Protein AF-0000000072283841 (afdb_homodimer)

pLDDT: mean 84.51, std 12.27, range [32.81, 98.38]

Nearest PDB structures (foldseek):
  7ko2-assembly4_D  TM=8.673E-01  e=1.795E-39  Escherichia coli K-12
  7a4u-assembly1_A  TM=6.383E-01  e=2.431E-38  Cricetulus griseus
  5obu-assembly1_A  TM=6.292E-01  e=4.959E-36  Mycoplasmoides genitalium G37
  5obv-assembly1_A  TM=6.300E-01  e=1.206E-34  Mycoplasmoides genitalium G37
  8gb3-assembly1_D  TM=5.884E-01  e=5.794E-29  Mycobacterium tuberculosis

Organism: Entamoeba histolytica (strain ATCC 30459 / HM-1:IMSS / ABRM) (NCBI:txid294381)

Radius of gyration: 33.36 Å; Cα contacts (8 Å, |Δi|>4): 2554; chains: 2; bounding box: 78×109×94 Å

Foldseek 3Di:
DPPVVQQADAKFKFKEQAQFKIWIWIARPPDPDRIGTFAPDDVHSIFTLKKAWAQDPVRFIAIDGGDCRLPDLHQMDGRLLLQALDWPVVVVVDPFQDFPFHQWDWDCPPRATWTKHADNNHRVDIDIARSLLSSLVSLLSNVVSVCVVSPNHHHFAYEYEDALPDALLSLVSNVLSNVLSPDPNYAYYYLQVLLVLLCVVVVNDDAQAKEWEWAAAAAKTKIWIKTFYQDDDVDPRQTFIETQAMFMDRGAHNSVLLVLLLVVVLVVQPVVDDPVVSCQQAPDDPPDDPVSNSNNSSLSSQSSVVSVVVQVVQLPDAQKDKDAVVSSPVVDGDIDMDGLVSSLVSCVVVCNLVVSVVRVVVRCVSSVHALVRHQAYAYAYQCCSRPSNVVSVCVRNNPVRYDYDDCSRNVSSRRSSNVVSVCVVVVNDHSYWYARNWWKFKQDPPQATGTQGHGSHTPWGKGKDKDWAAAFQDFKDKIWMWTADDRGCPDPGIGTQFIFMGGGDDGGDHTRRWMKIWIWIQHRSRQIWIWIFGDDPDDGGPTDGRRRCSYDDPVVSVVSSVVCVSNVVVHD/DPPVVQQADAKFKFKEQAQFKIWIWIAQPPDPDRIGTFADDDVHSIFTLKKAWAQDPVRFIAIDGGDCRLPDLHQMDGRLLLVALDWPVVVVVDPFQDFPFDQWDWDCPPRATWTKHADNNHRVDIDIARSLLSSLVSLLSNVVSVCVVSPNHHHFAYEYEDALPDALLSLVSNVLSNVLSPDPNYAYHYLQVLLVLLCVVVVNDDAQAKEWEWAAAAAKTKIWIKTFYQDDPVDDRQTFIETQAMFMDRGAHNSVLLVLLLVVVLVVQPVVDDPVVSCQQAPDDPPDDPVSVSNNSSLSSQSSVVSSVVQVVQLPDAQKDKDAVVSSPVPDGDIDMDGLVSSLVSCVVVCNLVVSVVRVVVRCVSSVHALVRHQAYAYAYQCCSRPSNVVSVCVRNNPVRYDYDDCSRNVSSSRSSNVVSVCVVVVNDHSYWYARNWWKFKQDPPQATGTQGHGSHTPWGKGKDKDWAAAFQDFKDKIWMWTADDRGCPDPGIGTQFIFMGGGDDGGDHTRRWMKIWIWIQHRSRQIWIWIFGDDPPDGGDTDGRRRCSYDDPVVSVVSSVVCVSNVVVHD

Structure (mmCIF, N/CA/C/O backbone):
data_AF-0000000072283841-model_v1
#
loop_
_entity.id
_entity.type
_entity.pdbx_description
1 polymer 'Heat shock protein 70, putative'
#
loop_
_atom_site.group_PDB
_atom_site.id
_atom_site.type_symbol
_atom_site.label_atom_id
_atom_site.label_alt_id
_atom_site.label_comp_id
_atom_site.label_asym_id
_atom_site.label_entity_id
_atom_site.label_seq_id
_atom_site.pdbx_PDB_ins_code
_atom_site.Cartn_x
_atom_site.Cartn_y
_atom_site.Cartn_z
_atom_site.occupancy
_atom_site.B_iso_or_equiv
_atom_site.auth_seq_id
_atom_site.auth_comp_id
_atom_site.auth_asym_id
_atom_site.auth_atom_id
_atom_site.pdbx_PDB_model_num
ATOM 1 N N . MET A 1 1 ? 22.609 13.43 -20.062 1 33.81 1 MET A N 1
ATOM 2 C CA . MET A 1 1 ? 22.172 13.086 -21.422 1 33.81 1 MET A CA 1
ATOM 3 C C . MET A 1 1 ? 20.969 13.93 -21.844 1 33.81 1 MET A C 1
ATOM 5 O O . MET A 1 1 ? 20.109 14.234 -21.016 1 33.81 1 MET A O 1
ATOM 9 N N . SER A 1 2 ? 21.047 14.453 -22.891 1 37.16 2 SER A N 1
ATOM 10 C CA . SER A 1 2 ? 20 15.305 -23.422 1 37.16 2 SER A CA 1
ATOM 11 C C . SER A 1 2 ? 18.656 14.578 -23.453 1 37.16 2 SER A C 1
ATOM 13 O O . SER A 1 2 ? 18.609 13.352 -23.516 1 37.16 2 SER A O 1
ATOM 15 N N . LEU A 1 3 ? 17.531 15.188 -23.141 1 40.66 3 LEU A N 1
ATOM 16 C CA . LEU A 1 3 ? 16.188 14.617 -23.297 1 40.66 3 LEU A CA 1
ATOM 17 C C . LEU A 1 3 ? 16.094 13.781 -24.562 1 40.66 3 LEU A C 1
ATOM 19 O O . LEU A 1 3 ? 15.461 12.719 -24.562 1 40.66 3 LEU A O 1
ATOM 23 N N . GLN A 1 4 ? 16.672 14.328 -25.594 1 42.31 4 GLN A N 1
ATOM 24 C CA . GLN A 1 4 ? 16.688 13.672 -26.906 1 42.31 4 GLN A CA 1
ATOM 25 C C . GLN A 1 4 ? 17.453 12.359 -26.844 1 42.31 4 GLN A C 1
ATOM 27 O O . GLN A 1 4 ? 17.031 11.352 -27.422 1 42.31 4 GLN A O 1
ATOM 32 N N . GLU A 1 5 ? 18.562 12.32 -26.312 1 46.69 5 GLU A N 1
ATOM 33 C CA . GLU A 1 5 ? 19.422 11.148 -26.203 1 46.69 5 GLU A CA 1
ATOM 34 C C . GLU A 1 5 ? 18.812 10.102 -25.281 1 46.69 5 GLU A C 1
ATOM 36 O O . GLU A 1 5 ? 19.016 8.898 -25.484 1 46.69 5 GLU A O 1
ATOM 41 N N . LEU A 1 6 ? 18.156 10.484 -24.328 1 50.72 6 LEU A N 1
ATOM 42 C CA . LEU A 1 6 ? 17.469 9.594 -23.406 1 50.72 6 LEU A CA 1
ATOM 43 C C . LEU A 1 6 ? 16.344 8.844 -24.125 1 50.72 6 LEU A C 1
ATOM 45 O O . LEU A 1 6 ? 16.062 7.684 -23.797 1 50.72 6 LEU A O 1
ATOM 49 N N . THR A 1 7 ? 15.68 9.5 -25.188 1 58.19 7 THR A N 1
ATOM 50 C CA . THR A 1 7 ? 14.57 8.891 -25.906 1 58.19 7 THR A CA 1
ATOM 51 C C . THR A 1 7 ? 15.062 7.75 -26.797 1 58.19 7 THR A C 1
ATOM 53 O O . THR A 1 7 ? 14.281 6.895 -27.203 1 58.19 7 THR A O 1
ATOM 56 N N . GLU A 1 8 ? 16.391 7.691 -27.062 1 66.38 8 GLU A N 1
ATOM 57 C CA . GLU A 1 8 ? 16.844 6.719 -28.047 1 66.38 8 GLU A CA 1
ATOM 58 C C . GLU A 1 8 ? 17.281 5.418 -27.391 1 66.38 8 GLU A C 1
ATOM 60 O O . GLU A 1 8 ? 17.344 4.371 -28.031 1 66.38 8 GLU A O 1
ATOM 65 N N . VAL A 1 9 ? 17.484 5.391 -26.125 1 82.5 9 VAL A N 1
ATOM 66 C CA . VAL A 1 9 ? 17.953 4.168 -25.484 1 82.5 9 VAL A CA 1
ATOM 67 C C . VAL A 1 9 ? 16.766 3.365 -24.953 1 82.5 9 VAL A C 1
ATOM 69 O O . VAL A 1 9 ? 15.961 3.881 -24.188 1 82.5 9 VAL A O 1
ATOM 72 N N . PRO A 1 10 ? 16.641 2.105 -25.469 1 91 10 PRO A N 1
ATOM 73 C CA . PRO A 1 10 ? 15.5 1.294 -25.047 1 91 10 PRO A CA 1
ATOM 74 C C . PRO A 1 10 ? 15.477 1.044 -23.547 1 91 10 PRO A C 1
ATOM 76 O O . PRO A 1 10 ? 16.531 1.003 -22.906 1 91 10 PRO A O 1
ATOM 79 N N . ILE A 1 11 ? 14.352 0.935 -23.062 1 94.25 11 ILE A N 1
ATOM 80 C CA . ILE A 1 11 ? 14.125 0.56 -21.656 1 94.25 11 ILE A CA 1
ATOM 81 C C . ILE A 1 11 ? 13.797 -0.929 -21.578 1 94.25 11 ILE A C 1
ATOM 83 O O . ILE A 1 11 ? 13 -1.441 -22.375 1 94.25 11 ILE A O 1
ATOM 87 N N . HIS A 1 12 ? 14.406 -1.628 -20.656 1 96.62 12 HIS A N 1
ATOM 88 C CA . HIS A 1 12 ? 14.18 -3.059 -20.5 1 96.62 12 HIS A CA 1
ATOM 89 C C . HIS A 1 12 ? 13.25 -3.338 -19.328 1 96.62 12 HIS A C 1
ATOM 91 O O . HIS A 1 12 ? 13.234 -2.59 -18.344 1 96.62 12 HIS A O 1
ATOM 97 N N . ILE A 1 13 ? 12.445 -4.43 -19.484 1 98 13 ILE A N 1
ATOM 98 C CA . ILE A 1 13 ? 11.312 -4.586 -18.594 1 98 13 ILE A CA 1
ATOM 99 C C . ILE A 1 13 ? 11.422 -5.91 -17.844 1 98 13 ILE A C 1
ATOM 101 O O . ILE A 1 13 ? 11.766 -6.938 -18.422 1 98 13 ILE A O 1
ATOM 105 N N . GLY A 1 14 ? 11.188 -5.859 -16.562 1 98.38 14 GLY A N 1
ATOM 106 C CA . GLY A 1 14 ? 10.945 -7.031 -15.742 1 98.38 14 GLY A CA 1
ATOM 107 C C . GLY A 1 14 ? 9.523 -7.113 -15.219 1 98.38 14 GLY A C 1
ATOM 108 O O . GLY A 1 14 ? 8.953 -6.105 -14.797 1 98.38 14 GLY A O 1
ATOM 109 N N . ILE A 1 15 ? 8.945 -8.352 -15.258 1 98.31 15 ILE A N 1
ATOM 110 C CA . ILE A 1 15 ? 7.582 -8.562 -14.781 1 98.31 15 ILE A CA 1
ATOM 111 C C . ILE A 1 15 ? 7.559 -9.719 -13.789 1 98.31 15 ILE A C 1
ATOM 113 O O . ILE A 1 15 ? 8.188 -10.758 -14.008 1 98.31 15 ILE A O 1
ATOM 117 N N . ASP A 1 16 ? 6.918 -9.57 -12.711 1 97.12 16 ASP A N 1
ATOM 118 C CA . ASP A 1 16 ? 6.609 -10.633 -11.75 1 97.12 16 ASP A CA 1
ATOM 119 C C . ASP A 1 16 ? 5.102 -10.852 -11.648 1 97.12 16 ASP A C 1
ATOM 121 O O . ASP A 1 16 ? 4.406 -10.117 -10.945 1 97.12 16 ASP A O 1
ATOM 125 N N . LEU A 1 17 ? 4.637 -11.82 -12.336 1 96.69 17 LEU A N 1
ATOM 126 C CA . LEU A 1 17 ? 3.23 -12.211 -12.258 1 96.69 17 LEU A CA 1
ATOM 127 C C . LEU A 1 17 ? 2.984 -13.141 -11.07 1 96.69 17 LEU A C 1
ATOM 129 O O . LEU A 1 17 ? 3.252 -14.344 -11.148 1 96.69 17 LEU A O 1
ATOM 133 N N . GLY A 1 18 ? 2.436 -12.594 -9.992 1 93.62 18 GLY A N 1
ATOM 134 C CA . GLY A 1 18 ? 2.205 -13.383 -8.797 1 93.62 18 GLY A CA 1
ATOM 135 C C . GLY A 1 18 ? 0.79 -13.922 -8.703 1 93.62 18 GLY A C 1
ATOM 136 O O . GLY A 1 18 ? -0.103 -13.461 -9.414 1 93.62 18 GLY A O 1
ATOM 137 N N . THR A 1 19 ? 0.619 -14.938 -7.824 1 91.56 19 THR A N 1
ATOM 138 C CA . THR A 1 19 ? -0.704 -15.484 -7.555 1 91.56 19 THR A CA 1
ATOM 139 C C . THR A 1 19 ? -1.616 -14.43 -6.941 1 91.56 19 THR A C 1
ATOM 141 O O . THR A 1 19 ? -2.777 -14.305 -7.332 1 91.56 19 THR A O 1
ATOM 144 N N . THR A 1 20 ? -1.055 -13.648 -6.047 1 90.75 20 THR A N 1
ATOM 145 C CA . THR A 1 20 ? -1.879 -12.695 -5.316 1 90.75 20 THR A CA 1
ATOM 146 C C . THR A 1 20 ? -1.532 -11.258 -5.719 1 90.75 20 THR A C 1
ATOM 148 O O . THR A 1 20 ? -2.404 -10.391 -5.746 1 90.75 20 THR A O 1
ATOM 151 N N . TYR A 1 21 ? -0.263 -11.008 -5.969 1 91.75 21 TYR A N 1
ATOM 152 C CA . TYR A 1 21 ? 0.174 -9.672 -6.363 1 91.75 21 TYR A CA 1
ATOM 153 C C . TYR A 1 21 ? 1.144 -9.742 -7.535 1 91.75 21 TYR A C 1
ATOM 155 O O . TYR A 1 21 ? 1.939 -10.68 -7.641 1 91.75 21 TYR A O 1
ATOM 163 N N . SER A 1 22 ? 1.12 -8.75 -8.383 1 95.06 22 SER A N 1
ATOM 164 C CA . SER A 1 22 ? 2.002 -8.641 -9.547 1 95.06 22 SER A CA 1
ATOM 165 C C . SER A 1 22 ? 2.711 -7.289 -9.57 1 95.06 22 SER A C 1
ATOM 167 O O . SER A 1 22 ? 2.205 -6.305 -9.031 1 95.06 22 SER A O 1
ATOM 169 N N . SER A 1 23 ? 3.885 -7.27 -10.156 1 94.94 23 SER A N 1
ATOM 170 C CA . SER A 1 23 ? 4.672 -6.043 -10.227 1 94.94 23 SER A CA 1
ATOM 171 C C . SER A 1 23 ? 5.422 -5.941 -11.547 1 94.94 23 SER A C 1
ATOM 173 O O . SER A 1 23 ? 5.57 -6.934 -12.266 1 94.94 23 SER A O 1
ATOM 175 N N . ILE A 1 24 ? 5.844 -4.742 -11.875 1 96.31 24 ILE A N 1
ATOM 176 C CA . ILE A 1 24 ? 6.598 -4.465 -13.094 1 96.31 24 ILE A CA 1
ATOM 177 C C . ILE A 1 24 ? 7.715 -3.471 -12.789 1 96.31 24 ILE A C 1
ATOM 179 O O . ILE A 1 24 ? 7.539 -2.547 -11.992 1 96.31 24 ILE A O 1
ATOM 183 N N . ALA A 1 25 ? 8.875 -3.711 -13.305 1 96.38 25 ALA A N 1
ATOM 184 C CA . ALA A 1 25 ? 10.039 -2.85 -13.109 1 96.38 25 ALA A CA 1
ATOM 185 C C . ALA A 1 25 ? 10.695 -2.52 -14.445 1 96.38 25 ALA A C 1
ATOM 187 O O . ALA A 1 25 ? 10.5 -3.229 -15.438 1 96.38 25 ALA A O 1
ATOM 188 N N . ILE A 1 26 ? 11.445 -1.434 -14.477 1 95.56 26 ILE A N 1
ATOM 189 C CA . ILE A 1 26 ? 12.188 -1.026 -15.664 1 95.56 26 ILE A CA 1
ATOM 190 C C . ILE A 1 26 ? 13.68 -0.932 -15.344 1 95.56 26 ILE A C 1
ATOM 192 O O . ILE A 1 26 ? 14.055 -0.69 -14.188 1 95.56 26 ILE A O 1
ATOM 196 N N . TYR A 1 27 ? 14.477 -1.181 -16.25 1 94.88 27 TYR A N 1
ATOM 197 C CA . TYR A 1 27 ? 15.922 -0.961 -16.219 1 94.88 27 TYR A CA 1
ATOM 198 C C . TYR A 1 27 ? 16.344 0.057 -17.266 1 94.88 27 TYR A C 1
ATOM 200 O O . TYR A 1 27 ? 16.141 -0.16 -18.469 1 94.88 27 TYR A O 1
ATOM 208 N N . SER A 1 28 ? 16.906 1.151 -16.734 1 89.19 28 SER A N 1
ATOM 209 C CA . SER A 1 28 ? 17.422 2.197 -17.609 1 89.19 28 SER A CA 1
ATOM 210 C C . SER A 1 28 ? 18.922 2.379 -17.422 1 89.19 28 SER A C 1
ATOM 212 O O . SER A 1 28 ? 19.375 2.898 -16.406 1 89.19 28 SER A O 1
ATOM 214 N N . GLU A 1 29 ? 19.766 2.086 -18.312 1 81.12 29 GLU A N 1
ATOM 215 C CA . GLU A 1 29 ? 21.219 2.07 -18.203 1 81.12 29 GLU A CA 1
ATOM 216 C C . GLU A 1 29 ? 21.766 3.459 -17.891 1 81.12 29 GLU A C 1
ATOM 218 O O . GLU A 1 29 ? 22.766 3.588 -17.172 1 81.12 29 GLU A O 1
ATOM 223 N N . ASN A 1 30 ? 21.281 4.555 -18.281 1 72.06 30 ASN A N 1
ATOM 224 C CA . ASN A 1 30 ? 21.906 5.867 -18.188 1 72.06 30 ASN A CA 1
ATOM 225 C C . ASN A 1 30 ? 21.344 6.664 -17.016 1 72.06 30 ASN A C 1
ATOM 227 O O . ASN A 1 30 ? 21.531 7.879 -16.938 1 72.06 30 ASN A O 1
ATOM 231 N N . GLU A 1 31 ? 20.812 5.879 -16.125 1 68.94 31 GLU A N 1
ATOM 232 C CA . GLU A 1 31 ? 20.297 6.559 -14.938 1 68.94 31 GLU A CA 1
ATOM 233 C C . GLU A 1 31 ? 21.094 6.191 -13.695 1 68.94 31 GLU A C 1
ATOM 235 O O . GLU A 1 31 ? 21.75 5.148 -13.656 1 68.94 31 GLU A O 1
ATOM 240 N N . THR A 1 32 ? 21.203 7.133 -12.719 1 63.41 32 THR A N 1
ATOM 241 C CA . THR A 1 32 ? 21.922 6.895 -11.469 1 63.41 32 THR A CA 1
ATOM 242 C C . THR A 1 32 ? 21.375 5.645 -10.773 1 63.41 32 THR A C 1
ATOM 244 O O . THR A 1 32 ? 22.156 4.809 -10.312 1 63.41 32 THR A O 1
ATOM 247 N N . ASN A 1 33 ? 20.156 5.523 -10.773 1 71.81 33 ASN A N 1
ATOM 248 C CA . ASN A 1 33 ? 19.484 4.305 -10.344 1 71.81 33 ASN A CA 1
ATOM 249 C C . ASN A 1 33 ? 18.812 3.59 -11.508 1 71.81 33 ASN A C 1
ATOM 251 O O . ASN A 1 33 ? 17.703 3.939 -11.898 1 71.81 33 ASN A O 1
ATOM 255 N N . PRO A 1 34 ? 19.516 2.588 -11.945 1 86.62 34 PRO A N 1
ATOM 256 C CA . PRO A 1 34 ? 19.047 2.039 -13.227 1 86.62 34 PRO A CA 1
ATOM 257 C C . PRO A 1 34 ? 17.781 1.207 -13.094 1 86.62 34 PRO A C 1
ATOM 259 O O . PRO A 1 34 ? 17.109 0.934 -14.086 1 86.62 34 PRO A O 1
ATOM 262 N N . VAL A 1 35 ? 17.5 0.702 -11.875 1 90.94 35 VAL A N 1
ATOM 263 C CA . VAL A 1 35 ? 16.344 -0.158 -11.672 1 90.94 35 VAL A CA 1
ATOM 264 C C . VAL A 1 35 ? 15.242 0.62 -10.953 1 90.94 35 VAL A C 1
ATOM 266 O O . VAL A 1 35 ? 15.5 1.289 -9.953 1 90.94 35 VAL A O 1
ATOM 269 N N . GLU A 1 36 ? 14.023 0.515 -11.531 1 87.31 36 GLU A N 1
ATOM 270 C CA . GLU A 1 36 ? 12.875 1.182 -10.93 1 87.31 36 GLU A CA 1
ATOM 271 C C . GLU A 1 36 ? 11.641 0.284 -10.953 1 87.31 36 GLU A C 1
ATOM 273 O O . GLU A 1 36 ? 11.219 -0.179 -12.016 1 87.31 36 GLU A O 1
ATOM 278 N N . VAL A 1 37 ? 11.125 0.007 -9.758 1 90.25 37 VAL A N 1
ATOM 279 C CA . VAL A 1 37 ? 9.828 -0.647 -9.703 1 90.25 37 VAL A CA 1
ATOM 280 C C . VAL A 1 37 ? 8.719 0.39 -9.883 1 90.25 37 VAL A C 1
ATOM 282 O O . VAL A 1 37 ? 8.688 1.404 -9.18 1 90.25 37 VAL A O 1
ATOM 285 N N . LEU A 1 38 ? 7.84 0.163 -10.812 1 87.94 38 LEU A N 1
ATOM 286 C CA . LEU A 1 38 ? 6.82 1.157 -11.125 1 87.94 38 LEU A CA 1
ATOM 287 C C . LEU A 1 38 ? 5.758 1.213 -10.031 1 87.94 38 LEU A C 1
ATOM 289 O O . LEU A 1 38 ? 5.305 0.174 -9.547 1 87.94 38 LEU A O 1
ATOM 293 N N . GLN A 1 39 ? 5.484 2.348 -9.664 1 77.56 39 GLN A N 1
ATOM 294 C CA . GLN A 1 39 ? 4.441 2.578 -8.672 1 77.56 39 GLN A CA 1
ATOM 295 C C . GLN A 1 39 ? 3.055 2.377 -9.273 1 77.56 39 GLN A C 1
ATOM 297 O O . GLN A 1 39 ? 2.76 2.893 -10.352 1 77.56 39 GLN A O 1
ATOM 302 N N . ILE A 1 40 ? 2.217 1.603 -8.656 1 76.31 40 ILE A N 1
ATOM 303 C CA . ILE A 1 40 ? 0.863 1.308 -9.109 1 76.31 40 ILE A CA 1
ATOM 304 C C . ILE A 1 40 ? -0.103 2.363 -8.578 1 76.31 40 ILE A C 1
ATOM 306 O O . ILE A 1 40 ? -0.981 2.834 -9.305 1 76.31 40 ILE A O 1
ATOM 310 N N . SER A 1 41 ? -0.094 2.572 -7.352 1 70.44 41 SER A N 1
ATOM 311 C CA . SER A 1 41 ? -0.848 3.611 -6.656 1 70.44 41 SER A CA 1
ATOM 312 C C . SER A 1 41 ? 0 4.285 -5.582 1 70.44 41 SER A C 1
ATOM 314 O O . SER A 1 41 ? 1.198 4.016 -5.473 1 70.44 41 SER A O 1
ATOM 316 N N . ASN A 1 42 ? -0.646 5.199 -4.867 1 61.91 42 ASN A N 1
ATOM 317 C CA . ASN A 1 42 ? 0.119 5.922 -3.857 1 61.91 42 ASN A CA 1
ATOM 318 C C . ASN A 1 42 ? 0.807 4.973 -2.885 1 61.91 42 ASN A C 1
ATOM 320 O O . ASN A 1 42 ? 0.147 4.328 -2.064 1 61.91 42 ASN A O 1
ATOM 324 N N . ASN A 1 43 ? 2.119 4.715 -3.098 1 63.94 43 ASN A N 1
ATOM 325 C CA . ASN A 1 43 ? 3.043 3.971 -2.246 1 63.94 43 ASN A CA 1
ATOM 326 C C . ASN A 1 43 ? 2.875 2.463 -2.42 1 63.94 43 ASN A C 1
ATOM 328 O O . ASN A 1 43 ? 3.168 1.691 -1.505 1 63.94 43 ASN A O 1
ATOM 332 N N . GLU A 1 44 ? 2.186 2.039 -3.465 1 76.38 44 GLU A N 1
ATOM 333 C CA . GLU A 1 44 ? 2.066 0.611 -3.748 1 76.38 44 GLU A CA 1
ATOM 334 C C . GLU A 1 44 ? 2.873 0.225 -4.984 1 76.38 44 GLU A C 1
ATOM 336 O O . GLU A 1 44 ? 2.75 0.859 -6.035 1 76.38 44 GLU A O 1
ATOM 341 N N . PHE A 1 45 ? 3.695 -0.775 -4.848 1 82.69 45 PHE A N 1
ATOM 342 C CA . PHE A 1 45 ? 4.586 -1.162 -5.934 1 82.69 45 PHE A CA 1
ATOM 343 C C . PHE A 1 45 ? 4.18 -2.512 -6.516 1 82.69 45 PHE A C 1
ATOM 345 O O . PHE A 1 45 ? 4.918 -3.1 -7.309 1 82.69 45 PHE A O 1
ATOM 352 N N . SER A 1 46 ? 3.033 -3.006 -6.059 1 89.31 46 SER A N 1
ATOM 353 C CA . SER A 1 46 ? 2.443 -4.219 -6.609 1 89.31 46 SER A CA 1
ATOM 354 C C . SER A 1 46 ? 0.93 -4.086 -6.746 1 89.31 46 SER A C 1
ATOM 356 O O . SER A 1 46 ? 0.301 -3.318 -6.016 1 89.31 46 SER A O 1
ATOM 358 N N . ILE A 1 47 ? 0.392 -4.766 -7.656 1 90.38 47 ILE A N 1
ATOM 359 C CA . ILE A 1 47 ? -1.047 -4.742 -7.898 1 90.38 47 ILE A CA 1
ATOM 360 C C . ILE A 1 47 ? -1.651 -6.102 -7.551 1 90.38 47 ILE A C 1
ATOM 362 O O . ILE A 1 47 ? -1.099 -7.145 -7.914 1 90.38 47 ILE A O 1
ATOM 366 N N . PRO A 1 48 ? -2.766 -6.117 -6.777 1 91.25 48 PRO A N 1
ATOM 367 C CA . PRO A 1 48 ? -3.445 -7.402 -6.602 1 91.25 48 PRO A CA 1
ATOM 368 C C . PRO A 1 48 ? -3.826 -8.055 -7.926 1 91.25 48 PRO A C 1
ATOM 370 O O . PRO A 1 48 ? -4.367 -7.391 -8.812 1 91.25 48 PRO A O 1
ATOM 373 N N . SER A 1 49 ? -3.539 -9.336 -8.016 1 94.38 49 SER A N 1
ATOM 374 C CA . SER A 1 49 ? -3.842 -10.078 -9.234 1 94.38 49 SER A CA 1
ATOM 375 C C . SER A 1 49 ? -5.301 -10.523 -9.258 1 94.38 49 SER A C 1
ATOM 377 O O . SER A 1 49 ? -5.586 -11.711 -9.422 1 94.38 49 SER A O 1
ATOM 379 N N . TRP A 1 50 ? -6.18 -9.547 -9.148 1 93.38 50 TRP A N 1
ATOM 380 C CA . TRP A 1 50 ? -7.625 -9.75 -9.172 1 93.38 50 TRP A CA 1
ATOM 381 C C . TRP A 1 50 ? -8.25 -9.039 -10.367 1 93.38 50 TRP A C 1
ATOM 383 O O . TRP A 1 50 ? -7.906 -7.895 -10.672 1 93.38 50 TRP A O 1
ATOM 393 N N . VAL A 1 51 ? -9.117 -9.766 -11.047 1 94.56 51 VAL A N 1
ATOM 394 C CA . VAL A 1 51 ? -9.836 -9.211 -12.188 1 94.56 51 VAL A CA 1
ATOM 395 C C . VAL A 1 51 ? -11.336 -9.188 -11.898 1 94.56 51 VAL A C 1
ATOM 397 O O . VAL A 1 51 ? -11.922 -10.227 -11.578 1 94.56 51 VAL A O 1
ATOM 400 N N . GLU A 1 52 ? -11.906 -8.055 -11.977 1 92.31 52 GLU A N 1
ATOM 401 C CA . GLU A 1 52 ? -13.352 -7.926 -11.867 1 92.31 52 GLU A CA 1
ATOM 402 C C . GLU A 1 52 ? -13.992 -7.664 -13.234 1 92.31 52 GLU A C 1
ATOM 404 O O . GLU A 1 52 ? -13.555 -6.77 -13.961 1 92.31 52 GLU A O 1
ATOM 409 N N . ILE A 1 53 ? -14.93 -8.461 -13.578 1 92.12 53 ILE A N 1
ATOM 410 C CA . ILE A 1 53 ? -15.742 -8.227 -14.766 1 92.12 53 ILE A CA 1
ATOM 411 C C . ILE A 1 53 ? -17.062 -7.574 -14.359 1 92.12 53 ILE A C 1
ATOM 413 O O . ILE A 1 53 ? -17.703 -8 -13.398 1 92.12 53 ILE A O 1
ATOM 417 N N . PHE A 1 54 ? -17.469 -6.539 -15.086 1 88.88 54 PHE A N 1
ATOM 418 C CA . PHE A 1 54 ? -18.656 -5.809 -14.656 1 88.88 54 PHE A CA 1
ATOM 419 C C . PHE A 1 54 ? -19.328 -5.113 -15.836 1 88.88 54 PHE A C 1
ATOM 421 O O . PHE A 1 54 ? -18.75 -5.027 -16.922 1 88.88 54 PHE A O 1
ATOM 428 N N . LYS A 1 55 ? -20.562 -4.773 -15.617 1 88.81 55 LYS A N 1
ATOM 429 C CA . LYS A 1 55 ? -21.312 -3.977 -16.594 1 88.81 55 LYS A CA 1
ATOM 430 C C . LYS A 1 55 ? -21 -2.49 -16.438 1 88.81 55 LYS A C 1
ATOM 432 O O . LYS A 1 55 ? -21.281 -1.904 -15.383 1 88.81 55 LYS A O 1
ATOM 437 N N . GLY A 1 56 ? -20.469 -1.888 -17.484 1 85.94 56 GLY A N 1
ATOM 438 C CA . GLY A 1 56 ? -20.156 -0.467 -17.438 1 85.94 56 GLY A CA 1
ATOM 439 C C . GLY A 1 56 ? -21.391 0.414 -17.531 1 85.94 56 GLY A C 1
ATOM 440 O O . GLY A 1 56 ? -22.484 -0.066 -17.828 1 85.94 56 GLY A O 1
ATOM 441 N N . GLY A 1 57 ? -21.203 1.674 -17.156 1 80.19 57 GLY A N 1
ATOM 442 C CA . GLY A 1 57 ? -22.297 2.633 -17.266 1 80.19 57 GLY A CA 1
ATOM 443 C C . GLY A 1 57 ? -22.859 2.73 -18.672 1 80.19 57 GLY A C 1
ATOM 444 O O . GLY A 1 57 ? -24.031 3.092 -18.844 1 80.19 57 GLY A O 1
ATOM 445 N N . ASP A 1 58 ? -22.078 2.334 -19.672 1 84.88 58 ASP A N 1
ATOM 446 C CA . ASP A 1 58 ? -22.484 2.371 -21.078 1 84.88 58 ASP A CA 1
ATOM 447 C C . ASP A 1 58 ? -23.156 1.066 -21.484 1 84.88 58 ASP A C 1
ATOM 449 O O . ASP A 1 58 ? -23.531 0.892 -22.641 1 84.88 58 ASP A O 1
ATOM 453 N N . GLY A 1 59 ? -23.297 0.172 -20.562 1 86.31 59 GLY A N 1
ATOM 454 C CA . GLY A 1 59 ? -24 -1.083 -20.812 1 86.31 59 GLY A CA 1
ATOM 455 C C . GLY A 1 59 ? -23.094 -2.143 -21.438 1 86.31 59 GLY A C 1
ATOM 456 O O . GLY A 1 59 ? -23.562 -3.225 -21.797 1 86.31 59 GLY A O 1
ATOM 457 N N . LEU A 1 60 ? -21.844 -1.856 -21.5 1 90.69 60 LEU A N 1
ATOM 458 C CA . LEU A 1 60 ? -20.906 -2.791 -22.109 1 90.69 60 LEU A CA 1
ATOM 459 C C . LEU A 1 60 ? -20.141 -3.582 -21.047 1 90.69 60 LEU A C 1
ATOM 461 O O . LEU A 1 60 ? -20.078 -3.172 -19.891 1 90.69 60 LEU A O 1
ATOM 465 N N . LYS A 1 61 ? -19.594 -4.75 -21.453 1 91.38 61 LYS A N 1
ATOM 466 C CA . LYS A 1 61 ? -18.766 -5.539 -20.562 1 91.38 61 LYS A CA 1
ATOM 467 C C . LYS A 1 61 ? -17.375 -4.914 -20.406 1 91.38 61 LYS A C 1
ATOM 469 O O . LYS A 1 61 ? -16.719 -4.609 -21.406 1 91.38 61 LYS A O 1
ATOM 474 N N . LYS A 1 62 ? -16.953 -4.727 -19.203 1 91.88 62 LYS A N 1
ATOM 475 C CA . LYS A 1 62 ? -15.656 -4.148 -18.875 1 91.88 62 LYS A CA 1
ATOM 476 C C . LYS A 1 62 ? -14.93 -4.977 -17.812 1 91.88 62 LYS A C 1
ATOM 478 O O . LYS A 1 62 ? -15.516 -5.895 -17.234 1 91.88 62 LYS A O 1
ATOM 483 N N . TYR A 1 63 ? -13.695 -4.723 -17.672 1 92 63 TYR A N 1
ATOM 484 C CA . TYR A 1 63 ? -12.977 -5.355 -16.578 1 92 63 TYR A CA 1
ATOM 485 C C . TYR A 1 63 ? -12.102 -4.34 -15.836 1 92 63 TYR A C 1
ATOM 487 O O . TYR A 1 63 ? -11.82 -3.264 -16.359 1 92 63 TYR A O 1
ATOM 495 N N . ASN A 1 64 ? -11.859 -4.613 -14.633 1 90.25 64 ASN A N 1
ATOM 496 C CA . ASN A 1 64 ? -10.945 -3.867 -13.781 1 90.25 64 ASN A CA 1
ATOM 497 C C . ASN A 1 64 ? -9.984 -4.793 -13.039 1 90.25 64 ASN A C 1
ATOM 499 O O . ASN A 1 64 ? -10.328 -5.941 -12.75 1 90.25 64 ASN A O 1
ATOM 503 N N . VAL A 1 65 ? -8.773 -4.289 -12.812 1 91.25 65 VAL A N 1
ATOM 504 C CA . VAL A 1 65 ? -7.77 -5.105 -12.133 1 91.25 65 VAL A CA 1
ATOM 505 C C . VAL A 1 65 ? -7.227 -4.352 -10.922 1 91.25 65 VAL A C 1
ATOM 507 O O . VAL A 1 65 ? -7.066 -3.129 -10.961 1 91.25 65 VAL A O 1
ATOM 510 N N . GLY A 1 66 ? -6.957 -5.109 -9.836 1 89.5 66 GLY A N 1
ATOM 511 C CA . GLY A 1 66 ? -6.23 -4.504 -8.734 1 89.5 66 GLY A CA 1
ATOM 512 C C . GLY A 1 66 ? -7.043 -4.414 -7.457 1 89.5 66 GLY A C 1
ATOM 513 O O . GLY A 1 66 ? -7.828 -5.316 -7.152 1 89.5 66 GLY A O 1
ATOM 514 N N . LEU A 1 67 ? -6.773 -3.352 -6.699 1 83.81 67 LEU A N 1
ATOM 515 C CA . LEU A 1 67 ? -7.312 -3.221 -5.348 1 83.81 67 LEU A CA 1
ATOM 516 C C . LEU A 1 67 ? -8.836 -3.139 -5.379 1 83.81 67 LEU A C 1
ATOM 518 O O . LEU A 1 67 ? -9.508 -3.764 -4.559 1 83.81 67 LEU A O 1
ATOM 522 N N . ILE A 1 68 ? -9.344 -2.391 -6.316 1 85.62 68 ILE A N 1
ATOM 523 C CA . ILE A 1 68 ? -10.789 -2.221 -6.391 1 85.62 68 ILE A CA 1
ATOM 524 C C . ILE A 1 68 ? -11.453 -3.557 -6.727 1 85.62 68 ILE A C 1
ATOM 526 O O . ILE A 1 68 ? -12.477 -3.914 -6.141 1 85.62 68 ILE A O 1
ATOM 530 N N . ALA A 1 69 ? -10.844 -4.246 -7.656 1 88.06 69 ALA A N 1
ATOM 531 C CA . ALA A 1 69 ? -11.359 -5.562 -8.023 1 88.06 69 ALA A CA 1
ATOM 532 C C . ALA A 1 69 ? -11.375 -6.5 -6.816 1 88.06 69 ALA A C 1
ATOM 534 O O . ALA A 1 69 ? -12.328 -7.266 -6.629 1 88.06 69 ALA A O 1
ATOM 535 N N . LYS A 1 70 ? -10.398 -6.414 -6.051 1 86.62 70 LYS A N 1
ATOM 536 C CA . LYS A 1 70 ? -10.281 -7.266 -4.871 1 86.62 70 LYS A CA 1
ATOM 537 C C . LYS A 1 70 ? -11.32 -6.891 -3.818 1 86.62 70 LYS A C 1
ATOM 539 O O . LYS A 1 70 ? -11.906 -7.766 -3.18 1 86.62 70 LYS A O 1
ATOM 544 N N . LYS A 1 71 ? -11.547 -5.672 -3.666 1 82 71 LYS A N 1
ATOM 545 C CA . LYS A 1 71 ? -12.406 -5.18 -2.596 1 82 71 LYS A CA 1
ATOM 546 C C . LYS A 1 71 ? -13.883 -5.293 -2.979 1 82 71 LYS A C 1
ATOM 548 O O . LYS A 1 71 ? -14.742 -5.492 -2.113 1 82 71 LYS A O 1
ATOM 553 N N . ASN A 1 72 ? -14.078 -5.195 -4.234 1 81.44 72 ASN A N 1
ATOM 554 C CA . ASN A 1 72 ? -15.469 -5.242 -4.691 1 81.44 72 ASN A CA 1
ATOM 555 C C . ASN A 1 72 ? -16.062 -6.641 -4.543 1 81.44 72 ASN A C 1
ATOM 557 O O . ASN A 1 72 ? -15.344 -7.637 -4.652 1 81.44 72 ASN A O 1
ATOM 561 N N . GLY A 1 73 ? -17.297 -6.77 -4.184 1 70.62 73 GLY A N 1
ATOM 562 C CA . GLY A 1 73 ? -17.984 -8.047 -4.035 1 70.62 73 GLY A CA 1
ATOM 563 C C . GLY A 1 73 ? -18.578 -8.562 -5.332 1 70.62 73 GLY A C 1
ATOM 564 O O . GLY A 1 73 ? -19.391 -9.484 -5.324 1 70.62 73 GLY A O 1
ATOM 565 N N . GLY A 1 74 ? -18.172 -8.062 -6.434 1 76.44 74 GLY A N 1
ATOM 566 C CA . GLY A 1 74 ? -18.766 -8.453 -7.707 1 76.44 74 GLY A CA 1
ATOM 567 C C . GLY A 1 74 ? -18.125 -9.695 -8.305 1 76.44 74 GLY A C 1
ATOM 568 O O . GLY A 1 74 ? -17.734 -10.609 -7.574 1 76.44 74 GLY A O 1
ATOM 569 N N . ILE A 1 75 ? -18.219 -9.859 -9.57 1 84.38 75 ILE A N 1
ATOM 570 C CA . ILE A 1 75 ? -17.688 -10.984 -10.328 1 84.38 75 ILE A CA 1
ATOM 571 C C . ILE A 1 75 ? -16.172 -10.836 -10.484 1 84.38 75 ILE A C 1
ATOM 573 O O . ILE A 1 75 ? -15.703 -10.055 -11.32 1 84.38 75 ILE A O 1
ATOM 577 N N . CYS A 1 76 ? -15.484 -11.617 -9.711 1 89.19 76 CYS A N 1
ATOM 578 C CA . CYS A 1 76 ? -14.039 -11.445 -9.695 1 89.19 76 CYS A CA 1
ATOM 579 C C . CYS A 1 76 ? -13.328 -12.7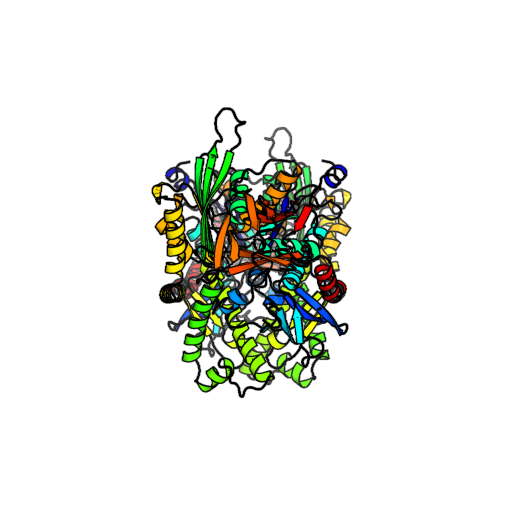66 -10 1 89.19 76 CYS A C 1
ATOM 581 O O . CYS A 1 76 ? -13.812 -13.836 -9.633 1 89.19 76 CYS A O 1
ATOM 583 N N . LEU A 1 77 ? -12.289 -12.648 -10.703 1 93.5 77 LEU A N 1
ATOM 584 C CA . LEU A 1 77 ? -11.375 -13.75 -11 1 93.5 77 LEU A CA 1
ATOM 585 C C . LEU A 1 77 ? -10.008 -13.508 -10.359 1 93.5 77 LEU A C 1
ATOM 587 O O . LEU A 1 77 ? -9.516 -12.375 -10.344 1 93.5 77 LEU A O 1
ATOM 591 N N . HIS A 1 78 ? -9.508 -14.562 -9.734 1 91.88 78 HIS A N 1
ATOM 592 C CA . HIS A 1 78 ? -8.203 -14.469 -9.094 1 91.88 78 HIS A CA 1
ATOM 593 C C . HIS A 1 78 ? -7.504 -15.82 -9.07 1 91.88 78 HIS A C 1
ATOM 595 O O . HIS A 1 78 ? -8.078 -16.828 -9.477 1 91.88 78 HIS A O 1
ATOM 601 N N . ASP A 1 79 ? -6.215 -15.914 -8.75 1 91.81 79 ASP A N 1
ATOM 602 C CA . ASP A 1 79 ? -5.402 -17.125 -8.656 1 91.81 79 ASP A CA 1
ATOM 603 C C . ASP A 1 79 ? -5.258 -17.797 -10.016 1 91.81 79 ASP A C 1
ATOM 605 O O . ASP A 1 79 ? -5.188 -19.031 -10.109 1 91.81 79 ASP A O 1
ATOM 609 N N . SER A 1 80 ? -5.305 -17 -11.078 1 94.44 80 SER A N 1
ATOM 610 C CA . SER A 1 80 ? -5.18 -17.562 -12.422 1 94.44 80 SER A CA 1
ATOM 611 C C . SER A 1 80 ? -3.818 -18.219 -12.617 1 94.44 80 SER A C 1
ATOM 613 O O . SER A 1 80 ? -3.695 -19.203 -13.359 1 94.44 80 SER A O 1
ATOM 615 N N . LYS A 1 81 ? -2.818 -17.688 -11.945 1 93 81 LYS A N 1
ATOM 616 C CA . LYS A 1 81 ? -1.47 -18.234 -12.047 1 93 81 LYS A CA 1
ATOM 617 C C . LYS A 1 81 ? -1.432 -19.688 -11.594 1 93 81 LYS A C 1
ATOM 619 O O . LYS A 1 81 ? -0.635 -20.484 -12.102 1 93 81 LYS A O 1
ATOM 624 N N . ARG A 1 82 ? -2.287 -20.062 -10.719 1 91.69 82 ARG A N 1
ATOM 625 C CA . ARG A 1 82 ? -2.346 -21.422 -10.211 1 91.69 82 ARG A CA 1
ATOM 626 C C . ARG A 1 82 ? -2.945 -22.359 -11.25 1 91.69 82 ARG A C 1
ATOM 628 O O . ARG A 1 82 ? -2.73 -23.578 -11.195 1 91.69 82 ARG A O 1
ATOM 635 N N . LEU A 1 83 ? -3.645 -21.781 -12.18 1 92.88 83 LEU A N 1
ATOM 636 C CA . LEU A 1 83 ? -4.41 -22.594 -13.117 1 92.88 83 LEU A CA 1
ATOM 637 C C . LEU A 1 83 ? -3.785 -22.578 -14.508 1 92.88 83 LEU A C 1
ATOM 639 O O . LEU A 1 83 ? -4.09 -23.422 -15.344 1 92.88 83 LEU A O 1
ATOM 643 N N . ILE A 1 84 ? -2.955 -21.609 -14.719 1 93.5 84 ILE A N 1
ATOM 644 C CA . ILE A 1 84 ? -2.398 -21.422 -16.062 1 93.5 84 ILE A CA 1
ATOM 645 C C . ILE A 1 84 ? -1.567 -22.641 -16.438 1 93.5 84 ILE A C 1
ATOM 647 O O . ILE A 1 84 ? -0.675 -23.062 -15.695 1 93.5 84 ILE A O 1
ATOM 651 N N . GLY A 1 85 ? -1.84 -23.266 -17.578 1 87.69 85 GLY A N 1
ATOM 652 C CA . GLY A 1 85 ? -1.098 -24.406 -18.094 1 87.69 85 GLY A CA 1
ATOM 653 C C . GLY A 1 85 ? -1.293 -25.672 -17.281 1 87.69 85 GLY A C 1
ATOM 654 O O . GLY A 1 85 ? -0.636 -26.688 -17.516 1 87.69 85 GLY A O 1
ATOM 655 N N . GLU A 1 86 ? -2.215 -25.578 -16.312 1 84.31 86 GLU A N 1
ATOM 656 C CA . GLU A 1 86 ? -2.498 -26.75 -15.477 1 84.31 86 GLU A CA 1
ATOM 657 C C . GLU A 1 86 ? -3.297 -27.797 -16.234 1 84.31 86 GLU A C 1
ATOM 659 O O . GLU A 1 86 ? -4.09 -27.453 -17.125 1 84.31 86 GLU A O 1
ATOM 664 N N . THR A 1 87 ? -3.092 -29.078 -15.875 1 81 87 THR A N 1
ATOM 665 C CA . THR A 1 87 ? -3.867 -30.156 -16.484 1 81 87 THR A CA 1
ATOM 666 C C . THR A 1 87 ? -5.062 -30.516 -15.609 1 81 87 THR A C 1
ATOM 668 O O . THR A 1 87 ? -5.02 -30.344 -14.391 1 81 87 THR A O 1
ATOM 671 N N . VAL A 1 88 ? -6.133 -30.984 -16.25 1 84.88 88 VAL A N 1
ATOM 672 C CA . VAL A 1 88 ? -7.348 -31.391 -15.539 1 84.88 88 VAL A CA 1
ATOM 673 C C . VAL A 1 88 ? -7.02 -32.469 -14.523 1 84.88 88 VAL A C 1
ATOM 675 O O . VAL A 1 88 ? -7.535 -32.469 -13.406 1 84.88 88 VAL A O 1
ATOM 678 N N . LYS A 1 89 ? -6.188 -33.375 -14.914 1 78.06 89 LYS A N 1
ATOM 679 C CA . LYS A 1 89 ? -5.809 -34.469 -14.023 1 78.06 89 LYS A CA 1
ATOM 680 C C . LYS A 1 89 ? -5.152 -33.938 -12.75 1 78.06 89 LYS A C 1
ATOM 682 O O . LYS A 1 89 ? -5.555 -34.281 -11.641 1 78.06 89 LYS A O 1
ATOM 687 N N . HIS A 1 90 ? -4.133 -33.125 -12.969 1 77.88 90 HIS A N 1
ATOM 688 C CA . HIS A 1 90 ? -3.426 -32.562 -11.812 1 77.88 90 HIS A CA 1
ATOM 689 C C . HIS A 1 90 ? -4.352 -31.719 -10.953 1 77.88 90 HIS A C 1
ATOM 691 O O . HIS A 1 90 ? -4.289 -31.766 -9.727 1 77.88 90 HIS A O 1
ATOM 697 N N . TYR A 1 91 ? -5.188 -30.922 -11.57 1 85.38 91 TYR A N 1
ATOM 698 C CA . TYR A 1 91 ? -6.148 -30.078 -10.859 1 85.38 91 TYR A CA 1
ATOM 699 C C . TYR A 1 91 ? -7.074 -30.938 -10 1 85.38 91 TYR A C 1
ATOM 701 O O . TYR A 1 91 ? -7.32 -30.609 -8.836 1 85.38 91 TYR A O 1
ATOM 709 N N . ASN A 1 92 ? -7.551 -31.969 -10.531 1 81.94 92 ASN A N 1
ATOM 710 C CA . ASN A 1 92 ? -8.508 -32.812 -9.82 1 81.94 92 ASN A CA 1
ATOM 711 C C . ASN A 1 92 ? -7.844 -33.562 -8.672 1 81.94 92 ASN A C 1
ATOM 713 O O . ASN A 1 92 ? -8.508 -33.938 -7.699 1 81.94 92 ASN A O 1
ATOM 717 N N . GLU A 1 93 ? -6.605 -33.75 -8.828 1 76.44 93 GLU A N 1
ATOM 718 C CA . GLU A 1 93 ? -5.875 -34.469 -7.793 1 76.44 93 GLU A CA 1
ATOM 719 C C . GLU A 1 93 ? -5.562 -33.562 -6.605 1 76.44 93 GLU A C 1
ATOM 721 O O . GLU A 1 93 ? -5.312 -34.031 -5.5 1 76.44 93 GLU A O 1
ATOM 726 N N . GLN A 1 94 ? -5.637 -32.281 -6.953 1 74.06 94 GLN A N 1
ATOM 727 C CA . GLN A 1 94 ? -5.297 -31.344 -5.898 1 74.06 94 GLN A CA 1
ATOM 728 C C . GLN A 1 94 ? -6.543 -30.906 -5.137 1 74.06 94 GLN A C 1
ATOM 730 O O . GLN A 1 94 ? -7.562 -30.562 -5.746 1 74.06 94 GLN A O 1
ATOM 735 N N . LYS A 1 95 ? -6.961 -31.25 -3.936 1 58.19 95 LYS A N 1
ATOM 736 C CA . LYS A 1 95 ? -8.148 -30.953 -3.141 1 58.19 95 LYS A CA 1
ATOM 737 C C . LYS A 1 95 ? -8.242 -29.453 -2.846 1 58.19 95 LYS A C 1
ATOM 739 O O . LYS A 1 95 ? -9.344 -28.891 -2.812 1 58.19 95 LYS A O 1
ATOM 744 N N . ASN A 1 96 ? -7.191 -28.812 -2.754 1 64.75 96 ASN A N 1
ATOM 745 C CA . ASN A 1 96 ? -7.215 -27.469 -2.199 1 64.75 96 ASN A CA 1
ATOM 746 C C . ASN A 1 96 ? -6.273 -26.531 -2.955 1 64.75 96 ASN A C 1
ATOM 748 O O . ASN A 1 96 ? -5.512 -25.781 -2.34 1 64.75 96 ASN A O 1
ATOM 752 N N . LEU A 1 97 ? -6.555 -26.609 -4.234 1 66.94 97 LEU A N 1
ATOM 753 C CA . LEU A 1 97 ? -5.672 -25.75 -5.016 1 66.94 97 LEU A CA 1
ATOM 754 C C . LEU A 1 97 ? -6.09 -24.281 -4.887 1 66.94 97 LEU A C 1
ATOM 756 O O . LEU A 1 97 ? -5.234 -23.391 -4.828 1 66.94 97 LEU A O 1
ATOM 760 N N . LEU A 1 98 ? -7.438 -24.109 -4.848 1 72.75 98 LEU A N 1
ATOM 761 C CA . LEU A 1 98 ? -7.988 -22.766 -4.754 1 72.75 98 LEU A CA 1
ATOM 762 C C . LEU A 1 98 ? -8.555 -22.5 -3.363 1 72.75 98 LEU A C 1
ATOM 764 O O . LEU A 1 98 ? -8.867 -23.438 -2.629 1 72.75 98 LEU A O 1
ATOM 768 N N . PRO A 1 99 ? -8.57 -21.141 -3.096 1 67.56 99 PRO A N 1
ATOM 769 C CA . PRO A 1 99 ? -9.195 -20.797 -1.813 1 67.56 99 PRO A CA 1
ATOM 770 C C . PRO A 1 99 ? -10.656 -21.219 -1.746 1 67.56 99 PRO A C 1
ATOM 772 O O . PRO A 1 99 ? -11.305 -21.406 -2.783 1 67.56 99 PRO A O 1
ATOM 775 N N . THR A 1 100 ? -11.164 -21.453 -0.585 1 63.38 100 THR A N 1
ATOM 776 C CA . THR A 1 100 ? -12.492 -21.984 -0.313 1 63.38 100 THR A CA 1
ATOM 777 C C . THR A 1 100 ? -13.57 -21.047 -0.846 1 63.38 100 THR A C 1
ATOM 779 O O . THR A 1 100 ? -14.641 -21.5 -1.28 1 63.38 100 THR A O 1
ATOM 782 N N . PHE A 1 101 ? -13.391 -19.812 -0.84 1 72.25 101 PHE A N 1
ATOM 783 C CA . PHE A 1 101 ? -14.469 -18.906 -1.237 1 72.25 101 PHE A CA 1
ATOM 784 C C . PHE A 1 101 ? -14.055 -18.062 -2.438 1 72.25 101 PHE A C 1
ATOM 786 O O . PHE A 1 101 ? -13.258 -17.141 -2.305 1 72.25 101 PHE A O 1
ATOM 793 N N . THR A 1 102 ? -14.43 -18.656 -3.65 1 74.25 102 THR A N 1
ATOM 794 C CA . THR A 1 102 ? -14.172 -17.906 -4.875 1 74.25 102 THR A CA 1
ATOM 795 C C . THR A 1 102 ? -15.477 -17.453 -5.516 1 74.25 102 THR A C 1
ATOM 797 O O . THR A 1 102 ? -16.531 -18.062 -5.309 1 74.25 102 THR A O 1
ATOM 800 N N . SER A 1 103 ? -15.461 -16.328 -6.215 1 75.12 103 SER A N 1
ATOM 801 C CA . SER A 1 103 ? -16.625 -15.828 -6.938 1 75.12 103 SER A CA 1
ATOM 802 C C . SER A 1 103 ? -16.734 -16.469 -8.32 1 75.12 103 SER A C 1
ATOM 804 O O . SER A 1 103 ? -17.5 -16 -9.164 1 75.12 103 SER A O 1
ATOM 806 N N . PHE A 1 104 ? -15.844 -17.453 -8.602 1 87.19 104 PHE A N 1
ATOM 807 C CA . PHE A 1 104 ? -15.875 -18.156 -9.883 1 87.19 104 PHE A CA 1
ATOM 808 C C . PHE A 1 104 ? -15.867 -19.656 -9.68 1 87.19 104 PHE A C 1
ATOM 810 O O . PHE A 1 104 ? -15.539 -20.141 -8.586 1 87.19 104 PHE A O 1
ATOM 817 N N . GLU A 1 105 ? -16.344 -20.359 -10.648 1 87.75 105 GLU A N 1
ATOM 818 C CA . GLU A 1 105 ? -16.281 -21.828 -10.68 1 87.75 105 GLU A CA 1
ATOM 819 C C . GLU A 1 105 ? -15.273 -22.312 -11.711 1 87.75 105 GLU A C 1
ATOM 821 O O . GLU A 1 105 ? -15.078 -21.672 -12.75 1 87.75 105 GLU A O 1
ATOM 826 N N . VAL A 1 106 ? -14.602 -23.375 -11.406 1 91.5 106 VAL A N 1
ATOM 827 C CA . VAL A 1 106 ? -13.664 -23.969 -12.352 1 91.5 106 VAL A CA 1
ATOM 828 C C . VAL A 1 106 ? -14.328 -25.109 -13.094 1 91.5 106 VAL A C 1
ATOM 830 O O . VAL A 1 106 ? -14.836 -26.062 -12.477 1 91.5 106 VAL A O 1
ATOM 833 N N . SER A 1 107 ? -14.398 -25 -14.367 1 92.81 107 SER A N 1
ATOM 834 C CA . SER A 1 107 ? -14.898 -26.062 -15.219 1 92.81 107 SER A CA 1
ATOM 835 C C . SER A 1 107 ? -13.75 -26.906 -15.781 1 92.81 107 SER A C 1
ATOM 837 O O . SER A 1 107 ? -12.711 -26.359 -16.156 1 92.81 107 SER A O 1
ATOM 839 N N . THR A 1 108 ? -13.906 -28.203 -15.828 1 91.69 108 THR A N 1
ATOM 840 C CA . THR A 1 108 ? -12.93 -29.125 -16.422 1 91.69 108 THR A CA 1
ATOM 841 C C . THR A 1 108 ? -13.539 -29.859 -17.609 1 91.69 108 THR A C 1
ATOM 843 O O . THR A 1 108 ? -13.055 -30.922 -18 1 91.69 108 THR A O 1
ATOM 846 N N . ASP A 1 109 ? -14.594 -29.25 -18.078 1 89.25 109 ASP A N 1
ATOM 847 C CA . ASP A 1 109 ? -15.258 -29.859 -19.234 1 89.25 109 ASP A CA 1
ATOM 848 C C . ASP A 1 109 ? -14.32 -29.938 -20.438 1 89.25 109 ASP A C 1
ATOM 850 O O . ASP A 1 109 ? -13.453 -29.078 -20.594 1 89.25 109 ASP A O 1
ATOM 854 N N . ASN A 1 110 ? -14.477 -31.016 -21.281 1 87.69 110 ASN A N 1
ATOM 855 C CA . ASN A 1 110 ? -13.711 -31.219 -22.5 1 87.69 110 ASN A CA 1
ATOM 856 C C . ASN A 1 110 ? -12.211 -31.25 -22.219 1 87.69 110 ASN A C 1
ATOM 858 O O . ASN A 1 110 ? -11.406 -30.781 -23.031 1 87.69 110 ASN A O 1
ATOM 862 N N . ASN A 1 111 ? -11.812 -31.578 -20.969 1 84.12 111 ASN A N 1
ATOM 863 C CA . ASN A 1 111 ? -10.43 -31.734 -20.516 1 84.12 111 ASN A CA 1
ATOM 864 C C . ASN A 1 111 ? -9.672 -30.406 -20.578 1 84.12 111 ASN A C 1
ATOM 866 O O . ASN A 1 111 ? -8.492 -30.375 -20.938 1 84.12 111 ASN A O 1
ATOM 870 N N . GLU A 1 112 ? -10.445 -29.344 -20.453 1 88.56 112 GLU A N 1
ATOM 871 C CA . GLU A 1 112 ? -9.891 -28 -20.375 1 88.56 112 GLU A CA 1
ATOM 872 C C . GLU A 1 112 ? -10.258 -27.328 -19.047 1 88.56 112 GLU A C 1
ATOM 874 O O . GLU A 1 112 ? -11.312 -27.609 -18.469 1 88.56 112 GLU A O 1
ATOM 879 N N . ILE A 1 113 ? -9.328 -26.531 -18.609 1 92.81 113 ILE A N 1
ATOM 880 C CA . ILE A 1 113 ? -9.602 -25.781 -17.391 1 92.81 113 ILE A CA 1
ATOM 881 C C . ILE A 1 113 ? -10.078 -24.375 -17.734 1 92.81 113 ILE A C 1
ATOM 883 O O . ILE A 1 113 ? -9.367 -23.625 -18.406 1 92.81 113 ILE A O 1
ATOM 887 N N . LYS A 1 114 ? -11.297 -24.062 -17.359 1 95.19 114 LYS A N 1
ATOM 888 C CA . LYS A 1 114 ? -11.859 -22.734 -17.578 1 95.19 114 LYS A CA 1
ATOM 889 C C . LYS A 1 114 ? -12.406 -22.141 -16.281 1 95.19 114 LYS A C 1
ATOM 891 O O . LYS A 1 114 ? -12.852 -22.875 -15.398 1 95.19 114 LYS A O 1
ATOM 896 N N . MET A 1 115 ? -12.211 -20.891 -16.141 1 94.94 115 MET A N 1
ATOM 897 C CA . MET A 1 115 ? -12.789 -20.125 -15.031 1 94.94 115 MET A CA 1
ATOM 898 C C . MET A 1 115 ? -14.133 -19.531 -15.43 1 94.94 115 MET A C 1
ATOM 900 O O . MET A 1 115 ? -14.195 -18.672 -16.312 1 94.94 115 MET A O 1
ATOM 904 N N . CYS A 1 116 ? -15.203 -19.938 -14.734 1 94.19 116 CYS A N 1
ATOM 905 C CA . CYS A 1 116 ? -16.562 -19.594 -15.141 1 94.19 116 CYS A CA 1
ATOM 906 C C . CYS A 1 116 ? -17.188 -18.625 -14.148 1 94.19 116 CYS A C 1
ATOM 908 O O . CYS A 1 116 ? -17.078 -18.812 -12.938 1 94.19 116 CYS A O 1
ATOM 910 N N . VAL A 1 117 ? -17.781 -17.562 -14.641 1 92 117 VAL A N 1
ATOM 911 C CA . VAL A 1 117 ? -18.469 -16.562 -13.844 1 92 117 VAL A CA 1
ATOM 912 C C . VAL A 1 117 ? -19.812 -16.219 -14.484 1 92 117 VAL A C 1
ATOM 914 O O . VAL A 1 117 ? -20.062 -16.562 -15.641 1 92 117 VAL A O 1
ATOM 917 N N . ASP A 1 118 ? -20.688 -15.562 -13.703 1 88.5 118 ASP A N 1
ATOM 918 C CA . ASP A 1 118 ? -21.922 -15.047 -14.281 1 88.5 118 ASP A CA 1
ATOM 919 C C . ASP A 1 118 ? -21.641 -13.945 -15.289 1 88.5 118 ASP A C 1
ATOM 921 O O . ASP A 1 118 ? -20.719 -13.141 -15.102 1 88.5 118 ASP A O 1
ATOM 925 N N . ASP A 1 119 ? -22.422 -13.977 -16.344 1 90.38 119 ASP A N 1
ATOM 926 C CA . ASP A 1 119 ? -22.344 -12.859 -17.297 1 90.38 119 ASP A CA 1
ATOM 927 C C . ASP A 1 119 ? -22.812 -11.562 -16.641 1 90.38 119 ASP A C 1
ATOM 929 O O . ASP A 1 119 ? -23.891 -11.5 -16.047 1 90.38 119 ASP A O 1
ATOM 933 N N . PRO A 1 120 ? -21.969 -10.508 -16.703 1 86.75 120 PRO A N 1
ATOM 934 C CA . PRO A 1 120 ? -22.328 -9.266 -16.016 1 86.75 120 PRO A CA 1
ATOM 935 C C . PRO A 1 120 ? -23.547 -8.578 -16.625 1 86.75 120 PRO A C 1
ATOM 937 O O . PRO A 1 120 ? -24.172 -7.75 -15.961 1 86.75 120 PRO A O 1
ATOM 940 N N . LEU A 1 121 ? -23.906 -8.852 -17.891 1 87.75 121 LEU A N 1
ATOM 941 C CA . LEU A 1 121 ? -25.047 -8.234 -18.547 1 87.75 121 LEU A CA 1
ATOM 942 C C . LEU A 1 121 ? -26.312 -9.07 -18.344 1 87.75 121 LEU A C 1
ATOM 944 O O . LEU A 1 121 ? -27.422 -8.531 -18.375 1 87.75 121 LEU A O 1
ATOM 948 N N . ASP A 1 122 ? -26.188 -10.406 -18.266 1 88.94 122 ASP A N 1
ATOM 949 C CA . ASP A 1 122 ? -27.281 -11.352 -18.125 1 88.94 122 ASP A CA 1
ATOM 950 C C . ASP A 1 122 ? -26.906 -12.484 -17.156 1 88.94 122 ASP A C 1
ATOM 952 O O . ASP A 1 122 ? -26.281 -13.469 -17.578 1 88.94 122 ASP A O 1
ATOM 956 N N . SER A 1 123 ? -27.391 -12.43 -15.984 1 82.38 123 SER A N 1
ATOM 957 C CA . SER A 1 123 ? -27 -13.352 -14.922 1 82.38 123 SER A CA 1
ATOM 958 C C . SER A 1 123 ? -27.469 -14.773 -15.234 1 82.38 123 SER A C 1
ATOM 960 O O . SER A 1 123 ? -27.031 -15.734 -14.586 1 82.38 123 SER A O 1
ATOM 962 N N . SER A 1 124 ? -28.344 -14.922 -16.125 1 86.38 124 SER A N 1
ATOM 963 C CA . SER A 1 124 ? -28.797 -16.25 -16.516 1 86.38 124 SER A CA 1
ATOM 964 C C . SER A 1 124 ? -27.766 -16.953 -17.406 1 86.38 124 SER A C 1
ATOM 966 O O . SER A 1 124 ? -27.844 -18.156 -17.609 1 86.38 124 SER A O 1
ATOM 968 N N . LYS A 1 125 ? -26.859 -16.188 -17.859 1 91.44 125 LYS A N 1
ATOM 969 C CA . LYS A 1 125 ? -25.812 -16.719 -18.719 1 91.44 125 LYS A CA 1
ATOM 970 C C . LYS A 1 125 ? -24.469 -16.766 -17.984 1 91.44 125 LYS A C 1
ATOM 972 O O . LYS A 1 125 ? -24.328 -16.172 -16.906 1 91.44 125 LYS A O 1
ATOM 977 N N . GLN A 1 126 ? -23.562 -17.547 -18.547 1 92.56 126 GLN A N 1
ATOM 978 C CA . GLN A 1 126 ? -22.234 -17.656 -17.969 1 92.56 126 GLN A CA 1
ATOM 979 C C . GLN A 1 126 ? -21.156 -17.219 -18.953 1 92.56 126 GLN A C 1
ATOM 981 O O . GLN A 1 126 ? -21.344 -17.344 -20.172 1 92.56 126 GLN A O 1
ATOM 986 N N . GLU A 1 127 ? -20.188 -16.609 -18.422 1 92.81 127 GLU A N 1
ATOM 987 C CA . GLU A 1 127 ? -18.969 -16.328 -19.156 1 92.81 127 GLU A CA 1
ATOM 988 C C . GLU A 1 127 ? -17.828 -17.234 -18.688 1 92.81 127 GLU A C 1
ATOM 990 O O . GLU A 1 127 ? -17.703 -17.531 -17.5 1 92.81 127 GLU A O 1
ATOM 995 N N . SER A 1 128 ? -17.047 -17.719 -19.656 1 95.31 128 SER A N 1
ATOM 996 C CA . SER A 1 128 ? -15.914 -18.578 -19.328 1 95.31 128 SER A CA 1
ATOM 997 C C . SER A 1 128 ? -14.609 -18 -19.875 1 95.31 128 SER A C 1
ATOM 999 O O . SER A 1 128 ? -14.578 -17.484 -21 1 95.31 128 SER A O 1
ATOM 1001 N N . PHE A 1 129 ? -13.57 -18.031 -19.078 1 96.69 129 PHE A N 1
ATOM 1002 C CA . PHE A 1 129 ? -12.242 -17.578 -19.469 1 96.69 129 PHE A CA 1
ATOM 1003 C C . PHE A 1 129 ? -11.203 -18.672 -19.234 1 96.69 129 PHE A C 1
ATOM 1005 O O . PHE A 1 129 ? -11.266 -19.391 -18.234 1 96.69 129 PHE A O 1
ATOM 1012 N N . TYR A 1 130 ? -10.352 -18.828 -20.188 1 96.19 130 TYR A N 1
ATOM 1013 C CA . TYR A 1 130 ? -9.141 -19.578 -19.875 1 96.19 130 TYR A CA 1
ATOM 1014 C C . TYR A 1 130 ? -8.258 -18.812 -18.906 1 96.19 130 TYR A C 1
ATOM 1016 O O . TYR A 1 130 ? -8.219 -17.578 -18.922 1 96.19 130 TYR A O 1
ATOM 1024 N N . PRO A 1 131 ? -7.496 -19.531 -18.031 1 96.62 131 PRO A N 1
ATOM 1025 C CA . PRO A 1 131 ? -6.602 -18.859 -17.094 1 96.62 131 PRO A CA 1
ATOM 1026 C C . PRO A 1 131 ? -5.629 -17.906 -17.781 1 96.62 131 PRO A C 1
ATOM 1028 O O . PRO A 1 131 ? -5.289 -16.859 -17.234 1 96.62 131 PRO A O 1
ATOM 1031 N N . ILE A 1 132 ? -5.188 -18.234 -19 1 97 132 ILE A N 1
ATOM 1032 C CA . ILE A 1 132 ? -4.258 -17.391 -19.766 1 97 132 ILE A CA 1
ATOM 1033 C C . ILE A 1 132 ? -4.906 -16.047 -20.047 1 97 132 ILE A C 1
ATOM 1035 O O . ILE A 1 132 ? -4.227 -15.016 -20.062 1 97 132 ILE A O 1
ATOM 1039 N N . GLU A 1 133 ? -6.23 -16.016 -20.266 1 97.62 133 GLU A N 1
ATOM 1040 C CA . GLU A 1 133 ? -6.949 -14.773 -20.547 1 97.62 133 GLU A CA 1
ATOM 1041 C C . GLU A 1 133 ? -6.988 -13.867 -19.312 1 97.62 133 GLU A C 1
ATOM 1043 O O . GLU A 1 133 ? -6.777 -12.664 -19.422 1 97.62 133 GLU A O 1
ATOM 1048 N N . VAL A 1 134 ? -7.238 -14.461 -18.172 1 97.12 134 VAL A N 1
ATOM 1049 C CA . VAL A 1 134 ? -7.281 -13.719 -16.922 1 97.12 134 VAL A CA 1
ATOM 1050 C C . VAL A 1 134 ? -5.898 -13.148 -16.609 1 97.12 134 VAL A C 1
ATOM 1052 O O . VAL A 1 134 ? -5.77 -11.984 -16.219 1 97.12 134 VAL A O 1
ATOM 1055 N N . SER A 1 135 ? -4.902 -13.961 -16.797 1 97.88 135 SER A N 1
ATOM 1056 C CA . SER A 1 135 ? -3.529 -13.508 -16.609 1 97.88 135 SER A CA 1
ATOM 1057 C C . SER A 1 135 ? -3.184 -12.375 -17.562 1 97.88 135 SER A C 1
ATOM 1059 O O . SER A 1 135 ? -2.5 -11.422 -17.188 1 97.88 135 SER A O 1
ATOM 1061 N N . ALA A 1 136 ? -3.648 -12.492 -18.812 1 97.69 136 ALA A N 1
ATOM 1062 C CA . ALA A 1 136 ? -3.387 -11.469 -19.812 1 97.69 136 ALA A CA 1
ATOM 1063 C C . ALA A 1 136 ? -4.02 -10.141 -19.406 1 97.69 136 ALA A C 1
ATOM 1065 O O . ALA A 1 136 ? -3.467 -9.07 -19.688 1 97.69 136 ALA A O 1
ATOM 1066 N N . MET A 1 137 ? -5.188 -10.203 -18.797 1 96.06 137 MET A N 1
ATOM 1067 C CA . MET A 1 137 ? -5.848 -8.984 -18.344 1 96.06 137 MET A CA 1
ATOM 1068 C C . MET A 1 137 ? -5.012 -8.273 -17.281 1 96.06 137 MET A C 1
ATOM 1070 O O . MET A 1 137 ? -4.879 -7.051 -17.312 1 96.06 137 MET A O 1
ATOM 1074 N N . VAL A 1 138 ? -4.48 -9.008 -16.312 1 96.31 138 VAL A N 1
ATOM 1075 C CA . VAL A 1 138 ? -3.6 -8.445 -15.289 1 96.31 138 VAL A CA 1
ATOM 1076 C C . VAL A 1 138 ? -2.363 -7.84 -15.953 1 96.31 138 VAL A C 1
ATOM 1078 O O . VAL A 1 138 ? -1.993 -6.699 -15.656 1 96.31 138 VAL A O 1
ATOM 1081 N N . LEU A 1 139 ? -1.774 -8.578 -16.891 1 97.38 139 LEU A N 1
ATOM 1082 C CA . LEU A 1 139 ? -0.557 -8.148 -17.562 1 97.38 139 LEU A CA 1
ATOM 1083 C C . LEU A 1 139 ? -0.824 -6.922 -18.438 1 97.38 139 LEU A C 1
ATOM 1085 O O . LEU A 1 139 ? 0.03 -6.043 -18.547 1 97.38 139 LEU A O 1
ATOM 1089 N N . ARG A 1 140 ? -1.994 -6.883 -19.094 1 95.38 140 ARG A N 1
ATOM 1090 C CA . ARG A 1 140 ? -2.367 -5.723 -19.891 1 95.38 140 ARG A CA 1
ATOM 1091 C C . ARG A 1 140 ? -2.436 -4.465 -19.031 1 95.38 140 ARG A C 1
ATOM 1093 O O . ARG A 1 140 ? -2.041 -3.383 -19.484 1 95.38 140 ARG A O 1
ATOM 1100 N N . THR A 1 141 ? -2.98 -4.633 -17.891 1 92.25 141 THR A N 1
ATOM 1101 C CA . THR A 1 141 ? -3.037 -3.51 -16.969 1 92.25 141 THR A CA 1
ATOM 1102 C C . THR A 1 141 ? -1.632 -3.021 -16.625 1 92.25 141 THR A C 1
ATOM 1104 O O . THR A 1 141 ? -1.38 -1.816 -16.578 1 92.25 141 THR A O 1
ATOM 1107 N N . LEU A 1 142 ? -0.697 -3.895 -16.312 1 94.31 142 LEU A N 1
ATOM 1108 C CA . LEU A 1 142 ? 0.693 -3.533 -16.047 1 94.31 142 LEU A CA 1
ATOM 1109 C C . LEU A 1 142 ? 1.313 -2.865 -17.281 1 94.31 142 LEU A C 1
ATOM 1111 O O . LEU A 1 142 ? 2.08 -1.909 -17.141 1 94.31 142 LEU A O 1
ATOM 1115 N N . TYR A 1 143 ? 1.01 -3.377 -18.484 1 94.69 143 TYR A N 1
ATOM 1116 C CA . TYR A 1 143 ? 1.495 -2.789 -19.719 1 94.69 143 TYR A CA 1
ATOM 1117 C C . TYR A 1 143 ? 1.058 -1.335 -19.844 1 94.69 143 TYR A C 1
ATOM 1119 O O . TYR A 1 143 ? 1.853 -0.47 -20.219 1 94.69 143 TYR A O 1
ATOM 1127 N N . ASN A 1 144 ? -0.177 -1.113 -19.547 1 90.06 144 ASN A N 1
ATOM 1128 C CA . ASN A 1 144 ? -0.705 0.244 -19.625 1 90.06 144 ASN A CA 1
ATOM 1129 C C . ASN A 1 144 ? -0.002 1.177 -18.641 1 90.06 144 ASN A C 1
ATOM 1131 O O . ASN A 1 144 ? 0.252 2.34 -18.953 1 90.06 144 ASN A O 1
ATOM 1135 N N . ILE A 1 145 ? 0.268 0.726 -17.453 1 87.75 145 ILE A N 1
ATOM 1136 C CA . ILE A 1 145 ? 1.003 1.502 -16.469 1 87.75 145 ILE A CA 1
ATOM 1137 C C . ILE A 1 145 ? 2.398 1.827 -16.984 1 87.75 145 ILE A C 1
ATOM 1139 O O . ILE A 1 145 ? 2.869 2.959 -16.859 1 87.75 145 ILE A O 1
ATOM 1143 N N . LEU A 1 146 ? 3.029 0.863 -17.594 1 92.31 146 LEU A N 1
ATOM 1144 C CA . LEU A 1 146 ? 4.363 1.019 -18.172 1 92.31 146 LEU A CA 1
ATOM 1145 C C . LEU A 1 146 ? 4.371 2.09 -19.25 1 92.31 146 LEU A C 1
ATOM 1147 O O . LEU A 1 146 ? 5.211 2.99 -19.234 1 92.31 146 LEU A O 1
ATOM 1151 N N . VAL A 1 147 ? 3.457 1.977 -20.172 1 89.94 147 VAL A N 1
ATOM 1152 C CA . VAL A 1 147 ? 3.416 2.875 -21.328 1 89.94 147 VAL A CA 1
ATOM 1153 C C . VAL A 1 147 ? 3.195 4.309 -20.844 1 89.94 147 VAL A C 1
ATOM 1155 O O . VAL A 1 147 ? 3.801 5.246 -21.375 1 89.94 147 VAL A O 1
ATOM 1158 N N . LYS A 1 148 ? 2.398 4.445 -19.906 1 81.62 148 LYS A N 1
ATOM 1159 C CA . LYS A 1 148 ? 2.156 5.777 -19.344 1 81.62 148 LYS A CA 1
ATOM 1160 C C . LYS A 1 148 ? 3.414 6.336 -18.688 1 81.62 148 LYS A C 1
ATOM 1162 O O . LYS A 1 148 ? 3.68 7.539 -18.766 1 81.62 148 LYS A O 1
ATOM 1167 N N . ARG A 1 149 ? 4.148 5.551 -18 1 81.12 149 ARG A N 1
ATOM 1168 C CA . ARG A 1 149 ? 5.352 5.965 -17.281 1 81.12 149 ARG A CA 1
ATOM 1169 C C . ARG A 1 149 ? 6.473 6.32 -18.25 1 81.12 149 ARG A C 1
ATOM 1171 O O . ARG A 1 149 ? 7.203 7.289 -18.047 1 81.12 149 ARG A O 1
ATOM 1178 N N . ILE A 1 150 ? 6.613 5.531 -19.359 1 87.44 150 ILE A N 1
ATOM 1179 C CA . ILE A 1 150 ? 7.824 5.664 -20.156 1 87.44 150 ILE A CA 1
ATOM 1180 C C . ILE A 1 150 ? 7.551 6.582 -21.344 1 87.44 150 ILE A C 1
ATOM 1182 O O . ILE A 1 150 ? 8.484 7.027 -22.016 1 87.44 150 ILE A O 1
ATOM 1186 N N . GLY A 1 151 ? 6.273 6.848 -21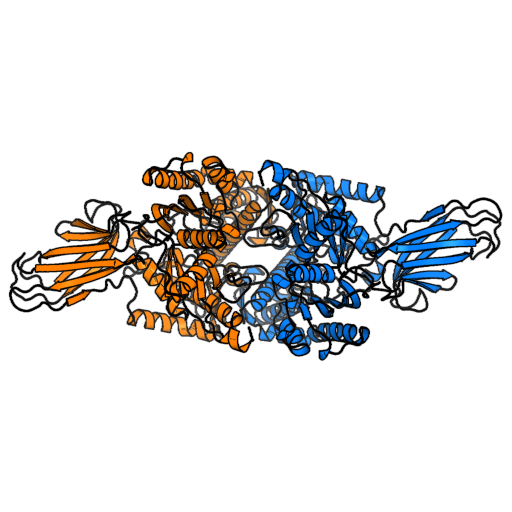.594 1 80.94 151 GLY A N 1
ATOM 1187 C CA . GLY A 1 151 ? 5.93 7.703 -22.719 1 80.94 151 GLY A CA 1
ATOM 1188 C C . GLY A 1 151 ? 6.324 7.117 -24.062 1 80.94 151 GLY A C 1
ATOM 1189 O O . GLY A 1 151 ? 5.961 5.984 -24.375 1 80.94 151 GLY A O 1
ATOM 1190 N N . ASN A 1 152 ? 7.266 7.926 -24.719 1 81.81 152 ASN A N 1
ATOM 1191 C CA . ASN A 1 152 ? 7.613 7.555 -26.094 1 81.81 152 ASN A CA 1
ATOM 1192 C C . ASN A 1 152 ? 8.93 6.781 -26.141 1 81.81 152 ASN A C 1
ATOM 1194 O O . ASN A 1 152 ? 9.445 6.504 -27.219 1 81.81 152 ASN A O 1
ATOM 1198 N N . ARG A 1 153 ? 9.398 6.383 -25.078 1 87.5 153 ARG A N 1
ATOM 1199 C CA . ARG A 1 153 ? 10.625 5.598 -25.078 1 87.5 153 ARG A CA 1
ATOM 1200 C C . ARG A 1 153 ? 10.375 4.191 -25.609 1 87.5 153 ARG A C 1
ATOM 1202 O O . ARG A 1 153 ? 9.297 3.631 -25.422 1 87.5 153 ARG A O 1
ATOM 1209 N N . LYS A 1 154 ? 11.344 3.613 -26.156 1 91 154 LYS A N 1
ATOM 1210 C CA . LYS A 1 154 ? 11.219 2.281 -26.75 1 91 154 LYS A CA 1
ATOM 1211 C C . LYS A 1 154 ? 11.367 1.199 -25.672 1 91 154 LYS A C 1
ATOM 1213 O O . LYS A 1 154 ? 12.219 1.309 -24.797 1 91 154 LYS A O 1
ATOM 1218 N N . ILE A 1 155 ? 10.555 0.183 -25.875 1 95.19 155 ILE A N 1
ATOM 1219 C CA . ILE A 1 155 ? 10.656 -0.987 -25.016 1 95.19 155 ILE A CA 1
ATOM 1220 C C . ILE A 1 155 ? 11.625 -1.999 -25.625 1 95.19 155 ILE A C 1
ATOM 1222 O O . ILE A 1 155 ? 11.5 -2.357 -26.797 1 95.19 155 ILE A O 1
ATOM 1226 N N . GLY A 1 156 ? 12.594 -2.385 -24.891 1 95.75 156 GLY A N 1
ATOM 1227 C CA . GLY A 1 156 ? 13.547 -3.398 -25.312 1 95.75 156 GLY A CA 1
ATOM 1228 C C . GLY A 1 156 ? 13.125 -4.809 -24.938 1 95.75 156 GLY A C 1
ATOM 1229 O O . GLY A 1 156 ? 12 -5.219 -25.219 1 95.75 156 GLY A O 1
ATOM 1230 N N . LYS A 1 157 ? 14.047 -5.48 -24.297 1 95.81 157 LYS A N 1
ATOM 1231 C CA . LYS A 1 157 ? 13.797 -6.859 -23.906 1 95.81 157 LYS A CA 1
ATOM 1232 C C . LYS A 1 157 ? 12.859 -6.918 -22.703 1 95.81 157 LYS A C 1
ATOM 1234 O O . LYS A 1 157 ? 12.867 -6.023 -21.844 1 95.81 157 LYS A O 1
ATOM 1239 N N . VAL A 1 158 ? 12.031 -7.98 -22.688 1 97.56 158 VAL A N 1
ATOM 1240 C CA . VAL A 1 158 ? 11.094 -8.203 -21.594 1 97.56 158 VAL A CA 1
ATOM 1241 C C . VAL A 1 158 ? 11.352 -9.57 -20.969 1 97.56 158 VAL A C 1
ATOM 1243 O O . VAL A 1 158 ? 11.461 -10.578 -21.656 1 97.56 158 VAL A O 1
ATOM 1246 N N . VAL A 1 159 ? 11.461 -9.586 -19.672 1 96.06 159 VAL A N 1
ATOM 1247 C CA . VAL A 1 159 ? 11.625 -10.836 -18.938 1 96.06 159 VAL A CA 1
ATOM 1248 C C . VAL A 1 159 ? 10.469 -11.008 -17.953 1 96.06 159 VAL A C 1
ATOM 1250 O O . VAL A 1 159 ? 10.227 -10.133 -17.125 1 96.06 159 VAL A O 1
ATOM 1253 N N . ILE A 1 160 ? 9.734 -12.039 -18.016 1 97.31 160 ILE A N 1
ATOM 1254 C CA . ILE A 1 160 ? 8.68 -12.367 -17.047 1 97.31 160 ILE A CA 1
ATOM 1255 C C . ILE A 1 160 ? 9.133 -13.539 -16.172 1 97.31 160 ILE A C 1
ATOM 1257 O O . ILE A 1 160 ? 9.727 -14.5 -16.672 1 97.31 160 ILE A O 1
ATOM 1261 N N . THR A 1 161 ? 8.891 -13.414 -14.906 1 95.75 161 THR A N 1
ATOM 1262 C CA . THR A 1 161 ? 9.375 -14.445 -13.992 1 95.75 161 THR A CA 1
ATOM 1263 C C . THR A 1 161 ? 8.336 -15.555 -13.828 1 95.75 161 THR A C 1
ATOM 1265 O O . THR A 1 161 ? 7.141 -15.32 -14.008 1 95.75 161 THR A O 1
ATOM 1268 N N . VAL A 1 162 ? 8.812 -16.734 -13.523 1 92.19 162 VAL A N 1
ATOM 1269 C CA . VAL A 1 162 ? 7.98 -17.906 -13.273 1 92.19 162 VAL A CA 1
ATOM 1270 C C . VAL A 1 162 ? 8.547 -18.703 -12.102 1 92.19 162 VAL A C 1
ATOM 1272 O O . VAL A 1 162 ? 9.75 -18.656 -11.836 1 92.19 162 VAL A O 1
ATOM 1275 N N . PRO A 1 163 ? 7.66 -19.391 -11.398 1 90.25 163 PRO A N 1
ATOM 1276 C CA . PRO A 1 163 ? 8.18 -20.281 -10.352 1 90.25 163 PRO A CA 1
ATOM 1277 C C . PRO A 1 163 ? 9.078 -21.391 -10.906 1 90.25 163 PRO A C 1
ATOM 1279 O O . PRO A 1 163 ? 8.93 -21.797 -12.062 1 90.25 163 PRO A O 1
ATOM 1282 N N . VAL A 1 164 ? 9.938 -21.938 -10.07 1 82.19 164 VAL A N 1
ATOM 1283 C CA . VAL A 1 164 ? 10.859 -23 -10.477 1 82.19 164 VAL A CA 1
ATOM 1284 C C . VAL A 1 164 ? 10.07 -24.266 -10.797 1 82.19 164 VAL A C 1
ATOM 1286 O O . VAL A 1 164 ? 10.5 -25.078 -11.617 1 82.19 164 VAL A O 1
ATOM 1289 N N . SER A 1 165 ? 8.922 -24.391 -10.258 1 78.5 165 SER A N 1
ATOM 1290 C CA . SER A 1 165 ? 8.133 -25.609 -10.367 1 78.5 165 SER A CA 1
ATOM 1291 C C . SER A 1 165 ? 7.309 -25.625 -11.648 1 78.5 165 SER A C 1
ATOM 1293 O O . SER A 1 165 ? 6.699 -26.641 -12 1 78.5 165 SER A O 1
ATOM 1295 N N . PHE A 1 166 ? 7.238 -24.516 -12.367 1 85.06 166 PHE A N 1
ATOM 1296 C CA . PHE A 1 166 ? 6.391 -24.438 -13.547 1 85.06 166 PHE A CA 1
ATOM 1297 C C . PHE A 1 166 ? 6.84 -25.422 -14.617 1 85.06 166 PHE A C 1
ATOM 1299 O O . PHE A 1 166 ? 8.031 -25.562 -14.883 1 85.06 166 PHE A O 1
ATOM 1306 N N . THR A 1 167 ? 5.902 -26.109 -15.203 1 77.31 167 THR A N 1
ATOM 1307 C CA . THR A 1 167 ? 6.137 -26.984 -16.344 1 77.31 167 THR A CA 1
ATOM 1308 C C . THR A 1 167 ? 6.391 -26.172 -17.609 1 77.31 167 THR A C 1
ATOM 1310 O O . THR A 1 167 ? 6.109 -24.984 -17.656 1 77.31 167 THR A O 1
ATOM 1313 N N . PRO A 1 168 ? 6.926 -26.812 -18.562 1 75.19 168 PRO A N 1
ATOM 1314 C CA . PRO A 1 168 ? 7.141 -26.094 -19.828 1 75.19 168 PRO A CA 1
ATOM 1315 C C . PRO A 1 168 ? 5.852 -25.5 -20.391 1 75.19 168 PRO A C 1
ATOM 1317 O O . PRO A 1 168 ? 5.875 -24.406 -20.969 1 75.19 168 PRO A O 1
ATOM 1320 N N . LYS A 1 169 ? 4.77 -26.25 -20.219 1 79.5 169 LYS A N 1
ATOM 1321 C CA . LYS A 1 169 ? 3.49 -25.734 -20.703 1 79.5 169 LYS A CA 1
ATOM 1322 C C . LYS A 1 169 ? 3.088 -24.484 -19.938 1 79.5 169 LYS A C 1
ATOM 1324 O O . LYS A 1 169 ? 2.625 -23.5 -20.516 1 79.5 169 LYS A O 1
ATOM 1329 N N . GLN A 1 170 ? 3.244 -24.516 -18.641 1 87 170 GLN A N 1
ATOM 1330 C CA . GLN A 1 170 ? 2.926 -23.375 -17.797 1 87 170 GLN A CA 1
ATOM 1331 C C . GLN A 1 170 ? 3.787 -22.172 -18.156 1 87 170 GLN A C 1
ATOM 1333 O O . GLN A 1 170 ? 3.293 -21.047 -18.219 1 87 170 GLN A O 1
ATOM 1338 N N . LYS A 1 171 ? 5.047 -22.406 -18.422 1 86.12 171 LYS A N 1
ATOM 1339 C CA . LYS A 1 171 ? 5.961 -21.344 -18.828 1 86.12 171 LYS A CA 1
ATOM 1340 C C . LYS A 1 171 ? 5.543 -20.734 -20.156 1 86.12 171 LYS A C 1
ATOM 1342 O O . LYS A 1 171 ? 5.484 -19.516 -20.297 1 86.12 171 LYS A O 1
ATOM 1347 N N . LYS A 1 172 ? 5.289 -21.625 -21.094 1 84.81 172 LYS A N 1
ATOM 1348 C CA . LYS A 1 172 ? 4.906 -21.172 -22.422 1 84.81 172 LYS A CA 1
ATOM 1349 C C . LYS A 1 172 ? 3.619 -20.344 -22.375 1 84.81 172 LYS A C 1
ATOM 1351 O O . LYS A 1 172 ? 3.531 -19.297 -23 1 84.81 172 LYS A O 1
ATOM 1356 N N . GLU A 1 173 ? 2.617 -20.828 -21.656 1 91.62 173 GLU A N 1
ATOM 1357 C CA . GLU A 1 173 ? 1.35 -20.109 -21.578 1 91.62 173 GLU A CA 1
ATOM 1358 C C . GLU A 1 173 ? 1.522 -18.766 -20.875 1 91.62 173 GLU A C 1
ATOM 1360 O O . GLU A 1 173 ? 0.82 -17.812 -21.172 1 91.62 173 GLU A O 1
ATOM 1365 N N . THR A 1 174 ? 2.422 -18.703 -19.906 1 94.94 174 THR A N 1
ATOM 1366 C CA . THR A 1 174 ? 2.717 -17.438 -19.25 1 94.94 174 THR A CA 1
ATOM 1367 C C . THR A 1 174 ? 3.299 -16.438 -20.234 1 94.94 174 THR A C 1
ATOM 1369 O O . THR A 1 174 ? 2.904 -15.273 -20.25 1 94.94 174 THR A O 1
ATOM 1372 N N . ILE A 1 175 ? 4.23 -16.875 -21.094 1 92.5 175 ILE A N 1
ATOM 1373 C CA . ILE A 1 175 ? 4.816 -16.031 -22.125 1 92.5 175 ILE A CA 1
ATOM 1374 C C . ILE A 1 175 ? 3.734 -15.594 -23.109 1 92.5 175 ILE A C 1
ATOM 1376 O O . ILE A 1 175 ? 3.693 -14.43 -23.516 1 92.5 175 ILE A O 1
ATOM 1380 N N . GLN A 1 176 ? 2.893 -16.531 -23.453 1 94 176 GLN A N 1
ATOM 1381 C CA . GLN A 1 176 ? 1.813 -16.234 -24.391 1 94 176 GLN A CA 1
ATOM 1382 C C . GLN A 1 176 ? 0.849 -15.203 -23.797 1 94 176 GLN A C 1
ATOM 1384 O O . GLN A 1 176 ? 0.345 -14.336 -24.5 1 94 176 GLN A O 1
ATOM 1389 N N . ALA A 1 177 ? 0.524 -15.336 -22.5 1 97.06 177 ALA A N 1
ATOM 1390 C CA . ALA A 1 177 ? -0.304 -14.344 -21.828 1 97.06 177 ALA A CA 1
ATOM 1391 C C . ALA A 1 177 ? 0.327 -12.953 -21.922 1 97.06 177 ALA A C 1
ATOM 1393 O O . ALA A 1 177 ? -0.373 -11.961 -22.109 1 97.06 177 ALA A O 1
ATOM 1394 N N . CYS A 1 178 ? 1.611 -12.938 -21.734 1 97.06 178 CYS A N 1
ATOM 1395 C CA . CYS A 1 178 ? 2.361 -11.688 -21.828 1 97.06 178 CYS A CA 1
ATOM 1396 C C . CYS A 1 178 ? 2.258 -11.102 -23.234 1 97.06 178 CYS A C 1
ATOM 1398 O O . CYS A 1 178 ? 2.098 -9.883 -23.391 1 97.06 178 CYS A O 1
ATOM 1400 N N . LYS A 1 179 ? 2.338 -11.914 -24.234 1 95.44 179 LYS A N 1
ATOM 1401 C CA . LYS A 1 179 ? 2.182 -11.484 -25.625 1 95.44 179 LYS A CA 1
ATOM 1402 C C . LYS A 1 179 ? 0.78 -10.938 -25.875 1 95.44 179 LYS A C 1
ATOM 1404 O O . LYS A 1 179 ? 0.619 -9.898 -26.516 1 95.44 179 LYS A O 1
ATOM 1409 N N . MET A 1 180 ? -0.173 -11.656 -25.406 1 95.69 180 MET A N 1
ATOM 1410 C CA . MET A 1 180 ? -1.562 -11.234 -25.562 1 95.69 180 MET A CA 1
ATOM 1411 C C . MET A 1 180 ? -1.785 -9.867 -24.922 1 95.69 180 MET A C 1
ATOM 1413 O O . MET A 1 180 ? -2.674 -9.117 -25.328 1 95.69 180 MET A O 1
ATOM 1417 N N . ALA A 1 181 ? -1.009 -9.562 -23.859 1 96 181 ALA A N 1
ATOM 1418 C CA . ALA A 1 181 ? -1.141 -8.312 -23.125 1 96 181 ALA A CA 1
ATOM 1419 C C . ALA A 1 181 ? -0.532 -7.152 -23.906 1 96 181 ALA A C 1
ATOM 1421 O O . ALA A 1 181 ? -0.782 -5.984 -23.594 1 96 181 ALA A O 1
ATOM 1422 N N . GLY A 1 182 ? 0.361 -7.422 -24.906 1 94.25 182 GLY A N 1
ATOM 1423 C CA . GLY A 1 182 ? 0.918 -6.371 -25.75 1 94.25 182 GLY A CA 1
ATOM 1424 C C . GLY A 1 182 ? 2.434 -6.316 -25.703 1 94.25 182 GLY A C 1
ATOM 1425 O O . GLY A 1 182 ? 3.055 -5.562 -26.453 1 94.25 182 GLY A O 1
ATOM 1426 N N . PHE A 1 183 ? 3.031 -7.125 -24.875 1 96.88 183 PHE A N 1
ATOM 1427 C CA . PHE A 1 183 ? 4.488 -7.137 -24.781 1 96.88 183 PHE A CA 1
ATOM 1428 C C . PHE A 1 183 ? 5.094 -7.91 -25.953 1 96.88 183 PHE A C 1
ATOM 1430 O O . PHE A 1 183 ? 4.441 -8.781 -26.531 1 96.88 183 PHE A O 1
ATOM 1437 N N . GLU A 1 184 ? 6.34 -7.598 -26.234 1 94.88 184 GLU A N 1
ATOM 1438 C CA . GLU A 1 184 ? 7.105 -8.281 -27.281 1 94.88 184 GLU A CA 1
ATOM 1439 C C . GLU A 1 184 ? 8.5 -8.648 -26.781 1 94.88 184 GLU A C 1
ATOM 1441 O O . GLU A 1 184 ? 8.93 -8.18 -25.719 1 94.88 184 GLU A O 1
ATOM 1446 N N . ASP A 1 185 ? 9.172 -9.609 -27.562 1 93.69 185 ASP A N 1
ATOM 1447 C CA . ASP A 1 185 ? 10.531 -10.039 -27.25 1 93.69 185 ASP A CA 1
ATOM 1448 C C . ASP A 1 185 ? 10.648 -10.5 -25.797 1 93.69 185 ASP A C 1
ATOM 1450 O O . ASP A 1 185 ? 11.477 -9.992 -25.047 1 93.69 185 ASP A O 1
ATOM 1454 N N . ILE A 1 186 ? 9.852 -11.477 -25.469 1 95 186 ILE A N 1
ATOM 1455 C CA . ILE A 1 186 ? 9.664 -11.914 -24.094 1 95 186 ILE A CA 1
ATOM 1456 C C . ILE A 1 186 ? 10.484 -13.18 -23.828 1 95 186 ILE A C 1
ATOM 1458 O O . ILE A 1 186 ? 10.492 -14.094 -24.656 1 95 186 ILE A O 1
ATOM 1462 N N . THR A 1 187 ? 11.164 -13.195 -22.75 1 89.38 187 THR A N 1
ATOM 1463 C CA . THR A 1 187 ? 11.797 -14.398 -22.234 1 89.38 187 THR A CA 1
ATOM 1464 C C . THR A 1 187 ? 11.383 -14.641 -20.781 1 89.38 187 THR A C 1
ATOM 1466 O O . THR A 1 187 ? 10.898 -13.727 -20.109 1 89.38 187 THR A O 1
ATOM 1469 N N . SER A 1 188 ? 11.406 -15.82 -20.328 1 89.88 188 SER A N 1
ATOM 1470 C CA . SER A 1 188 ? 11.055 -16.125 -18.953 1 89.88 188 SER A CA 1
ATOM 1471 C C . SER A 1 188 ? 12.297 -16.391 -18.109 1 89.88 188 SER A C 1
ATOM 1473 O O . SER A 1 188 ? 13.359 -16.719 -18.641 1 89.88 188 SER A O 1
ATOM 1475 N N . LEU A 1 189 ? 12.18 -16.172 -16.859 1 89.19 189 LEU A N 1
ATOM 1476 C CA . LEU A 1 189 ? 13.234 -16.391 -15.883 1 89.19 189 LEU A CA 1
ATOM 1477 C C . LEU A 1 189 ? 12.656 -16.953 -14.578 1 89.19 189 LEU A C 1
ATOM 1479 O O . LEU A 1 189 ? 11.594 -16.5 -14.133 1 89.19 189 LEU A O 1
ATOM 1483 N N . GLU A 1 190 ? 13.359 -17.875 -14 1 88.81 190 GLU A N 1
ATOM 1484 C CA . GLU A 1 190 ? 12.875 -18.406 -12.727 1 88.81 190 GLU A CA 1
ATOM 1485 C C . GLU A 1 190 ? 12.969 -17.359 -11.625 1 88.81 190 GLU A C 1
ATOM 1487 O O . GLU A 1 190 ? 13.945 -16.609 -11.555 1 88.81 190 GLU A O 1
ATOM 1492 N N . GLU A 1 191 ? 11.961 -17.312 -10.742 1 93.06 191 GLU A N 1
ATOM 1493 C CA . GLU A 1 191 ? 11.82 -16.281 -9.703 1 93.06 191 GLU A CA 1
ATOM 1494 C C . GLU A 1 191 ? 13.039 -16.281 -8.781 1 93.06 191 GLU A C 1
ATOM 1496 O O . GLU A 1 191 ? 13.617 -15.219 -8.523 1 93.06 191 GLU A O 1
ATOM 1501 N N . PRO A 1 192 ? 13.523 -17.406 -8.242 1 91.94 192 PRO A N 1
ATOM 1502 C CA . PRO A 1 192 ? 14.68 -17.359 -7.344 1 91.94 192 PRO A CA 1
ATOM 1503 C C . PRO A 1 192 ? 15.93 -16.812 -8.023 1 91.94 192 PRO A C 1
ATOM 1505 O O . PRO A 1 192 ? 16.703 -16.078 -7.398 1 91.94 192 PRO A O 1
ATOM 1508 N N . PHE A 1 193 ? 16.094 -17.156 -9.234 1 89.06 193 PHE A N 1
ATOM 1509 C CA . PHE A 1 193 ? 17.266 -16.672 -9.953 1 89.06 193 PHE A CA 1
ATOM 1510 C C . PHE A 1 193 ? 17.203 -15.164 -10.141 1 89.06 193 PHE A C 1
ATOM 1512 O O . PHE A 1 193 ? 18.219 -14.477 -10.016 1 89.06 193 PHE A O 1
ATOM 1519 N N . ALA A 1 194 ? 16.031 -14.727 -10.516 1 93.12 194 ALA A N 1
ATOM 1520 C CA . ALA A 1 194 ? 15.859 -13.281 -10.664 1 93.12 194 ALA A CA 1
ATOM 1521 C C . ALA A 1 194 ? 16.266 -12.547 -9.391 1 93.12 194 ALA A C 1
ATOM 1523 O O . ALA A 1 194 ? 16.922 -11.508 -9.453 1 93.12 194 ALA A O 1
ATOM 1524 N N . SER A 1 195 ? 15.859 -13.039 -8.297 1 93.25 195 SER A N 1
ATOM 1525 C CA . SER A 1 195 ? 16.188 -12.422 -7.016 1 93.25 195 SER A CA 1
ATOM 1526 C C . SER A 1 195 ? 17.703 -12.43 -6.777 1 93.25 195 SER A C 1
ATOM 1528 O O . SER A 1 195 ? 18.266 -11.422 -6.332 1 93.25 195 SER A O 1
ATOM 1530 N N . ILE A 1 196 ? 18.375 -13.516 -7.035 1 91 196 ILE A N 1
ATOM 1531 C CA . ILE A 1 196 ? 19.812 -13.625 -6.852 1 91 196 ILE A CA 1
ATOM 1532 C C . ILE A 1 196 ? 20.531 -12.594 -7.73 1 91 196 ILE A C 1
ATOM 1534 O O . ILE A 1 196 ? 21.484 -11.961 -7.301 1 91 196 ILE A O 1
ATOM 1538 N N . LEU A 1 197 ? 20.016 -12.422 -8.93 1 90.62 197 LEU A N 1
ATOM 1539 C CA . LEU A 1 197 ? 20.625 -11.469 -9.852 1 90.62 197 LEU A CA 1
ATOM 1540 C C . LEU A 1 197 ? 20.578 -10.055 -9.273 1 90.62 197 LEU A C 1
ATOM 1542 O O . LEU A 1 197 ? 21.531 -9.281 -9.43 1 90.62 197 LEU A O 1
ATOM 1546 N N . GLU A 1 198 ? 19.438 -9.703 -8.688 1 91.69 198 GLU A N 1
ATOM 1547 C CA . GLU A 1 198 ? 19.328 -8.383 -8.078 1 91.69 198 GLU A CA 1
ATOM 1548 C C . GLU A 1 198 ? 20.328 -8.211 -6.941 1 91.69 198 GLU A C 1
ATOM 1550 O O . GLU A 1 198 ? 20.969 -7.16 -6.82 1 91.69 198 GLU A O 1
ATOM 1555 N N . TYR A 1 199 ? 20.5 -9.195 -6.098 1 87.88 199 TYR A N 1
ATOM 1556 C CA . TYR A 1 199 ? 21.422 -9.109 -4.973 1 87.88 199 TYR A CA 1
ATOM 1557 C C . TYR A 1 199 ? 22.859 -9.141 -5.449 1 87.88 199 TYR A C 1
ATOM 1559 O O . TYR A 1 199 ? 23.75 -8.578 -4.805 1 87.88 199 TYR A O 1
ATOM 1567 N N . GLN A 1 200 ? 23.062 -9.797 -6.539 1 84.69 200 GLN A N 1
ATOM 1568 C CA . GLN A 1 200 ? 24.375 -9.734 -7.172 1 84.69 200 GLN A CA 1
ATOM 1569 C C . GLN A 1 200 ? 24.672 -8.328 -7.691 1 84.69 200 GLN A C 1
ATOM 1571 O O . GLN A 1 200 ? 25.781 -7.809 -7.512 1 84.69 200 GLN A O 1
ATOM 1576 N N . ARG A 1 201 ? 23.75 -7.809 -8.352 1 84.25 201 ARG A N 1
ATOM 1577 C CA . ARG A 1 201 ? 23.891 -6.469 -8.914 1 84.25 201 ARG A CA 1
ATOM 1578 C C . ARG A 1 201 ? 24.219 -5.453 -7.82 1 84.25 201 ARG A C 1
ATOM 1580 O O . ARG A 1 201 ? 25.016 -4.543 -8.031 1 84.25 201 ARG A O 1
ATOM 1587 N N . GLU A 1 202 ? 23.609 -5.652 -6.691 1 78.75 202 GLU A N 1
ATOM 1588 C CA . GLU A 1 202 ? 23.797 -4.723 -5.578 1 78.75 202 GLU A CA 1
ATOM 1589 C C . GLU A 1 202 ? 25.016 -5.094 -4.746 1 78.75 202 GLU A C 1
ATOM 1591 O O . GLU A 1 202 ? 25.297 -4.453 -3.732 1 78.75 202 GLU A O 1
ATOM 1596 N N . HIS A 1 203 ? 25.703 -6.16 -5.102 1 70.12 203 HIS A N 1
ATOM 1597 C CA . HIS A 1 203 ? 26.938 -6.621 -4.48 1 70.12 203 HIS A CA 1
ATOM 1598 C C . HIS A 1 203 ? 26.703 -7.082 -3.045 1 70.12 203 HIS A C 1
ATOM 1600 O O . HIS A 1 203 ? 27.531 -6.859 -2.168 1 70.12 203 HIS A O 1
ATOM 1606 N N . HIS A 1 204 ? 25.594 -7.68 -2.91 1 72.19 204 HIS A N 1
ATOM 1607 C CA . HIS A 1 204 ? 25.25 -8.164 -1.577 1 72.19 204 HIS A CA 1
ATOM 1608 C C . HIS A 1 204 ? 25.609 -9.641 -1.424 1 72.19 204 HIS A C 1
ATOM 1610 O O . HIS A 1 204 ? 25.562 -10.188 -0.318 1 72.19 204 HIS A O 1
ATOM 1616 N N . VAL A 1 205 ? 25.953 -10.375 -2.518 1 79.12 205 VAL A N 1
ATOM 1617 C CA . VAL A 1 205 ? 26.328 -11.781 -2.463 1 79.12 205 VAL A CA 1
ATOM 1618 C C . VAL A 1 205 ? 27.719 -11.969 -3.059 1 79.12 205 VAL A C 1
ATOM 1620 O O . VAL A 1 205 ? 28.062 -11.344 -4.062 1 79.12 205 VAL A O 1
ATOM 1623 N N . LYS A 1 206 ? 28.5 -12.727 -2.404 1 81.38 206 LYS A N 1
ATOM 1624 C CA . LYS A 1 206 ? 29.875 -12.969 -2.811 1 81.38 206 LYS A CA 1
ATOM 1625 C C . LYS A 1 206 ? 29.969 -14.133 -3.793 1 81.38 206 LYS A C 1
ATOM 1627 O O . LYS A 1 206 ? 29.016 -14.914 -3.92 1 81.38 206 LYS A O 1
ATOM 1632 N N . ASP A 1 207 ? 31.141 -14.188 -4.41 1 80.06 207 ASP A N 1
ATOM 1633 C CA . ASP A 1 207 ? 31.422 -15.328 -5.273 1 80.06 207 ASP A CA 1
ATOM 1634 C C . ASP A 1 207 ? 31.672 -16.594 -4.453 1 80.06 207 ASP A C 1
ATOM 1636 O O . ASP A 1 207 ? 32.062 -16.516 -3.291 1 80.06 207 ASP A O 1
ATOM 1640 N N . LYS A 1 208 ? 31.406 -17.688 -4.988 1 85.62 208 LYS A N 1
ATOM 1641 C CA . LYS A 1 208 ? 31.594 -19 -4.363 1 85.62 208 LYS A CA 1
ATOM 1642 C C . LYS A 1 208 ? 30.75 -19.141 -3.107 1 85.62 208 LYS A C 1
ATOM 1644 O O . LYS A 1 208 ? 31.25 -19.516 -2.047 1 85.62 208 LYS A O 1
ATOM 1649 N N . SER A 1 209 ? 29.578 -18.641 -3.26 1 92.19 209 SER A N 1
ATOM 1650 C CA . SER A 1 209 ? 28.656 -18.703 -2.123 1 92.19 209 SER A CA 1
ATOM 1651 C C . SER A 1 209 ? 27.516 -19.672 -2.391 1 92.19 209 SER A C 1
ATOM 1653 O O . SER A 1 209 ? 27.109 -19.859 -3.539 1 92.19 209 SER A O 1
ATOM 1655 N N . LYS A 1 210 ? 27.141 -20.375 -1.339 1 95.06 210 LYS A N 1
ATOM 1656 C CA . LYS A 1 210 ? 25.953 -21.219 -1.333 1 95.06 210 LYS A CA 1
ATOM 1657 C C . LYS A 1 210 ? 24.719 -20.453 -0.842 1 95.06 210 LYS A C 1
ATOM 1659 O O . LYS A 1 210 ? 24.719 -19.938 0.281 1 95.06 210 LYS A O 1
ATOM 1664 N N . ILE A 1 211 ? 23.703 -20.406 -1.728 1 94.94 211 ILE A N 1
ATOM 1665 C CA . ILE A 1 211 ? 22.547 -19.578 -1.449 1 94.94 211 ILE A CA 1
ATOM 1666 C C . ILE A 1 211 ? 21.281 -20.422 -1.438 1 94.94 211 ILE A C 1
ATOM 1668 O O . ILE A 1 211 ? 21.062 -21.234 -2.342 1 94.94 211 ILE A O 1
ATOM 1672 N N . ILE A 1 212 ? 20.5 -20.328 -0.447 1 96.31 212 ILE A N 1
ATOM 1673 C CA . ILE A 1 212 ? 19.156 -20.906 -0.434 1 96.31 212 ILE A CA 1
ATOM 1674 C C . ILE A 1 212 ? 18.109 -19.812 -0.615 1 96.31 212 ILE A C 1
ATOM 1676 O O . ILE A 1 212 ? 18.156 -18.781 0.069 1 96.31 212 ILE A O 1
ATOM 1680 N N . VAL A 1 213 ? 17.25 -19.969 -1.595 1 95.56 213 VAL A N 1
ATOM 1681 C CA . VAL A 1 213 ? 16.156 -19.031 -1.828 1 95.56 213 VAL A CA 1
ATOM 1682 C C . VAL A 1 213 ? 14.844 -19.656 -1.371 1 95.56 213 VAL A C 1
ATOM 1684 O O . VAL A 1 213 ? 14.508 -20.766 -1.768 1 95.56 213 VAL A O 1
ATOM 1687 N N . ILE A 1 214 ? 14.141 -18.969 -0.527 1 96.69 214 ILE A N 1
ATOM 1688 C CA . ILE A 1 214 ? 12.859 -19.438 -0.003 1 96.69 214 ILE A CA 1
ATOM 1689 C C . ILE A 1 214 ? 11.742 -18.516 -0.482 1 96.69 214 ILE A C 1
ATOM 1691 O O . ILE A 1 214 ? 11.656 -17.359 -0.051 1 96.69 214 ILE A O 1
ATOM 1695 N N . ASP A 1 215 ? 10.891 -19.031 -1.322 1 95.62 215 ASP A N 1
ATOM 1696 C CA . ASP A 1 215 ? 9.773 -18.266 -1.868 1 95.62 215 ASP A CA 1
ATOM 1697 C C . ASP A 1 215 ? 8.438 -18.797 -1.363 1 95.62 215 ASP A C 1
ATOM 1699 O O . ASP A 1 215 ? 7.84 -19.672 -1.988 1 95.62 215 ASP A O 1
ATOM 1703 N N . CYS A 1 216 ? 8 -18.25 -0.269 1 95.31 216 CYS A N 1
ATOM 1704 C CA . CYS A 1 216 ? 6.645 -18.516 0.193 1 95.31 216 CYS A CA 1
ATOM 1705 C C . CYS A 1 216 ? 5.68 -17.453 -0.32 1 95.31 216 CYS A C 1
ATOM 1707 O O . CYS A 1 216 ? 5.473 -16.438 0.332 1 95.31 216 CYS A O 1
ATOM 1709 N N . GLY A 1 217 ? 4.984 -17.781 -1.375 1 92.5 217 GLY A N 1
ATOM 1710 C CA . GLY A 1 217 ? 4.07 -16.844 -2.002 1 92.5 217 GLY A CA 1
ATOM 1711 C C . GLY A 1 217 ? 2.641 -16.984 -1.515 1 92.5 217 GLY A C 1
ATOM 1712 O O . GLY A 1 217 ? 2.404 -17.406 -0.38 1 92.5 217 GLY A O 1
ATOM 1713 N N . GLY A 1 218 ? 1.75 -16.562 -2.34 1 90.31 218 GLY A N 1
ATOM 1714 C CA . GLY A 1 218 ? 0.344 -16.625 -1.979 1 90.31 218 GLY A CA 1
ATOM 1715 C C . GLY A 1 218 ? -0.217 -18.031 -2.057 1 90.31 218 GLY A C 1
ATOM 1716 O O . GLY A 1 218 ? -1.035 -18.438 -1.224 1 90.31 218 GLY A O 1
ATOM 1717 N N . GLY A 1 219 ? 0.248 -18.781 -3.07 1 88.88 219 GLY A N 1
ATOM 1718 C CA . GLY A 1 219 ? -0.358 -20.094 -3.273 1 88.88 219 GLY A CA 1
ATOM 1719 C C . GLY A 1 219 ? 0.636 -21.234 -3.174 1 88.88 219 GLY A C 1
ATOM 1720 O O . GLY A 1 219 ? 0.248 -22.391 -2.965 1 88.88 219 GLY A O 1
ATOM 1721 N N . THR A 1 220 ? 1.875 -20.938 -3.336 1 91.44 220 THR A N 1
ATOM 1722 C CA . THR A 1 220 ? 2.883 -21.984 -3.389 1 91.44 220 THR A CA 1
ATOM 1723 C C . THR A 1 220 ? 4.094 -21.625 -2.535 1 91.44 220 THR A C 1
ATOM 1725 O O . THR A 1 220 ? 4.305 -20.453 -2.219 1 91.44 220 THR A O 1
ATOM 1728 N N . THR A 1 221 ? 4.797 -22.594 -2.129 1 95.19 221 THR A N 1
ATOM 1729 C CA . THR A 1 221 ? 6.105 -22.453 -1.498 1 95.19 221 THR A CA 1
ATOM 1730 C C . THR A 1 221 ? 7.184 -23.156 -2.324 1 95.19 221 THR A C 1
ATOM 1732 O O . THR A 1 221 ? 7.082 -24.344 -2.604 1 95.19 221 THR A O 1
ATOM 1735 N N . ASP A 1 222 ? 8.133 -22.406 -2.779 1 93.88 222 ASP A N 1
ATOM 1736 C CA . ASP A 1 222 ? 9.266 -22.906 -3.562 1 93.88 222 ASP A CA 1
ATOM 1737 C C . ASP A 1 222 ? 10.586 -22.641 -2.852 1 93.88 222 ASP A C 1
ATOM 1739 O O . ASP A 1 222 ? 10.844 -21.516 -2.412 1 93.88 222 ASP A O 1
ATOM 1743 N N . VAL A 1 223 ? 11.375 -23.656 -2.73 1 95.19 223 VAL A N 1
ATOM 1744 C CA . VAL A 1 223 ? 12.711 -23.516 -2.152 1 95.19 223 VAL A CA 1
ATOM 1745 C C . VAL A 1 223 ? 13.758 -24.047 -3.129 1 95.19 223 VAL A C 1
ATOM 1747 O O . VAL A 1 223 ? 13.539 -25.062 -3.785 1 95.19 223 VAL A O 1
ATOM 1750 N N . ALA A 1 224 ? 14.867 -23.344 -3.256 1 93.19 224 ALA A N 1
ATOM 1751 C CA . ALA A 1 224 ? 15.914 -23.75 -4.191 1 93.19 224 ALA A CA 1
ATOM 1752 C C . ALA A 1 224 ? 17.297 -23.453 -3.639 1 93.19 224 ALA A C 1
ATOM 1754 O O . ALA A 1 224 ? 17.5 -22.438 -2.957 1 93.19 224 ALA A O 1
ATOM 1755 N N . CYS A 1 225 ? 18.25 -24.312 -3.932 1 92.88 225 CYS A N 1
ATOM 1756 C CA . CYS A 1 225 ? 19.656 -24.141 -3.57 1 92.88 225 CYS A CA 1
ATOM 1757 C C . CYS A 1 225 ? 20.484 -23.766 -4.785 1 92.88 225 CYS A C 1
ATOM 1759 O O . CYS A 1 225 ? 20.391 -24.391 -5.836 1 92.88 225 CYS A O 1
ATOM 1761 N N . TYR A 1 226 ? 21.219 -22.703 -4.602 1 91.5 226 TYR A N 1
ATOM 1762 C CA . TYR A 1 226 ? 22.078 -22.219 -5.672 1 91.5 226 TYR A CA 1
ATOM 1763 C C . TYR A 1 226 ? 23.531 -22.172 -5.219 1 91.5 226 TYR A C 1
ATOM 1765 O O . TYR A 1 226 ? 23.812 -21.844 -4.066 1 91.5 226 TYR A O 1
ATOM 1773 N N . PHE A 1 227 ? 24.453 -22.469 -6.113 1 90.81 227 PHE A N 1
ATOM 1774 C CA . PHE A 1 227 ? 25.875 -22.344 -5.879 1 90.81 227 PHE A CA 1
ATOM 1775 C C . PHE A 1 227 ? 26.516 -21.422 -6.91 1 90.81 227 PHE A C 1
ATOM 1777 O O . PHE A 1 227 ? 26.391 -21.641 -8.117 1 90.81 227 PHE A O 1
ATOM 1784 N N . ARG A 1 228 ? 27.062 -20.359 -6.402 1 87.5 228 ARG A N 1
ATOM 1785 C CA . ARG A 1 228 ? 27.781 -19.438 -7.27 1 87.5 228 ARG A CA 1
ATOM 1786 C C . ARG A 1 228 ? 29.234 -19.875 -7.469 1 87.5 228 ARG A C 1
ATOM 1788 O O . ARG A 1 228 ? 30.047 -19.766 -6.555 1 87.5 228 ARG A O 1
ATOM 1795 N N . LYS A 1 229 ? 29.594 -20.5 -8.586 1 78.38 229 LYS A N 1
ATOM 1796 C CA . LYS A 1 229 ? 30.906 -21.094 -8.836 1 78.38 229 LYS A CA 1
ATOM 1797 C C . LYS A 1 229 ? 31.734 -20.234 -9.789 1 78.38 229 LYS A C 1
ATOM 1799 O O . LYS A 1 229 ? 31.188 -19.625 -10.719 1 78.38 229 LYS A O 1
ATOM 1804 N N . GLN A 1 230 ? 32.969 -19.938 -9.328 1 65.12 230 GLN A N 1
ATOM 1805 C CA . GLN A 1 230 ? 33.906 -19.359 -10.273 1 65.12 230 GLN A CA 1
ATOM 1806 C C . GLN A 1 230 ? 34.281 -20.344 -11.367 1 65.12 230 GLN A C 1
ATOM 1808 O O . GLN A 1 230 ? 34.5 -21.531 -11.094 1 65.12 230 GLN A O 1
ATOM 1813 N N . GLN A 1 231 ? 33.938 -20.031 -12.562 1 55.22 231 GLN A N 1
ATOM 1814 C CA . GLN A 1 231 ? 34.344 -20.953 -13.617 1 55.22 231 GLN A CA 1
ATOM 1815 C C . GLN A 1 231 ? 35.875 -21.125 -13.648 1 55.22 231 GLN A C 1
ATOM 1817 O O . GLN A 1 231 ? 36.594 -20.25 -13.195 1 55.22 231 GLN A O 1
ATOM 1822 N N . GLU A 1 232 ? 36.438 -22.312 -13.992 1 48.12 232 GLU A N 1
ATOM 1823 C CA . GLU A 1 232 ? 37.875 -22.672 -14.109 1 48.12 232 GLU A CA 1
ATOM 1824 C C . GLU A 1 232 ? 38.656 -21.531 -14.742 1 48.12 232 GLU A C 1
ATOM 1826 O O . GLU A 1 232 ? 38.125 -20.734 -15.516 1 48.12 232 GLU A O 1
ATOM 1831 N N . PRO A 1 233 ? 40.094 -21.469 -14.359 1 45.41 233 PRO A N 1
ATOM 1832 C CA . PRO A 1 233 ? 41.062 -20.438 -14.688 1 45.41 233 PRO A CA 1
ATOM 1833 C C . PRO A 1 233 ? 41.062 -20.047 -16.172 1 45.41 233 PRO A C 1
ATOM 1835 O O . PRO A 1 233 ? 41.438 -18.938 -16.531 1 45.41 233 PRO A O 1
ATOM 1838 N N . ASN A 1 234 ? 41.188 -20.953 -17.062 1 44.81 234 ASN A N 1
ATOM 1839 C CA . ASN A 1 234 ? 41.406 -20.5 -18.438 1 44.81 234 ASN A CA 1
ATOM 1840 C C . ASN A 1 234 ? 40.219 -19.688 -18.953 1 44.81 234 ASN A C 1
ATOM 1842 O O . ASN A 1 234 ? 40.281 -19.172 -20.078 1 44.81 234 ASN A O 1
ATOM 1846 N N . ALA A 1 235 ? 39.156 -20.062 -18.547 1 41.41 235 ALA A N 1
ATOM 1847 C CA . ALA A 1 235 ? 37.969 -19.375 -19.094 1 41.41 235 ALA A CA 1
ATOM 1848 C C . ALA A 1 235 ? 37.75 -18.047 -18.391 1 41.41 235 ALA A C 1
ATOM 1850 O O . ALA A 1 235 ? 38.125 -17.891 -17.219 1 41.41 235 ALA A O 1
ATOM 1851 N N . LEU A 1 236 ? 37.469 -17.016 -18.984 1 44.31 236 LEU A N 1
ATOM 1852 C CA . LEU A 1 236 ? 37.188 -15.641 -18.578 1 44.31 236 LEU A CA 1
ATOM 1853 C C . LEU A 1 236 ? 36.344 -15.617 -17.297 1 44.31 236 LEU A C 1
ATOM 1855 O O . LEU A 1 236 ? 35.469 -16.469 -17.109 1 44.31 236 LEU A O 1
ATOM 1859 N N . ASN A 1 237 ? 36.844 -15.047 -16.109 1 49.94 237 ASN A N 1
ATOM 1860 C CA . ASN A 1 237 ? 36.438 -14.641 -14.773 1 49.94 237 ASN A CA 1
ATOM 1861 C C . ASN A 1 237 ? 34.906 -14.516 -14.656 1 49.94 237 ASN A C 1
ATOM 1863 O O . ASN A 1 237 ? 34.406 -13.57 -14.039 1 49.94 237 ASN A O 1
ATOM 1867 N N . GLU A 1 238 ? 34.25 -15.5 -15.367 1 61.25 238 GLU A N 1
ATOM 1868 C CA . GLU A 1 238 ? 32.781 -15.289 -15.312 1 61.25 238 GLU A CA 1
ATOM 1869 C C . GLU A 1 238 ? 32.156 -16.141 -14.219 1 61.25 238 GLU A C 1
ATOM 1871 O O . GLU A 1 238 ? 32.469 -17.328 -14.086 1 61.25 238 GLU A O 1
ATOM 1876 N N . ILE A 1 239 ? 31.641 -15.695 -13.227 1 67.56 239 ILE A N 1
ATOM 1877 C CA . ILE A 1 239 ? 30.906 -16.312 -12.133 1 67.56 239 ILE A CA 1
ATOM 1878 C C . ILE A 1 239 ? 29.516 -16.75 -12.617 1 67.56 239 ILE A C 1
ATOM 1880 O O . ILE A 1 239 ? 28.781 -15.961 -13.211 1 67.56 239 ILE A O 1
ATOM 1884 N N . LYS A 1 240 ? 29.406 -18.172 -12.578 1 77.75 240 LYS A N 1
ATOM 1885 C CA . LYS A 1 240 ? 28.094 -18.688 -12.945 1 77.75 240 LYS A CA 1
ATOM 1886 C C . LYS A 1 240 ? 27.328 -19.156 -11.711 1 77.75 240 LYS A C 1
ATOM 1888 O O . LYS A 1 240 ? 27.922 -19.719 -10.781 1 77.75 240 LYS A O 1
ATOM 1893 N N . THR A 1 241 ? 26.031 -18.906 -11.625 1 84.94 241 THR A N 1
ATOM 1894 C CA . THR A 1 241 ? 25.141 -19.375 -10.57 1 84.94 241 THR A CA 1
ATOM 1895 C C . THR A 1 241 ? 24.391 -20.609 -11.016 1 84.94 241 THR A C 1
ATOM 1897 O O . THR A 1 241 ? 23.688 -20.594 -12.031 1 84.94 241 THR A O 1
ATOM 1900 N N . GLU A 1 242 ? 24.578 -21.719 -10.312 1 83.19 242 GLU A N 1
ATOM 1901 C CA . GLU A 1 242 ? 23.984 -23 -10.688 1 83.19 242 GLU A CA 1
ATOM 1902 C C . GLU A 1 242 ? 22.922 -23.422 -9.68 1 83.19 242 GLU A C 1
ATOM 1904 O O . GLU A 1 242 ? 23.156 -23.375 -8.469 1 83.19 242 GLU A O 1
ATOM 1909 N N . CYS A 1 243 ? 21.797 -23.828 -10.195 1 85.75 243 CYS A N 1
ATOM 1910 C CA . CYS A 1 243 ? 20.781 -24.422 -9.336 1 85.75 243 CYS A CA 1
ATOM 1911 C C . CYS A 1 243 ? 21.141 -25.875 -9.016 1 85.75 243 CYS A C 1
ATOM 1913 O O . CYS A 1 243 ? 21.266 -26.703 -9.922 1 85.75 243 CYS A O 1
ATOM 1915 N N . ILE A 1 244 ? 21.281 -26.203 -7.762 1 84.94 244 ILE A N 1
ATOM 1916 C CA . ILE A 1 244 ? 21.719 -27.531 -7.336 1 84.94 244 ILE A CA 1
ATOM 1917 C C . ILE A 1 244 ? 20.5 -28.422 -7.113 1 84.94 244 ILE A C 1
ATOM 1919 O O . ILE A 1 244 ? 20.5 -29.594 -7.477 1 84.94 244 ILE A O 1
ATOM 1923 N N . CYS A 1 245 ? 19.547 -27.844 -6.477 1 83.44 245 CYS A N 1
ATOM 1924 C CA . CYS A 1 245 ? 18.344 -28.594 -6.133 1 83.44 245 CYS A CA 1
ATOM 1925 C C . CYS A 1 245 ? 17.172 -27.641 -5.852 1 83.44 245 CYS A C 1
ATOM 1927 O O . CYS A 1 245 ? 17.391 -26.484 -5.484 1 83.44 245 CYS A O 1
ATOM 1929 N N . ASN A 1 246 ? 15.969 -28.125 -6.082 1 87.56 246 ASN A N 1
ATOM 1930 C CA . ASN A 1 246 ? 14.773 -27.359 -5.742 1 87.56 246 ASN A CA 1
ATOM 1931 C C . ASN A 1 246 ? 13.656 -28.266 -5.211 1 87.56 246 ASN A C 1
ATOM 1933 O O . ASN A 1 246 ? 13.656 -29.469 -5.469 1 87.56 246 ASN A O 1
ATOM 1937 N N . GLU A 1 247 ? 12.844 -27.734 -4.395 1 86.94 247 GLU A N 1
ATOM 1938 C CA . GLU A 1 247 ? 11.664 -28.375 -3.816 1 86.94 247 GLU A CA 1
ATOM 1939 C C . GLU A 1 247 ? 10.484 -27.422 -3.768 1 86.94 247 GLU A C 1
ATOM 1941 O O . GLU A 1 247 ? 10.656 -26.219 -3.506 1 86.94 247 GLU A O 1
ATOM 1946 N N . SER A 1 248 ? 9.25 -28.016 -4.125 1 89.56 248 SER A N 1
ATOM 1947 C CA . SER A 1 248 ? 8.078 -27.156 -4.109 1 89.56 248 SER A CA 1
ATOM 1948 C C . SER A 1 248 ? 6.91 -27.812 -3.385 1 89.56 248 SER A C 1
ATOM 1950 O O . SER A 1 248 ? 6.73 -29.031 -3.473 1 89.56 248 SER A O 1
ATOM 1952 N N . ASP A 1 249 ? 6.246 -27.062 -2.592 1 91.5 249 ASP A N 1
ATOM 1953 C CA . ASP A 1 249 ? 4.898 -27.391 -2.139 1 91.5 249 ASP A CA 1
ATOM 1954 C C . ASP A 1 249 ? 3.854 -26.562 -2.867 1 91.5 249 ASP A C 1
ATOM 1956 O O . ASP A 1 249 ? 3.646 -25.391 -2.537 1 91.5 249 ASP A O 1
ATOM 1960 N N . LEU A 1 250 ? 3.139 -27.172 -3.768 1 86.75 250 LEU A N 1
ATOM 1961 C CA . LEU A 1 250 ? 2.264 -26.469 -4.699 1 86.75 250 LEU A CA 1
ATOM 1962 C C . LEU A 1 250 ? 0.959 -26.062 -4.016 1 86.75 250 LEU A C 1
ATOM 1964 O O . LEU A 1 250 ? 0.174 -25.297 -4.578 1 86.75 250 LEU A O 1
ATOM 1968 N N . ASN A 1 251 ? 0.755 -26.5 -2.795 1 88.25 251 ASN A N 1
ATOM 1969 C CA . ASN A 1 251 ? -0.503 -26.219 -2.111 1 88.25 251 ASN A CA 1
ATOM 1970 C C . ASN A 1 251 ? -0.276 -25.469 -0.806 1 88.25 251 ASN A C 1
ATOM 1972 O O . ASN A 1 251 ? -1.111 -25.516 0.099 1 88.25 251 ASN A O 1
ATOM 1976 N N . LEU A 1 252 ? 0.85 -24.922 -0.746 1 92.75 252 LEU A N 1
ATOM 1977 C CA . LEU A 1 252 ? 1.165 -24.172 0.469 1 92.75 252 LEU A CA 1
ATOM 1978 C C . LEU A 1 252 ? 1.58 -22.75 0.141 1 92.75 252 LEU A C 1
ATOM 1980 O O . LEU A 1 252 ? 2.51 -22.531 -0.638 1 92.75 252 LEU A O 1
ATOM 1984 N N . GLY A 1 253 ? 0.886 -21.828 0.729 1 92.88 253 GLY A N 1
ATOM 1985 C CA . GLY A 1 253 ? 1.217 -20.422 0.591 1 92.88 253 GLY A CA 1
ATOM 1986 C C . GLY A 1 253 ? 0.417 -19.531 1.52 1 92.88 253 GLY A C 1
ATOM 1987 O O . GLY A 1 253 ? -0.169 -20 2.494 1 92.88 253 GLY A O 1
ATOM 1988 N N . GLY A 1 254 ? 0.446 -18.234 1.272 1 93.38 254 GLY A N 1
ATOM 1989 C CA . GLY A 1 254 ? -0.23 -17.266 2.107 1 93.38 254 GLY A CA 1
ATOM 1990 C C . GLY A 1 254 ? -1.717 -17.531 2.252 1 93.38 254 GLY A C 1
ATOM 1991 O O . GLY A 1 254 ? -2.311 -17.203 3.285 1 93.38 254 GLY A O 1
ATOM 1992 N N . ASN A 1 255 ? -2.318 -18.125 1.265 1 90.62 255 ASN A N 1
ATOM 1993 C CA . ASN A 1 255 ? -3.744 -18.438 1.31 1 90.62 255 ASN A CA 1
ATOM 1994 C C . ASN A 1 255 ? -4.074 -19.406 2.443 1 90.62 255 ASN A C 1
ATOM 1996 O O . ASN A 1 255 ? -5.148 -19.328 3.039 1 90.62 255 ASN A O 1
ATOM 2000 N N . ASN A 1 256 ? -3.178 -20.328 2.691 1 93.12 256 ASN A N 1
ATOM 2001 C CA . ASN A 1 256 ? -3.387 -21.25 3.799 1 93.12 256 ASN A CA 1
ATOM 2002 C C . ASN A 1 256 ? -3.344 -20.531 5.145 1 93.12 256 ASN A C 1
ATOM 2004 O O . ASN A 1 256 ? -4.086 -20.891 6.062 1 93.12 256 ASN A O 1
ATOM 2008 N N . PHE A 1 257 ? -2.471 -19.578 5.223 1 96.06 257 PHE A N 1
ATOM 2009 C CA . PHE A 1 257 ? -2.41 -18.781 6.441 1 96.06 257 PHE A CA 1
ATOM 2010 C C . PHE A 1 257 ? -3.678 -17.953 6.609 1 96.06 257 PHE A C 1
ATOM 2012 O O . PHE A 1 257 ? -4.172 -17.797 7.727 1 96.06 257 PHE A O 1
ATOM 2019 N N . ASP A 1 258 ? -4.172 -17.422 5.523 1 94.38 258 ASP A N 1
ATOM 2020 C CA . ASP A 1 258 ? -5.461 -16.734 5.566 1 94.38 258 ASP A CA 1
ATOM 2021 C C . ASP A 1 258 ? -6.555 -17.672 6.086 1 94.38 258 ASP A C 1
ATOM 2023 O O . ASP A 1 258 ? -7.402 -17.25 6.879 1 94.38 258 ASP A O 1
ATOM 2027 N N . ASP A 1 259 ? -6.52 -18.906 5.617 1 92.94 259 ASP A N 1
ATOM 2028 C CA . ASP A 1 259 ? -7.52 -19.891 6.035 1 92.94 259 ASP A CA 1
ATOM 2029 C C . ASP A 1 259 ? -7.469 -20.125 7.543 1 92.94 259 ASP A C 1
ATOM 2031 O O . ASP A 1 259 ? -8.508 -20.281 8.188 1 92.94 259 ASP A O 1
ATOM 2035 N N . SER A 1 260 ? -6.25 -20.188 8.078 1 95.5 260 SER A N 1
ATOM 2036 C CA . SER A 1 260 ? -6.102 -20.328 9.523 1 95.5 260 SER A CA 1
ATOM 2037 C C . SER A 1 260 ? -6.762 -19.172 10.266 1 95.5 260 SER A C 1
ATOM 2039 O O . SER A 1 260 ? -7.414 -19.391 11.289 1 95.5 260 SER A O 1
ATOM 2041 N N . LEU A 1 261 ? -6.559 -17.984 9.766 1 95.88 261 LEU A N 1
ATOM 2042 C CA . LEU A 1 261 ? -7.164 -16.797 10.383 1 95.88 261 LEU A CA 1
ATOM 2043 C C . LEU A 1 261 ? -8.68 -16.828 10.227 1 95.88 261 LEU A C 1
ATOM 2045 O O . LEU A 1 261 ? -9.414 -16.438 11.141 1 95.88 261 LEU A O 1
ATOM 2049 N N . ILE A 1 262 ? -9.164 -17.219 9.055 1 94.31 262 ILE A N 1
ATOM 2050 C CA . ILE A 1 262 ? -10.594 -17.328 8.797 1 94.31 262 ILE A CA 1
ATOM 2051 C C . ILE A 1 262 ? -11.242 -18.266 9.82 1 94.31 262 ILE A C 1
ATOM 2053 O O . ILE A 1 262 ? -12.305 -17.969 10.359 1 94.31 262 ILE A O 1
ATOM 2057 N N . LYS A 1 263 ? -10.586 -19.375 10.102 1 94.31 263 LYS A N 1
ATOM 2058 C CA . LYS A 1 263 ? -11.086 -20.312 11.094 1 94.31 263 LYS A CA 1
ATOM 2059 C C . LYS A 1 263 ? -11.242 -19.641 12.461 1 94.31 263 LYS A C 1
ATOM 2061 O O . LYS A 1 263 ? -12.266 -19.812 13.117 1 94.31 263 LYS A O 1
ATOM 2066 N N . ILE A 1 264 ? -10.25 -18.891 12.875 1 96.69 264 ILE A N 1
ATOM 2067 C CA . ILE A 1 264 ? -10.281 -18.203 14.156 1 96.69 264 ILE A CA 1
ATOM 2068 C C . ILE A 1 264 ? -11.445 -17.219 14.18 1 96.69 264 ILE A C 1
ATOM 2070 O O . ILE A 1 264 ? -12.203 -17.156 15.156 1 96.69 264 ILE A O 1
ATOM 2074 N N . ILE A 1 265 ? -11.562 -16.438 13.102 1 95.38 265 ILE A N 1
ATOM 2075 C CA . ILE A 1 265 ? -12.586 -15.398 13.023 1 95.38 265 ILE A CA 1
ATOM 2076 C C . ILE A 1 265 ? -13.969 -16.031 13.078 1 95.38 265 ILE A C 1
ATOM 2078 O O . ILE A 1 265 ? -14.836 -15.586 13.844 1 95.38 265 ILE A O 1
ATOM 2082 N N . LEU A 1 266 ? -14.18 -17.109 12.328 1 94.25 266 LEU A N 1
ATOM 2083 C CA . LEU A 1 266 ? -15.477 -17.781 12.297 1 94.25 266 LEU A CA 1
ATOM 2084 C C . LEU A 1 266 ? -15.805 -18.391 13.656 1 94.25 266 LEU A C 1
ATOM 2086 O O . LEU A 1 266 ? -16.953 -18.328 14.102 1 94.25 266 LEU A O 1
ATOM 2090 N N . ASP A 1 267 ? -14.805 -19 14.297 1 95.25 267 ASP A N 1
ATOM 2091 C CA . ASP A 1 267 ? -15.016 -19.562 15.625 1 95.25 267 ASP A CA 1
ATOM 2092 C C . ASP A 1 267 ? -15.445 -18.484 16.625 1 95.25 267 ASP A C 1
ATOM 2094 O O . ASP A 1 267 ? -16.359 -18.688 17.422 1 95.25 267 ASP A O 1
ATOM 2098 N N . LYS A 1 268 ? -14.82 -17.375 16.562 1 94.56 268 LYS A N 1
ATOM 2099 C CA . LYS A 1 268 ? -15.141 -16.281 17.469 1 94.56 268 LYS A CA 1
ATOM 2100 C C . LYS A 1 268 ? -16.516 -15.688 17.172 1 94.56 268 LYS A C 1
ATOM 2102 O O . LYS A 1 268 ? -17.234 -15.281 18.078 1 94.56 268 LYS A O 1
ATOM 2107 N N . ILE A 1 269 ? -16.844 -15.586 15.883 1 93.94 269 ILE A N 1
ATOM 2108 C CA . ILE A 1 269 ? -18.172 -15.109 15.516 1 93.94 269 ILE A CA 1
ATOM 2109 C C . ILE A 1 269 ? -19.234 -16.078 16.031 1 93.94 269 ILE A C 1
ATOM 2111 O O . ILE A 1 269 ? -20.266 -15.656 16.562 1 93.94 269 ILE A O 1
ATOM 2115 N N . LYS A 1 270 ? -18.969 -17.344 15.875 1 93.5 270 LYS A N 1
ATOM 2116 C CA . LYS A 1 270 ? -19.891 -18.375 16.328 1 93.5 270 LYS A CA 1
ATOM 2117 C C . LYS A 1 270 ? -20.156 -18.25 17.828 1 93.5 270 LYS A C 1
ATOM 2119 O O . LYS A 1 270 ? -21.281 -18.5 18.297 1 93.5 270 LYS A O 1
ATOM 2124 N N . GLU A 1 271 ? -19.156 -17.844 18.547 1 92.12 271 GLU A N 1
ATOM 2125 C CA . GLU A 1 271 ? -19.266 -17.688 20 1 92.12 271 GLU A CA 1
ATOM 2126 C C . GLU A 1 271 ? -20.031 -16.422 20.344 1 92.12 271 GLU A C 1
ATOM 2128 O O . GLU A 1 271 ? -20.625 -16.312 21.422 1 92.12 271 GLU A O 1
ATOM 2133 N N . SER A 1 272 ? -20.031 -15.5 19.438 1 88.19 272 SER A N 1
ATOM 2134 C CA . SER A 1 272 ? -20.562 -14.18 19.75 1 88.19 272 SER A CA 1
ATOM 2135 C C . SER A 1 272 ? -22.016 -14.039 19.328 1 88.19 272 SER A C 1
ATOM 2137 O O . SER A 1 272 ? -22.719 -13.125 19.75 1 88.19 272 SER A O 1
ATOM 2139 N N . VAL A 1 273 ? -22.484 -15.008 18.484 1 88.88 273 VAL A N 1
ATOM 2140 C CA . VAL A 1 273 ? -23.859 -14.891 17.984 1 88.88 273 VAL A CA 1
ATOM 2141 C C . VAL A 1 273 ? -24.578 -16.219 18.141 1 88.88 273 VAL A C 1
ATOM 2143 O O . VAL A 1 273 ? -23.969 -17.25 18.438 1 88.88 273 VAL A O 1
ATOM 2146 N N . ASP A 1 274 ? -25.938 -16.156 17.984 1 90.69 274 ASP A N 1
ATOM 2147 C CA . ASP A 1 274 ? -26.703 -17.391 18.078 1 90.69 274 ASP A CA 1
ATOM 2148 C C . ASP A 1 274 ? -26.531 -18.25 16.812 1 90.69 274 ASP A C 1
ATOM 2150 O O . ASP A 1 274 ? -26.188 -17.719 15.75 1 90.69 274 ASP A O 1
ATOM 2154 N N . ASP A 1 275 ? -26.781 -19.516 16.906 1 90 275 ASP A N 1
ATOM 2155 C CA . ASP A 1 275 ? -26.562 -20.484 15.844 1 90 275 ASP A CA 1
ATOM 2156 C C . ASP A 1 275 ? -27.375 -20.141 14.602 1 90 275 ASP A C 1
ATOM 2158 O O . ASP A 1 275 ? -26.922 -20.344 13.477 1 90 275 ASP A O 1
ATOM 2162 N N . SER A 1 276 ? -28.453 -19.672 14.852 1 89.94 276 SER A N 1
ATOM 2163 C CA . SER A 1 276 ? -29.328 -19.344 13.734 1 89.94 276 SER A CA 1
ATOM 2164 C C . SER A 1 276 ? -28.75 -18.234 12.883 1 89.94 276 SER A C 1
ATOM 2166 O O . SER A 1 276 ? -28.734 -18.328 11.648 1 89.94 276 SER A O 1
ATOM 2168 N N . THR A 1 277 ? -28.281 -17.25 13.539 1 90.56 277 THR A N 1
ATOM 2169 C CA . THR A 1 277 ? -27.656 -16.125 12.844 1 90.56 277 THR A CA 1
ATOM 2170 C C . THR A 1 277 ? -26.391 -16.578 12.125 1 90.56 277 THR A C 1
ATOM 2172 O O . THR A 1 277 ? -26.156 -16.203 10.977 1 90.56 277 THR A O 1
ATOM 2175 N N . PHE A 1 278 ? -25.656 -17.375 12.805 1 92.69 278 PHE A N 1
ATOM 2176 C CA . PHE A 1 278 ? -24.422 -17.875 12.219 1 92.69 278 PHE A CA 1
ATOM 2177 C C . PHE A 1 278 ? -24.703 -18.688 10.961 1 92.69 278 PHE A C 1
ATOM 2179 O O . PHE A 1 278 ? -24.078 -18.469 9.914 1 92.69 278 PHE A O 1
ATOM 2186 N N . ASN A 1 279 ? -25.625 -19.594 11.023 1 89.44 279 ASN A N 1
ATOM 2187 C CA . ASN A 1 279 ? -25.953 -20.453 9.898 1 89.44 279 ASN A CA 1
ATOM 2188 C C . ASN A 1 279 ? -26.516 -19.656 8.727 1 89.44 279 ASN A C 1
ATOM 2190 O O . ASN A 1 279 ? -26.25 -19.984 7.566 1 89.44 279 ASN A O 1
ATOM 2194 N N . LYS A 1 280 ? -27.25 -18.719 9.047 1 88 280 LYS A N 1
ATOM 2195 C CA . LYS A 1 280 ? -27.859 -17.875 8.031 1 88 280 LYS A CA 1
ATOM 2196 C C . LYS A 1 280 ? -26.812 -17.125 7.223 1 88 280 LYS A C 1
ATOM 2198 O O . LYS A 1 280 ? -26.969 -16.922 6.02 1 88 280 LYS A O 1
ATOM 2203 N N . LEU A 1 281 ? -25.719 -16.859 7.848 1 88.31 281 LEU A N 1
ATOM 2204 C CA . LEU A 1 281 ? -24.734 -15.977 7.219 1 88.31 281 LEU A CA 1
ATOM 2205 C C . LEU A 1 281 ? -23.609 -16.781 6.598 1 88.31 281 LEU A C 1
ATOM 2207 O O . LEU A 1 281 ? -23.016 -16.375 5.594 1 88.31 281 LEU A O 1
ATOM 2211 N N . PHE A 1 282 ? -23.281 -17.984 7.133 1 88.31 282 PHE A N 1
ATOM 2212 C CA . PHE A 1 282 ? -21.984 -18.547 6.777 1 88.31 282 PHE A CA 1
ATOM 2213 C C . PHE A 1 282 ? -22.125 -20 6.324 1 88.31 282 PHE A C 1
ATOM 2215 O O . PHE A 1 282 ? -21.156 -20.625 5.879 1 88.31 282 PHE A O 1
ATOM 2222 N N . VAL A 1 283 ? -23.281 -20.547 6.453 1 86.5 283 VAL A N 1
ATOM 2223 C CA . VAL A 1 283 ? -23.484 -21.938 6.043 1 86.5 283 VAL A CA 1
ATOM 2224 C C . VAL A 1 283 ? -24.359 -21.984 4.789 1 86.5 283 VAL A C 1
ATOM 2226 O O . VAL A 1 283 ? -25.547 -21.656 4.84 1 86.5 283 VAL A O 1
ATOM 2229 N N . VAL A 1 284 ? -23.672 -22.344 3.682 1 81.94 284 VAL A N 1
ATOM 2230 C CA . VAL A 1 284 ? -24.406 -22.453 2.424 1 81.94 284 VAL A CA 1
ATOM 2231 C C . VAL A 1 284 ? -25.188 -23.766 2.396 1 81.94 284 VAL A C 1
ATOM 2233 O O . VAL A 1 284 ? -24.625 -24.844 2.633 1 81.94 284 VAL A O 1
ATOM 2236 N N . LYS A 1 285 ? -26.531 -23.781 2.061 1 82.06 285 LYS A N 1
ATOM 2237 C CA . LYS A 1 285 ? -27.406 -24.938 1.962 1 82.06 285 LYS A CA 1
ATOM 2238 C C . LYS A 1 285 ? -27.891 -25.141 0.531 1 82.06 285 LYS A C 1
ATOM 2240 O O . LYS A 1 285 ? -27.969 -24.188 -0.244 1 82.06 285 LYS A O 1
ATOM 2245 N N . ASN A 1 286 ? -28.078 -26.281 0.216 1 81.75 286 ASN A N 1
ATOM 2246 C CA . ASN A 1 286 ? -28.609 -26.594 -1.105 1 81.75 286 ASN A CA 1
ATOM 2247 C C . ASN A 1 286 ? -29.953 -25.922 -1.345 1 81.75 286 ASN A C 1
ATOM 2249 O O . ASN A 1 286 ? -30.297 -25.594 -2.482 1 81.75 286 ASN A O 1
ATOM 2253 N N . SER A 1 287 ? -30.688 -25.672 -0.286 1 87.06 287 SER A N 1
ATOM 2254 C CA . SER A 1 287 ? -32.031 -25.078 -0.376 1 87.06 287 SER A CA 1
ATOM 2255 C C . SER A 1 287 ? -31.953 -23.562 -0.514 1 87.06 287 SER A C 1
ATOM 2257 O O . SER A 1 287 ? -32.969 -22.906 -0.74 1 87.06 287 SER A O 1
ATOM 2259 N N . ASP A 1 288 ? -30.734 -22.984 -0.484 1 86.62 288 ASP A N 1
ATOM 2260 C CA . ASP A 1 288 ? -30.578 -21.531 -0.58 1 86.62 288 ASP A CA 1
ATOM 2261 C C . ASP A 1 288 ? -30.938 -21.047 -1.979 1 86.62 288 ASP A C 1
ATOM 2263 O O . ASP A 1 288 ? -30.625 -21.703 -2.975 1 86.62 288 ASP A O 1
ATOM 2267 N N . THR A 1 289 ? -31.641 -19.984 -2.004 1 85.31 289 THR A N 1
ATOM 2268 C CA . THR A 1 289 ? -31.844 -19.312 -3.281 1 85.31 289 THR A CA 1
ATOM 2269 C C . THR A 1 289 ? -30.531 -18.766 -3.83 1 85.31 289 THR A C 1
ATOM 2271 O O . THR A 1 289 ? -29.547 -18.656 -3.102 1 85.31 289 THR A O 1
ATOM 2274 N N . LYS A 1 290 ? -30.562 -18.438 -5.078 1 78.56 290 LYS A N 1
ATOM 2275 C CA . LYS A 1 290 ? -29.375 -17.859 -5.695 1 78.56 290 LYS A CA 1
ATOM 2276 C C . LYS A 1 290 ? -28.953 -16.578 -4.977 1 78.56 290 LYS A C 1
ATOM 2278 O O . LYS A 1 290 ? -27.75 -16.312 -4.816 1 78.56 290 LYS A O 1
ATOM 2283 N N . LYS A 1 291 ? -29.875 -15.82 -4.617 1 76.62 291 LYS A N 1
ATOM 2284 C CA . LYS A 1 291 ? -29.609 -14.555 -3.938 1 76.62 291 LYS A CA 1
ATOM 2285 C C . LYS A 1 291 ? -28.984 -14.789 -2.566 1 76.62 291 LYS A C 1
ATOM 2287 O O . LYS A 1 291 ? -28.047 -14.094 -2.182 1 76.62 291 LYS A O 1
ATOM 2292 N N . THR A 1 292 ? -29.531 -15.688 -1.866 1 82.44 292 THR A N 1
ATOM 2293 C CA . THR A 1 292 ? -29.016 -16.016 -0.538 1 82.44 292 THR A CA 1
ATOM 2294 C C . THR A 1 292 ? -27.594 -16.562 -0.621 1 82.44 292 THR A C 1
ATOM 2296 O O . THR A 1 292 ? -26.75 -16.219 0.209 1 82.44 292 THR A O 1
ATOM 2299 N N . LYS A 1 293 ? -27.406 -17.375 -1.572 1 80.88 293 LYS A N 1
ATOM 2300 C CA . LYS A 1 293 ? -26.062 -17.922 -1.774 1 80.88 293 LYS A CA 1
ATOM 2301 C C . LYS A 1 293 ? -25.047 -16.812 -2.057 1 80.88 293 LYS A C 1
ATOM 2303 O O . LYS A 1 293 ? -23.938 -16.828 -1.522 1 80.88 293 LYS A O 1
ATOM 2308 N N . LYS A 1 294 ? -25.484 -15.914 -2.854 1 77.5 294 LYS A N 1
ATOM 2309 C CA . LYS A 1 294 ? -24.625 -14.789 -3.199 1 77.5 294 LYS A CA 1
ATOM 2310 C C . LYS A 1 294 ? -24.281 -13.953 -1.969 1 77.5 294 LYS A C 1
ATOM 2312 O O . LYS A 1 294 ? -23.156 -13.492 -1.816 1 77.5 294 LYS A O 1
ATOM 2317 N N . MET A 1 295 ? -25.25 -13.75 -1.15 1 80.12 295 MET A N 1
ATOM 2318 C CA . MET A 1 295 ? -25.047 -12.969 0.065 1 80.12 295 MET A CA 1
ATOM 2319 C C . MET A 1 295 ? -24.062 -13.672 1.001 1 80.12 295 MET A C 1
ATOM 2321 O O . MET A 1 295 ? -23.203 -13.023 1.611 1 80.12 295 MET A O 1
ATOM 2325 N N . LYS A 1 296 ? -24.203 -14.922 1.094 1 82.81 296 LYS A N 1
ATOM 2326 C CA . LYS A 1 296 ? -23.312 -15.703 1.953 1 82.81 296 LYS A CA 1
ATOM 2327 C C . LYS A 1 296 ? -21.891 -15.695 1.414 1 82.81 296 LYS A C 1
ATOM 2329 O O . LYS A 1 296 ? -20.938 -15.586 2.182 1 82.81 296 LYS A O 1
ATOM 2334 N N . LEU A 1 297 ? -21.781 -15.766 0.101 1 79.81 297 LEU A N 1
ATOM 2335 C CA . LEU A 1 297 ? -20.469 -15.734 -0.525 1 79.81 297 LEU A CA 1
ATOM 2336 C C . LEU A 1 297 ? -19.797 -14.375 -0.338 1 79.81 297 LEU A C 1
ATOM 2338 O O . LEU A 1 297 ? -18.578 -14.297 -0.162 1 79.81 297 LEU A O 1
ATOM 2342 N N . LYS A 1 298 ? -20.578 -13.406 -0.392 1 81.38 298 LYS A N 1
ATOM 2343 C CA . LYS A 1 298 ? -20.062 -12.062 -0.169 1 81.38 298 LYS A CA 1
ATOM 2344 C C . LYS A 1 298 ? -19.531 -11.906 1.256 1 81.38 298 LYS A C 1
ATOM 2346 O O . LYS A 1 298 ? -18.5 -11.281 1.476 1 81.38 298 LYS A O 1
ATOM 2351 N N . ALA A 1 299 ? -20.266 -12.414 2.195 1 85.56 299 ALA A N 1
ATOM 2352 C CA . ALA A 1 299 ? -19.828 -12.367 3.588 1 85.56 299 ALA A CA 1
ATOM 2353 C C . ALA A 1 299 ? -18.516 -13.117 3.773 1 85.56 299 ALA A C 1
ATOM 2355 O O . ALA A 1 299 ? -17.625 -12.656 4.488 1 85.56 299 ALA A O 1
ATOM 2356 N N . MET A 1 300 ? -18.453 -14.211 3.146 1 85.62 300 MET A N 1
ATOM 2357 C CA . MET A 1 300 ? -17.234 -15.016 3.252 1 85.62 300 MET A CA 1
ATOM 2358 C C . MET A 1 300 ? -16.062 -14.305 2.59 1 85.62 300 MET A C 1
ATOM 2360 O O . MET A 1 300 ? -14.93 -14.375 3.084 1 85.62 300 MET A O 1
ATOM 2364 N N . LYS A 1 301 ? -16.281 -13.719 1.475 1 83.5 301 LYS A N 1
ATOM 2365 C CA . LYS A 1 301 ? -15.242 -12.938 0.812 1 83.5 301 LYS A CA 1
ATOM 2366 C C . LYS A 1 301 ? -14.742 -11.805 1.71 1 83.5 301 LYS A C 1
ATOM 2368 O O . LYS A 1 301 ? -13.547 -11.516 1.75 1 83.5 301 LYS A O 1
ATOM 2373 N N . GLN A 1 302 ? -15.672 -11.18 2.387 1 86.19 302 GLN A N 1
ATOM 2374 C CA . GLN A 1 302 ? -15.297 -10.117 3.305 1 86.19 302 GLN A CA 1
ATOM 2375 C C . GLN A 1 302 ? -14.414 -10.641 4.43 1 86.19 302 GLN A C 1
ATOM 2377 O O . GLN A 1 302 ? -13.453 -9.977 4.84 1 86.19 302 GLN A O 1
ATOM 2382 N N . ILE A 1 303 ? -14.766 -11.766 4.926 1 90.5 303 ILE A N 1
ATOM 2383 C CA . ILE A 1 303 ? -13.961 -12.375 5.98 1 90.5 303 ILE A CA 1
ATOM 2384 C C . ILE A 1 303 ? -12.555 -12.656 5.457 1 90.5 303 ILE A C 1
ATOM 2386 O O . ILE A 1 303 ? -11.57 -12.469 6.172 1 90.5 303 ILE A O 1
ATOM 2390 N N . ARG A 1 304 ? -12.484 -13.117 4.285 1 89.81 304 ARG A N 1
ATOM 2391 C CA . ARG A 1 304 ? -11.172 -13.398 3.697 1 89.81 304 ARG A CA 1
ATOM 2392 C C . ARG A 1 304 ? -10.352 -12.125 3.557 1 89.81 304 ARG A C 1
ATOM 2394 O O . ARG A 1 304 ? -9.156 -12.117 3.844 1 89.81 304 ARG A O 1
ATOM 2401 N N . ASN A 1 305 ? -10.953 -11.086 3.059 1 87.81 305 ASN A N 1
ATOM 2402 C CA . ASN A 1 305 ? -10.266 -9.805 2.949 1 87.81 305 ASN A CA 1
ATOM 2403 C C . ASN A 1 305 ? -9.766 -9.32 4.309 1 87.81 305 ASN A C 1
ATOM 2405 O O . ASN A 1 305 ? -8.633 -8.836 4.418 1 87.81 305 ASN A O 1
ATOM 2409 N N . ILE A 1 306 ? -10.602 -9.438 5.27 1 91.19 306 ILE A N 1
ATOM 2410 C CA . ILE A 1 306 ? -10.25 -9.039 6.629 1 91.19 306 ILE A CA 1
ATOM 2411 C C . ILE A 1 306 ? -9.086 -9.898 7.133 1 91.19 306 ILE A C 1
ATOM 2413 O O . ILE A 1 306 ? -8.141 -9.383 7.73 1 91.19 306 ILE A O 1
ATOM 2417 N N . ALA A 1 307 ? -9.188 -11.195 6.887 1 93.25 307 ALA A N 1
ATOM 2418 C CA . ALA A 1 307 ? -8.133 -12.109 7.309 1 93.25 307 ALA A CA 1
ATOM 2419 C C . ALA A 1 307 ? -6.789 -11.719 6.699 1 93.25 307 ALA A C 1
ATOM 2421 O O . ALA A 1 307 ? -5.762 -11.734 7.379 1 93.25 307 ALA A O 1
ATOM 2422 N N . GLU A 1 308 ? -6.758 -11.422 5.453 1 91.06 308 GLU A N 1
ATOM 2423 C CA . GLU A 1 308 ? -5.523 -11.008 4.793 1 91.06 308 GLU A CA 1
ATOM 2424 C C . GLU A 1 308 ? -4.992 -9.703 5.387 1 91.06 308 GLU A C 1
ATOM 2426 O O . GLU A 1 308 ? -3.789 -9.57 5.613 1 91.06 308 GLU A O 1
ATOM 2431 N N . ASP A 1 309 ? -5.902 -8.766 5.625 1 89.19 309 ASP A N 1
ATOM 2432 C CA . ASP A 1 309 ? -5.492 -7.496 6.219 1 89.19 309 ASP A CA 1
ATOM 2433 C C . ASP A 1 309 ? -4.887 -7.707 7.605 1 89.19 309 ASP A C 1
ATOM 2435 O O . ASP A 1 309 ? -3.887 -7.078 7.953 1 89.19 309 ASP A O 1
ATOM 2439 N N . VAL A 1 310 ? -5.527 -8.5 8.383 1 92.19 310 VAL A N 1
ATOM 2440 C CA . VAL A 1 310 ? -5.055 -8.797 9.734 1 92.19 310 VAL A CA 1
ATOM 2441 C C . VAL A 1 310 ? -3.697 -9.484 9.664 1 92.19 310 VAL A C 1
ATOM 2443 O O . VAL A 1 310 ? -2.781 -9.148 10.414 1 92.19 310 VAL A O 1
ATOM 2446 N N . LYS A 1 311 ? -3.58 -10.453 8.758 1 92.81 311 LYS A N 1
ATOM 2447 C CA . LYS A 1 311 ? -2.309 -11.148 8.555 1 92.81 311 LYS A CA 1
ATOM 2448 C C . LYS A 1 311 ? -1.192 -10.156 8.227 1 92.81 311 LYS A C 1
ATOM 2450 O O . LYS A 1 311 ? -0.103 -10.234 8.805 1 92.81 311 LYS A O 1
ATOM 2455 N N . LYS A 1 312 ? -1.438 -9.266 7.316 1 88.12 312 LYS A N 1
ATOM 2456 C CA . LYS A 1 312 ? -0.453 -8.266 6.934 1 88.12 312 LYS A CA 1
ATOM 2457 C C . LYS A 1 312 ? -0.118 -7.348 8.109 1 88.12 312 LYS A C 1
ATOM 2459 O O . LYS A 1 312 ? 1.036 -6.949 8.281 1 88.12 312 LYS A O 1
ATOM 2464 N N . SER A 1 313 ? -1.141 -7.027 8.867 1 85.12 313 SER A N 1
ATOM 2465 C CA . SER A 1 313 ? -0.922 -6.172 10.031 1 85.12 313 SER A CA 1
ATOM 2466 C C . SER A 1 313 ? -0.036 -6.859 11.07 1 85.12 313 SER A C 1
ATOM 2468 O O . SER A 1 313 ? 0.787 -6.211 11.719 1 85.12 313 SER A O 1
ATOM 2470 N N . PHE A 1 314 ? -0.246 -8.125 11.25 1 87.75 314 PHE A N 1
ATOM 2471 C CA . PHE A 1 314 ? 0.569 -8.898 12.18 1 87.75 314 PHE A CA 1
ATOM 2472 C C . PHE A 1 314 ? 2.016 -8.969 11.703 1 87.75 314 PHE A C 1
ATOM 2474 O O . PHE A 1 314 ? 2.934 -9.117 12.516 1 87.75 314 PHE A O 1
ATOM 2481 N N . SER A 1 315 ? 2.205 -8.969 10.414 1 83.12 315 SER A N 1
ATOM 2482 C CA . SER A 1 315 ? 3.549 -9.008 9.852 1 83.12 315 SER A CA 1
ATOM 2483 C C . SER A 1 315 ? 4.297 -7.703 10.109 1 83.12 315 SER A C 1
ATOM 2485 O O . SER A 1 315 ? 5.527 -7.664 10.062 1 83.12 315 SER A O 1
ATOM 2487 N N . GLY A 1 316 ? 3.686 -6.695 10.305 1 71.38 316 GLY A N 1
ATOM 2488 C CA . GLY A 1 316 ? 4.32 -5.43 10.641 1 71.38 316 GLY A CA 1
ATOM 2489 C C . GLY A 1 316 ? 4.617 -5.293 12.125 1 71.38 316 GLY A C 1
ATOM 2490 O O . GLY A 1 316 ? 5.781 -5.316 12.539 1 71.38 316 GLY A O 1
ATOM 2491 N N . ASN A 1 317 ? 3.549 -4.879 12.945 1 66.88 317 ASN A N 1
ATOM 2492 C CA . ASN A 1 317 ? 3.934 -4.613 14.328 1 66.88 317 ASN A CA 1
ATOM 2493 C C . ASN A 1 317 ? 2.764 -4.824 15.281 1 66.88 317 ASN A C 1
ATOM 2495 O O . ASN A 1 317 ? 2.922 -4.715 16.5 1 66.88 317 ASN A O 1
ATOM 2499 N N . LEU A 1 318 ? 1.811 -5.289 14.734 1 76.81 318 LEU A N 1
ATOM 2500 C CA . LEU A 1 318 ? 0.659 -5.379 15.625 1 76.81 318 LEU A CA 1
ATOM 2501 C C . LEU A 1 318 ? 0.562 -6.77 16.25 1 76.81 318 LEU A C 1
ATOM 2503 O O . LEU A 1 318 ? 0.816 -7.773 15.578 1 76.81 318 LEU A O 1
ATOM 2507 N N . SER A 1 319 ? 0.266 -6.789 17.516 1 84 319 SER A N 1
ATOM 2508 C CA . SER A 1 319 ? 0.123 -8.055 18.219 1 84 319 SER A CA 1
ATOM 2509 C C . SER A 1 319 ? -1.342 -8.469 18.344 1 84 319 SER A C 1
ATOM 2511 O O . SER A 1 319 ? -1.647 -9.609 18.688 1 84 319 SER A O 1
ATOM 2513 N N . TYR A 1 320 ? -2.211 -7.574 18.078 1 88.88 320 TYR A N 1
ATOM 2514 C CA . TYR A 1 320 ? -3.643 -7.859 18.078 1 88.88 320 TYR A CA 1
ATOM 2515 C C . TYR A 1 320 ? -4.371 -6.996 17.062 1 88.88 320 TYR A C 1
ATOM 2517 O O . TYR A 1 320 ? -3.834 -5.988 16.594 1 88.88 320 TYR A O 1
ATOM 2525 N N . SER A 1 321 ? -5.496 -7.41 16.703 1 90.06 321 SER A N 1
ATOM 2526 C CA . SER A 1 321 ? -6.312 -6.664 15.758 1 90.06 321 SER A CA 1
ATOM 2527 C C . SER A 1 321 ? -7.797 -6.789 16.078 1 90.06 321 SER A C 1
ATOM 2529 O O . SER A 1 321 ? -8.305 -7.898 16.266 1 90.06 321 SER A O 1
ATOM 2531 N N . PRO A 1 322 ? -8.469 -5.656 16.266 1 91.19 322 PRO A N 1
ATOM 2532 C CA . PRO A 1 322 ? -9.93 -5.703 16.344 1 91.19 322 PRO A CA 1
ATOM 2533 C C . PRO A 1 322 ? -10.594 -5.938 14.992 1 91.19 322 PRO A C 1
ATOM 2535 O O . PRO A 1 322 ? -10.102 -5.449 13.969 1 91.19 322 PRO A O 1
ATOM 2538 N N . ILE A 1 323 ? -11.594 -6.699 14.992 1 91.38 323 ILE A N 1
ATOM 2539 C CA . ILE A 1 323 ? -12.406 -6.906 13.797 1 91.38 323 ILE A CA 1
ATOM 2540 C C . ILE A 1 323 ? -13.836 -6.445 14.055 1 91.38 323 ILE A C 1
ATOM 2542 O O . ILE A 1 323 ? -14.508 -6.953 14.961 1 91.38 323 ILE A O 1
ATOM 2546 N N . ASP A 1 324 ? -14.273 -5.465 13.297 1 87.31 324 ASP A N 1
ATOM 2547 C CA . ASP A 1 324 ? -15.656 -5.004 13.383 1 87.31 324 ASP A CA 1
ATOM 2548 C C . ASP A 1 324 ? -16.609 -5.965 12.664 1 87.31 324 ASP A C 1
ATOM 2550 O O . ASP A 1 324 ? -16.5 -6.156 11.453 1 87.31 324 ASP A O 1
ATOM 2554 N N . LEU A 1 325 ? -17.531 -6.453 13.359 1 87.5 325 LEU A N 1
ATOM 2555 C CA . LEU A 1 325 ? -18.406 -7.488 12.812 1 87.5 325 LEU A CA 1
ATOM 2556 C C . LEU A 1 325 ? -19.391 -6.898 11.812 1 87.5 325 LEU A C 1
ATOM 2558 O O . LEU A 1 325 ? -19.844 -7.59 10.898 1 87.5 325 LEU A O 1
ATOM 2562 N N . TYR A 1 326 ? -19.703 -5.648 11.977 1 81.5 326 TYR A N 1
ATOM 2563 C CA . TYR A 1 326 ? -20.609 -4.984 11.047 1 81.5 326 TYR A CA 1
ATOM 2564 C C . TYR A 1 326 ? -20.016 -4.961 9.641 1 81.5 326 TYR A C 1
ATOM 2566 O O . TYR A 1 326 ? -20.766 -4.98 8.656 1 81.5 326 TYR A O 1
ATOM 2574 N N . SER A 1 327 ? -18.75 -4.898 9.562 1 82.12 327 SER A N 1
ATOM 2575 C CA . SER A 1 327 ? -18.078 -4.875 8.258 1 82.12 327 SER A CA 1
ATOM 2576 C C . SER A 1 327 ? -18.281 -6.191 7.516 1 82.12 327 SER A C 1
ATOM 2578 O O . SER A 1 327 ? -18.125 -6.25 6.293 1 82.12 327 SER A O 1
ATOM 2580 N N . ILE A 1 328 ? -18.562 -7.219 8.227 1 86.5 328 ILE A N 1
ATOM 2581 C CA . ILE A 1 328 ? -18.781 -8.531 7.629 1 86.5 328 ILE A CA 1
ATOM 2582 C C . ILE A 1 328 ? -20.234 -8.648 7.18 1 86.5 328 ILE A C 1
ATOM 2584 O O . ILE A 1 328 ? -20.516 -9.086 6.059 1 86.5 328 ILE A O 1
ATOM 2588 N N . SER A 1 329 ? -21.109 -8.266 8.086 1 86.81 329 SER A N 1
ATOM 2589 C CA . SER A 1 329 ? -22.547 -8.25 7.793 1 86.81 329 SER A CA 1
ATOM 2590 C C . SER A 1 329 ? -23.281 -7.246 8.672 1 86.81 329 SER A C 1
ATOM 2592 O O . SER A 1 329 ? -22.969 -7.098 9.852 1 86.81 329 SER A O 1
ATOM 2594 N N . GLU A 1 330 ? -24.281 -6.637 8.109 1 82.56 330 GLU A N 1
ATOM 2595 C CA . GLU A 1 330 ? -25.078 -5.664 8.859 1 82.56 330 GLU A CA 1
ATOM 2596 C C . GLU A 1 330 ? -25.875 -6.34 9.969 1 82.56 330 GLU A C 1
ATOM 2598 O O . GLU A 1 330 ? -26.375 -5.668 10.875 1 82.56 330 GLU A O 1
ATOM 2603 N N . GLU A 1 331 ? -25.969 -7.641 9.891 1 84.19 331 GLU A N 1
ATOM 2604 C CA . GLU A 1 331 ? -26.719 -8.406 10.898 1 84.19 331 GLU A CA 1
ATOM 2605 C C . GLU A 1 331 ? -25.875 -8.609 12.156 1 84.19 331 GLU A C 1
ATOM 2607 O O . GLU A 1 331 ? -26.406 -9.008 13.195 1 84.19 331 GLU A O 1
ATOM 2612 N N . LEU A 1 332 ? -24.688 -8.375 12 1 86.25 332 LEU A N 1
ATOM 2613 C CA . LEU A 1 332 ? -23.766 -8.586 13.125 1 86.25 332 LEU A CA 1
ATOM 2614 C C . LEU A 1 332 ? -23.438 -7.258 13.797 1 86.25 332 LEU A C 1
ATOM 2616 O O . LEU A 1 332 ? -23.391 -6.219 13.141 1 86.25 332 LEU A O 1
ATOM 2620 N N . ASP A 1 333 ? -23.266 -7.273 15.094 1 79.56 333 ASP A N 1
ATOM 2621 C CA . ASP A 1 333 ? -22.891 -6.09 15.859 1 79.56 333 ASP A CA 1
ATOM 2622 C C . ASP A 1 333 ? -21.734 -6.406 16.812 1 79.56 333 ASP A C 1
ATOM 2624 O O . ASP A 1 333 ? -21.547 -7.559 17.203 1 79.56 333 ASP A O 1
ATOM 2628 N N . GLY A 1 334 ? -20.984 -5.359 17 1 80.69 334 GLY A N 1
ATOM 2629 C CA . GLY A 1 334 ? -19.891 -5.523 17.938 1 80.69 334 GLY A CA 1
ATOM 2630 C C . GLY A 1 334 ? -18.562 -5.805 17.25 1 80.69 334 GLY A C 1
ATOM 2631 O O . GLY A 1 334 ? -18.391 -5.523 16.062 1 80.69 334 GLY A O 1
ATOM 2632 N N . SER A 1 335 ? -17.594 -6.211 18.062 1 86.88 335 SER A N 1
ATOM 2633 C CA . SER A 1 335 ? -16.25 -6.465 17.562 1 86.88 335 SER A CA 1
ATOM 2634 C C . SER A 1 335 ? -15.625 -7.691 18.234 1 86.88 335 SER A C 1
ATOM 2636 O O . SER A 1 335 ? -16.031 -8.078 19.328 1 86.88 33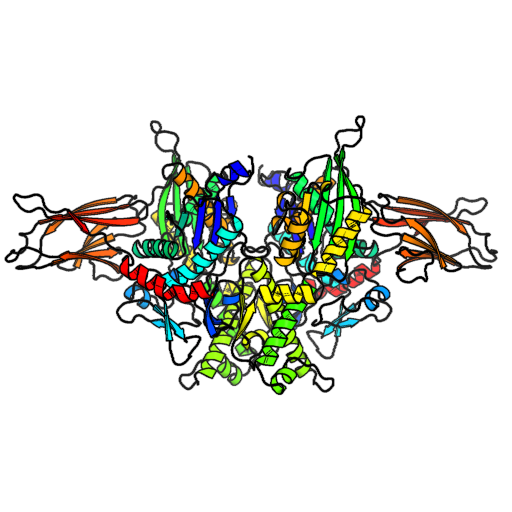5 SER A O 1
ATOM 2638 N N . ILE A 1 336 ? -14.805 -8.312 17.562 1 90.69 336 ILE A N 1
ATOM 2639 C CA . ILE A 1 336 ? -13.977 -9.375 18.125 1 90.69 336 ILE A CA 1
ATOM 2640 C C . ILE A 1 336 ? -12.5 -9 18 1 90.69 336 ILE A C 1
ATOM 2642 O O . ILE A 1 336 ? -12.148 -8.086 17.25 1 90.69 336 ILE A O 1
ATOM 2646 N N . GLU A 1 337 ? -11.711 -9.625 18.844 1 92.06 337 GLU A N 1
ATOM 2647 C CA . GLU A 1 337 ? -10.266 -9.391 18.812 1 92.06 337 GLU A CA 1
ATOM 2648 C C . GLU A 1 337 ? -9.508 -10.664 18.469 1 92.06 337 GLU A C 1
ATOM 2650 O O . GLU A 1 337 ? -9.805 -11.742 18.984 1 92.06 337 GLU A O 1
ATOM 2655 N N . VAL A 1 338 ? -8.664 -10.547 17.531 1 94.06 338 VAL A N 1
ATOM 2656 C CA . VAL A 1 338 ? -7.754 -11.633 17.172 1 94.06 338 VAL A CA 1
ATOM 2657 C C . VAL A 1 338 ? -6.324 -11.25 17.547 1 94.06 338 VAL A C 1
ATOM 2659 O O . VAL A 1 338 ? -5.906 -10.109 17.359 1 94.06 338 VAL A O 1
ATOM 2662 N N . THR A 1 339 ? -5.582 -12.188 18.109 1 92.94 339 THR A N 1
ATOM 2663 C CA . THR A 1 339 ? -4.207 -11.898 18.5 1 92.94 339 THR A CA 1
ATOM 2664 C C . THR A 1 339 ? -3.219 -12.641 17.609 1 92.94 339 THR A C 1
ATOM 2666 O O . THR A 1 339 ? -3.568 -13.648 17 1 92.94 339 THR A O 1
ATOM 2669 N N . ARG A 1 340 ? -2.02 -12.102 17.547 1 92.94 340 ARG A N 1
ATOM 2670 C CA . ARG A 1 340 ? -0.958 -12.766 16.797 1 92.94 340 ARG A CA 1
ATOM 2671 C C . ARG A 1 340 ? -0.658 -14.141 17.375 1 92.94 340 ARG A C 1
ATOM 2673 O O . ARG A 1 340 ? -0.395 -15.094 16.625 1 92.94 340 ARG A O 1
ATOM 2680 N N . GLU A 1 341 ? -0.7 -14.266 18.703 1 94.38 341 GLU A N 1
ATOM 2681 C CA . GLU A 1 341 ? -0.448 -15.539 19.375 1 94.38 341 GLU A CA 1
ATOM 2682 C C . GLU A 1 341 ? -1.458 -16.594 18.938 1 94.38 341 GLU A C 1
ATOM 2684 O O . GLU A 1 341 ? -1.082 -17.734 18.625 1 94.38 341 GLU A O 1
ATOM 2689 N N . GLU A 1 342 ? -2.715 -16.219 18.922 1 96 342 GLU A N 1
ATOM 2690 C CA . GLU A 1 342 ? -3.756 -17.141 18.469 1 96 342 GLU A CA 1
ATOM 2691 C C . GLU A 1 342 ? -3.51 -17.578 17.016 1 96 342 GLU A C 1
ATOM 2693 O O . GLU A 1 342 ? -3.691 -18.75 16.672 1 96 342 GLU A O 1
ATOM 2698 N N . PHE A 1 343 ? -3.129 -16.641 16.219 1 96.69 343 PHE A N 1
ATOM 2699 C CA . PHE A 1 343 ? -2.861 -16.891 14.812 1 96.69 343 PHE A CA 1
ATOM 2700 C C . PHE A 1 343 ? -1.703 -17.875 14.641 1 96.69 343 PHE A C 1
ATOM 2702 O O . PHE A 1 343 ? -1.82 -18.859 13.922 1 96.69 343 PHE A O 1
ATOM 2709 N N . GLU A 1 344 ? -0.636 -17.594 15.336 1 96.88 344 GLU A N 1
ATOM 2710 C CA . GLU A 1 344 ? 0.546 -18.453 15.242 1 96.88 344 GLU A CA 1
ATOM 2711 C C . GLU A 1 344 ? 0.25 -19.859 15.75 1 96.88 344 GLU A C 1
ATOM 2713 O O . GLU A 1 344 ? 0.706 -20.844 15.164 1 96.88 344 GLU A O 1
ATOM 2718 N N . GLU A 1 345 ? -0.53 -19.922 16.812 1 97.38 345 GLU A N 1
ATOM 2719 C CA . GLU A 1 345 ? -0.913 -21.219 17.344 1 97.38 345 GLU A CA 1
ATOM 2720 C C . GLU A 1 345 ? -1.749 -22.016 16.344 1 97.38 345 GLU A C 1
ATOM 2722 O O . GLU A 1 345 ? -1.539 -23.219 16.172 1 97.38 345 GLU A O 1
ATOM 2727 N N . GLN A 1 346 ? -2.676 -21.375 15.734 1 97.44 346 GLN A N 1
ATOM 2728 C CA . GLN A 1 346 ? -3.527 -22.047 14.75 1 97.44 346 GLN A CA 1
ATOM 2729 C C . GLN A 1 346 ? -2.717 -22.5 13.539 1 97.44 346 GLN A C 1
ATOM 2731 O O . GLN A 1 346 ? -2.957 -23.578 13 1 97.44 346 GLN A O 1
ATOM 2736 N N . CYS A 1 347 ? -1.797 -21.688 13.055 1 97.56 347 CYS A N 1
ATOM 2737 C CA . CYS A 1 347 ? -0.938 -22.047 11.93 1 97.56 347 CYS A CA 1
ATOM 2738 C C . CYS A 1 347 ? -0.141 -23.312 12.234 1 97.56 347 CYS A C 1
ATOM 2740 O O . CYS A 1 347 ? 0.037 -24.156 11.359 1 97.56 347 CYS A O 1
ATOM 2742 N N . GLN A 1 348 ? 0.341 -23.406 13.477 1 97.12 348 GLN A N 1
ATOM 2743 C CA . GLN A 1 348 ? 1.095 -24.578 13.898 1 97.12 348 GLN A CA 1
ATOM 2744 C C . GLN A 1 348 ? 0.2 -25.812 13.953 1 97.12 348 GLN A C 1
ATOM 2746 O O . GLN A 1 348 ? 0.586 -26.891 13.484 1 97.12 348 GLN A O 1
ATOM 2751 N N . LYS A 1 349 ? -0.983 -25.641 14.477 1 96.94 349 LYS A N 1
ATOM 2752 C CA . LYS A 1 349 ? -1.945 -26.75 14.555 1 96.94 349 LYS A CA 1
ATOM 2753 C C . LYS A 1 349 ? -2.314 -27.25 13.164 1 96.94 349 LYS A C 1
ATOM 2755 O O . LYS A 1 349 ? -2.545 -28.438 12.969 1 96.94 349 LYS A O 1
ATOM 2760 N N . ASP A 1 350 ? -2.359 -26.328 12.242 1 96.19 350 ASP A N 1
ATOM 2761 C CA . ASP A 1 350 ? -2.729 -26.672 10.867 1 96.19 350 ASP A CA 1
ATOM 2762 C C . ASP A 1 350 ? -1.553 -27.297 10.125 1 96.19 350 ASP A C 1
ATOM 2764 O O . ASP A 1 350 ? -1.693 -27.719 8.969 1 96.19 350 ASP A O 1
ATOM 2768 N N . GLY A 1 351 ? -0.396 -27.328 10.688 1 97.12 351 GLY A N 1
ATOM 2769 C CA . GLY A 1 351 ? 0.767 -28 10.133 1 97.12 351 GLY A CA 1
ATOM 2770 C C . GLY A 1 351 ? 1.485 -27.188 9.078 1 97.12 351 GLY A C 1
ATOM 2771 O O . GLY A 1 351 ? 2.277 -27.719 8.305 1 97.12 351 GLY A O 1
ATOM 2772 N N . LEU A 1 352 ? 1.229 -25.922 8.992 1 97.38 352 LEU A N 1
ATOM 2773 C CA . LEU A 1 352 ? 1.771 -25.078 7.926 1 97.38 352 LEU A CA 1
ATOM 2774 C C . LEU A 1 352 ? 3.277 -24.906 8.086 1 97.38 352 LEU A C 1
ATOM 2776 O O . LEU A 1 352 ? 4.02 -24.969 7.102 1 97.38 352 LEU A O 1
ATOM 2780 N N . ILE A 1 353 ? 3.756 -24.688 9.32 1 97.81 353 ILE A N 1
ATOM 2781 C CA . ILE A 1 353 ? 5.168 -24.438 9.594 1 97.81 353 ILE A CA 1
ATOM 2782 C C . ILE A 1 353 ? 5.977 -25.719 9.344 1 97.81 353 ILE A C 1
ATOM 2784 O O . ILE A 1 353 ? 7.066 -25.656 8.766 1 97.81 353 ILE A O 1
ATOM 2788 N N . GLU A 1 354 ? 5.438 -26.812 9.75 1 97.69 354 GLU A N 1
ATOM 2789 C CA . GLU A 1 354 ? 6.105 -28.094 9.523 1 97.69 354 GLU A CA 1
ATOM 2790 C C . GLU A 1 354 ? 6.285 -28.359 8.031 1 97.69 354 GLU A C 1
ATOM 2792 O O . GLU A 1 354 ? 7.297 -28.922 7.617 1 97.69 354 GLU A O 1
ATOM 2797 N N . ARG A 1 355 ? 5.328 -28.016 7.301 1 96.88 355 ARG A N 1
ATOM 2798 C CA . ARG A 1 355 ? 5.398 -28.219 5.855 1 96.88 355 ARG A CA 1
ATOM 2799 C C . ARG A 1 355 ? 6.492 -27.359 5.238 1 96.88 355 ARG A C 1
ATOM 2801 O O . ARG A 1 355 ? 7.203 -27.797 4.336 1 96.88 355 ARG A O 1
ATOM 2808 N N . ILE A 1 356 ? 6.609 -26.109 5.68 1 97.25 356 ILE A N 1
ATOM 2809 C CA . ILE A 1 356 ? 7.664 -25.234 5.199 1 97.25 356 ILE A CA 1
ATOM 2810 C C . ILE A 1 356 ? 9.031 -25.812 5.566 1 97.25 356 ILE A C 1
ATOM 2812 O O . ILE A 1 356 ? 9.93 -25.875 4.723 1 97.25 356 ILE A O 1
ATOM 2816 N N . LYS A 1 357 ? 9.172 -26.281 6.809 1 97.5 357 LYS A N 1
ATOM 2817 C CA . LYS A 1 357 ? 10.422 -26.875 7.27 1 97.5 357 LYS A CA 1
ATOM 2818 C C . LYS A 1 357 ? 10.797 -28.094 6.434 1 97.5 357 LYS A C 1
ATOM 2820 O O . LYS A 1 357 ? 11.961 -28.266 6.07 1 97.5 357 LYS A O 1
ATOM 2825 N N . ARG A 1 358 ? 9.828 -28.859 6.184 1 96.69 358 ARG A N 1
ATOM 2826 C CA . ARG A 1 358 ? 10.062 -30.062 5.395 1 96.69 358 ARG A CA 1
ATOM 2827 C C . ARG A 1 358 ? 10.578 -29.719 4.004 1 96.69 358 ARG A C 1
ATOM 2829 O O . ARG A 1 358 ? 11.492 -30.375 3.496 1 96.69 358 ARG A O 1
ATOM 2836 N N . CYS A 1 359 ? 9.984 -28.734 3.383 1 95.44 359 CYS A N 1
ATOM 2837 C CA . CYS A 1 359 ? 10.445 -28.297 2.068 1 95.44 359 CYS A CA 1
ATOM 2838 C C . CYS A 1 359 ? 11.906 -27.875 2.113 1 95.44 359 CYS A C 1
ATOM 2840 O O . CYS A 1 359 ? 12.688 -28.234 1.232 1 95.44 359 CYS A O 1
ATOM 2842 N N . ILE A 1 360 ? 12.266 -27.094 3.152 1 97.06 360 ILE A N 1
ATOM 2843 C CA . ILE A 1 360 ? 13.625 -26.609 3.309 1 97.06 360 ILE A CA 1
ATOM 2844 C C . ILE A 1 360 ? 14.57 -27.781 3.57 1 97.06 360 ILE A C 1
ATOM 2846 O O . ILE A 1 360 ? 15.633 -27.875 2.953 1 97.06 360 ILE A O 1
ATOM 2850 N N . GLU A 1 361 ? 14.172 -28.672 4.383 1 96.75 361 GLU A N 1
ATOM 2851 C CA . GLU A 1 361 ? 15 -29.828 4.719 1 96.75 361 GLU A CA 1
ATOM 2852 C C . GLU A 1 361 ? 15.203 -30.734 3.508 1 96.75 361 GLU A C 1
ATOM 2854 O O . GLU A 1 361 ? 16.312 -31.234 3.277 1 96.75 361 GLU A O 1
ATOM 2859 N N . ASN A 1 362 ? 14.18 -30.969 2.76 1 93.44 362 ASN A N 1
ATOM 2860 C CA . ASN A 1 362 ? 14.258 -31.828 1.581 1 93.44 362 ASN A CA 1
ATOM 2861 C C . ASN A 1 362 ? 15.219 -31.266 0.542 1 93.44 362 ASN A C 1
ATOM 2863 O O . ASN A 1 362 ? 15.984 -32.031 -0.07 1 93.44 362 ASN A O 1
ATOM 2867 N N . VAL A 1 363 ? 15.117 -29.969 0.358 1 92.81 363 VAL A N 1
ATOM 2868 C CA . VAL A 1 363 ? 15.984 -29.375 -0.652 1 92.81 363 VAL A CA 1
ATOM 2869 C C . VAL A 1 363 ? 17.438 -29.438 -0.187 1 92.81 363 VAL A C 1
ATOM 2871 O O . VAL A 1 363 ? 18.344 -29.672 -0.992 1 92.81 363 VAL A O 1
ATOM 2874 N N . MET A 1 364 ? 17.672 -29.234 1.059 1 95.19 364 MET A N 1
ATOM 2875 C CA . MET A 1 364 ? 19.016 -29.312 1.612 1 95.19 364 MET A CA 1
ATOM 2876 C C . MET A 1 364 ? 19.578 -30.719 1.517 1 95.19 364 MET A C 1
ATOM 2878 O O . MET A 1 364 ? 20.75 -30.922 1.19 1 95.19 364 MET A O 1
ATOM 2882 N N . LYS A 1 365 ? 18.766 -31.672 1.808 1 94.06 365 LYS A N 1
ATOM 2883 C CA . LYS A 1 365 ? 19.156 -33.062 1.67 1 94.06 365 LYS A CA 1
ATOM 2884 C C . LYS A 1 365 ? 19.516 -33.406 0.224 1 94.06 365 LYS A C 1
ATOM 2886 O O . LYS A 1 365 ? 20.516 -34.094 -0.033 1 94.06 365 LYS A O 1
ATOM 2891 N N . GLY A 1 366 ? 18.703 -32.906 -0.662 1 88.38 366 GLY A N 1
ATOM 2892 C CA . GLY A 1 366 ? 18.984 -33.125 -2.074 1 88.38 366 GLY A CA 1
ATOM 2893 C C . GLY A 1 366 ? 20.281 -32.5 -2.523 1 88.38 366 GLY A C 1
ATOM 2894 O O . GLY A 1 366 ? 20.984 -33.031 -3.375 1 88.38 366 GLY A O 1
ATOM 2895 N N . ALA A 1 367 ? 20.547 -31.375 -1.989 1 90.81 367 ALA A N 1
ATOM 2896 C CA . ALA A 1 367 ? 21.781 -30.656 -2.324 1 90.81 367 ALA A CA 1
ATOM 2897 C C . ALA A 1 367 ? 22.969 -31.234 -1.545 1 90.81 367 ALA A C 1
ATOM 2899 O O . ALA A 1 367 ? 24.125 -30.891 -1.827 1 90.81 367 ALA A O 1
ATOM 2900 N N . ARG A 1 368 ? 22.703 -32.031 -0.497 1 94.5 368 ARG A N 1
ATOM 2901 C CA . ARG A 1 368 ? 23.703 -32.562 0.428 1 94.5 368 ARG A CA 1
ATOM 2902 C C . ARG A 1 368 ? 24.406 -31.422 1.177 1 94.5 368 ARG A C 1
ATOM 2904 O O . ARG A 1 368 ? 25.641 -31.391 1.251 1 94.5 368 ARG A O 1
ATOM 2911 N N . TRP A 1 369 ? 23.641 -30.438 1.526 1 95.75 369 TRP A N 1
ATOM 2912 C CA . TRP A 1 369 ? 24.125 -29.297 2.299 1 95.75 369 TRP A CA 1
ATOM 2913 C C . TRP A 1 369 ? 23.719 -29.422 3.762 1 95.75 369 TRP A C 1
ATOM 2915 O O . TRP A 1 369 ? 22.625 -29.906 4.07 1 95.75 369 TRP A O 1
ATOM 2925 N N . ASN A 1 370 ? 24.594 -28.984 4.641 1 95.69 370 ASN A N 1
ATOM 2926 C CA . ASN A 1 370 ? 24.25 -28.688 6.027 1 95.69 370 ASN A CA 1
ATOM 2927 C C . ASN A 1 370 ? 24.031 -27.188 6.246 1 95.69 370 ASN A C 1
ATOM 2929 O O . ASN A 1 370 ? 24.375 -26.375 5.383 1 95.69 370 ASN A O 1
ATOM 2933 N N . VAL A 1 371 ? 23.422 -26.906 7.367 1 95.62 371 VAL A N 1
ATOM 2934 C CA . VAL A 1 371 ? 23.109 -25.516 7.676 1 95.62 371 VAL A CA 1
ATOM 2935 C C . VAL A 1 371 ? 24.391 -24.688 7.637 1 95.62 371 VAL A C 1
ATOM 2937 O O . VAL A 1 371 ? 24.375 -23.531 7.188 1 95.62 371 VAL A O 1
ATOM 2940 N N . SER A 1 372 ? 25.484 -25.25 8.047 1 95 372 SER A N 1
ATOM 2941 C CA . SER A 1 372 ? 26.766 -24.547 8.109 1 95 372 SER A CA 1
ATOM 2942 C C . SER A 1 372 ? 27.297 -24.25 6.711 1 95 372 SER A C 1
ATOM 2944 O O . SER A 1 372 ? 28.094 -23.328 6.527 1 95 372 SER A O 1
ATOM 2946 N N . ASP A 1 373 ? 26.906 -25.016 5.734 1 95.12 373 ASP A N 1
ATOM 2947 C CA . ASP A 1 373 ? 27.359 -24.844 4.359 1 95.12 373 ASP A CA 1
ATOM 2948 C C . ASP A 1 373 ? 26.734 -23.625 3.711 1 95.12 373 ASP A C 1
ATOM 2950 O O . ASP A 1 373 ? 27.297 -23.047 2.775 1 95.12 373 ASP A O 1
ATOM 2954 N N . VAL A 1 374 ? 25.578 -23.25 4.18 1 96.44 374 VAL A N 1
ATOM 2955 C CA . VAL A 1 374 ? 24.812 -22.188 3.562 1 96.44 374 VAL A CA 1
ATOM 2956 C C . VAL A 1 374 ? 25.406 -20.828 3.949 1 96.44 374 VAL A C 1
ATOM 2958 O O . VAL A 1 374 ? 25.625 -20.547 5.133 1 96.44 374 VAL A O 1
ATOM 2961 N N . ASP A 1 375 ? 25.641 -20 2.957 1 95.5 375 ASP A N 1
ATOM 2962 C CA . ASP A 1 375 ? 26.219 -18.688 3.205 1 95.5 375 ASP A CA 1
ATOM 2963 C C . ASP A 1 375 ? 25.125 -17.625 3.328 1 95.5 375 ASP A C 1
ATOM 2965 O O . ASP A 1 375 ? 25.219 -16.734 4.176 1 95.5 375 ASP A O 1
ATOM 2969 N N . TYR A 1 376 ? 24.156 -17.766 2.41 1 94.56 376 TYR A N 1
ATOM 2970 C CA . TYR A 1 376 ? 23.094 -16.766 2.381 1 94.56 376 TYR A CA 1
ATOM 2971 C C . TYR A 1 376 ? 21.734 -17.438 2.27 1 94.56 376 TYR A C 1
ATOM 2973 O O . TYR A 1 376 ? 21.578 -18.453 1.591 1 94.56 376 TYR A O 1
ATOM 2981 N N . VAL A 1 377 ? 20.781 -16.906 2.939 1 95.56 377 VAL A N 1
ATOM 2982 C CA . VAL A 1 377 ? 19.375 -17.281 2.82 1 95.56 377 VAL A CA 1
ATOM 2983 C C . VAL A 1 377 ? 18.562 -16.094 2.307 1 95.56 377 VAL A C 1
ATOM 2985 O O . VAL A 1 377 ? 18.625 -15 2.875 1 95.56 377 VAL A O 1
ATOM 2988 N N . LEU A 1 378 ? 17.828 -16.328 1.256 1 94.44 378 LEU A N 1
ATOM 2989 C CA . LEU A 1 378 ? 17.062 -15.266 0.624 1 94.44 378 LEU A CA 1
ATOM 2990 C C . LEU A 1 378 ? 15.57 -15.578 0.667 1 94.44 378 LEU A C 1
ATOM 2992 O O . LEU A 1 378 ? 15.023 -16.156 -0.274 1 94.44 378 LEU A O 1
ATOM 2996 N N . PRO A 1 379 ? 14.867 -15.094 1.685 1 94.81 379 PRO A N 1
ATOM 2997 C CA . PRO A 1 379 ? 13.406 -15.195 1.682 1 94.81 379 PRO A CA 1
ATOM 2998 C C . PRO A 1 379 ? 12.75 -14.18 0.75 1 94.81 379 PRO A C 1
ATOM 3000 O O . PRO A 1 379 ? 12.82 -12.977 0.997 1 94.81 379 PRO A O 1
ATOM 3003 N N . ILE A 1 380 ? 12.047 -14.594 -0.296 1 92.62 380 ILE A N 1
ATOM 3004 C CA . ILE A 1 380 ? 11.617 -13.625 -1.301 1 92.62 380 ILE A CA 1
ATOM 3005 C C . ILE A 1 380 ? 10.094 -13.664 -1.437 1 92.62 380 ILE A C 1
ATOM 3007 O O . ILE A 1 380 ? 9.5 -12.789 -2.068 1 92.62 380 ILE A O 1
ATOM 3011 N N . GLY A 1 381 ? 9.359 -14.562 -0.908 1 91 381 GLY A N 1
ATOM 3012 C CA . GLY A 1 381 ? 7.906 -14.562 -0.948 1 91 381 GLY A CA 1
ATOM 3013 C C . GLY A 1 381 ? 7.277 -13.672 0.102 1 91 381 GLY A C 1
ATOM 3014 O O . GLY A 1 381 ? 7.801 -13.539 1.211 1 91 381 GLY A O 1
ATOM 3015 N N . GLY A 1 382 ? 6.133 -13.102 -0.248 1 89.12 382 GLY A N 1
ATOM 3016 C CA . GLY A 1 382 ? 5.461 -12.211 0.681 1 89.12 382 GLY A CA 1
ATOM 3017 C C . GLY A 1 382 ? 5.121 -12.867 2.006 1 89.12 382 GLY A C 1
ATOM 3018 O O . GLY A 1 382 ? 5.137 -12.211 3.051 1 89.12 382 GLY A O 1
ATOM 3019 N N . SER A 1 383 ? 4.832 -14.117 1.966 1 92.94 383 SER A N 1
ATOM 3020 C CA . SER A 1 383 ? 4.41 -14.82 3.172 1 92.94 383 SER A CA 1
ATOM 3021 C C . SER A 1 383 ? 5.602 -15.117 4.082 1 92.94 383 SER A C 1
ATOM 3023 O O . SER A 1 383 ? 5.422 -15.531 5.227 1 92.94 383 SER A O 1
ATOM 3025 N N . CYS A 1 384 ? 6.824 -14.914 3.607 1 92.44 384 CYS A N 1
ATOM 3026 C CA . CYS A 1 384 ? 8 -15.023 4.465 1 92.44 384 CYS A CA 1
ATOM 3027 C C . CYS A 1 384 ? 8.008 -13.922 5.52 1 92.44 384 CYS A C 1
ATOM 3029 O O . CYS A 1 384 ? 8.734 -14.008 6.512 1 92.44 384 CYS A O 1
ATOM 3031 N N . CYS A 1 385 ? 7.156 -12.945 5.32 1 88 385 CYS A N 1
ATOM 3032 C CA . CYS A 1 385 ? 7.102 -11.82 6.246 1 88 385 CYS A CA 1
ATOM 3033 C C . CYS A 1 385 ? 6.258 -12.156 7.469 1 88 385 CYS A C 1
ATOM 3035 O O . CYS A 1 385 ? 6.305 -11.453 8.477 1 88 385 CYS A O 1
ATOM 3037 N N . ILE A 1 386 ? 5.473 -13.234 7.344 1 91.25 386 ILE A N 1
ATOM 3038 C CA . ILE A 1 386 ? 4.73 -13.672 8.523 1 91.25 386 ILE A CA 1
ATOM 3039 C C . ILE A 1 386 ? 5.699 -13.961 9.664 1 91.25 386 ILE A C 1
ATOM 3041 O O . ILE A 1 386 ? 6.652 -14.734 9.5 1 91.25 386 ILE A O 1
ATOM 3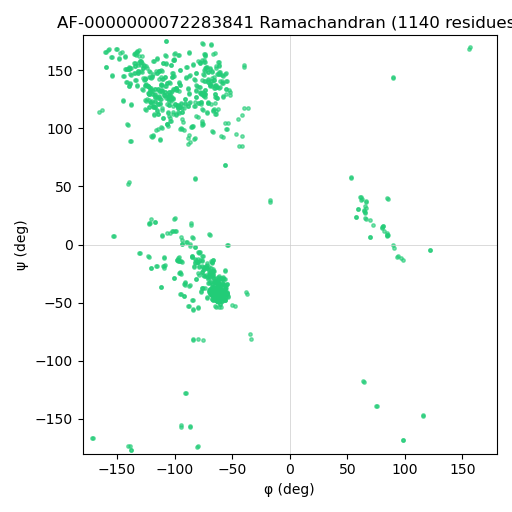045 N N . PRO A 1 387 ? 5.484 -13.383 10.82 1 89.06 387 PRO A N 1
ATOM 3046 C CA . PRO A 1 387 ? 6.469 -13.477 11.906 1 89.06 387 PRO A CA 1
ATOM 3047 C C . PRO A 1 387 ? 6.836 -14.914 12.25 1 89.06 387 PRO A C 1
ATOM 3049 O O . PRO A 1 387 ? 8.008 -15.219 12.484 1 89.06 387 PRO A O 1
ATOM 3052 N N . LEU A 1 388 ? 5.871 -15.742 12.289 1 94.25 388 LEU A N 1
ATOM 3053 C CA . LEU A 1 388 ? 6.125 -17.141 12.609 1 94.25 388 LEU A CA 1
ATOM 3054 C C . LEU A 1 388 ? 7.02 -17.781 11.555 1 94.25 388 LEU A C 1
ATOM 3056 O O . LEU A 1 388 ? 7.902 -18.578 11.883 1 94.25 388 LEU A O 1
ATOM 3060 N N . VAL A 1 389 ? 6.836 -17.5 10.305 1 95 389 VAL A N 1
ATOM 3061 C CA . VAL A 1 389 ? 7.645 -18.016 9.211 1 95 389 VAL A CA 1
ATOM 3062 C C . VAL A 1 389 ? 9.055 -17.438 9.289 1 95 389 VAL A C 1
ATOM 3064 O O . VAL A 1 389 ? 10.039 -18.172 9.164 1 95 389 VAL A O 1
ATOM 3067 N N . LYS A 1 390 ? 9.094 -16.156 9.492 1 91.38 390 LYS A N 1
ATOM 3068 C CA . LYS A 1 390 ? 10.383 -15.484 9.641 1 91.38 390 LYS A CA 1
ATOM 3069 C C . LYS A 1 390 ? 11.195 -16.094 10.781 1 91.38 390 LYS A C 1
ATOM 3071 O O . LYS A 1 390 ? 12.383 -16.375 10.617 1 91.38 390 LYS A O 1
ATOM 3076 N N . LYS A 1 391 ? 10.555 -16.281 11.906 1 92.94 391 LYS A N 1
ATOM 3077 C CA . LYS A 1 391 ? 11.211 -16.891 13.07 1 92.94 391 LYS A CA 1
ATOM 3078 C C . LYS A 1 391 ? 11.727 -18.281 12.75 1 92.94 391 LYS A C 1
ATOM 3080 O O . LYS A 1 391 ? 12.836 -18.656 13.148 1 92.94 391 LYS A O 1
ATOM 3085 N N . THR A 1 392 ? 10.969 -19.031 12.094 1 96 392 THR A N 1
ATOM 3086 C CA . THR A 1 392 ? 11.336 -20.391 11.727 1 96 392 THR A CA 1
ATOM 3087 C C . THR A 1 392 ? 12.594 -20.406 10.859 1 96 392 THR A C 1
ATOM 3089 O O . THR A 1 392 ? 13.523 -21.172 11.102 1 96 392 THR A O 1
ATOM 3092 N N . ILE A 1 393 ? 12.625 -19.578 9.852 1 95.88 393 ILE A N 1
ATOM 3093 C CA . ILE A 1 393 ? 13.773 -19.469 8.953 1 95.88 393 ILE A CA 1
ATOM 3094 C C . ILE A 1 393 ? 15 -19.016 9.742 1 95.88 393 ILE A C 1
ATOM 3096 O O . ILE A 1 393 ? 16.078 -19.594 9.586 1 95.88 393 ILE A O 1
ATOM 3100 N N . CYS A 1 394 ? 14.844 -18.062 10.625 1 94.12 394 CYS A N 1
ATOM 3101 C CA . CYS A 1 394 ? 15.945 -17.531 11.438 1 94.12 394 CYS A CA 1
ATOM 3102 C C . CYS A 1 394 ? 16.469 -18.609 12.391 1 94.12 394 CYS A C 1
ATOM 3104 O O . CYS A 1 394 ? 17.672 -18.719 12.594 1 94.12 394 CYS A O 1
ATOM 3106 N N . ASP A 1 395 ? 15.555 -19.312 12.969 1 95.94 395 ASP A N 1
ATOM 3107 C CA . ASP A 1 395 ? 15.945 -20.375 13.891 1 95.94 395 ASP A CA 1
ATOM 3108 C C . ASP A 1 395 ? 16.75 -21.453 13.172 1 95.94 395 ASP A C 1
ATOM 3110 O O . ASP A 1 395 ? 17.672 -22.031 13.742 1 95.94 395 ASP A O 1
ATOM 3114 N N . MET A 1 396 ? 16.438 -21.703 12 1 96.38 396 MET A N 1
ATOM 3115 C CA . MET A 1 396 ? 17.062 -22.781 11.242 1 96.38 396 MET A CA 1
ATOM 3116 C C . MET A 1 396 ? 18.453 -22.375 10.773 1 96.38 396 MET A C 1
ATOM 3118 O O . MET A 1 396 ? 19.391 -23.188 10.805 1 96.38 396 MET A O 1
ATOM 3122 N N . PHE A 1 397 ? 18.609 -21.141 10.328 1 96.69 397 PHE A N 1
ATOM 3123 C CA . PHE A 1 397 ? 19.828 -20.781 9.625 1 96.69 397 PHE A CA 1
ATOM 3124 C C . PHE A 1 397 ? 20.625 -19.75 10.398 1 96.69 397 PHE A C 1
ATOM 3126 O O . PHE A 1 397 ? 21.812 -19.547 10.133 1 96.69 397 PHE A O 1
ATOM 3133 N N . GLY A 1 398 ? 19.969 -19.047 11.352 1 93 398 GLY A N 1
ATOM 3134 C CA . GLY A 1 398 ? 20.578 -17.906 12 1 93 398 GLY A CA 1
ATOM 3135 C C . GLY A 1 398 ? 20.312 -16.594 11.273 1 93 398 GLY A C 1
ATOM 3136 O O . GLY A 1 398 ? 20.344 -16.547 10.047 1 93 398 GLY A O 1
ATOM 3137 N N . GLU A 1 399 ? 20.125 -15.547 11.961 1 86.62 399 GLU A N 1
ATOM 3138 C CA . GLU A 1 399 ? 19.719 -14.25 11.43 1 86.62 399 GLU A CA 1
ATOM 3139 C C . GLU A 1 399 ? 20.812 -13.641 10.555 1 86.62 399 GLU A C 1
ATOM 3141 O O . GLU A 1 399 ? 20.531 -12.906 9.602 1 86.62 399 GLU A O 1
ATOM 3146 N N . LYS A 1 400 ? 22 -13.953 10.797 1 85.44 400 LYS A N 1
ATOM 3147 C CA . LYS A 1 400 ? 23.141 -13.328 10.125 1 85.44 400 LYS A CA 1
ATOM 3148 C C . LYS A 1 400 ? 23.219 -13.75 8.656 1 85.44 400 LYS A C 1
ATOM 3150 O O . LYS A 1 400 ? 23.719 -13.008 7.816 1 85.44 400 LYS A O 1
ATOM 3155 N N . LYS A 1 401 ? 22.719 -14.891 8.375 1 92.12 401 LYS A N 1
ATOM 3156 C CA . LYS A 1 401 ? 22.797 -15.43 7.016 1 92.12 401 LYS A CA 1
ATOM 3157 C C . LYS A 1 401 ? 21.656 -14.914 6.148 1 92.12 401 LYS A C 1
ATOM 3159 O O . LYS A 1 401 ? 21.688 -15.062 4.926 1 92.12 401 LYS A O 1
ATOM 3164 N N . ILE A 1 402 ? 20.719 -14.297 6.766 1 90.31 402 ILE A N 1
ATOM 3165 C CA . ILE A 1 402 ? 19.531 -13.859 6.051 1 90.31 402 ILE A CA 1
ATOM 3166 C C . ILE A 1 402 ? 19.766 -12.484 5.434 1 90.31 402 ILE A C 1
ATOM 3168 O O . ILE A 1 402 ? 20.062 -11.523 6.145 1 90.31 402 ILE A O 1
ATOM 3172 N N . ILE A 1 403 ? 19.641 -12.258 4.141 1 81.75 403 ILE A N 1
ATOM 3173 C CA . ILE A 1 403 ? 19.969 -10.992 3.492 1 81.75 403 ILE A CA 1
ATOM 3174 C C . ILE A 1 403 ? 18.719 -10.453 2.787 1 81.75 403 ILE A C 1
ATOM 3176 O O . ILE A 1 403 ? 18.812 -9.508 1.995 1 81.75 403 ILE A O 1
ATOM 3180 N N . GLY A 1 404 ? 17.609 -10.898 3.125 1 74.25 404 GLY A N 1
ATOM 3181 C CA . GLY A 1 404 ? 16.438 -10.391 2.443 1 74.25 404 GLY A CA 1
ATOM 3182 C C . GLY A 1 404 ? 15.141 -10.68 3.191 1 74.25 404 GLY A C 1
ATOM 3183 O O . GLY A 1 404 ? 14.953 -11.781 3.711 1 74.25 404 GLY A O 1
ATOM 3184 N N . PHE A 1 405 ? 14.422 -9.562 3.674 1 69.25 405 PHE A N 1
ATOM 3185 C CA . PHE A 1 405 ? 13.047 -9.664 4.137 1 69.25 405 PHE A CA 1
ATOM 3186 C C . PHE A 1 405 ? 12.227 -8.469 3.656 1 69.25 405 PHE A C 1
ATOM 3188 O O . PHE A 1 405 ? 12.781 -7.441 3.268 1 69.25 405 PHE A O 1
ATOM 3195 N N . GLY A 1 406 ? 10.992 -8.75 3.518 1 69.75 406 GLY A N 1
ATOM 3196 C CA . GLY A 1 406 ? 10.102 -7.645 3.205 1 69.75 406 GLY A CA 1
ATOM 3197 C C . GLY A 1 406 ? 10.211 -7.18 1.765 1 69.75 406 GLY A C 1
ATOM 3198 O O . GLY A 1 406 ? 10.305 -8 0.849 1 69.75 406 GLY A O 1
ATOM 3199 N N . SER A 1 407 ? 10.18 -5.926 1.594 1 68.19 407 SER A N 1
ATOM 3200 C CA . SER A 1 407 ? 10.164 -5.363 0.247 1 68.19 407 SER A CA 1
ATOM 3201 C C . SER A 1 407 ? 11.477 -5.629 -0.478 1 68.19 407 SER A C 1
ATOM 3203 O O . SER A 1 407 ? 11.5 -5.793 -1.699 1 68.19 407 SER A O 1
ATOM 3205 N N . ASP A 1 408 ? 12.492 -5.777 0.271 1 73.81 408 ASP A N 1
ATOM 3206 C CA . ASP A 1 408 ? 13.781 -6.078 -0.356 1 73.81 408 ASP A CA 1
ATOM 3207 C C . ASP A 1 408 ? 13.781 -7.477 -0.966 1 73.81 408 ASP A C 1
ATOM 3209 O O . ASP A 1 408 ? 14.414 -7.711 -1.998 1 73.81 408 ASP A O 1
ATOM 3213 N N . GLY A 1 409 ? 13.047 -8.281 -0.291 1 80.56 409 GLY A N 1
ATOM 3214 C CA . GLY A 1 409 ? 12.984 -9.648 -0.778 1 80.56 409 GLY A CA 1
ATOM 3215 C C . GLY A 1 409 ? 12.039 -9.828 -1.949 1 80.56 409 GLY A C 1
ATOM 3216 O O . GLY A 1 409 ? 12.461 -10.195 -3.045 1 80.56 409 GLY A O 1
ATOM 3217 N N . TYR A 1 410 ? 10.836 -9.398 -1.722 1 83.5 410 TYR A N 1
ATOM 3218 C CA . TYR A 1 410 ? 9.883 -9.797 -2.75 1 83.5 410 TYR A CA 1
ATOM 3219 C C . TYR A 1 410 ? 10 -8.898 -3.979 1 83.5 410 TYR A C 1
ATOM 3221 O O . TYR A 1 410 ? 9.727 -9.336 -5.098 1 83.5 410 TYR A O 1
ATOM 3229 N N . LEU A 1 411 ? 10.484 -7.664 -3.861 1 88.5 411 LEU A N 1
ATOM 3230 C CA . LEU A 1 411 ? 10.648 -6.824 -5.039 1 88.5 411 LEU A CA 1
ATOM 3231 C C . LEU A 1 411 ? 11.953 -7.141 -5.762 1 88.5 411 LEU A C 1
ATOM 3233 O O . LEU A 1 411 ? 12.164 -6.699 -6.891 1 88.5 411 LEU A O 1
ATOM 3237 N N . SER A 1 412 ? 12.812 -7.898 -5.086 1 92.5 412 SER A N 1
ATOM 3238 C CA . SER A 1 412 ? 14.055 -8.289 -5.738 1 92.5 412 SER A CA 1
ATOM 3239 C C . SER A 1 412 ? 13.789 -9.133 -6.977 1 92.5 412 SER A C 1
ATOM 3241 O O . SER A 1 412 ? 14.586 -9.125 -7.926 1 92.5 412 SER A O 1
ATOM 3243 N N . VAL A 1 413 ? 12.672 -9.82 -6.949 1 95 413 VAL A N 1
ATOM 3244 C CA . VAL A 1 413 ? 12.328 -10.695 -8.07 1 95 413 VAL A CA 1
ATOM 3245 C C . VAL A 1 413 ? 12.117 -9.859 -9.328 1 95 413 VAL A C 1
ATOM 3247 O O . VAL A 1 413 ? 12.758 -10.102 -10.359 1 95 413 VAL A O 1
ATOM 3250 N N . VAL A 1 414 ? 11.242 -8.859 -9.219 1 97.12 414 VAL A N 1
ATOM 3251 C CA . VAL A 1 414 ? 10.906 -8.055 -10.391 1 97.12 414 VAL A CA 1
ATOM 3252 C C . VAL A 1 414 ? 12.102 -7.18 -10.773 1 97.12 414 VAL A C 1
ATOM 3254 O O . VAL A 1 414 ? 12.328 -6.91 -11.953 1 97.12 414 VAL A O 1
ATOM 3257 N N . LYS A 1 415 ? 12.883 -6.727 -9.859 1 95.62 415 LYS A N 1
ATOM 3258 C CA . LYS A 1 415 ? 14.094 -5.953 -10.133 1 95.62 415 LYS A CA 1
ATOM 3259 C C . LYS A 1 415 ? 15.125 -6.793 -10.875 1 95.62 415 LYS A C 1
ATOM 3261 O O . LYS A 1 415 ? 15.703 -6.336 -11.859 1 95.62 415 LYS A O 1
ATOM 3266 N N . GLY A 1 416 ? 15.328 -7.965 -10.375 1 95.5 416 GLY A N 1
ATOM 3267 C CA . GLY A 1 416 ? 16.25 -8.867 -11.031 1 95.5 416 GLY A CA 1
ATOM 3268 C C . GLY A 1 416 ? 15.844 -9.211 -12.453 1 95.5 416 GLY A C 1
ATOM 3269 O O . GLY A 1 416 ? 16.703 -9.359 -13.328 1 95.5 416 GLY A O 1
ATOM 3270 N N . ALA A 1 417 ? 14.555 -9.367 -12.617 1 96.75 417 ALA A N 1
ATOM 3271 C CA . ALA A 1 417 ? 14.055 -9.664 -13.953 1 96.75 417 ALA A CA 1
ATOM 3272 C C . ALA A 1 417 ? 14.359 -8.516 -14.914 1 96.75 417 ALA A C 1
ATOM 3274 O O . ALA A 1 417 ? 14.727 -8.75 -16.062 1 96.75 417 ALA A O 1
ATOM 3275 N N . SER A 1 418 ? 14.18 -7.262 -14.484 1 97.44 418 SER A N 1
ATOM 3276 C CA . SER A 1 418 ? 14.484 -6.113 -15.336 1 97.44 418 SER A CA 1
ATOM 3277 C C . SER A 1 418 ? 15.969 -6.047 -15.664 1 97.44 418 SER A C 1
ATOM 3279 O O . SER A 1 418 ? 16.359 -5.711 -16.781 1 97.44 418 SER A O 1
ATOM 3281 N N . TYR A 1 419 ? 16.781 -6.367 -14.734 1 94.69 419 TYR A N 1
ATOM 3282 C CA . TYR A 1 419 ? 18.219 -6.406 -14.945 1 94.69 419 TYR A CA 1
ATOM 3283 C C . TYR A 1 419 ? 18.594 -7.484 -15.961 1 94.69 419 TYR A C 1
ATOM 3285 O O . TYR A 1 419 ? 19.438 -7.266 -16.828 1 94.69 419 TYR A O 1
ATOM 3293 N N . ARG A 1 420 ? 17.984 -8.633 -15.812 1 93.25 420 ARG A N 1
ATOM 3294 C CA . ARG A 1 420 ? 18.234 -9.703 -16.781 1 93.25 420 ARG A CA 1
ATOM 3295 C C . ARG A 1 420 ? 17.844 -9.273 -18.188 1 93.25 420 ARG A C 1
ATOM 3297 O O . ARG A 1 420 ? 18.531 -9.609 -19.156 1 93.25 420 ARG A O 1
ATOM 3304 N N . ALA A 1 421 ? 16.734 -8.617 -18.266 1 95.81 421 ALA A N 1
ATOM 3305 C CA . ALA A 1 421 ? 16.297 -8.117 -19.578 1 95.81 421 ALA A CA 1
ATOM 3306 C C . ALA A 1 421 ? 17.375 -7.234 -20.203 1 95.81 421 ALA A C 1
ATOM 3308 O O . ALA A 1 421 ? 17.656 -7.352 -21.406 1 95.81 421 ALA A O 1
ATOM 3309 N N . TYR A 1 422 ? 17.984 -6.418 -19.438 1 94.69 422 TYR A N 1
ATOM 3310 C CA . TYR A 1 422 ? 19.094 -5.586 -19.906 1 94.69 422 TYR A CA 1
ATOM 3311 C C . TYR A 1 422 ? 20.281 -6.445 -20.328 1 94.69 422 TYR A C 1
ATOM 3313 O O . TYR A 1 422 ? 20.859 -6.227 -21.391 1 94.69 422 TYR A O 1
ATOM 3321 N N . GLN A 1 423 ? 20.641 -7.434 -19.531 1 90.62 423 GLN A N 1
ATOM 3322 C CA . GLN A 1 423 ? 21.75 -8.32 -19.844 1 90.62 423 GLN A CA 1
ATOM 3323 C C . GLN A 1 423 ? 21.562 -9.008 -21.188 1 90.62 423 GLN A C 1
ATOM 3325 O O . GLN A 1 423 ? 22.516 -9.156 -21.969 1 90.62 423 GLN A O 1
ATOM 3330 N N . ILE A 1 424 ? 20.328 -9.414 -21.375 1 90.31 424 ILE A N 1
ATOM 3331 C CA . ILE A 1 424 ? 20.016 -10.078 -22.625 1 90.31 424 ILE A CA 1
ATOM 3332 C C . ILE A 1 424 ? 20.219 -9.117 -23.797 1 90.31 424 ILE A C 1
ATOM 3334 O O . ILE A 1 424 ? 20.719 -9.508 -24.859 1 90.31 424 ILE A O 1
ATOM 3338 N N . SER A 1 425 ? 19.891 -7.875 -23.625 1 91 425 SER A N 1
ATOM 3339 C CA . SER A 1 425 ? 19.969 -6.875 -24.688 1 91 425 SER A CA 1
ATOM 3340 C C . SER A 1 425 ? 21.422 -6.625 -25.094 1 91 425 SER A C 1
ATOM 3342 O O . SER A 1 425 ? 21.688 -6.246 -26.234 1 91 425 SER A O 1
ATOM 3344 N N . ILE A 1 426 ? 22.344 -6.801 -24.203 1 89.62 426 ILE A N 1
ATOM 3345 C CA . ILE A 1 426 ? 23.75 -6.562 -24.531 1 89.62 426 ILE A CA 1
ATOM 3346 C C . ILE A 1 426 ? 24.453 -7.895 -24.766 1 89.62 426 ILE A C 1
ATOM 3348 O O . ILE A 1 426 ? 25.688 -7.973 -24.734 1 89.62 426 ILE A O 1
ATOM 3352 N N . ASN A 1 427 ? 23.797 -8.961 -24.891 1 81.31 427 ASN A N 1
ATOM 3353 C CA . ASN A 1 427 ? 24.25 -10.305 -25.25 1 81.31 427 ASN A CA 1
ATOM 3354 C C . ASN A 1 427 ? 25.156 -10.883 -24.172 1 81.31 427 ASN A C 1
ATOM 3356 O O . ASN A 1 427 ? 26.172 -11.508 -24.484 1 81.31 427 ASN A O 1
ATOM 3360 N N . LYS A 1 428 ? 24.812 -10.445 -23.016 1 79.81 428 LYS A N 1
ATOM 3361 C CA . LYS A 1 428 ? 25.516 -11.086 -21.922 1 79.81 428 LYS A CA 1
ATOM 3362 C C . LYS A 1 428 ? 25.016 -12.508 -21.688 1 79.81 428 LYS A C 1
ATOM 3364 O O . LYS A 1 428 ? 23.797 -12.758 -21.703 1 79.81 428 LYS A O 1
ATOM 3369 N N . GLU A 1 429 ? 25.984 -13.43 -21.672 1 66.12 429 GLU A N 1
ATOM 3370 C CA . GLU A 1 429 ? 25.625 -14.828 -21.484 1 66.12 429 GLU A CA 1
ATOM 3371 C C . GLU A 1 429 ? 24.969 -15.055 -20.125 1 66.12 429 GLU A C 1
ATOM 3373 O O . GLU A 1 429 ? 25.234 -14.32 -19.172 1 66.12 429 GLU A O 1
ATOM 3378 N N . ASP A 1 430 ? 24.109 -15.945 -20.141 1 62.78 430 ASP A N 1
ATOM 3379 C CA . ASP A 1 430 ? 23.359 -16.297 -18.938 1 62.78 430 ASP A CA 1
ATOM 3380 C C . ASP A 1 430 ? 24.281 -16.875 -17.875 1 62.78 430 ASP A C 1
ATOM 3382 O O . ASP A 1 430 ? 25.031 -17.812 -18.141 1 62.78 430 ASP A O 1
ATOM 3386 N N . ASP A 1 431 ? 24.422 -16.094 -16.797 1 64.06 431 ASP A N 1
ATOM 3387 C CA . ASP A 1 431 ? 25.234 -16.547 -15.664 1 64.06 431 ASP A CA 1
ATOM 3388 C C . ASP A 1 431 ? 24.547 -17.703 -14.93 1 64.06 431 ASP A C 1
ATOM 3390 O O . ASP A 1 431 ? 25 -18.109 -13.859 1 64.06 431 ASP A O 1
ATOM 3394 N N . ILE A 1 432 ? 23.484 -18.188 -15.562 1 63.44 432 ILE A N 1
ATOM 3395 C CA . ILE A 1 432 ? 22.75 -19.109 -14.719 1 63.44 432 ILE A CA 1
ATOM 3396 C C . ILE A 1 432 ? 22.578 -20.453 -15.445 1 63.44 432 ILE A C 1
ATOM 3398 O O . ILE A 1 432 ? 22.219 -20.484 -16.625 1 63.44 432 ILE A O 1
ATOM 3402 N N . THR A 1 433 ? 23.172 -21.438 -14.844 1 69.5 433 THR A N 1
ATOM 3403 C CA . THR A 1 433 ? 22.875 -22.797 -15.273 1 69.5 433 THR A CA 1
ATOM 3404 C C . THR A 1 433 ? 21.578 -23.281 -14.633 1 69.5 433 THR A C 1
ATOM 3406 O O . THR A 1 433 ? 21.469 -23.328 -13.406 1 69.5 433 THR A O 1
ATOM 3409 N N . GLN A 1 434 ? 20.609 -23.406 -15.477 1 69.38 434 GLN A N 1
ATOM 3410 C CA . GLN A 1 434 ? 19.344 -23.922 -14.992 1 69.38 434 GLN A CA 1
ATOM 3411 C C . GLN A 1 434 ? 19.312 -25.453 -15.047 1 69.38 434 GLN A C 1
ATOM 3413 O O . GLN A 1 434 ? 20.047 -26.062 -15.828 1 69.38 434 GLN A O 1
ATOM 3418 N N . VAL A 1 435 ? 18.656 -26.016 -14.094 1 71.88 435 VAL A N 1
ATOM 3419 C CA . VAL A 1 435 ? 18.516 -27.453 -14.102 1 71.88 435 VAL A CA 1
ATOM 3420 C C . VAL A 1 435 ? 17.047 -27.828 -14.273 1 71.88 435 VAL A C 1
ATOM 3422 O O . VAL A 1 435 ? 16.156 -27 -14.039 1 71.88 435 VAL A O 1
ATOM 3425 N N . MET A 1 436 ? 16.812 -28.984 -14.68 1 76 436 MET A N 1
ATOM 3426 C CA . MET A 1 436 ? 15.445 -29.484 -14.805 1 76 436 MET A CA 1
ATOM 3427 C C . MET A 1 436 ? 14.812 -29.656 -13.43 1 76 436 MET A C 1
ATOM 3429 O O . MET A 1 436 ? 15.336 -30.391 -12.586 1 76 436 MET A O 1
ATOM 3433 N N . PRO A 1 437 ? 13.766 -28.984 -13.234 1 71.62 437 PRO A N 1
ATOM 3434 C CA . PRO A 1 437 ? 13.109 -29.109 -11.93 1 71.62 437 PRO A CA 1
ATOM 3435 C C . PRO A 1 437 ? 12.391 -30.453 -11.758 1 71.62 437 PRO A C 1
ATOM 3437 O O . PRO A 1 437 ? 12.062 -30.844 -10.633 1 71.62 437 PRO A O 1
ATOM 3440 N N . TYR A 1 438 ? 12.133 -31.109 -12.773 1 73.69 438 TYR A N 1
ATOM 3441 C CA . TYR A 1 438 ? 11.461 -32.406 -12.781 1 73.69 438 TYR A CA 1
ATOM 3442 C C . TYR A 1 438 ? 11.969 -33.281 -13.914 1 73.69 438 TYR A C 1
ATOM 3444 O O . TYR A 1 438 ? 12.68 -32.781 -14.805 1 73.69 438 TYR A O 1
ATOM 3452 N N . THR A 1 439 ? 11.641 -34.5 -13.773 1 82.56 439 THR A N 1
ATOM 3453 C CA . THR A 1 439 ? 12.055 -35.438 -14.805 1 82.56 439 THR A CA 1
ATOM 3454 C C . THR A 1 439 ? 11.031 -35.5 -15.93 1 82.56 439 THR A C 1
ATOM 3456 O O . THR A 1 439 ? 9.82 -35.5 -15.688 1 82.56 439 THR A O 1
ATOM 3459 N N . LEU A 1 440 ? 11.508 -35.375 -17.094 1 85.44 440 LEU A N 1
ATOM 3460 C CA . LEU A 1 440 ? 10.672 -35.562 -18.281 1 85.44 440 LEU A CA 1
ATOM 3461 C C . LEU A 1 440 ? 11.102 -36.781 -19.062 1 85.44 440 LEU A C 1
ATOM 3463 O O . LEU A 1 440 ? 12.289 -37.125 -19.094 1 85.44 440 LEU A O 1
ATOM 3467 N N . GLY A 1 441 ? 10.164 -37.469 -19.594 1 88.19 441 GLY A N 1
ATOM 3468 C CA . GLY A 1 441 ? 10.438 -38.625 -20.422 1 88.19 441 GLY A CA 1
ATOM 3469 C C . GLY A 1 441 ? 9.312 -38.969 -21.391 1 88.19 441 GLY A C 1
ATOM 3470 O O . GLY A 1 441 ? 8.227 -38.375 -21.297 1 88.19 441 GLY A O 1
ATOM 3471 N N . PHE A 1 442 ? 9.602 -39.875 -22.344 1 87.81 442 PHE A N 1
ATOM 3472 C CA . PHE A 1 442 ? 8.617 -40.344 -23.312 1 87.81 442 PHE A CA 1
ATOM 3473 C C . PHE A 1 442 ? 7.859 -41.531 -22.766 1 87.81 442 PHE A C 1
ATOM 3475 O O . PHE A 1 442 ? 8.453 -42.406 -22.125 1 87.81 442 PHE A O 1
ATOM 3482 N N . GLY A 1 443 ? 6.625 -41.438 -22.953 1 87.38 443 GLY A N 1
ATOM 3483 C CA . GLY A 1 443 ? 5.84 -42.656 -22.719 1 87.38 443 GLY A CA 1
ATOM 3484 C C . GLY A 1 443 ? 5.852 -43.594 -23.891 1 87.38 443 GLY A C 1
ATOM 3485 O O . GLY A 1 443 ? 5.488 -43.219 -25.016 1 87.38 443 GLY A O 1
ATOM 3486 N N . MET A 1 444 ? 6.316 -44.844 -23.594 1 85.19 444 MET A N 1
ATOM 3487 C CA . MET A 1 444 ? 6.418 -45.844 -24.641 1 85.19 444 MET A CA 1
ATOM 3488 C C . MET A 1 444 ? 5.336 -46.906 -24.484 1 85.19 444 MET A C 1
ATOM 3490 O O . MET A 1 444 ? 4.531 -46.844 -23.547 1 85.19 444 MET A O 1
ATOM 3494 N N . VAL A 1 445 ? 5.344 -47.781 -25.484 1 83.06 445 VAL A N 1
ATOM 3495 C CA . VAL A 1 445 ? 4.418 -48.906 -25.422 1 83.06 445 VAL A CA 1
ATOM 3496 C C . VAL A 1 445 ? 4.621 -49.656 -24.125 1 83.06 445 VAL A C 1
ATOM 3498 O O . VAL A 1 445 ? 5.727 -49.719 -23.578 1 83.06 445 VAL A O 1
ATOM 3501 N N . ASN A 1 446 ? 3.549 -50.25 -23.531 1 83.75 446 ASN A N 1
ATOM 3502 C CA . ASN A 1 446 ? 3.574 -51 -22.281 1 83.75 446 ASN A CA 1
ATOM 3503 C C . ASN A 1 446 ? 3.924 -50.125 -21.094 1 83.75 446 ASN A C 1
ATOM 3505 O O . ASN A 1 446 ? 4.59 -50.594 -20.156 1 83.75 446 ASN A O 1
ATOM 3509 N N . ASN A 1 447 ? 3.73 -48.812 -21.156 1 88.69 447 ASN A N 1
ATOM 3510 C CA . ASN A 1 447 ? 3.865 -47.812 -20.094 1 88.69 447 ASN A CA 1
ATOM 3511 C C . ASN A 1 447 ? 5.328 -47.625 -19.703 1 88.69 447 ASN A C 1
ATOM 3513 O O . ASN A 1 447 ? 5.625 -47.219 -18.578 1 88.69 447 ASN A O 1
ATOM 3517 N N . LYS A 1 448 ? 6.145 -48.031 -20.656 1 88.56 448 LYS A N 1
ATOM 3518 C CA . LYS A 1 448 ? 7.555 -47.781 -20.391 1 88.56 448 LYS A CA 1
ATOM 3519 C C . LYS A 1 448 ? 7.844 -46.281 -20.406 1 88.56 448 LYS A C 1
ATOM 3521 O O . LYS A 1 448 ? 7.305 -45.531 -21.234 1 88.56 448 LYS A O 1
ATOM 3526 N N . TYR A 1 449 ? 8.633 -45.781 -19.453 1 90.94 449 TYR A N 1
ATOM 3527 C CA . TYR A 1 449 ? 9.039 -44.406 -19.281 1 90.94 449 TYR A CA 1
ATOM 3528 C C . TYR A 1 449 ? 10.492 -44.188 -19.688 1 90.94 449 TYR A C 1
ATOM 3530 O O . TYR A 1 449 ? 11.398 -44.688 -19 1 90.94 449 TYR A O 1
ATOM 3538 N N . ASP A 1 450 ? 10.742 -43.625 -20.875 1 90 450 ASP A N 1
ATOM 3539 C CA . ASP A 1 450 ? 12.094 -43.344 -21.344 1 90 450 ASP A CA 1
ATOM 3540 C C . ASP A 1 450 ? 12.508 -41.938 -21.031 1 90 450 ASP A C 1
ATOM 3542 O O . ASP A 1 450 ? 12.211 -41 -21.781 1 90 450 ASP A O 1
ATOM 3546 N N . VAL A 1 451 ? 13.297 -41.781 -19.953 1 90.81 451 VAL A N 1
ATOM 3547 C CA . VAL A 1 451 ? 13.664 -40.469 -19.438 1 90.81 451 VAL A CA 1
ATOM 3548 C C . VAL A 1 451 ? 14.633 -39.781 -20.391 1 90.81 451 VAL A C 1
ATOM 3550 O O . VAL A 1 451 ? 15.672 -40.344 -20.75 1 90.81 451 VAL A O 1
ATOM 3553 N N . PHE A 1 452 ? 14.258 -38.562 -20.891 1 88.75 452 PHE A N 1
ATOM 3554 C CA . PHE A 1 452 ? 15.203 -37.844 -21.734 1 88.75 452 PHE A CA 1
ATOM 3555 C C . PHE A 1 452 ? 15.742 -36.625 -21.016 1 88.75 452 PHE A C 1
ATOM 3557 O O . PHE A 1 452 ? 16.766 -36.062 -21.406 1 88.75 452 PHE A O 1
ATOM 3564 N N . ALA A 1 453 ? 15.078 -36.156 -19.984 1 87 453 ALA A N 1
ATOM 3565 C CA . ALA A 1 453 ? 15.531 -35.031 -19.188 1 87 453 ALA A CA 1
ATOM 3566 C C . ALA A 1 453 ? 15.32 -35.281 -17.688 1 87 453 ALA A C 1
ATOM 3568 O O . ALA A 1 453 ? 14.266 -34.969 -17.141 1 87 453 ALA A O 1
ATOM 3569 N N . PRO A 1 454 ? 16.281 -35.875 -17.016 1 85.31 454 PRO A N 1
ATOM 3570 C CA . PRO A 1 454 ? 16.125 -36.188 -15.586 1 85.31 454 PRO A CA 1
ATOM 3571 C C . PRO A 1 454 ? 16.156 -34.906 -14.711 1 85.31 454 PRO A C 1
ATOM 3573 O O . PRO A 1 454 ? 16.828 -33.938 -15.055 1 85.31 454 PRO A O 1
ATOM 3576 N N . LYS A 1 455 ? 15.422 -35 -13.648 1 78.94 455 LYS A N 1
ATOM 3577 C CA . LYS A 1 455 ? 15.445 -33.938 -12.656 1 78.94 455 LYS A CA 1
ATOM 3578 C C . LYS A 1 455 ? 16.875 -33.594 -12.227 1 78.94 455 LYS A C 1
ATOM 3580 O O . LYS A 1 455 ? 17.688 -34.531 -12.016 1 78.94 455 LYS A O 1
ATOM 3585 N N . GLY A 1 456 ? 17.219 -32.312 -12.219 1 71.69 456 GLY A N 1
ATOM 3586 C CA . GLY A 1 456 ? 18.516 -31.875 -11.75 1 71.69 456 GLY A CA 1
ATOM 3587 C C . GLY A 1 456 ? 19.531 -31.734 -12.859 1 71.69 456 GLY A C 1
ATOM 3588 O O . GLY A 1 456 ? 20.609 -31.172 -12.656 1 71.69 456 GLY A O 1
ATOM 3589 N N . ARG A 1 457 ? 19.156 -32.219 -14.016 1 78.19 457 ARG A N 1
ATOM 3590 C CA . ARG A 1 457 ? 20.078 -32.125 -15.141 1 78.19 457 ARG A CA 1
ATOM 3591 C C . ARG A 1 457 ? 20.188 -30.672 -15.617 1 78.19 457 ARG A C 1
ATOM 3593 O O . ARG A 1 457 ? 19.188 -29.953 -15.656 1 78.19 457 ARG A O 1
ATOM 3600 N N . LYS A 1 458 ? 21.391 -30.281 -15.938 1 76.19 458 LYS A N 1
ATOM 3601 C CA . LYS A 1 458 ? 21.656 -28.922 -16.375 1 76.19 458 LYS A CA 1
ATOM 3602 C C . LYS A 1 458 ? 21.047 -28.656 -17.75 1 76.19 458 LYS A C 1
ATOM 3604 O O . LYS A 1 458 ? 21.078 -29.516 -18.625 1 76.19 458 LYS A O 1
ATOM 3609 N N . LEU A 1 459 ? 20.453 -27.516 -17.891 1 75.62 459 LEU A N 1
ATOM 3610 C CA . LEU A 1 459 ? 19.922 -27.078 -19.172 1 75.62 459 LEU A CA 1
ATOM 3611 C C . LEU A 1 459 ? 20.969 -26.297 -19.969 1 75.62 459 LEU A C 1
ATOM 3613 O O . LEU A 1 459 ? 21.844 -25.641 -19.375 1 75.62 459 LEU A O 1
ATOM 3617 N N . PRO A 1 460 ? 21.031 -26.406 -21.281 1 79.38 460 PRO A N 1
ATOM 3618 C CA . PRO A 1 460 ? 20.062 -27.141 -22.109 1 79.38 460 PRO A CA 1
ATOM 3619 C C . PRO A 1 460 ? 20.359 -28.641 -22.188 1 79.38 460 PRO A C 1
ATOM 3621 O O . PRO A 1 460 ? 21.484 -29.062 -21.891 1 79.38 460 PRO A O 1
ATOM 3624 N N . ILE A 1 461 ? 19.359 -29.406 -22.453 1 85.56 461 ILE A N 1
ATOM 3625 C CA . ILE A 1 461 ? 19.469 -30.844 -22.609 1 85.56 461 ILE A CA 1
ATOM 3626 C C . ILE A 1 461 ? 19.125 -31.234 -24.047 1 85.56 461 ILE A C 1
ATOM 3628 O O . ILE A 1 461 ? 18.172 -30.703 -24.625 1 85.56 461 ILE A O 1
ATOM 3632 N N . THR A 1 462 ? 20.047 -31.984 -24.672 1 88.12 462 THR A N 1
ATOM 3633 C CA . THR A 1 462 ? 19.734 -32.594 -25.953 1 88.12 462 THR A CA 1
ATOM 3634 C C . THR A 1 462 ? 19.672 -34.125 -25.828 1 88.12 462 THR A C 1
ATOM 3636 O O . THR A 1 462 ? 20.578 -34.75 -25.25 1 88.12 462 THR A O 1
ATOM 3639 N N . PHE A 1 463 ? 18.641 -34.656 -26.219 1 88.44 463 PHE A N 1
ATOM 3640 C CA . PHE A 1 463 ? 18.422 -36.125 -26.188 1 88.44 463 PHE A CA 1
ATOM 3641 C C . PHE A 1 463 ? 18.078 -36.656 -27.562 1 88.44 463 PHE A C 1
ATOM 3643 O O . PHE A 1 463 ? 17.312 -36.031 -28.312 1 88.44 463 PHE A O 1
ATOM 3650 N N . GLU A 1 464 ? 18.828 -37.594 -27.953 1 87.12 464 GLU A N 1
ATOM 3651 C CA . GLU A 1 464 ? 18.531 -38.281 -29.219 1 87.12 464 GLU A CA 1
ATOM 3652 C C . GLU A 1 464 ? 18.156 -39.719 -28.984 1 87.12 464 GLU A C 1
ATOM 3654 O O . GLU A 1 464 ? 18.891 -40.469 -28.328 1 87.12 464 GLU A O 1
ATOM 3659 N N . GLY A 1 465 ? 17.047 -40.094 -29.375 1 84.31 465 GLY A N 1
ATOM 3660 C CA . GLY A 1 465 ? 16.594 -41.469 -29.25 1 84.31 465 GLY A CA 1
ATOM 3661 C C . GLY A 1 465 ? 16.062 -42.062 -30.547 1 84.31 465 GLY A C 1
ATOM 3662 O O . GLY A 1 465 ? 15.609 -41.312 -31.422 1 84.31 465 GLY A O 1
ATOM 3663 N N . GLU A 1 466 ? 16.266 -43.375 -30.609 1 82.62 466 GLU A N 1
ATOM 3664 C CA . GLU A 1 466 ? 15.727 -44.125 -31.75 1 82.62 466 GLU A CA 1
ATOM 3665 C C . GLU A 1 466 ? 14.469 -44.875 -31.359 1 82.62 466 GLU A C 1
ATOM 3667 O O . GLU A 1 466 ? 14.477 -45.656 -30.391 1 82.62 466 GLU A O 1
ATOM 3672 N N . TYR A 1 467 ? 13.469 -44.594 -32.156 1 84.12 467 TYR A N 1
ATOM 3673 C CA . TYR A 1 467 ? 12.203 -45.281 -31.875 1 84.12 467 TYR A CA 1
ATOM 3674 C C . TYR A 1 467 ? 11.648 -45.906 -33.156 1 84.12 467 TYR A C 1
ATOM 3676 O O . TYR A 1 467 ? 12.086 -45.594 -34.25 1 84.12 467 TYR A O 1
ATOM 3684 N N . PHE A 1 468 ? 10.734 -46.844 -32.906 1 82.69 468 PHE A N 1
ATOM 3685 C CA . PHE A 1 468 ? 10.141 -47.594 -34.031 1 82.69 468 PHE A CA 1
ATOM 3686 C C . PHE A 1 468 ? 8.617 -47.625 -33.906 1 82.69 468 PHE A C 1
ATOM 3688 O O . PHE A 1 468 ? 8.078 -47.406 -32.812 1 82.69 468 PHE A O 1
ATOM 3695 N N . ASN A 1 469 ? 7.953 -47.781 -35.062 1 83.94 469 ASN A N 1
ATOM 3696 C CA . ASN A 1 469 ? 6.52 -48.062 -34.969 1 83.94 469 ASN A CA 1
ATOM 3697 C C . ASN A 1 469 ? 6.23 -49.312 -34.188 1 83.94 469 ASN A C 1
ATOM 3699 O O . ASN A 1 469 ? 6.945 -50.312 -34.312 1 83.94 469 ASN A O 1
ATOM 3703 N N . ALA A 1 470 ? 5.277 -49.312 -33.438 1 84.44 470 ALA A N 1
ATOM 3704 C CA . ALA A 1 470 ? 5.051 -50.375 -32.438 1 84.44 470 ALA A CA 1
ATOM 3705 C C . ALA A 1 470 ? 4.098 -51.406 -33 1 84.44 470 ALA A C 1
ATOM 3707 O O . ALA A 1 470 ? 4.098 -52.562 -32.531 1 84.44 470 ALA A O 1
ATOM 3708 N N . PHE A 1 471 ? 3.248 -51.031 -33.969 1 87.56 471 PHE A N 1
ATOM 3709 C CA . PHE A 1 471 ? 2.203 -51.969 -34.406 1 87.56 471 PHE A CA 1
ATOM 3710 C C . PHE A 1 471 ? 2.221 -52.125 -35.938 1 87.56 471 PHE A C 1
ATOM 3712 O O . PHE A 1 471 ? 2.717 -51.25 -36.656 1 87.56 471 PHE A O 1
ATOM 3719 N N . ASP A 1 472 ? 1.69 -53.25 -36.312 1 86.75 472 ASP A N 1
ATOM 3720 C CA . ASP A 1 472 ? 1.509 -53.5 -37.75 1 86.75 472 ASP A CA 1
ATOM 3721 C C . ASP A 1 472 ? 0.494 -52.5 -38.344 1 86.75 472 ASP A C 1
ATOM 3723 O O . ASP A 1 472 ? -0.546 -52.25 -37.719 1 86.75 472 ASP A O 1
ATOM 3727 N N . ASN A 1 473 ? 0.834 -52 -39.469 1 84.75 473 ASN A N 1
ATOM 3728 C CA . ASN A 1 473 ? -0.037 -51.094 -40.219 1 84.75 473 ASN A CA 1
ATOM 3729 C C . ASN A 1 473 ? -0.366 -49.844 -39.406 1 84.75 473 ASN A C 1
ATOM 3731 O O . ASN A 1 473 ? -1.489 -49.344 -39.469 1 84.75 473 ASN A O 1
ATOM 3735 N N . GLN A 1 474 ? 0.563 -49.469 -38.562 1 82.44 474 GLN A N 1
ATOM 3736 C CA . GLN A 1 474 ? 0.39 -48.25 -37.781 1 82.44 474 GLN A CA 1
ATOM 3737 C C . GLN A 1 474 ? 0.355 -47 -38.688 1 82.44 474 GLN A C 1
ATOM 3739 O O . GLN A 1 474 ? 1.206 -46.844 -39.562 1 82.44 474 GLN A O 1
ATOM 3744 N N . SER A 1 475 ? -0.682 -46.156 -38.5 1 79.88 475 SER A N 1
ATOM 3745 C CA . SER A 1 475 ? -0.834 -45 -39.375 1 79.88 475 SER A CA 1
ATOM 3746 C C . SER A 1 475 ? -0.137 -43.781 -38.781 1 79.88 475 SER A C 1
ATOM 3748 O O . SER A 1 475 ? 0.323 -42.906 -39.531 1 79.88 475 SER A O 1
ATOM 3750 N N . ASP A 1 476 ? -0.146 -43.688 -37.406 1 78.62 476 ASP A N 1
ATOM 3751 C CA . ASP A 1 476 ? 0.45 -42.531 -36.75 1 78.62 476 ASP A CA 1
ATOM 3752 C C . ASP A 1 476 ? 1.241 -42.969 -35.5 1 78.62 476 ASP A C 1
ATOM 3754 O O . ASP A 1 476 ? 0.979 -44.031 -34.938 1 78.62 476 ASP A O 1
ATOM 3758 N N . ILE A 1 477 ? 2.232 -42.281 -35.281 1 75.31 477 ILE A N 1
ATOM 3759 C CA . ILE A 1 477 ? 2.98 -42.469 -34.031 1 75.31 477 ILE A CA 1
ATOM 3760 C C . ILE A 1 477 ? 2.709 -41.281 -33.094 1 75.31 477 ILE A C 1
ATOM 3762 O O . ILE A 1 477 ? 2.861 -40.125 -33.469 1 75.31 477 ILE A O 1
ATOM 3766 N N . VAL A 1 478 ? 2.199 -41.594 -31.953 1 74.5 478 VAL A N 1
ATOM 3767 C CA . VAL A 1 478 ? 1.955 -40.562 -30.922 1 74.5 478 VAL A CA 1
ATOM 3768 C C . VAL A 1 478 ? 3.014 -40.688 -29.828 1 74.5 478 VAL A C 1
ATOM 3770 O O . VAL A 1 478 ? 3.096 -41.688 -29.141 1 74.5 478 VAL A O 1
ATOM 3773 N N . ASP A 1 479 ? 3.875 -39.656 -29.812 1 74.69 479 ASP A N 1
ATOM 3774 C CA . ASP A 1 479 ? 4.836 -39.531 -28.719 1 74.69 479 ASP A CA 1
ATOM 3775 C C . ASP A 1 479 ? 4.254 -38.75 -27.547 1 74.69 479 ASP A C 1
ATOM 3777 O O . ASP A 1 479 ? 3.674 -37.688 -27.734 1 74.69 479 ASP A O 1
ATOM 3781 N N . THR A 1 480 ? 4.188 -39.406 -26.406 1 79.94 480 THR A N 1
ATOM 3782 C CA . THR A 1 480 ? 3.695 -38.75 -25.203 1 79.94 480 THR A CA 1
ATOM 3783 C C . THR A 1 480 ? 4.848 -38.375 -24.266 1 79.94 480 THR A C 1
ATOM 3785 O O . THR A 1 480 ? 5.805 -39.125 -24.125 1 79.94 480 THR A O 1
ATOM 3788 N N . ILE A 1 481 ? 4.824 -37.156 -23.828 1 80.19 481 ILE A N 1
ATOM 3789 C CA . ILE A 1 481 ? 5.824 -36.688 -22.859 1 80.19 481 ILE A CA 1
ATOM 3790 C C . ILE A 1 481 ? 5.207 -36.656 -21.469 1 80.19 481 ILE A C 1
ATOM 3792 O O . ILE A 1 481 ? 4.129 -36.094 -21.266 1 80.19 481 ILE A O 1
ATOM 3796 N N . TYR A 1 482 ? 5.863 -37.312 -20.547 1 81.12 482 TYR A N 1
ATOM 3797 C CA . TYR A 1 482 ? 5.422 -37.375 -19.156 1 81.12 482 TYR A CA 1
ATOM 3798 C C . TYR A 1 482 ? 6.418 -36.688 -18.25 1 81.12 482 TYR A C 1
ATOM 3800 O O . TYR A 1 482 ? 7.605 -36.594 -18.562 1 81.12 482 TYR A O 1
ATOM 3808 N N . LYS A 1 483 ? 5.836 -36.125 -17.203 1 81.81 483 LYS A N 1
ATOM 3809 C CA . LYS A 1 483 ? 6.598 -35.625 -16.062 1 81.81 483 LYS A CA 1
ATOM 3810 C C . LYS A 1 483 ? 6.41 -36.5 -14.844 1 81.81 483 LYS A C 1
ATOM 3812 O O . LYS A 1 483 ? 5.289 -36.906 -14.531 1 81.81 483 LYS A O 1
ATOM 3817 N N . GLY A 1 484 ? 7.469 -36.875 -14.195 1 79.44 484 GLY A N 1
ATOM 3818 C CA . GLY A 1 484 ? 7.367 -37.656 -12.977 1 79.44 484 GLY A CA 1
ATOM 3819 C C . GLY A 1 484 ? 8.617 -38.469 -12.68 1 79.44 484 GLY A C 1
ATOM 3820 O O . GLY A 1 484 ? 9.516 -38.562 -13.516 1 79.44 484 GLY A O 1
ATOM 3821 N N . GLU A 1 485 ? 8.656 -39.031 -11.484 1 79.5 485 GLU A N 1
ATOM 3822 C CA . GLU A 1 485 ? 9.836 -39.75 -11.047 1 79.5 485 GLU A CA 1
ATOM 3823 C C . GLU A 1 485 ? 9.578 -41.25 -11.062 1 79.5 485 GLU A C 1
ATOM 3825 O O . GLU A 1 485 ? 10.398 -42.031 -10.578 1 79.5 485 GLU A O 1
ATOM 3830 N N . GLY A 1 486 ? 8.523 -41.688 -11.609 1 81.56 486 GLY A N 1
ATOM 3831 C CA . GLY A 1 486 ? 8.195 -43.094 -11.672 1 81.56 486 GLY A CA 1
ATOM 3832 C C . GLY A 1 486 ? 8.992 -43.844 -12.727 1 81.56 486 GLY A C 1
ATOM 3833 O O . GLY A 1 486 ? 9.773 -43.219 -13.469 1 81.56 486 GLY A O 1
ATOM 3834 N N . GLN A 1 487 ? 8.797 -45.188 -12.703 1 83.75 487 GLN A N 1
ATOM 3835 C CA . GLN A 1 487 ? 9.453 -46.031 -13.695 1 83.75 487 GLN A CA 1
ATOM 3836 C C . GLN A 1 487 ? 8.531 -46.312 -14.875 1 83.75 487 GLN A C 1
ATOM 3838 O O . GLN A 1 487 ? 9 -46.562 -15.984 1 83.75 487 GLN A O 1
ATOM 3843 N N . LYS A 1 488 ? 7.223 -46.219 -14.578 1 90.38 488 LYS A N 1
ATOM 3844 C CA . LYS A 1 488 ? 6.207 -46.406 -15.609 1 90.38 488 LYS A CA 1
ATOM 3845 C C . LYS A 1 488 ? 5.266 -45.219 -15.688 1 90.38 488 LYS A C 1
ATOM 3847 O O . LYS A 1 488 ? 5.055 -44.531 -14.688 1 90.38 488 LYS A O 1
ATOM 3852 N N . THR A 1 489 ? 4.68 -45 -16.859 1 88.94 489 THR A N 1
ATOM 3853 C CA . THR A 1 489 ? 3.879 -43.812 -17.094 1 88.94 489 THR A CA 1
ATOM 3854 C C . THR A 1 489 ? 2.549 -43.875 -16.344 1 88.94 489 THR A C 1
ATOM 3856 O O . THR A 1 489 ? 1.891 -42.875 -16.125 1 88.94 489 THR A O 1
ATOM 3859 N N . ASN A 1 490 ? 2.143 -45.062 -15.969 1 85.31 490 ASN A N 1
ATOM 3860 C CA . ASN A 1 490 ? 0.846 -45.25 -15.32 1 85.31 490 ASN A CA 1
ATOM 3861 C C . ASN A 1 490 ? 0.977 -45.219 -13.797 1 85.31 490 ASN A C 1
ATOM 3863 O O . ASN A 1 490 ? 0.001 -45.469 -13.086 1 85.31 490 ASN A O 1
ATOM 3867 N N . GLU A 1 491 ? 2.115 -44.969 -13.32 1 84.38 491 GLU A N 1
ATOM 3868 C CA . GLU A 1 491 ? 2.344 -44.906 -11.883 1 84.38 491 GLU A CA 1
ATOM 3869 C C . GLU A 1 491 ? 1.782 -43.625 -11.289 1 84.38 491 GLU A C 1
ATOM 3871 O O . GLU A 1 491 ? 1.549 -42.656 -12.016 1 84.38 491 GLU A O 1
ATOM 3876 N N . GLU A 1 492 ? 1.521 -43.719 -10.008 1 75.94 492 GLU A N 1
ATOM 3877 C CA . GLU A 1 492 ? 1.08 -42.531 -9.281 1 75.94 492 GLU A CA 1
ATOM 3878 C C . GLU A 1 492 ? 2.131 -41.438 -9.336 1 75.94 492 GLU A C 1
ATOM 3880 O O . GLU A 1 492 ? 3.328 -41.719 -9.227 1 75.94 492 GLU A O 1
ATOM 3885 N N . GLY A 1 493 ? 1.713 -40.281 -9.578 1 72.62 493 GLY A N 1
ATOM 3886 C CA . GLY A 1 493 ? 2.621 -39.125 -9.602 1 72.62 493 GLY A CA 1
ATOM 3887 C C . GLY A 1 493 ? 3.086 -38.781 -11 1 72.62 493 GLY A C 1
ATOM 3888 O O . GLY A 1 493 ? 3.688 -37.719 -11.203 1 72.62 493 GLY A O 1
ATOM 3889 N N . MET A 1 494 ? 2.787 -39.75 -11.945 1 79.88 494 MET A N 1
ATOM 3890 C CA . MET A 1 494 ? 3.156 -39.438 -13.32 1 79.88 494 MET A CA 1
ATOM 3891 C C . MET A 1 494 ? 2.105 -38.531 -13.977 1 79.88 494 MET A C 1
ATOM 3893 O O . MET A 1 494 ? 0.905 -38.781 -13.828 1 79.88 494 MET A O 1
ATOM 3897 N N . GLU A 1 495 ? 2.684 -37.469 -14.633 1 75.56 495 GLU A N 1
ATOM 3898 C CA . GLU A 1 495 ? 1.791 -36.5 -15.258 1 75.56 495 GLU A CA 1
ATOM 3899 C C . GLU A 1 495 ? 2.055 -36.375 -16.766 1 75.56 495 GLU A C 1
ATOM 3901 O O . GLU A 1 495 ? 3.199 -36.219 -17.188 1 75.56 495 GLU A O 1
ATOM 3906 N N . LEU A 1 496 ? 0.986 -36.625 -17.594 1 75 496 LEU A N 1
ATOM 3907 C CA . LEU A 1 496 ? 1.106 -36.406 -19.016 1 75 496 LEU A CA 1
ATOM 3908 C C . LEU A 1 496 ? 1.28 -34.906 -19.312 1 75 496 LEU A C 1
ATOM 3910 O O . LEU A 1 496 ? 0.457 -34.094 -18.891 1 75 496 LEU A O 1
ATOM 3914 N N . VAL A 1 497 ? 2.398 -34.531 -19.828 1 71.38 497 VAL A N 1
ATOM 3915 C CA . VAL A 1 497 ? 2.707 -33.156 -20.109 1 71.38 497 VAL A CA 1
ATOM 3916 C C . VAL A 1 497 ? 2.133 -32.75 -21.469 1 71.38 497 VAL A C 1
ATOM 3918 O O . VAL A 1 497 ? 1.428 -31.75 -21.594 1 71.38 497 VAL A O 1
ATOM 3921 N N . THR A 1 498 ? 2.502 -33.5 -22.5 1 71.12 498 THR A N 1
ATOM 3922 C CA . THR A 1 498 ? 2.021 -33.219 -23.844 1 71.12 498 THR A CA 1
ATOM 3923 C C . THR A 1 498 ? 2.176 -34.438 -24.734 1 71.12 498 THR A C 1
ATOM 3925 O O . THR A 1 498 ? 2.707 -35.469 -24.312 1 71.12 498 THR A O 1
ATOM 3928 N N . LYS A 1 499 ? 1.444 -34.344 -25.938 1 71 499 LYS A N 1
ATOM 3929 C CA . LYS A 1 499 ? 1.535 -35.375 -26.953 1 71 499 LYS A CA 1
ATOM 3930 C C . LYS A 1 499 ? 2.061 -34.812 -28.281 1 71 499 LYS A C 1
ATOM 3932 O O . LYS A 1 499 ? 1.768 -33.688 -28.641 1 71 499 LYS A O 1
ATOM 3937 N N . VAL A 1 500 ? 2.951 -35.5 -28.797 1 67.69 500 VAL A N 1
ATOM 3938 C CA . VAL A 1 500 ? 3.447 -35.188 -30.141 1 67.69 500 VAL A CA 1
ATOM 3939 C C . VAL A 1 500 ? 3.049 -36.312 -31.109 1 67.69 500 VAL A C 1
ATOM 3941 O O . VAL A 1 500 ? 3.381 -37.469 -30.906 1 67.69 500 VAL A O 1
ATOM 3944 N N . THR A 1 501 ? 2.299 -35.938 -32.188 1 69.69 501 THR A N 1
ATOM 3945 C CA . THR A 1 501 ? 1.815 -36.938 -33.125 1 69.69 501 THR A CA 1
ATOM 3946 C C . THR A 1 501 ? 2.549 -36.844 -34.438 1 69.69 501 THR A C 1
ATOM 3948 O O . THR A 1 501 ? 2.676 -35.75 -35 1 69.69 501 THR A O 1
ATOM 3951 N N . ILE A 1 502 ? 3.059 -37.875 -34.875 1 69.56 502 ILE A N 1
ATOM 3952 C CA . ILE A 1 502 ? 3.613 -38.031 -36.219 1 69.56 502 ILE A CA 1
ATOM 3953 C C . ILE A 1 502 ? 2.613 -38.781 -37.094 1 69.56 502 ILE A C 1
ATOM 3955 O O . ILE A 1 502 ? 2.365 -39.969 -36.906 1 69.56 502 ILE A O 1
ATOM 3959 N N . GLU A 1 503 ? 2.15 -38.031 -38 1 70.19 503 GLU A N 1
ATOM 3960 C CA . GLU A 1 503 ? 1.111 -38.594 -38.844 1 70.19 503 GLU A CA 1
ATOM 3961 C C . GLU A 1 503 ? 1.686 -39.062 -40.188 1 70.19 503 GLU A C 1
ATOM 3963 O O . GLU A 1 503 ? 2.766 -38.625 -40.594 1 70.19 503 GLU A O 1
ATOM 3968 N N . GLY A 1 504 ? 0.949 -40 -40.875 1 71.38 504 GLY A N 1
ATOM 3969 C CA . GLY A 1 504 ? 1.177 -40.344 -42.281 1 71.38 504 GLY A CA 1
ATOM 3970 C C . GLY A 1 504 ? 2.268 -41.375 -42.469 1 71.38 504 GLY A C 1
ATOM 3971 O O . GLY A 1 504 ? 3.117 -41.25 -43.344 1 71.38 504 GLY A O 1
ATOM 3972 N N . LEU A 1 505 ? 2.285 -42.281 -41.656 1 74.69 505 LEU A N 1
ATOM 3973 C CA . LEU A 1 505 ? 3.209 -43.406 -41.875 1 74.69 505 LEU A CA 1
ATOM 3974 C C . LEU A 1 505 ? 2.807 -44.188 -43.125 1 74.69 505 LEU A C 1
ATOM 3976 O O . LEU A 1 505 ? 1.621 -44.312 -43.438 1 74.69 505 LEU A O 1
ATOM 3980 N N . PRO A 1 506 ? 3.904 -44.688 -43.844 1 76.88 506 PRO A N 1
ATOM 3981 C CA . PRO A 1 506 ? 3.564 -45.5 -45.031 1 76.88 506 PRO A CA 1
ATOM 3982 C C . PRO A 1 506 ? 2.719 -46.719 -44.688 1 76.88 506 PRO A C 1
ATOM 3984 O O . PRO A 1 506 ? 2.928 -47.344 -43.625 1 76.88 506 PRO A O 1
ATOM 3987 N N . PRO A 1 507 ? 1.749 -47 -45.5 1 80.62 507 PRO A N 1
ATOM 3988 C CA . PRO A 1 507 ? 0.915 -48.188 -45.25 1 80.62 507 PRO A CA 1
ATOM 3989 C C . PRO A 1 507 ? 1.696 -49.5 -45.344 1 80.62 507 PRO A C 1
ATOM 3991 O O . PRO A 1 507 ? 2.695 -49.562 -46.062 1 80.62 507 PRO A O 1
ATOM 3994 N N . GLY A 1 508 ? 1.286 -50.531 -44.688 1 80.62 508 GLY A N 1
ATOM 3995 C CA . GLY A 1 508 ? 1.82 -51.875 -44.812 1 80.62 508 GLY A CA 1
ATOM 3996 C C . GLY A 1 508 ? 3.07 -52.094 -44 1 80.62 508 GLY A C 1
ATOM 3997 O O . GLY A 1 508 ? 3.773 -53.094 -44.188 1 80.62 508 GLY A O 1
ATOM 3998 N N . LEU A 1 509 ? 3.367 -51.156 -43.125 1 80.62 509 LEU A N 1
ATOM 3999 C CA . LEU A 1 509 ? 4.566 -51.281 -42.312 1 80.62 509 LEU A CA 1
ATOM 4000 C C . LEU A 1 509 ? 4.355 -52.312 -41.219 1 80.62 509 LEU A C 1
ATOM 4002 O O . LEU A 1 509 ? 3.285 -52.375 -40.594 1 80.62 509 LEU A O 1
ATOM 4006 N N . LYS A 1 510 ? 5.312 -53.219 -41.094 1 87.12 510 LYS A N 1
ATOM 4007 C CA . LYS A 1 510 ? 5.305 -54.125 -39.938 1 87.12 510 LYS A CA 1
ATOM 4008 C C . LYS A 1 510 ? 5.875 -53.406 -38.719 1 87.12 510 LYS A C 1
ATOM 4010 O O . LYS A 1 510 ? 6.609 -52.438 -38.844 1 87.12 510 LYS A O 1
ATOM 4015 N N . ALA A 1 511 ? 5.492 -53.938 -37.594 1 87.12 511 ALA A N 1
ATOM 4016 C CA . ALA A 1 511 ? 6.043 -53.406 -36.344 1 87.12 511 ALA A CA 1
ATOM 4017 C C . ALA A 1 511 ? 7.566 -53.438 -36.375 1 87.12 511 ALA A C 1
ATOM 4019 O O . ALA A 1 511 ? 8.172 -54.438 -36.781 1 87.12 511 ALA A O 1
ATOM 4020 N N . GLY A 1 512 ? 8.164 -52.25 -36.031 1 85.44 512 GLY A N 1
ATOM 4021 C CA . GLY A 1 512 ? 9.609 -52.188 -35.938 1 85.44 512 GLY A CA 1
ATOM 4022 C C . GLY A 1 512 ? 10.289 -51.812 -37.25 1 85.44 512 GLY A C 1
ATOM 4023 O O . GLY A 1 512 ? 11.508 -51.656 -37.312 1 85.44 512 GLY A O 1
ATOM 4024 N N . GLU A 1 513 ? 9.539 -51.625 -38.219 1 81.12 513 GLU A N 1
ATOM 4025 C CA . GLU A 1 513 ? 10.109 -51.406 -39.562 1 81.12 513 GLU A CA 1
ATOM 4026 C C . GLU A 1 513 ? 10.398 -49.938 -39.781 1 81.12 513 GLU A C 1
ATOM 4028 O O . GLU A 1 513 ? 11.281 -49.594 -40.562 1 81.12 513 GLU A O 1
ATOM 4033 N N . PHE A 1 514 ? 9.57 -49.125 -39.25 1 78.19 514 PHE A N 1
ATOM 4034 C CA . PHE A 1 514 ? 9.734 -47.688 -39.438 1 78.19 514 PHE A CA 1
ATOM 4035 C C . PHE A 1 514 ? 10.539 -47.062 -38.281 1 78.19 514 PHE A C 1
ATOM 4037 O O . PHE A 1 514 ? 10.078 -47.062 -37.156 1 78.19 514 PHE A O 1
ATOM 4044 N N . LYS A 1 515 ? 11.703 -46.594 -38.688 1 80.19 515 LYS A N 1
ATOM 4045 C CA . LYS A 1 515 ? 12.609 -46.031 -37.688 1 80.19 515 LYS A CA 1
ATOM 4046 C C . LYS A 1 515 ? 12.477 -44.5 -37.656 1 80.19 515 LYS A C 1
ATOM 4048 O O . LYS A 1 515 ? 12.414 -43.844 -38.719 1 80.19 515 LYS A O 1
ATOM 4053 N N . ILE A 1 516 ? 12.359 -44 -36.438 1 78.81 516 ILE A N 1
ATOM 4054 C CA . ILE A 1 516 ? 12.289 -42.562 -36.219 1 78.81 516 ILE A CA 1
ATOM 4055 C C . ILE A 1 516 ? 13.398 -42.125 -35.281 1 78.81 516 ILE A C 1
ATOM 4057 O O . ILE A 1 516 ? 13.711 -42.812 -34.312 1 78.81 516 ILE A O 1
ATOM 4061 N N . ILE A 1 517 ? 14.094 -41.094 -35.719 1 79.25 517 ILE A N 1
ATOM 4062 C CA . ILE A 1 517 ? 15.07 -40.469 -34.844 1 79.25 517 ILE A CA 1
ATOM 4063 C C . ILE A 1 517 ? 14.461 -39.219 -34.219 1 79.25 517 ILE A C 1
ATOM 4065 O O . ILE A 1 517 ? 14.07 -38.281 -34.938 1 79.25 517 ILE A O 1
ATOM 4069 N N . ASP A 1 518 ? 14.266 -39.375 -32.906 1 79.88 518 ASP A N 1
ATOM 4070 C CA . ASP A 1 518 ? 13.734 -38.25 -32.156 1 79.88 518 ASP A CA 1
ATOM 4071 C C . ASP A 1 518 ? 14.859 -37.438 -31.516 1 79.88 518 ASP A C 1
ATOM 4073 O O . ASP A 1 518 ? 15.656 -37.969 -30.734 1 79.88 518 ASP A O 1
ATOM 4077 N N . LYS A 1 519 ? 14.914 -36.156 -31.969 1 82.31 519 LYS A N 1
ATOM 4078 C CA . LYS A 1 519 ? 15.828 -35.219 -31.328 1 82.31 519 LYS A CA 1
ATOM 4079 C C . LYS A 1 519 ? 15.078 -34.219 -30.469 1 82.31 519 LYS A C 1
ATOM 4081 O O . LYS A 1 519 ? 14.43 -33.312 -30.984 1 82.31 519 LYS A O 1
ATOM 4086 N N . THR A 1 520 ? 15.164 -34.469 -29.219 1 82.69 520 THR A N 1
ATOM 4087 C CA . THR A 1 520 ? 14.469 -33.594 -28.266 1 82.69 520 THR A CA 1
ATOM 4088 C C . THR A 1 520 ? 15.453 -32.656 -27.562 1 82.69 520 THR A C 1
ATOM 4090 O O . THR A 1 520 ? 16.5 -33.125 -27.078 1 82.69 520 THR A O 1
ATOM 4093 N N . THR A 1 521 ? 15.062 -31.406 -27.625 1 82.81 521 THR A N 1
ATOM 4094 C CA . THR A 1 521 ? 15.883 -30.406 -26.922 1 82.81 521 THR A CA 1
ATOM 4095 C C . THR A 1 521 ? 15.055 -29.656 -25.875 1 82.81 521 THR A C 1
ATOM 4097 O O . THR A 1 521 ? 13.898 -29.328 -26.125 1 82.81 521 THR A O 1
ATOM 4100 N N . VAL A 1 522 ? 15.602 -29.562 -24.719 1 78.06 522 VAL A N 1
ATOM 4101 C CA . VAL A 1 522 ? 15.086 -28.641 -23.703 1 78.06 522 VAL A CA 1
ATOM 4102 C C . VAL A 1 522 ? 16.016 -27.438 -23.578 1 78.06 522 VAL A C 1
ATOM 4104 O O . VAL A 1 522 ? 17.172 -27.578 -23.188 1 78.06 522 VAL A O 1
ATOM 4107 N N . ASN A 1 523 ? 15.477 -26.312 -23.953 1 74.5 523 ASN A N 1
ATOM 4108 C CA . ASN A 1 523 ? 16.359 -25.156 -23.969 1 74.5 523 ASN A CA 1
ATOM 4109 C C . ASN A 1 523 ? 16.531 -24.562 -22.562 1 74.5 523 ASN A C 1
ATOM 4111 O O . ASN A 1 523 ? 16.078 -25.156 -21.578 1 74.5 523 ASN A O 1
ATOM 4115 N N . ARG A 1 524 ? 17.203 -23.469 -22.516 1 67.31 524 ARG A N 1
ATOM 4116 C CA . ARG A 1 524 ? 17.578 -22.859 -21.234 1 67.31 524 ARG A CA 1
ATOM 4117 C C . ARG A 1 524 ? 16.344 -22.328 -20.5 1 67.31 524 ARG A C 1
ATOM 4119 O O . ARG A 1 524 ? 16.375 -22.156 -19.281 1 67.31 524 ARG A O 1
ATOM 4126 N N . SER A 1 525 ? 15.398 -22.156 -21.25 1 63.75 525 SER A N 1
ATOM 4127 C CA . SER A 1 525 ? 14.18 -21.641 -20.641 1 63.75 525 SER A CA 1
ATOM 4128 C C . SER A 1 525 ? 13.242 -22.781 -20.25 1 63.75 525 SER A C 1
ATOM 4130 O O . SER A 1 525 ? 12.148 -22.531 -19.734 1 63.75 525 SER A O 1
ATOM 4132 N N . GLY A 1 526 ? 13.719 -23.953 -20.531 1 64.81 526 GLY A N 1
ATOM 4133 C CA . GLY A 1 526 ? 12.93 -25.125 -20.172 1 64.81 526 GLY A CA 1
ATOM 4134 C C . GLY A 1 526 ? 11.898 -25.5 -21.219 1 64.81 526 GLY A C 1
ATOM 4135 O O . GLY A 1 526 ? 11.055 -26.359 -20.984 1 64.81 526 GLY A O 1
ATOM 4136 N N . LEU A 1 527 ? 12 -24.859 -22.266 1 69.75 527 LEU A N 1
ATOM 4137 C CA . LEU A 1 527 ? 11.07 -25.188 -23.344 1 69.75 527 LEU A CA 1
ATOM 4138 C C . LEU A 1 527 ? 11.516 -26.438 -24.078 1 69.75 527 LEU A C 1
ATOM 4140 O O . LEU A 1 527 ? 12.711 -26.625 -24.344 1 69.75 527 LEU A O 1
ATOM 4144 N N . VAL A 1 528 ? 10.633 -27.344 -24.375 1 72.94 528 VAL A N 1
ATOM 4145 C CA . VAL A 1 528 ? 10.938 -28.625 -25.016 1 72.94 528 VAL A CA 1
ATOM 4146 C C . VAL A 1 528 ? 10.633 -28.547 -26.516 1 72.94 528 VAL A C 1
ATOM 4148 O O . VAL A 1 528 ? 9.562 -28.078 -26.922 1 72.94 528 VAL A O 1
ATOM 4151 N N . GLU A 1 529 ? 11.625 -28.781 -27.203 1 74.06 529 GLU A N 1
ATOM 4152 C CA . GLU A 1 529 ? 11.484 -28.906 -28.656 1 74.06 529 GLU A CA 1
ATOM 4153 C C . GLU A 1 529 ? 11.781 -30.328 -29.125 1 74.06 529 GLU A C 1
ATOM 4155 O O . GLU A 1 529 ? 12.789 -30.922 -28.719 1 74.06 529 GLU A O 1
ATOM 4160 N N . VAL A 1 530 ? 10.867 -30.906 -29.891 1 73.5 530 VAL A N 1
ATOM 4161 C CA . VAL A 1 530 ? 11.047 -32.25 -30.406 1 73.5 530 VAL A CA 1
ATOM 4162 C C . VAL A 1 530 ? 11.141 -32.219 -31.922 1 73.5 530 VAL A C 1
ATOM 4164 O O . VAL A 1 530 ? 10.25 -31.703 -32.594 1 73.5 530 VAL A O 1
ATOM 4167 N N . GLU A 1 531 ? 12.273 -32.594 -32.312 1 72.94 531 GLU A N 1
ATOM 4168 C CA . GLU A 1 531 ? 12.477 -32.75 -33.75 1 72.94 531 GLU A CA 1
ATOM 4169 C C . GLU A 1 531 ? 12.492 -34.25 -34.125 1 72.94 531 GLU A C 1
ATOM 4171 O O . GLU A 1 531 ? 13.227 -35.031 -33.5 1 72.94 531 GLU A O 1
ATOM 4176 N N . ILE A 1 532 ? 11.617 -34.594 -35.031 1 72.44 532 ILE A N 1
ATOM 4177 C CA . ILE A 1 532 ? 11.531 -36 -35.469 1 72.44 532 ILE A CA 1
ATOM 4178 C C . ILE A 1 532 ? 12.023 -36.125 -36.906 1 72.44 532 ILE A C 1
ATOM 4180 O O . ILE A 1 532 ? 11.602 -35.344 -37.781 1 72.44 532 ILE A O 1
ATOM 4184 N N . VAL A 1 533 ? 13.086 -36.875 -37.031 1 68.12 533 VAL A N 1
ATOM 4185 C CA . VAL A 1 533 ? 13.602 -37.125 -38.375 1 68.12 533 VAL A CA 1
ATOM 4186 C C . VAL A 1 533 ? 13.234 -38.562 -38.812 1 68.12 533 VAL A C 1
ATOM 4188 O O . VAL A 1 533 ? 13.438 -39.5 -38.062 1 68.12 533 VAL A O 1
ATOM 4191 N N . LYS A 1 534 ? 12.461 -38.625 -39.938 1 65.69 534 LYS A N 1
ATOM 4192 C CA . LYS A 1 534 ? 12.109 -39.906 -40.531 1 65.69 534 LYS A CA 1
ATOM 4193 C C . LYS A 1 534 ? 13.297 -40.5 -41.312 1 65.69 534 LYS A C 1
ATOM 4195 O O . LYS A 1 534 ? 13.922 -39.781 -42.125 1 65.69 534 LYS A O 1
ATOM 4200 N N . LYS A 1 535 ? 13.938 -41.469 -40.844 1 56.38 535 LYS A N 1
ATOM 4201 C CA . LYS A 1 535 ? 15 -42.094 -41.625 1 56.38 535 LYS A CA 1
ATOM 4202 C C . LYS A 1 535 ? 14.453 -43.188 -42.5 1 56.38 535 LYS A C 1
ATOM 4204 O O . LYS A 1 535 ? 13.852 -44.156 -42 1 56.38 535 LYS A O 1
ATOM 4209 N N . GLU A 1 536 ? 14.008 -42.875 -43.656 1 51.97 536 GLU A N 1
ATOM 4210 C CA . GLU A 1 536 ? 13.719 -43.969 -44.594 1 51.97 536 GLU A CA 1
ATOM 4211 C C . GLU A 1 536 ? 15.008 -44.656 -45.062 1 51.97 536 GLU A C 1
ATOM 4213 O O . GLU A 1 536 ? 16.078 -44.031 -45.031 1 51.97 536 GLU A O 1
ATOM 4218 N N . THR A 1 537 ? 15.148 -45.875 -45.438 1 50.09 537 THR A N 1
ATOM 4219 C CA . THR A 1 537 ? 16.312 -46.5 -46.062 1 50.09 537 THR A CA 1
ATOM 4220 C C . THR A 1 537 ? 17.047 -45.5 -46.969 1 50.09 537 THR A C 1
ATOM 4222 O O . THR A 1 537 ? 18.281 -45.469 -46.969 1 50.09 537 THR A O 1
ATOM 4225 N N . GLY A 1 538 ? 16.75 -45.125 -48.25 1 44.78 538 GLY A N 1
ATOM 4226 C CA . GLY A 1 538 ? 17.438 -44.281 -49.188 1 44.78 538 GLY A CA 1
ATOM 4227 C C . GLY A 1 538 ? 17.312 -42.781 -48.875 1 44.78 538 GLY A C 1
ATOM 4228 O O . GLY A 1 538 ? 18.25 -42.031 -49.094 1 44.78 538 GLY A O 1
ATOM 4229 N N . LYS A 1 539 ? 16.141 -42.156 -49.312 1 41.19 539 LYS A N 1
ATOM 4230 C CA . LYS A 1 539 ? 15.922 -40.719 -49.5 1 41.19 539 LYS A CA 1
ATOM 4231 C C . LYS A 1 539 ? 15.727 -40.031 -48.156 1 41.19 539 LYS A C 1
ATOM 4233 O O . LYS A 1 539 ? 15.266 -40.656 -47.188 1 41.19 539 LYS A O 1
ATOM 4238 N N . TYR A 1 540 ? 16.328 -38.75 -48.031 1 41.09 540 TYR A N 1
ATOM 4239 C CA . TYR A 1 540 ? 16.375 -37.75 -46.969 1 41.09 540 TYR A CA 1
ATOM 4240 C C . TYR A 1 540 ? 15 -37.531 -46.344 1 41.09 540 TYR A C 1
ATOM 4242 O O . TYR A 1 540 ? 14 -37.406 -47.062 1 41.09 540 TYR A O 1
ATOM 4250 N N . LEU A 1 541 ? 14.812 -37.969 -45.219 1 45.38 541 LEU A N 1
ATOM 4251 C CA . LEU A 1 541 ? 13.656 -37.906 -44.312 1 45.38 541 LEU A CA 1
ATOM 4252 C C . LEU A 1 541 ? 13.344 -36.469 -43.938 1 45.38 541 LEU A C 1
ATOM 4254 O O . LEU A 1 541 ? 14.258 -35.656 -43.781 1 45.38 541 LEU A O 1
ATOM 4258 N N . GLU A 1 542 ? 12.18 -36.094 -44.344 1 46.47 542 GLU A N 1
ATOM 4259 C CA . GLU A 1 542 ? 11.641 -34.75 -44.031 1 46.47 542 GLU A CA 1
ATOM 4260 C C . GLU A 1 542 ? 11.617 -34.5 -42.531 1 46.47 542 GLU A C 1
ATOM 4262 O O . GLU A 1 542 ? 11.242 -35.375 -41.75 1 46.47 542 GLU A O 1
ATOM 4267 N N . LYS A 1 543 ? 12.539 -33.719 -42.125 1 49.94 543 LYS A N 1
ATOM 4268 C CA . LYS A 1 543 ? 12.547 -33.125 -40.781 1 49.94 543 LYS A CA 1
ATOM 4269 C C . LYS A 1 543 ? 11.156 -32.656 -40.375 1 49.94 543 LYS A C 1
ATOM 4271 O O . LYS A 1 543 ? 10.516 -31.906 -41.094 1 49.94 543 LYS A O 1
ATOM 4276 N N . MET A 1 544 ? 10.383 -33.594 -39.625 1 47.12 544 MET A N 1
ATOM 4277 C CA . MET A 1 544 ? 9.148 -33.031 -39.094 1 47.12 544 MET A CA 1
ATOM 4278 C C . MET A 1 544 ? 9.391 -32.406 -37.719 1 47.12 544 MET A C 1
ATOM 4280 O O . MET A 1 544 ? 9.961 -33.062 -36.844 1 47.12 544 MET A O 1
ATOM 4284 N N . LYS A 1 545 ? 9.695 -31.141 -37.688 1 47.59 545 LYS A N 1
ATOM 4285 C CA . LYS A 1 545 ? 9.75 -30.438 -36.406 1 47.59 545 LYS A CA 1
ATOM 4286 C C . LYS A 1 545 ? 8.414 -30.547 -35.688 1 47.59 545 LYS A C 1
ATOM 4288 O O . LYS A 1 545 ? 7.363 -30.266 -36.25 1 47.59 545 LYS A O 1
ATOM 4293 N N . ALA A 1 546 ? 8.297 -31.547 -34.844 1 46.62 546 ALA A N 1
ATOM 4294 C CA . ALA A 1 546 ? 7.117 -31.484 -34 1 46.62 546 ALA A CA 1
ATOM 4295 C C . ALA A 1 546 ? 7.352 -30.578 -32.781 1 46.62 546 ALA A C 1
ATOM 4297 O O . ALA A 1 546 ? 8.375 -30.688 -32.125 1 46.62 546 ALA A O 1
ATOM 4298 N N . PHE A 1 547 ? 7.043 -29.375 -32.938 1 45.75 547 PHE A N 1
ATOM 4299 C CA . PHE A 1 547 ? 7.102 -28.484 -31.781 1 45.75 547 PHE A CA 1
ATOM 4300 C C . PHE A 1 547 ? 6.055 -28.875 -30.75 1 45.75 547 PHE A C 1
ATOM 4302 O O . PHE A 1 547 ? 4.906 -29.172 -31.094 1 45.75 547 PHE A O 1
ATOM 4309 N N . VAL A 1 548 ? 6.473 -29.625 -29.781 1 49.5 548 VAL A N 1
ATOM 4310 C CA . VAL A 1 548 ? 5.547 -29.797 -28.672 1 49.5 548 VAL A CA 1
ATOM 4311 C C . VAL A 1 548 ? 4.883 -28.469 -28.344 1 49.5 548 VAL A C 1
ATOM 4313 O O . VAL A 1 548 ? 5.562 -27.5 -28 1 49.5 548 VAL A O 1
ATOM 4316 N N . ASN A 1 549 ? 3.859 -28.25 -29.094 1 51.88 549 ASN A N 1
ATOM 4317 C CA . ASN A 1 549 ? 3.141 -27.031 -28.75 1 51.88 549 ASN A CA 1
ATOM 4318 C C . ASN A 1 549 ? 2.691 -27.016 -27.297 1 51.88 549 ASN A C 1
ATOM 4320 O O . ASN A 1 549 ? 1.624 -27.547 -26.969 1 51.88 549 ASN A O 1
ATOM 4324 N N . LEU A 1 550 ? 3.611 -26.922 -26.312 1 62.31 550 LEU A N 1
ATOM 4325 C CA . LEU A 1 550 ? 3.338 -26.906 -24.875 1 62.31 550 LEU A CA 1
ATOM 4326 C C . LEU A 1 550 ? 2.328 -25.812 -24.531 1 62.31 550 LEU A C 1
ATOM 4328 O O . LEU A 1 550 ? 1.633 -25.906 -23.516 1 62.31 550 LEU A O 1
ATOM 4332 N N . GLY A 1 551 ? 1.854 -25.047 -25.531 1 69.19 551 GLY A N 1
ATOM 4333 C CA . GLY A 1 551 ? 0.908 -23.969 -25.312 1 69.19 551 GLY A CA 1
ATOM 4334 C C . GLY A 1 551 ? -0.157 -23.875 -26.391 1 69.19 551 GLY A C 1
ATOM 4335 O O . GLY A 1 551 ? -0.42 -24.859 -27.094 1 69.19 551 GLY A O 1
ATOM 4336 N N . PHE A 1 552 ? -0.927 -22.844 -26.281 1 80.44 552 PHE A N 1
ATOM 4337 C CA . PHE A 1 552 ? -1.957 -22.625 -27.281 1 80.44 552 PHE A CA 1
ATOM 4338 C C . PHE A 1 552 ? -1.332 -22.344 -28.641 1 80.44 552 PHE A C 1
ATOM 4340 O O . PHE A 1 552 ? -0.278 -21.703 -28.734 1 80.44 552 PHE A O 1
ATOM 4347 N N . ASP A 1 553 ? -1.835 -22.953 -29.656 1 80.19 553 ASP A N 1
ATOM 4348 C CA . ASP A 1 553 ? -1.352 -22.625 -31 1 80.19 553 ASP A CA 1
ATOM 4349 C C . ASP A 1 553 ? -1.771 -21.219 -31.406 1 80.19 553 ASP A C 1
ATOM 4351 O O . ASP A 1 553 ? -2.535 -20.562 -30.688 1 80.19 553 ASP A O 1
ATOM 4355 N N . GLU A 1 554 ? -1.273 -20.766 -32.469 1 81.81 554 GLU A N 1
ATOM 4356 C CA . GLU A 1 554 ? -1.462 -19.375 -32.875 1 81.81 554 GLU A CA 1
ATOM 4357 C C . GLU A 1 554 ? -2.93 -19.094 -33.188 1 81.81 554 GLU A C 1
ATOM 4359 O O . GLU A 1 554 ? -3.412 -17.984 -32.938 1 81.81 554 GLU A O 1
ATOM 4364 N N . ASP A 1 555 ? -3.631 -20.031 -33.781 1 84.19 555 ASP A N 1
ATOM 4365 C CA . ASP A 1 555 ? -5.039 -19.844 -34.094 1 84.19 555 ASP A CA 1
ATOM 4366 C C . ASP A 1 555 ? -5.879 -19.688 -32.844 1 84.19 555 ASP A C 1
ATOM 4368 O O . ASP A 1 555 ? -6.75 -18.812 -32.75 1 84.19 555 ASP A O 1
ATOM 4372 N N . MET A 1 556 ? -5.562 -20.578 -31.906 1 88.06 556 MET A N 1
ATOM 4373 C CA . MET A 1 556 ? -6.285 -20.484 -30.641 1 88.06 556 MET A CA 1
ATOM 4374 C C . MET A 1 556 ? -5.957 -19.188 -29.922 1 88.06 556 MET A C 1
ATOM 4376 O O . MET A 1 556 ? -6.828 -18.578 -29.297 1 88.06 556 MET A O 1
ATOM 4380 N N . LEU A 1 557 ? -4.723 -18.797 -29.891 1 90.88 557 LEU A N 1
ATOM 4381 C CA . LEU A 1 557 ? -4.328 -17.547 -29.266 1 90.88 557 LEU A CA 1
ATOM 4382 C C . LEU A 1 557 ? -5.074 -16.359 -29.859 1 90.88 557 LEU A C 1
ATOM 4384 O O . LEU A 1 557 ? -5.48 -15.445 -29.156 1 90.88 557 LEU A O 1
ATOM 4388 N N . LYS A 1 558 ? -5.227 -16.375 -31.172 1 91.81 558 LYS A N 1
ATOM 4389 C CA . LYS A 1 558 ? -5.973 -15.305 -31.844 1 91.81 558 LYS A CA 1
ATOM 4390 C C . LYS A 1 558 ? -7.434 -15.297 -31.391 1 91.81 558 LYS A C 1
ATOM 4392 O O . LYS A 1 558 ? -8.023 -14.227 -31.219 1 91.81 558 LYS A O 1
ATOM 4397 N N . LYS A 1 559 ? -7.98 -16.469 -31.266 1 93.25 559 LYS A N 1
ATOM 4398 C CA . LYS A 1 559 ? -9.359 -16.578 -30.797 1 93.25 559 LYS A CA 1
ATOM 4399 C C . LYS A 1 559 ? -9.5 -16.016 -29.391 1 93.25 559 LYS A C 1
ATOM 4401 O O . LYS A 1 559 ? -10.484 -15.336 -29.078 1 93.25 559 LYS A O 1
ATOM 4406 N N . LEU A 1 560 ? -8.57 -16.391 -28.531 1 94.5 560 LEU A N 1
ATOM 4407 C CA . LEU A 1 560 ? -8.594 -15.891 -27.156 1 94.5 560 LEU A CA 1
ATOM 4408 C C . LEU A 1 560 ? -8.453 -14.375 -27.125 1 94.5 560 LEU A C 1
ATOM 4410 O O . LEU A 1 560 ? -9.117 -13.703 -26.344 1 94.5 560 LEU A O 1
ATOM 4414 N N . GLN A 1 561 ? -7.617 -13.852 -27.969 1 93.12 561 GLN A N 1
ATOM 4415 C CA . GLN A 1 561 ? -7.438 -12.414 -28.062 1 93.12 561 GLN A CA 1
ATOM 4416 C C . GLN A 1 561 ? -8.727 -11.727 -28.516 1 93.12 561 GLN A C 1
ATOM 4418 O O . GLN A 1 561 ? -9.078 -10.656 -28 1 93.12 561 GLN A O 1
ATOM 4423 N N . GLN A 1 562 ? -9.406 -12.305 -29.469 1 93.12 562 GLN A N 1
ATOM 4424 C CA . GLN A 1 562 ? -10.68 -11.758 -29.953 1 93.12 562 GLN A CA 1
ATOM 4425 C C . GLN A 1 562 ? -11.734 -11.773 -28.844 1 93.12 562 GLN A C 1
ATOM 4427 O O . GLN A 1 562 ? -12.547 -10.852 -28.75 1 93.12 562 GLN A O 1
ATOM 4432 N N . HIS A 1 563 ? -11.688 -12.805 -28.094 1 93.38 563 HIS A N 1
ATOM 4433 C CA . HIS A 1 563 ? -12.602 -12.898 -26.953 1 93.38 563 HIS A CA 1
ATOM 4434 C C . HIS A 1 563 ? -12.375 -11.766 -25.969 1 93.38 563 HIS A C 1
ATOM 4436 O O . HIS A 1 563 ? -13.336 -11.242 -25.391 1 93.38 563 HIS A O 1
ATOM 4442 N N . LEU A 1 564 ? -11.117 -11.336 -25.719 1 93.44 564 LEU A N 1
ATOM 4443 C CA . LEU A 1 564 ? -10.766 -10.32 -24.734 1 93.44 564 LEU A CA 1
ATOM 4444 C C . LEU A 1 564 ? -10.945 -8.922 -25.297 1 93.44 564 LEU A C 1
ATOM 4446 O O . LEU A 1 564 ? -11.039 -7.949 -24.547 1 93.44 564 LEU A O 1
ATOM 4450 N N . GLU A 1 565 ? -10.992 -8.828 -26.609 1 90.25 565 GLU A N 1
ATOM 4451 C CA . GLU A 1 565 ? -10.945 -7.535 -27.297 1 90.25 565 GLU A CA 1
ATOM 4452 C C . GLU A 1 565 ? -12.062 -6.617 -26.812 1 90.25 565 GLU A C 1
ATOM 4454 O O . GLU A 1 565 ? -11.828 -5.438 -26.531 1 90.25 565 GLU A O 1
ATOM 4459 N N . PRO A 1 566 ? -13.289 -7.133 -26.672 1 86.12 566 PRO A N 1
ATOM 4460 C CA . PRO A 1 566 ? -14.336 -6.23 -26.203 1 86.12 566 PRO A CA 1
ATOM 4461 C C . PRO A 1 566 ? -14.062 -5.691 -24.797 1 86.12 566 PRO A C 1
ATOM 4463 O O . PRO A 1 566 ? -14.336 -4.523 -24.516 1 86.12 566 PRO A O 1
ATOM 4466 N N . TYR A 1 567 ? -13.531 -6.512 -23.938 1 86.94 567 TYR A N 1
ATOM 4467 C CA . TYR A 1 567 ? -13.211 -6.082 -22.578 1 86.94 567 TYR A CA 1
ATOM 4468 C C . TYR A 1 567 ? -12.102 -5.039 -22.578 1 86.94 567 TYR A C 1
ATOM 4470 O O . TYR A 1 567 ? -12.195 -4.027 -21.875 1 86.94 567 TYR A O 1
ATOM 4478 N N . ILE A 1 568 ? -11.125 -5.262 -23.422 1 86.25 568 ILE A N 1
ATOM 4479 C CA . ILE A 1 568 ? -9.961 -4.387 -23.469 1 86.25 568 ILE A CA 1
ATOM 4480 C C . ILE A 1 568 ? -10.344 -3.043 -24.078 1 86.25 568 ILE A C 1
ATOM 4482 O O . ILE A 1 568 ? -10.023 -1.987 -23.531 1 86.25 568 ILE A O 1
ATOM 4486 N N . LYS A 1 569 ? -11.07 -3.092 -25.156 1 82.25 569 LYS A N 1
ATOM 4487 C CA . LYS A 1 569 ? -11.477 -1.877 -25.859 1 82.25 569 LYS A CA 1
ATOM 4488 C C . LYS A 1 569 ? -12.383 -1.017 -24.984 1 82.25 569 LYS A C 1
ATOM 4490 O O . LYS A 1 569 ? -12.266 0.21 -24.969 1 82.25 569 LYS A O 1
ATOM 4495 N N . ASN A 1 570 ? -13.188 -1.719 -24.281 1 77.38 570 ASN A N 1
ATOM 4496 C CA . ASN A 1 570 ? -14.164 -1.001 -23.469 1 77.38 570 ASN A CA 1
ATOM 4497 C C . ASN A 1 570 ? -13.547 -0.469 -22.188 1 77.38 570 ASN A C 1
ATOM 4499 O O . ASN A 1 570 ? -14.148 0.351 -21.5 1 77.38 570 ASN A O 1
ATOM 4503 N N . SER A 1 571 ? -12.32 -0.935 -21.844 1 72.81 571 SER A N 1
ATOM 4504 C CA . SER A 1 571 ? -11.695 -0.579 -20.578 1 72.81 571 SER A CA 1
ATOM 4505 C C . SER A 1 571 ? -10.516 0.365 -20.781 1 72.81 571 SER A C 1
ATOM 4507 O O . SER A 1 571 ? -9.789 0.68 -19.844 1 72.81 571 SER A O 1
ATOM 4509 N N . GLU A 1 572 ? -10.023 0.618 -21.844 1 70.81 572 GLU A N 1
ATOM 4510 C CA . GLU A 1 572 ? -8.93 1.534 -22.141 1 70.81 572 GLU A CA 1
ATOM 4511 C C . GLU A 1 572 ? -9.438 2.836 -22.75 1 70.81 572 GLU A C 1
ATOM 4513 O O . GLU A 1 572 ? -10.461 2.846 -23.438 1 70.81 572 GLU A O 1
ATOM 4518 N N . MET B 1 1 ? 31.828 -3.076 9.047 1 32.81 1 MET B N 1
ATOM 4519 C CA . MET B 1 1 ? 31.844 -2.814 10.484 1 32.81 1 MET B CA 1
ATOM 4520 C C . MET B 1 1 ? 31.297 -4.008 11.258 1 32.81 1 MET B C 1
ATOM 4522 O O . MET B 1 1 ? 30.359 -4.672 10.805 1 32.81 1 MET B O 1
ATOM 4526 N N . SER B 1 2 ? 31.984 -4.367 12.156 1 37.09 2 SER B N 1
ATOM 4527 C CA . SER B 1 2 ? 31.594 -5.5 12.992 1 37.09 2 SER B CA 1
ATOM 4528 C C . SER B 1 2 ? 30.203 -5.305 13.578 1 37.09 2 SER B C 1
ATOM 4530 O O . SER B 1 2 ? 29.75 -4.172 13.727 1 37.09 2 SER B O 1
ATOM 4532 N N . LEU B 1 3 ? 29.328 -6.301 13.695 1 39.88 3 LEU B N 1
ATOM 4533 C CA . LEU B 1 3 ? 28.047 -6.227 14.375 1 39.88 3 LEU B CA 1
ATOM 4534 C C . LEU B 1 3 ? 28.141 -5.371 15.633 1 39.88 3 LEU B C 1
ATOM 4536 O O . LEU B 1 3 ? 27.219 -4.621 15.953 1 39.88 3 LEU B O 1
ATOM 4540 N N . GLN B 1 4 ? 29.266 -5.574 16.344 1 41.91 4 GLN B N 1
ATOM 4541 C CA . GLN B 1 4 ? 29.531 -4.848 17.578 1 41.91 4 GLN B CA 1
ATOM 4542 C C . GLN B 1 4 ? 29.688 -3.352 17.312 1 41.91 4 GLN B C 1
ATOM 4544 O O . GLN B 1 4 ? 29.156 -2.529 18.078 1 41.91 4 GLN B O 1
ATOM 4549 N N . GLU B 1 5 ? 30.375 -2.957 16.406 1 46.66 5 GLU B N 1
ATOM 4550 C CA . GLU B 1 5 ? 30.641 -1.565 16.031 1 46.66 5 GLU B CA 1
ATOM 4551 C C . GLU B 1 5 ? 29.375 -0.9 15.492 1 46.66 5 GLU B C 1
ATOM 4553 O O . GLU B 1 5 ? 29.156 0.295 15.695 1 46.66 5 GLU B O 1
ATOM 4558 N N . LEU B 1 6 ? 28.609 -1.569 14.828 1 51.25 6 LEU B N 1
ATOM 4559 C CA . LEU B 1 6 ? 27.344 -1.074 14.305 1 51.25 6 LEU B CA 1
ATOM 4560 C C . LEU B 1 6 ? 26.375 -0.729 15.438 1 51.25 6 LEU B C 1
ATOM 4562 O O . LEU B 1 6 ? 25.594 0.212 15.32 1 51.25 6 LEU B O 1
ATOM 4566 N N . THR B 1 7 ? 26.469 -1.512 16.609 1 57.91 7 THR B N 1
ATOM 4567 C CA . THR B 1 7 ? 25.578 -1.296 17.734 1 57.91 7 THR B CA 1
ATOM 4568 C C . THR B 1 7 ? 25.922 0.005 18.453 1 57.91 7 THR B C 1
ATOM 4570 O O . THR B 1 7 ? 25.094 0.543 19.203 1 57.91 7 THR B O 1
ATOM 4573 N N . GLU B 1 8 ? 27.141 0.555 18.219 1 66.38 8 GLU B N 1
ATOM 4574 C CA . GLU B 1 8 ? 27.547 1.7 19.031 1 66.38 8 GLU B CA 1
ATOM 4575 C C . GLU B 1 8 ? 27.188 3.016 18.344 1 66.38 8 GLU B C 1
ATOM 4577 O O . GLU B 1 8 ? 27.078 4.055 19 1 66.38 8 GLU B O 1
ATOM 4582 N N . VAL B 1 9 ? 26.875 3.023 17.109 1 82.38 9 VAL B N 1
ATOM 4583 C CA . VAL B 1 9 ? 26.594 4.285 16.438 1 82.38 9 VAL B CA 1
ATOM 4584 C C . VAL B 1 9 ? 25.094 4.555 16.453 1 82.38 9 VAL B C 1
ATOM 4586 O O . VAL B 1 9 ? 24.297 3.727 16.016 1 82.38 9 VAL B O 1
ATOM 4589 N N . PRO B 1 10 ? 24.719 5.727 17.062 1 90.94 10 PRO B N 1
ATOM 4590 C CA . PRO B 1 10 ? 23.281 6.027 17.188 1 90.94 10 PRO B CA 1
ATOM 4591 C C . PRO B 1 10 ? 22.594 6.133 15.82 1 90.94 10 PRO B C 1
ATOM 4593 O O . PRO B 1 10 ? 23.234 6.508 14.828 1 90.94 10 PRO B O 1
ATOM 4596 N N . ILE B 1 11 ? 21.422 5.777 15.82 1 94.25 11 ILE B N 1
ATOM 4597 C CA . ILE B 1 11 ? 20.547 5.934 14.656 1 94.25 11 ILE B CA 1
ATOM 4598 C C . ILE B 1 11 ? 19.688 7.184 14.812 1 94.25 11 ILE B C 1
ATOM 4600 O O . ILE B 1 11 ? 19.125 7.43 15.883 1 94.25 11 ILE B O 1
ATOM 4604 N N . HIS B 1 12 ? 19.609 7.996 13.789 1 96.69 12 HIS B N 1
ATOM 4605 C CA . HIS B 1 12 ? 18.828 9.227 13.836 1 96.69 12 HIS B CA 1
ATOM 4606 C C . HIS B 1 12 ? 17.484 9.055 13.133 1 96.69 12 HIS B C 1
ATOM 4608 O O . HIS B 1 12 ? 17.375 8.289 12.172 1 96.69 12 HIS B O 1
ATOM 4614 N N . ILE B 1 13 ? 16.469 9.781 13.672 1 98 13 ILE B N 1
ATOM 4615 C CA . ILE B 1 13 ? 15.109 9.445 13.289 1 98 13 ILE B CA 1
ATOM 4616 C C . ILE B 1 13 ? 14.438 10.656 12.648 1 98 13 ILE B C 1
ATOM 4618 O O . ILE B 1 13 ? 14.578 11.781 13.133 1 98 13 ILE B O 1
ATOM 4622 N N . GLY B 1 14 ? 13.766 10.43 11.555 1 98.31 14 GLY B N 1
ATOM 4623 C CA . GLY B 1 14 ? 12.812 11.367 10.977 1 98.31 14 GLY B CA 1
ATOM 4624 C C . GLY B 1 14 ? 11.375 10.883 11.039 1 98.31 14 GLY B C 1
ATOM 4625 O O . GLY B 1 14 ? 11.102 9.711 10.797 1 98.31 14 GLY B O 1
ATOM 4626 N N . ILE B 1 15 ? 10.445 11.805 11.406 1 98.31 15 ILE B N 1
ATOM 4627 C CA . ILE B 1 15 ? 9.031 11.469 11.508 1 98.31 15 ILE B CA 1
ATOM 4628 C C . ILE B 1 15 ? 8.203 12.461 10.688 1 98.31 15 ILE B C 1
ATOM 4630 O O . ILE B 1 15 ? 8.445 13.664 10.742 1 98.31 15 ILE B O 1
ATOM 4634 N N . ASP B 1 16 ? 7.309 12 9.914 1 97.12 16 ASP B N 1
ATOM 4635 C CA . ASP B 1 16 ? 6.289 12.789 9.234 1 97.12 16 ASP B CA 1
ATOM 4636 C C . ASP B 1 16 ? 4.891 12.438 9.734 1 97.12 16 ASP B C 1
ATOM 4638 O O . ASP B 1 16 ? 4.309 11.438 9.297 1 97.12 16 ASP B O 1
ATOM 4642 N N . LEU B 1 17 ? 4.398 13.234 10.602 1 96.69 17 LEU B N 1
ATOM 4643 C CA . LEU B 1 17 ? 3.035 13.07 11.102 1 96.69 17 LEU B CA 1
ATOM 4644 C C . LEU B 1 17 ? 2.035 13.75 10.172 1 96.69 17 LEU B C 1
ATOM 4646 O O . LEU B 1 17 ? 1.848 14.961 10.234 1 96.69 17 LEU B O 1
ATOM 4650 N N . GLY B 1 18 ? 1.358 12.953 9.352 1 93.69 18 GLY B N 1
ATOM 4651 C CA . GLY B 1 18 ? 0.417 13.516 8.391 1 93.69 18 GLY B CA 1
ATOM 4652 C C . GLY B 1 18 ? -1.019 13.484 8.883 1 93.69 18 GLY B C 1
ATOM 4653 O O . GLY B 1 18 ? -1.337 12.781 9.844 1 93.69 18 GLY B O 1
ATOM 4654 N N . THR B 1 19 ? -1.874 14.289 8.211 1 91.69 19 THR B N 1
ATOM 4655 C CA . THR B 1 19 ? -3.303 14.289 8.508 1 91.69 19 THR B CA 1
ATOM 4656 C C . THR B 1 19 ? -3.918 12.93 8.211 1 91.69 19 THR B C 1
ATOM 4658 O O . THR B 1 19 ? -4.707 12.414 9.008 1 91.69 19 THR B O 1
ATOM 4661 N N . THR B 1 20 ? -3.5 12.352 7.117 1 90.75 20 THR B N 1
ATOM 4662 C CA . THR B 1 20 ? -4.129 11.102 6.691 1 90.75 20 THR B CA 1
ATOM 4663 C C . THR B 1 20 ? -3.154 9.938 6.824 1 90.75 20 THR B C 1
ATOM 4665 O O . THR B 1 20 ? -3.562 8.812 7.121 1 90.75 20 THR B O 1
ATOM 4668 N N . TYR B 1 21 ? -1.886 10.188 6.547 1 91.81 21 TYR B N 1
ATOM 4669 C CA . TYR B 1 21 ? -0.875 9.141 6.641 1 91.81 21 TYR B CA 1
ATOM 4670 C C . TYR B 1 21 ? 0.371 9.641 7.359 1 91.81 21 TYR B C 1
ATOM 4672 O O . TYR B 1 21 ? 0.745 10.812 7.215 1 91.81 21 TYR B O 1
ATOM 4680 N N . SER B 1 22 ? 1.036 8.789 8.078 1 95.12 22 SER B N 1
ATOM 4681 C CA . SER B 1 22 ? 2.266 9.102 8.797 1 95.12 22 SER B CA 1
ATOM 4682 C C . SER B 1 22 ? 3.375 8.109 8.453 1 95.12 22 SER B C 1
ATOM 4684 O O . SER B 1 22 ? 3.1 6.969 8.078 1 95.12 22 SER B O 1
ATOM 4686 N N . SER B 1 23 ? 4.594 8.57 8.539 1 95 23 SER B N 1
ATOM 4687 C CA . SER B 1 23 ? 5.742 7.727 8.211 1 95 23 SER B CA 1
ATOM 4688 C C . SER B 1 23 ? 6.918 8.008 9.141 1 95 23 SER B C 1
ATOM 4690 O O . SER B 1 23 ? 6.945 9.039 9.82 1 95 23 SER B O 1
ATOM 4692 N N . ILE B 1 24 ? 7.848 7.082 9.188 1 96.38 24 ILE B N 1
ATOM 4693 C CA . ILE B 1 24 ? 9.055 7.188 10 1 96.38 24 ILE B CA 1
ATOM 4694 C C . ILE B 1 24 ? 10.25 6.656 9.227 1 96.38 24 ILE B C 1
ATOM 4696 O O . ILE B 1 24 ? 10.141 5.676 8.484 1 96.38 24 ILE B O 1
ATOM 4700 N N . ALA B 1 25 ? 11.344 7.34 9.273 1 96.44 25 ALA B N 1
ATOM 4701 C CA . ALA B 1 25 ? 12.578 6.957 8.594 1 96.44 25 ALA B CA 1
ATOM 4702 C C . ALA B 1 25 ? 13.766 6.992 9.547 1 96.44 25 ALA B C 1
ATOM 4704 O O . ALA B 1 25 ? 13.711 7.652 10.594 1 96.44 25 ALA B O 1
ATOM 4705 N N . ILE B 1 26 ? 14.82 6.266 9.211 1 95.56 26 ILE B N 1
ATOM 4706 C CA . ILE B 1 26 ? 16.047 6.25 9.992 1 95.56 26 ILE B CA 1
ATOM 4707 C C . ILE B 1 26 ? 17.219 6.684 9.117 1 95.56 26 ILE B C 1
ATOM 4709 O O . ILE B 1 26 ? 17.188 6.504 7.898 1 95.56 26 ILE B O 1
ATOM 4713 N N . TYR B 1 27 ? 18.156 7.277 9.664 1 94.94 27 TYR B N 1
ATOM 4714 C CA . TYR B 1 27 ? 19.438 7.598 9.07 1 94.94 27 TYR B CA 1
ATOM 4715 C C . TYR B 1 27 ? 20.578 6.887 9.797 1 94.94 27 TYR B C 1
ATOM 4717 O O . TYR B 1 27 ? 20.781 7.109 10.992 1 94.94 27 TYR B O 1
ATOM 4725 N N . SER B 1 28 ? 21.25 6.047 9.016 1 89.25 28 SER B N 1
ATOM 4726 C CA . SER B 1 28 ? 22.406 5.336 9.547 1 89.25 28 SER B CA 1
ATOM 4727 C C . SER B 1 28 ? 23.688 5.703 8.789 1 89.25 28 SER B C 1
ATOM 4729 O O . SER B 1 28 ? 23.875 5.301 7.641 1 89.25 28 SER B O 1
ATOM 4731 N N . GLU B 1 29 ? 24.609 6.348 9.305 1 80.94 29 GLU B N 1
ATOM 4732 C CA . GLU B 1 29 ? 25.797 6.891 8.656 1 80.94 29 GLU B CA 1
ATOM 4733 C C . GLU B 1 29 ? 26.656 5.781 8.047 1 80.94 29 GLU B C 1
ATOM 4735 O O . GLU B 1 29 ? 27.266 5.969 6.996 1 80.94 29 GLU B O 1
ATOM 4740 N N . ASN B 1 30 ? 26.812 4.621 8.516 1 72.25 30 ASN B N 1
ATOM 4741 C CA . ASN B 1 30 ? 27.781 3.625 8.078 1 72.25 30 ASN B CA 1
ATOM 4742 C C . ASN B 1 30 ? 27.141 2.592 7.152 1 72.25 30 ASN B C 1
ATOM 4744 O O . ASN B 1 30 ? 27.734 1.534 6.906 1 72.25 30 ASN B O 1
ATOM 4748 N N . GLU B 1 31 ? 26.078 3.053 6.602 1 69.38 31 GLU B N 1
ATOM 4749 C CA . GLU B 1 31 ? 25.438 2.145 5.656 1 69.38 31 GLU B CA 1
ATOM 4750 C C . GLU B 1 31 ? 25.5 2.686 4.23 1 69.38 31 GLU B C 1
ATOM 4752 O O . GLU B 1 31 ? 25.656 3.891 4.027 1 69.38 31 GLU B O 1
ATOM 4757 N N . THR B 1 32 ? 25.562 1.776 3.219 1 63.47 32 THR B N 1
ATOM 4758 C CA . THR B 1 32 ? 25.609 2.166 1.814 1 63.47 32 THR B CA 1
ATOM 4759 C C . THR B 1 32 ? 24.438 3.07 1.469 1 63.47 32 THR B C 1
ATOM 4761 O O . THR B 1 32 ? 24.594 4.098 0.809 1 63.47 32 THR B O 1
ATOM 4764 N N . ASN B 1 33 ? 23.344 2.734 1.956 1 72.06 33 ASN B N 1
ATOM 4765 C CA . ASN B 1 33 ? 22.156 3.582 1.904 1 72.06 33 ASN B CA 1
ATOM 4766 C C . ASN B 1 33 ? 21.781 4.09 3.289 1 72.06 33 ASN B C 1
ATOM 4768 O O . ASN B 1 33 ? 21.109 3.385 4.051 1 72.06 33 ASN B O 1
ATOM 4772 N N . PRO B 1 34 ? 22.156 5.305 3.492 1 86.75 34 PRO B N 1
ATOM 4773 C CA . PRO B 1 34 ? 22.062 5.75 4.883 1 86.75 34 PRO B CA 1
ATOM 4774 C C . PRO B 1 34 ? 20.625 6.039 5.309 1 86.75 34 PRO B C 1
ATOM 4776 O O . PRO B 1 34 ? 20.328 6.129 6.504 1 86.75 34 PRO B O 1
ATOM 4779 N N . VAL B 1 35 ? 19.734 6.309 4.332 1 91 35 VAL B N 1
ATOM 4780 C CA . VAL B 1 35 ? 18.359 6.66 4.656 1 91 35 VAL B CA 1
ATOM 4781 C C . VAL B 1 35 ? 17.438 5.48 4.355 1 91 35 VAL B C 1
ATOM 4783 O O . VAL B 1 35 ? 17.516 4.879 3.283 1 91 35 VAL B O 1
ATOM 4786 N N . GLU B 1 36 ? 16.594 5.172 5.367 1 87.44 36 GLU B N 1
ATOM 4787 C CA . GLU B 1 36 ? 15.633 4.086 5.195 1 87.44 36 GLU B CA 1
ATOM 4788 C C . GLU B 1 36 ? 14.266 4.469 5.758 1 87.44 36 GLU B C 1
ATOM 4790 O O . GLU B 1 36 ? 14.148 4.82 6.93 1 87.44 36 GLU B O 1
ATOM 4795 N N . VAL B 1 37 ? 13.266 4.449 4.875 1 90.31 37 VAL B N 1
ATOM 4796 C CA . VAL B 1 37 ? 11.906 4.574 5.371 1 90.31 37 VAL B CA 1
ATOM 4797 C C . VAL B 1 37 ? 11.414 3.223 5.883 1 90.31 37 VAL B C 1
ATOM 4799 O O . VAL B 1 37 ? 11.492 2.217 5.172 1 90.31 37 VAL B O 1
ATOM 4802 N N . LEU B 1 38 ? 10.938 3.18 7.086 1 88.06 38 LEU B N 1
ATOM 4803 C CA . LEU B 1 38 ? 10.555 1.907 7.688 1 88.06 38 LEU B CA 1
ATOM 4804 C C . LEU B 1 38 ? 9.258 1.382 7.082 1 88.06 38 LEU B C 1
ATOM 4806 O O . LEU B 1 38 ? 8.312 2.143 6.883 1 88.06 38 LEU B O 1
ATOM 4810 N N . GLN B 1 39 ? 9.305 0.191 6.758 1 77.69 39 GLN B N 1
ATOM 4811 C CA . GLN B 1 39 ? 8.125 -0.481 6.223 1 77.69 39 GLN B CA 1
ATOM 4812 C C . GLN B 1 39 ? 7.102 -0.762 7.324 1 77.69 39 GLN B C 1
ATOM 4814 O O . GLN B 1 39 ? 7.457 -1.267 8.391 1 77.69 39 GLN B O 1
ATOM 4819 N N . ILE B 1 40 ? 5.867 -0.404 7.129 1 76.38 40 ILE B N 1
ATOM 4820 C CA . ILE B 1 40 ? 4.785 -0.594 8.086 1 76.38 40 ILE B CA 1
ATOM 4821 C C . ILE B 1 40 ? 4.145 -1.966 7.883 1 76.38 40 ILE B C 1
ATOM 4823 O O . ILE B 1 40 ? 3.85 -2.672 8.852 1 76.38 40 ILE B O 1
ATOM 4827 N N . SER B 1 41 ? 3.762 -2.246 6.742 1 70.56 41 SER B N 1
ATOM 4828 C CA . SER B 1 41 ? 3.238 -3.537 6.309 1 70.56 41 SER B CA 1
ATOM 4829 C C . SER B 1 41 ? 3.799 -3.934 4.945 1 70.56 41 SER B C 1
ATOM 4831 O O . SER B 1 41 ? 4.672 -3.25 4.406 1 70.56 41 SER B O 1
ATOM 4833 N N . ASN B 1 42 ? 3.309 -5.074 4.461 1 61.78 42 ASN B N 1
ATOM 4834 C CA . ASN B 1 42 ? 3.842 -5.543 3.184 1 61.78 42 ASN B CA 1
ATOM 4835 C C . ASN B 1 42 ? 3.703 -4.48 2.096 1 61.78 42 ASN B C 1
ATOM 4837 O O . ASN B 1 42 ? 2.594 -4.184 1.654 1 61.78 42 ASN B O 1
ATOM 4841 N N . ASN B 1 43 ? 4.801 -3.744 1.819 1 63.97 43 ASN B N 1
ATOM 4842 C CA . ASN B 1 43 ? 4.988 -2.783 0.736 1 63.97 43 ASN B CA 1
ATOM 4843 C C . ASN B 1 43 ? 4.363 -1.433 1.07 1 63.97 43 ASN B C 1
ATOM 4845 O O . ASN B 1 43 ? 3.984 -0.68 0.171 1 63.97 43 ASN B O 1
ATOM 4849 N N . GLU B 1 44 ? 4.027 -1.207 2.336 1 76.44 44 GLU B N 1
ATOM 4850 C CA . GLU B 1 44 ? 3.512 0.096 2.746 1 76.44 44 GLU B CA 1
ATOM 4851 C C . GLU B 1 44 ? 4.527 0.844 3.607 1 76.44 44 GLU B C 1
ATOM 4853 O O . GLU B 1 44 ? 5.059 0.292 4.574 1 76.44 44 GLU B O 1
ATOM 4858 N N . PHE B 1 45 ? 4.809 2.064 3.236 1 82.81 45 PHE B N 1
ATOM 4859 C CA . PHE B 1 45 ? 5.84 2.836 3.924 1 82.81 45 PHE B CA 1
ATOM 4860 C C . PHE B 1 45 ? 5.219 3.979 4.719 1 82.81 45 PHE B C 1
ATOM 4862 O O . PHE B 1 45 ? 5.93 4.855 5.211 1 82.81 45 PHE B O 1
ATOM 4869 N N . SER B 1 46 ? 3.891 3.973 4.781 1 89.31 46 SER B N 1
ATOM 4870 C CA . SER B 1 46 ? 3.156 4.922 5.609 1 89.31 46 SER B CA 1
ATOM 4871 C C . SER B 1 46 ? 1.975 4.254 6.305 1 89.31 46 SER B C 1
ATOM 4873 O O . SER B 1 46 ? 1.452 3.248 5.82 1 89.31 46 SER B O 1
ATOM 4875 N N . ILE B 1 47 ? 1.604 4.766 7.395 1 90.44 47 ILE B N 1
ATOM 4876 C CA . ILE B 1 47 ? 0.484 4.238 8.164 1 90.44 47 ILE B CA 1
ATOM 4877 C C . ILE B 1 47 ? -0.658 5.25 8.18 1 90.44 47 ILE B C 1
ATOM 4879 O O . ILE B 1 47 ? -0.433 6.445 8.375 1 90.44 47 ILE B O 1
ATOM 4883 N N . PRO B 1 48 ? -1.902 4.797 7.887 1 91.31 48 PRO B N 1
ATOM 4884 C CA . PRO B 1 48 ? -3.018 5.727 8.078 1 91.31 48 PRO B CA 1
ATOM 4885 C C . PRO B 1 48 ? -3.074 6.297 9.492 1 91.31 48 PRO B C 1
ATOM 4887 O O . PRO B 1 48 ? -2.953 5.547 10.469 1 91.31 48 PRO B O 1
ATOM 4890 N N . SER B 1 49 ? -3.266 7.594 9.562 1 94.44 49 SER B N 1
ATOM 4891 C CA . SER B 1 49 ? -3.33 8.266 10.859 1 94.44 49 SER B CA 1
ATOM 4892 C C . SER B 1 49 ? -4.723 8.141 11.477 1 94.44 49 SER B C 1
ATOM 4894 O O . SER B 1 49 ? -5.34 9.148 11.82 1 94.44 49 SER B O 1
ATOM 4896 N N . TRP B 1 50 ? -5.152 6.902 11.633 1 93.38 50 TRP B N 1
ATOM 4897 C CA . TRP B 1 50 ? -6.441 6.559 12.219 1 93.38 50 TRP B CA 1
ATOM 4898 C C . TRP B 1 50 ? -6.258 5.758 13.508 1 93.38 50 TRP B C 1
ATOM 4900 O O . TRP B 1 50 ? -5.434 4.848 13.562 1 93.38 50 TRP B O 1
ATOM 4910 N N . VAL B 1 51 ? -7.004 6.168 14.516 1 94.62 51 VAL B N 1
ATOM 4911 C CA . VAL B 1 51 ? -6.973 5.477 15.805 1 94.62 51 VAL B CA 1
ATOM 4912 C C . VAL B 1 51 ? -8.352 4.887 16.109 1 94.62 51 VAL B C 1
ATOM 4914 O O . VAL B 1 51 ? -9.352 5.605 16.109 1 94.62 51 VAL B O 1
ATOM 4917 N N . GLU B 1 52 ? -8.383 3.635 16.328 1 92.31 52 GLU B N 1
ATOM 4918 C CA . GLU B 1 52 ? -9.609 2.973 16.766 1 92.31 52 GLU B CA 1
ATOM 4919 C C . GLU B 1 52 ? -9.531 2.596 18.25 1 92.31 52 GLU B C 1
ATOM 4921 O O . GLU B 1 52 ? -8.555 1.983 18.688 1 92.31 52 GLU B O 1
ATOM 4926 N N . ILE B 1 53 ? -10.484 3.02 18.969 1 92.12 53 ILE B N 1
ATOM 4927 C CA . ILE B 1 53 ? -10.633 2.586 20.359 1 92.12 53 ILE B CA 1
ATOM 4928 C C . ILE B 1 53 ? -11.672 1.468 20.438 1 92.12 53 ILE B C 1
ATOM 4930 O O . ILE B 1 53 ? -12.734 1.555 19.828 1 92.12 53 ILE B O 1
ATOM 4934 N N . PHE B 1 54 ? -11.359 0.417 21.188 1 88.81 54 PHE B N 1
ATOM 4935 C CA . PHE B 1 54 ? -12.258 -0.728 21.188 1 88.81 54 PHE B CA 1
ATOM 4936 C C . PHE B 1 54 ? -12.125 -1.527 22.469 1 88.81 54 PHE B C 1
ATOM 4938 O O . PHE B 1 54 ? -11.18 -1.315 23.25 1 88.81 54 PHE B O 1
ATOM 4945 N N . LYS B 1 55 ? -13.133 -2.316 22.719 1 88.81 55 LYS B N 1
ATOM 4946 C CA . LYS B 1 55 ? -13.102 -3.256 23.844 1 88.81 55 LYS B CA 1
ATOM 4947 C C . LYS B 1 55 ? -12.359 -4.531 23.453 1 88.81 55 LYS B C 1
ATOM 4949 O O . LYS B 1 55 ? -12.773 -5.254 22.547 1 88.81 55 LYS B O 1
ATOM 4954 N N . GLY B 1 56 ? -11.273 -4.812 24.172 1 85.88 56 GLY B N 1
ATOM 4955 C CA . GLY B 1 56 ? -10.508 -6.02 23.906 1 85.88 56 GLY B CA 1
ATOM 4956 C C . GLY B 1 56 ? -11.195 -7.281 24.391 1 85.88 56 GLY B C 1
ATOM 4957 O O . GLY B 1 56 ? -12.188 -7.215 25.125 1 85.88 56 GLY B O 1
ATOM 4958 N N . GLY B 1 57 ? -10.719 -8.422 23.891 1 80 57 GLY B N 1
ATOM 4959 C CA . GLY B 1 57 ? -11.25 -9.703 24.344 1 80 57 GLY B CA 1
ATOM 4960 C C . GLY B 1 57 ? -11.164 -9.891 25.844 1 80 57 GLY B C 1
ATOM 4961 O O . GLY B 1 57 ? -11.945 -10.641 26.422 1 80 57 GLY B O 1
ATOM 4962 N N . ASP B 1 58 ? -10.258 -9.164 26.484 1 85 58 ASP B N 1
ATOM 4963 C CA . ASP B 1 58 ? -10.055 -9.242 27.938 1 85 58 ASP B CA 1
ATOM 4964 C C . ASP B 1 58 ? -10.953 -8.242 28.672 1 85 58 ASP B C 1
ATOM 4966 O O . ASP B 1 58 ? -10.891 -8.133 29.891 1 85 58 ASP B O 1
ATOM 4970 N N . GLY B 1 59 ? -11.758 -7.539 27.953 1 86.31 59 GLY B N 1
ATOM 4971 C CA . GLY B 1 59 ? -12.711 -6.605 28.547 1 86.31 59 GLY B CA 1
ATOM 4972 C C . GLY B 1 59 ? -12.102 -5.25 28.844 1 86.31 59 GLY B C 1
ATOM 4973 O O . GLY B 1 59 ? -12.758 -4.391 29.438 1 86.31 59 GLY B O 1
ATOM 4974 N N . LEU B 1 60 ? -10.898 -5.047 28.406 1 90.81 60 LEU B N 1
ATOM 4975 C CA . LEU B 1 60 ? -10.211 -3.791 28.688 1 90.81 60 LEU B CA 1
ATOM 4976 C C . LEU B 1 60 ? -10.266 -2.859 27.484 1 90.81 60 LEU B C 1
ATOM 4978 O O . LEU B 1 60 ? -10.508 -3.307 26.359 1 90.81 60 LEU B O 1
ATOM 4982 N N . LYS B 1 61 ? -10.078 -1.546 27.734 1 91.44 61 LYS B N 1
ATOM 4983 C CA . LYS B 1 61 ? -10 -0.575 26.641 1 91.44 61 LYS B CA 1
ATOM 4984 C C . LYS B 1 61 ? -8.656 -0.653 25.938 1 91.44 61 LYS B C 1
ATOM 4986 O O . LYS B 1 61 ? -7.605 -0.61 26.578 1 91.44 61 LYS B O 1
ATOM 4991 N N . LYS B 1 62 ? -8.688 -0.773 24.641 1 91.94 62 LYS B N 1
ATOM 4992 C CA . LYS B 1 62 ? -7.492 -0.852 23.812 1 91.94 62 LYS B CA 1
ATOM 4993 C C . LYS B 1 62 ? -7.586 0.099 22.609 1 91.94 62 LYS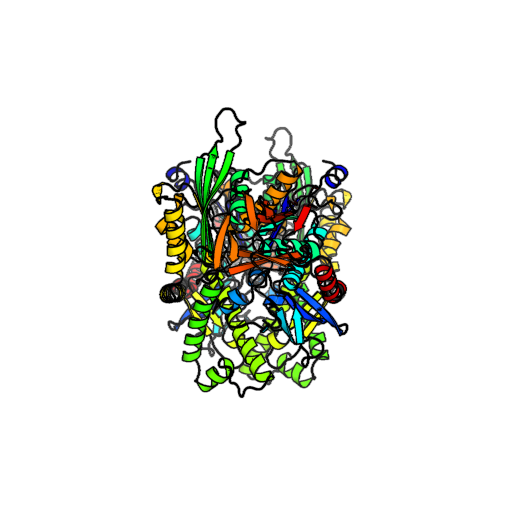 B C 1
ATOM 4995 O O . LYS B 1 62 ? -8.641 0.698 22.375 1 91.94 62 LYS B O 1
ATOM 5000 N N . TYR B 1 63 ? -6.512 0.305 22 1 92.06 63 TYR B N 1
ATOM 5001 C CA . TYR B 1 63 ? -6.547 1.077 20.75 1 92.06 63 TYR B CA 1
ATOM 5002 C C . TYR B 1 63 ? -5.719 0.403 19.672 1 92.06 63 TYR B C 1
ATOM 5004 O O . TYR B 1 63 ? -4.879 -0.453 19.953 1 92.06 63 TYR B O 1
ATOM 5012 N N . ASN B 1 64 ? -6.074 0.655 18.484 1 90.31 64 ASN B N 1
ATOM 5013 C CA . ASN B 1 64 ? -5.348 0.237 17.281 1 90.31 64 ASN B CA 1
ATOM 5014 C C . ASN B 1 64 ? -5.16 1.394 16.312 1 90.31 64 ASN B C 1
ATOM 5016 O O . ASN B 1 64 ? -5.984 2.311 16.266 1 90.31 64 ASN B O 1
ATOM 5020 N N . VAL B 1 65 ? -4.035 1.357 15.602 1 91.31 65 VAL B N 1
ATOM 5021 C CA . VAL B 1 65 ? -3.738 2.43 14.656 1 91.31 65 VAL B CA 1
ATOM 5022 C C . VAL B 1 65 ? -3.463 1.838 13.273 1 91.31 65 VAL B C 1
ATOM 5024 O O . VAL B 1 65 ? -2.863 0.768 13.156 1 91.31 65 VAL B O 1
ATOM 5027 N N . GLY B 1 66 ? -3.924 2.553 12.227 1 89.56 66 GLY B N 1
ATOM 5028 C CA . GLY B 1 66 ? -3.504 2.17 10.891 1 89.56 66 GLY B CA 1
ATOM 5029 C C . GLY B 1 66 ? -4.648 1.697 10.016 1 89.56 66 GLY B C 1
ATOM 5030 O O . GLY B 1 66 ? -5.762 2.225 10.102 1 89.56 66 GLY B O 1
ATOM 5031 N N . LEU B 1 67 ? -4.324 0.753 9.125 1 83.94 67 LEU B N 1
ATOM 5032 C CA . LEU B 1 67 ? -5.25 0.334 8.086 1 83.94 67 LEU B CA 1
ATOM 5033 C C . LEU B 1 67 ? -6.5 -0.304 8.688 1 83.94 67 LEU B C 1
ATOM 5035 O O . LEU B 1 67 ? -7.617 -0.041 8.234 1 83.94 67 LEU B O 1
ATOM 5039 N N . ILE B 1 68 ? -6.293 -1.115 9.688 1 85.75 68 ILE B N 1
ATOM 5040 C CA . ILE B 1 68 ? -7.426 -1.801 10.305 1 85.75 68 ILE B CA 1
ATOM 5041 C C . ILE B 1 68 ? -8.352 -0.781 10.961 1 85.75 68 ILE B C 1
ATOM 5043 O O . ILE B 1 68 ? -9.57 -0.874 10.844 1 85.75 68 ILE B O 1
ATOM 5047 N N . ALA B 1 69 ? -7.734 0.156 11.641 1 88.25 69 ALA B N 1
ATOM 5048 C CA . ALA B 1 69 ? -8.523 1.212 12.273 1 88.25 69 ALA B CA 1
ATOM 5049 C C . ALA B 1 69 ? -9.344 1.98 11.242 1 88.25 69 ALA B C 1
ATOM 5051 O O . ALA B 1 69 ? -10.5 2.322 11.492 1 88.25 69 ALA B O 1
ATOM 5052 N N . LYS B 1 70 ? -8.773 2.205 10.156 1 86.69 70 LYS B N 1
ATOM 5053 C CA . LYS B 1 70 ? -9.438 2.947 9.086 1 86.69 70 LYS B CA 1
ATOM 5054 C C . LYS B 1 70 ? -10.586 2.139 8.484 1 86.69 70 LYS B C 1
ATOM 5056 O O . LYS B 1 70 ? -11.648 2.688 8.18 1 86.69 70 LYS B O 1
ATOM 5061 N N . LYS B 1 71 ? -10.383 0.914 8.344 1 81.88 71 LYS B N 1
ATOM 5062 C CA . LYS B 1 71 ? -11.336 0.059 7.648 1 81.88 71 LYS B CA 1
ATOM 5063 C C . LYS B 1 71 ? -12.484 -0.35 8.57 1 81.88 71 LYS B C 1
ATOM 5065 O O . LYS B 1 71 ? -13.609 -0.555 8.117 1 81.88 71 LYS B O 1
ATOM 5070 N N . ASN B 1 72 ? -12.133 -0.409 9.797 1 81.44 72 ASN B N 1
ATOM 5071 C CA . ASN B 1 72 ? -13.148 -0.841 10.75 1 81.44 72 ASN B CA 1
ATOM 5072 C C . ASN B 1 72 ? -14.227 0.224 10.945 1 81.44 72 ASN B C 1
ATOM 5074 O O . ASN B 1 72 ? -13.945 1.42 10.844 1 81.44 72 ASN B O 1
ATOM 5078 N N . GLY B 1 73 ? -15.461 -0.141 11.086 1 70.38 73 GLY B N 1
ATOM 5079 C CA . GLY B 1 73 ? -16.562 0.779 11.305 1 70.38 73 GLY B CA 1
ATOM 5080 C C . GLY B 1 73 ? -16.766 1.131 12.773 1 70.38 73 GLY B C 1
ATOM 5081 O O . GLY B 1 73 ? -17.797 1.69 13.141 1 70.38 73 GLY B O 1
ATOM 5082 N N . GLY B 1 74 ? -15.812 0.915 13.594 1 76.19 74 GLY B N 1
ATOM 5083 C CA . GLY B 1 74 ? -15.969 1.158 15.023 1 76.19 74 GLY B CA 1
ATOM 5084 C C . GLY B 1 74 ? -15.656 2.588 15.422 1 76.19 74 GLY B C 1
ATOM 5085 O O . GLY B 1 74 ? -15.938 3.523 14.664 1 76.19 74 GLY B O 1
ATOM 5086 N N . ILE B 1 75 ? -15.32 2.803 16.641 1 84.25 75 ILE B N 1
ATOM 5087 C CA . ILE B 1 75 ? -14.992 4.102 17.234 1 84.25 75 ILE B CA 1
ATOM 5088 C C . ILE B 1 75 ? -13.594 4.531 16.781 1 84.25 75 ILE B C 1
ATOM 5090 O O . ILE B 1 75 ? -12.594 4.039 17.312 1 84.25 75 ILE B O 1
ATOM 5094 N N . CYS B 1 76 ? -13.594 5.445 15.875 1 89.12 76 CYS B N 1
ATOM 5095 C CA . CYS B 1 76 ? -12.305 5.816 15.289 1 89.12 76 CYS B CA 1
ATOM 5096 C C . CYS B 1 76 ? -12.07 7.32 15.398 1 89.12 76 CYS B C 1
ATOM 5098 O O . CYS B 1 76 ? -13.016 8.102 15.336 1 89.12 76 CYS B O 1
ATOM 5100 N N . LEU B 1 77 ? -10.883 7.66 15.633 1 93.44 77 LEU B N 1
ATOM 5101 C CA . LEU B 1 77 ? -10.398 9.039 15.641 1 93.44 77 LEU B CA 1
ATOM 5102 C C . LEU B 1 77 ? -9.398 9.266 14.516 1 93.44 77 LEU B C 1
ATOM 5104 O O . LEU B 1 77 ? -8.57 8.391 14.219 1 93.44 77 LEU B O 1
ATOM 5108 N N . HIS B 1 78 ? -9.602 10.367 13.82 1 91.88 78 HIS B N 1
ATOM 5109 C CA . HIS B 1 78 ? -8.703 10.719 12.727 1 91.88 78 HIS B CA 1
ATOM 5110 C C . HIS B 1 78 ? -8.617 12.227 12.539 1 91.88 78 HIS B C 1
ATOM 5112 O O . HIS B 1 78 ? -9.32 12.984 13.203 1 91.88 78 HIS B O 1
ATOM 5118 N N . ASP B 1 79 ? -7.672 12.766 11.75 1 91.81 79 ASP B N 1
ATOM 5119 C CA . ASP B 1 79 ? -7.465 14.18 11.445 1 91.81 79 ASP B CA 1
ATOM 5120 C C . ASP B 1 79 ? -7.07 14.953 12.703 1 91.81 79 ASP B C 1
ATOM 5122 O O . ASP B 1 79 ? -7.426 16.125 12.852 1 91.81 79 ASP B O 1
ATOM 5126 N N . SER B 1 80 ? -6.41 14.281 13.633 1 94.38 80 SER B N 1
ATOM 5127 C CA . SER B 1 80 ? -6.004 14.953 14.867 1 94.38 80 SER B CA 1
ATOM 5128 C C . SER B 1 80 ? -5.012 16.078 14.578 1 94.38 80 SER B C 1
ATOM 5130 O O . SER B 1 80 ? -4.988 17.078 15.289 1 94.38 80 SER B O 1
ATOM 5132 N N . LYS B 1 81 ? -4.227 15.898 13.539 1 93.06 81 LYS B N 1
ATOM 5133 C CA . LYS B 1 81 ? -3.244 16.906 13.164 1 93.06 81 LYS B CA 1
ATOM 5134 C C . LYS B 1 81 ? -3.922 18.234 12.836 1 93.06 81 LYS B C 1
ATOM 5136 O O . LYS B 1 81 ? -3.346 19.297 13.062 1 93.06 81 LYS B O 1
ATOM 5141 N N . ARG B 1 82 ? -5.109 18.188 12.383 1 91.81 82 ARG B N 1
ATOM 5142 C CA . ARG B 1 82 ? -5.855 19.406 12.039 1 91.81 82 ARG B CA 1
ATOM 5143 C C . ARG B 1 82 ? -6.312 20.141 13.297 1 91.81 82 ARG B C 1
ATOM 5145 O O . ARG B 1 82 ? -6.594 21.328 13.25 1 91.81 82 ARG B O 1
ATOM 5152 N N . LEU B 1 83 ? -6.332 19.406 14.383 1 93 83 LEU B N 1
ATOM 5153 C CA . LEU B 1 83 ? -6.93 19.953 15.594 1 93 83 LEU B CA 1
ATOM 5154 C C . LEU B 1 83 ? -5.859 20.266 16.625 1 93 83 LEU B C 1
ATOM 5156 O O . LEU B 1 83 ? -6.109 21.016 17.578 1 93 83 LEU B O 1
ATOM 5160 N N . ILE B 1 84 ? -4.723 19.688 16.438 1 93.62 84 ILE B N 1
ATOM 5161 C CA . ILE B 1 84 ? -3.674 19.828 17.453 1 93.62 84 ILE B CA 1
ATOM 5162 C C . ILE B 1 84 ? -3.271 21.297 17.578 1 93.62 84 ILE B C 1
ATOM 5164 O O . ILE B 1 84 ? -2.945 21.953 16.578 1 93.62 84 ILE B O 1
ATOM 5168 N N . GLY B 1 85 ? -3.303 21.859 18.766 1 88.06 85 GLY B N 1
ATOM 5169 C CA . GLY B 1 85 ? -2.893 23.219 19.047 1 88.06 85 GLY B CA 1
ATOM 5170 C C . GLY B 1 85 ? -3.836 24.266 18.469 1 88.06 85 GLY B C 1
ATOM 5171 O O . GLY B 1 85 ? -3.561 25.469 18.531 1 88.06 85 GLY B O 1
ATOM 5172 N N . GLU B 1 86 ? -4.961 23.766 17.922 1 84.56 86 GLU B N 1
ATOM 5173 C CA . GLU B 1 86 ? -5.949 24.688 17.344 1 84.56 86 GLU B CA 1
ATOM 5174 C C . GLU B 1 86 ? -6.719 25.422 18.453 1 84.56 86 GLU B C 1
ATOM 5176 O O . GLU B 1 86 ? -6.93 24.875 19.531 1 84.56 86 GLU B O 1
ATOM 5181 N N . THR B 1 87 ? -7.148 26.641 18.141 1 81.19 87 THR B N 1
ATOM 5182 C CA . THR B 1 87 ? -7.973 27.406 19.062 1 81.19 87 THR B CA 1
ATOM 5183 C C . THR B 1 87 ? -9.453 27.234 18.75 1 81.19 87 THR B C 1
ATOM 5185 O O . THR B 1 87 ? -9.82 27 17.594 1 81.19 87 THR B O 1
ATOM 5188 N N . VAL B 1 88 ? -10.305 27.328 19.781 1 85.19 88 VAL B N 1
ATOM 5189 C CA . VAL B 1 88 ? -11.75 27.203 19.609 1 85.19 88 VAL B CA 1
ATOM 5190 C C . VAL B 1 88 ? -12.258 28.266 18.641 1 85.19 88 VAL B C 1
ATOM 5192 O O . VAL B 1 88 ? -13.109 27.984 17.797 1 85.19 88 VAL B O 1
ATOM 5195 N N . LYS B 1 89 ? -11.719 29.406 18.75 1 78.19 89 LYS B N 1
ATOM 5196 C CA . LYS B 1 89 ? -12.133 30.5 17.875 1 78.19 89 LYS B CA 1
ATOM 5197 C C . LYS B 1 89 ? -11.867 30.156 16.406 1 78.19 89 LYS B C 1
ATOM 5199 O O . LYS B 1 89 ? -12.758 30.25 15.562 1 78.19 89 LYS B O 1
ATOM 5204 N N . HIS B 1 90 ? -10.625 29.797 16.141 1 78.06 90 HIS B N 1
ATOM 5205 C CA . HIS B 1 90 ? -10.25 29.453 14.773 1 78.06 90 HIS B CA 1
ATOM 5206 C C . HIS B 1 90 ? -11.047 28.266 14.266 1 78.06 90 HIS B C 1
ATOM 5208 O O . HIS B 1 90 ? -11.477 28.234 13.109 1 78.06 90 HIS B O 1
ATOM 5214 N N . TYR B 1 91 ? -11.234 27.266 15.102 1 85.56 91 TYR B N 1
ATOM 5215 C CA . TYR B 1 91 ? -12.008 26.094 14.75 1 85.56 91 TYR B CA 1
ATOM 5216 C C . TYR B 1 91 ? -13.438 26.469 14.367 1 85.56 91 TYR B C 1
ATOM 5218 O O . TYR B 1 91 ? -13.961 25.984 13.359 1 85.56 91 TYR B O 1
ATOM 5226 N N . ASN B 1 92 ? -14.031 27.281 15.109 1 82.06 92 ASN B N 1
ATOM 5227 C CA . ASN B 1 92 ? -15.414 27.672 14.891 1 82.06 92 ASN B CA 1
ATOM 5228 C C . ASN B 1 92 ? -15.57 28.516 13.633 1 82.06 92 ASN B C 1
ATOM 5230 O O . ASN B 1 92 ? -16.641 28.547 13.016 1 82.06 92 ASN B O 1
ATOM 5234 N N . GLU B 1 93 ? -14.516 29.172 13.32 1 76.56 93 GLU B N 1
ATOM 5235 C CA . GLU B 1 93 ? -14.547 30.031 12.148 1 76.56 93 GLU B CA 1
ATOM 5236 C C . GLU B 1 93 ? -14.398 29.219 10.859 1 76.56 93 GLU B C 1
ATOM 5238 O O . GLU B 1 93 ? -14.773 29.688 9.781 1 76.56 93 GLU B O 1
ATOM 5243 N N . GLN B 1 94 ? -13.891 28.031 11.117 1 74.19 94 GLN B N 1
ATOM 5244 C CA . GLN B 1 94 ? -13.656 27.203 9.938 1 74.19 94 GLN B CA 1
ATOM 5245 C C . GLN B 1 94 ? -14.844 26.281 9.664 1 74.19 94 GLN B C 1
ATOM 5247 O O . GLN B 1 94 ? -15.391 25.672 10.578 1 74.19 94 GLN B O 1
ATOM 5252 N N . LYS B 1 95 ? -15.734 26.344 8.711 1 58.06 95 LYS B N 1
ATOM 5253 C CA . LYS B 1 95 ? -16.938 25.578 8.391 1 58.06 95 LYS B CA 1
ATOM 5254 C C . LYS B 1 95 ? -16.578 24.125 8.062 1 58.06 95 LYS B C 1
ATOM 5256 O O . LYS B 1 95 ? -17.328 23.219 8.422 1 58.06 95 LYS B O 1
ATOM 5261 N N . ASN B 1 96 ? -15.5 23.906 7.527 1 64.5 96 ASN B N 1
ATOM 5262 C CA . ASN B 1 96 ? -15.234 22.594 6.941 1 64.5 96 ASN B CA 1
ATOM 5263 C C . ASN B 1 96 ? -13.805 22.141 7.223 1 64.5 96 ASN B C 1
ATOM 5265 O O . ASN B 1 96 ? -13.109 21.672 6.32 1 64.5 96 ASN B O 1
ATOM 5269 N N . LEU B 1 97 ? -13.602 22.203 8.516 1 67.12 97 LEU B N 1
ATOM 5270 C CA . LEU B 1 97 ? -12.242 21.781 8.852 1 67.12 97 LEU B CA 1
ATOM 5271 C C . LEU B 1 97 ? -12.102 20.266 8.789 1 67.12 97 LEU B C 1
ATOM 5273 O O . LEU B 1 97 ? -11.07 19.75 8.352 1 67.12 97 LEU B O 1
ATOM 5277 N N . LEU B 1 98 ? -13.203 19.609 9.234 1 72.94 98 LEU B N 1
ATOM 5278 C CA . LEU B 1 98 ? -13.211 18.156 9.258 1 72.94 98 LEU B CA 1
ATOM 5279 C C . LEU B 1 98 ? -14.117 17.594 8.164 1 72.94 98 LEU B C 1
ATOM 5281 O O . LEU B 1 98 ? -15.008 18.281 7.676 1 72.94 98 LEU B O 1
ATOM 5285 N N . PRO B 1 99 ? -13.734 16.297 7.824 1 67.81 99 PRO B N 1
ATOM 5286 C CA . PRO B 1 99 ? -14.625 15.656 6.852 1 67.81 99 PRO B CA 1
ATOM 5287 C C . PRO B 1 99 ? -16.047 15.508 7.367 1 67.81 99 PRO B C 1
ATOM 5289 O O . PRO B 1 99 ? -16.281 15.531 8.578 1 67.81 99 PRO B O 1
ATOM 5292 N N . THR B 1 100 ? -17 15.445 6.496 1 63.59 100 THR B N 1
ATOM 5293 C CA . THR B 1 100 ? -18.422 15.43 6.777 1 63.59 100 THR B CA 1
ATOM 5294 C C . THR B 1 100 ? -18.797 14.211 7.621 1 63.59 100 THR B C 1
ATOM 5296 O O . THR B 1 100 ? -19.703 14.281 8.453 1 63.59 100 THR B O 1
ATOM 5299 N N . PHE B 1 101 ? -18.172 13.133 7.465 1 72.31 101 PHE B N 1
ATOM 5300 C CA . PHE B 1 101 ? -18.609 11.938 8.188 1 72.31 101 PHE B CA 1
ATOM 5301 C C . PHE B 1 101 ? -17.5 11.406 9.078 1 72.31 101 PHE B C 1
ATOM 5303 O O . PHE B 1 101 ? -16.516 10.828 8.586 1 72.31 101 PHE B O 1
ATOM 5310 N N . THR B 1 102 ? -17.578 11.906 10.383 1 74.19 102 THR B N 1
ATOM 5311 C CA . THR B 1 102 ? -16.625 11.406 11.359 1 74.19 102 THR B CA 1
ATOM 5312 C C . THR B 1 102 ? -17.312 10.547 12.414 1 74.19 102 THR B C 1
ATOM 5314 O O . THR B 1 102 ? -18.516 10.711 12.664 1 74.19 102 THR B O 1
ATOM 5317 N N . SER B 1 103 ? -16.609 9.57 12.961 1 75.06 103 SER B N 1
ATOM 5318 C CA . SER B 1 103 ? -17.141 8.734 14.031 1 75.06 103 SER B CA 1
ATOM 5319 C C . SER B 1 103 ? -16.953 9.383 15.398 1 75.06 103 SER B C 1
ATOM 5321 O O . SER B 1 103 ? -17.109 8.727 16.422 1 75.06 103 SER B O 1
ATOM 5323 N N . PHE B 1 104 ? -16.469 10.648 15.398 1 87.12 104 PHE B N 1
ATOM 5324 C CA . PHE B 1 104 ? -16.266 11.375 16.641 1 87.12 104 PHE B CA 1
ATOM 5325 C C . PHE B 1 104 ? -16.891 12.766 16.578 1 87.12 104 PHE B C 1
ATOM 5327 O O . PHE B 1 104 ? -17.203 13.25 15.484 1 87.12 104 PHE B O 1
ATOM 5334 N N . GLU B 1 105 ? -17.172 13.312 17.703 1 87.69 105 GLU B N 1
ATOM 5335 C CA . GLU B 1 105 ? -17.656 14.688 17.828 1 87.69 105 GLU B CA 1
ATOM 5336 C C . GLU B 1 105 ? -16.578 15.586 18.422 1 87.69 105 GLU B C 1
ATOM 5338 O O . GLU B 1 105 ? -15.781 15.148 19.25 1 87.69 105 GLU B O 1
ATOM 5343 N N . VAL B 1 106 ? -16.516 16.797 17.969 1 91.5 106 VAL B N 1
ATOM 5344 C CA . VAL B 1 106 ? -15.578 17.766 18.531 1 91.5 106 VAL B CA 1
ATOM 5345 C C . VAL B 1 106 ? -16.281 18.641 19.547 1 91.5 106 VAL B C 1
ATOM 5347 O O . VAL B 1 106 ? -17.297 19.266 19.25 1 91.5 106 VAL B O 1
ATOM 5350 N N . SER B 1 107 ? -15.812 18.609 20.75 1 92.81 107 SER B N 1
ATOM 5351 C CA . SER B 1 107 ? -16.312 19.484 21.797 1 92.81 107 SER B CA 1
ATOM 5352 C C . SER B 1 107 ? -15.43 20.734 21.938 1 92.81 107 SER B C 1
ATOM 5354 O O . SER B 1 107 ? -14.203 20.641 21.859 1 92.81 107 SER B O 1
ATOM 5356 N N . THR B 1 108 ? -16.016 21.875 22.141 1 91.81 108 THR B N 1
ATOM 5357 C CA . THR B 1 108 ? -15.312 23.125 22.391 1 91.81 108 THR B CA 1
ATOM 5358 C C . THR B 1 108 ? -15.641 23.672 23.766 1 91.81 108 THR B C 1
ATOM 5360 O O . THR B 1 108 ? -15.477 24.875 24.016 1 91.81 108 THR B O 1
ATOM 5363 N N . ASP B 1 109 ? -16.125 22.766 24.562 1 89.12 109 ASP B N 1
ATOM 5364 C CA . ASP B 1 109 ? -16.469 23.172 25.922 1 89.12 109 ASP B CA 1
ATOM 5365 C C . ASP B 1 109 ? -15.242 23.672 26.672 1 89.12 109 ASP B C 1
ATOM 5367 O O . ASP B 1 109 ? -14.125 23.219 26.438 1 89.12 109 ASP B O 1
ATOM 5371 N N . ASN B 1 110 ? -15.453 24.688 27.594 1 87.69 110 ASN B N 1
ATOM 5372 C CA . ASN B 1 110 ? -14.414 25.25 28.438 1 87.69 110 ASN B CA 1
ATOM 5373 C C . ASN B 1 110 ? -13.258 25.812 27.625 1 87.69 110 ASN B C 1
ATOM 5375 O O . ASN B 1 110 ? -12.102 25.734 28.031 1 87.69 110 ASN B O 1
ATOM 5379 N N . ASN B 1 111 ? -13.523 26.172 26.328 1 84.38 111 ASN B N 1
ATOM 5380 C CA . ASN B 1 111 ? -12.578 26.781 25.406 1 84.38 111 ASN B CA 1
ATOM 5381 C C . ASN B 1 111 ? -11.43 25.828 25.078 1 84.38 111 ASN B C 1
ATOM 5383 O O . ASN B 1 111 ? -10.281 26.266 24.953 1 84.38 111 ASN B O 1
ATOM 5387 N N . GLU B 1 112 ? -11.734 24.562 25.156 1 88.56 112 GLU B N 1
ATOM 5388 C CA . GLU B 1 112 ? -10.805 23.5 24.781 1 88.56 112 GLU B CA 1
ATOM 5389 C C . GLU B 1 112 ? -11.367 22.641 23.656 1 88.56 112 GLU B C 1
ATOM 5391 O O . GLU B 1 112 ? -12.586 22.484 23.547 1 88.56 112 GLU B O 1
ATOM 5396 N N . ILE B 1 113 ? -10.461 22.219 22.828 1 92.94 113 ILE B N 1
ATOM 5397 C CA . ILE B 1 113 ? -10.891 21.328 21.75 1 92.94 113 ILE B CA 1
ATOM 5398 C C . ILE B 1 113 ? -10.641 19.875 22.141 1 92.94 113 ILE B C 1
ATOM 5400 O O . ILE B 1 113 ? -9.508 19.484 22.438 1 92.94 113 ILE B O 1
ATOM 5404 N N . LYS B 1 114 ? -11.703 19.109 22.234 1 95.19 114 LYS B N 1
ATOM 5405 C CA . LYS B 1 114 ? -11.602 17.688 22.547 1 95.19 114 LYS B CA 1
ATOM 5406 C C . LYS B 1 114 ? -12.344 16.844 21.516 1 95.19 114 LYS B C 1
ATOM 5408 O O . LYS B 1 114 ? -13.328 17.297 20.922 1 95.19 114 LYS B O 1
ATOM 5413 N N . MET B 1 115 ? -11.773 15.734 21.234 1 95 115 MET B N 1
ATOM 5414 C CA . MET B 1 115 ? -12.406 14.742 20.375 1 95 115 MET B CA 1
ATOM 5415 C C . MET B 1 115 ? -13.172 13.719 21.203 1 95 115 MET B C 1
ATOM 5417 O O . MET B 1 115 ? -12.578 12.977 21.984 1 95 115 MET B O 1
ATOM 5421 N N . CYS B 1 116 ? -14.5 13.656 21 1 94.19 116 CYS B N 1
ATOM 5422 C CA . CYS B 1 116 ? -15.367 12.859 21.859 1 94.19 116 CYS B CA 1
ATOM 5423 C C . CYS B 1 116 ? -15.922 11.656 21.109 1 94.19 116 CYS B C 1
ATOM 5425 O O . CYS B 1 116 ? -16.359 11.773 19.969 1 94.19 116 CYS B O 1
ATOM 5427 N N . VAL B 1 117 ? -15.852 10.492 21.719 1 92 117 VAL B N 1
ATOM 5428 C CA . VAL B 1 117 ? -16.375 9.242 21.172 1 92 117 VAL B CA 1
ATOM 5429 C C . VAL B 1 117 ? -17.141 8.484 22.25 1 92 117 VAL B C 1
ATOM 5431 O O . VAL B 1 117 ? -17.047 8.805 23.438 1 92 117 VAL B O 1
ATOM 5434 N N . ASP B 1 118 ? -17.938 7.5 21.797 1 88.5 118 ASP B N 1
ATOM 5435 C CA . ASP B 1 118 ? -18.578 6.613 22.766 1 88.5 118 ASP B CA 1
ATOM 5436 C C . ASP B 1 118 ? -17.547 5.766 23.516 1 88.5 118 ASP B C 1
ATOM 5438 O O . ASP B 1 118 ? -16.547 5.344 22.922 1 88.5 118 ASP B O 1
ATOM 5442 N N . ASP B 1 119 ? -17.828 5.594 24.781 1 90.44 119 ASP B N 1
ATOM 5443 C CA . ASP B 1 119 ? -17 4.66 25.547 1 90.44 119 ASP B CA 1
ATOM 5444 C C . ASP B 1 119 ? -17.156 3.236 25.016 1 90.44 119 ASP B C 1
ATOM 5446 O O . ASP B 1 119 ? -18.266 2.742 24.875 1 90.44 119 ASP B O 1
ATOM 5450 N N . PRO B 1 120 ? -16.031 2.57 24.688 1 86.69 120 PRO B N 1
ATOM 5451 C CA . PRO B 1 120 ? -16.125 1.236 24.094 1 86.69 120 PRO B CA 1
ATOM 5452 C C . PRO B 1 120 ? -16.688 0.199 25.062 1 86.69 120 PRO B C 1
ATOM 5454 O O . PRO B 1 120 ? -17.172 -0.855 24.641 1 86.69 120 PRO B O 1
ATOM 5457 N N . LEU B 1 121 ? -16.609 0.418 26.391 1 87.75 121 LEU B N 1
ATOM 5458 C CA . LEU B 1 121 ? -17.094 -0.523 27.391 1 87.75 121 LEU B CA 1
ATOM 5459 C C . LEU B 1 121 ? -18.547 -0.229 27.75 1 87.75 121 LEU B C 1
ATOM 5461 O O . LEU B 1 121 ? -19.297 -1.13 28.156 1 87.75 121 LEU B O 1
ATOM 5465 N N . ASP B 1 122 ? -18.969 1.049 27.719 1 88.94 122 ASP B N 1
ATOM 5466 C CA . ASP B 1 122 ? -20.312 1.511 28.078 1 88.94 122 ASP B CA 1
ATOM 5467 C C . ASP B 1 122 ? -20.766 2.623 27.141 1 88.94 122 ASP B C 1
ATOM 5469 O O . ASP B 1 122 ? -20.453 3.795 27.359 1 88.94 122 ASP B O 1
ATOM 5473 N N . SER B 1 123 ? -21.625 2.307 26.234 1 82.31 123 SER B N 1
ATOM 5474 C CA . SER B 1 123 ? -22.031 3.225 25.188 1 82.31 123 SER B CA 1
ATOM 5475 C C . SER B 1 123 ? -22.828 4.395 25.75 1 82.31 123 SER B C 1
ATOM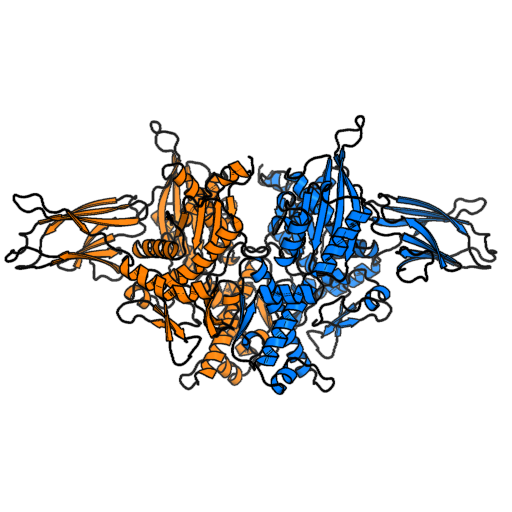 5477 O O . SER B 1 123 ? -23.062 5.391 25.062 1 82.31 123 SER B O 1
ATOM 5479 N N . SER B 1 124 ? -23.281 4.289 26.922 1 86.25 124 SER B N 1
ATOM 5480 C CA . SER B 1 124 ? -24 5.387 27.562 1 86.25 124 SER B CA 1
ATOM 5481 C C . SER B 1 124 ? -23.031 6.473 28.031 1 86.25 124 SER B C 1
ATOM 5483 O O . SER B 1 124 ? -23.453 7.586 28.344 1 86.25 124 SER B O 1
ATOM 5485 N N . LYS B 1 125 ? -21.828 6.145 28.062 1 91.44 125 LYS B N 1
ATOM 5486 C CA . LYS B 1 125 ? -20.797 7.09 28.484 1 91.44 125 LYS B CA 1
ATOM 5487 C C . LYS B 1 125 ? -19.953 7.559 27.297 1 91.44 125 LYS B C 1
ATOM 5489 O O . LYS B 1 125 ? -20.031 6.977 26.203 1 91.44 125 LYS B O 1
ATOM 5494 N N . GLN B 1 126 ? -19.266 8.656 27.531 1 92.56 126 GLN B N 1
ATOM 5495 C CA . GLN B 1 126 ? -18.391 9.203 26.484 1 92.56 126 GLN B CA 1
ATOM 5496 C C . GLN B 1 126 ? -16.938 9.258 26.953 1 92.56 126 GLN B C 1
ATOM 5498 O O . GLN B 1 126 ? -16.672 9.406 28.156 1 92.56 126 GLN B O 1
ATOM 5503 N N . GLU B 1 127 ? -16.094 9.008 26.047 1 92.81 127 GLU B N 1
ATOM 5504 C CA . GLU B 1 127 ? -14.672 9.258 26.234 1 92.81 127 GLU B CA 1
ATOM 5505 C C . GLU B 1 127 ? -14.211 10.477 25.438 1 92.81 127 GLU B C 1
ATOM 5507 O O . GLU B 1 127 ? -14.68 10.711 24.328 1 92.81 127 GLU B O 1
ATOM 5512 N N . SER B 1 128 ? -13.359 11.281 26.078 1 95.31 128 SER B N 1
ATOM 5513 C CA . SER B 1 128 ? -12.844 12.469 25.406 1 95.31 128 SER B CA 1
ATOM 5514 C C . SER B 1 128 ? -11.32 12.461 25.375 1 95.31 128 SER B C 1
ATOM 5516 O O . SER B 1 128 ? -10.672 12.078 26.344 1 95.31 128 SER B O 1
ATOM 5518 N N . PHE B 1 129 ? -10.766 12.82 24.234 1 96.75 129 PHE B N 1
ATOM 5519 C CA . PHE B 1 129 ? -9.32 12.914 24.062 1 96.75 129 PHE B CA 1
ATOM 5520 C C . PHE B 1 129 ? -8.93 14.289 23.531 1 96.75 129 PHE B C 1
ATOM 5522 O O . PHE B 1 129 ? -9.625 14.859 22.688 1 96.75 129 PHE B O 1
ATOM 5529 N N . TYR B 1 130 ? -7.891 14.82 24.094 1 96.25 130 TYR B N 1
ATOM 5530 C CA . TYR B 1 130 ? -7.262 15.938 23.406 1 96.25 130 TYR B CA 1
ATOM 5531 C C . TYR B 1 130 ? -6.609 15.484 22.109 1 96.25 130 TYR B C 1
ATOM 5533 O O . TYR B 1 130 ? -6.117 14.352 22.016 1 96.25 130 TYR B O 1
ATOM 5541 N N . PRO B 1 131 ? -6.555 16.359 21.078 1 96.62 131 PRO B N 1
ATOM 5542 C CA . PRO B 1 131 ? -5.902 15.992 19.812 1 96.62 131 PRO B CA 1
ATOM 5543 C C . PRO B 1 131 ? -4.465 15.516 20 1 96.62 131 PRO B C 1
ATOM 5545 O O . PRO B 1 131 ? -4.004 14.625 19.281 1 96.62 131 PRO B O 1
ATOM 5548 N N . ILE B 1 132 ? -3.746 16.078 20.984 1 97.06 132 ILE B N 1
ATOM 5549 C CA . ILE B 1 132 ? -2.365 15.703 21.266 1 97.06 132 ILE B CA 1
ATOM 5550 C C . ILE B 1 132 ? -2.305 14.234 21.672 1 97.06 132 ILE B C 1
ATOM 5552 O O . ILE B 1 132 ? -1.346 13.531 21.344 1 97.06 132 ILE B O 1
ATOM 5556 N N . GLU B 1 133 ? -3.34 13.742 22.375 1 97.69 133 GLU B N 1
ATOM 5557 C CA . GLU B 1 133 ? -3.387 12.344 22.812 1 97.69 133 GLU B CA 1
ATOM 5558 C C . GLU B 1 133 ? -3.551 11.398 21.625 1 97.69 133 GLU B C 1
ATOM 5560 O O . GLU B 1 133 ? -2.883 10.367 21.562 1 97.69 133 GLU B O 1
ATOM 5565 N N . VAL B 1 134 ? -4.418 11.766 20.719 1 97.19 134 VAL B N 1
ATOM 5566 C CA . VAL B 1 134 ? -4.656 10.961 19.531 1 97.19 134 VAL B CA 1
ATOM 5567 C C . VAL B 1 134 ? -3.395 10.922 18.672 1 97.19 134 VAL B C 1
ATOM 5569 O O . VAL B 1 134 ? -3.006 9.859 18.172 1 97.19 134 VAL B O 1
ATOM 5572 N N . SER B 1 135 ? -2.783 12.047 18.516 1 97.94 135 SER B N 1
ATOM 5573 C CA . SER B 1 135 ? -1.522 12.117 17.781 1 97.94 135 SER B CA 1
ATOM 5574 C C . SER B 1 135 ? -0.446 11.266 18.453 1 97.94 135 SER B C 1
ATOM 5576 O O . SER B 1 135 ? 0.341 10.609 17.766 1 97.94 135 SER B O 1
ATOM 5578 N N . ALA B 1 136 ? -0.411 11.312 19.781 1 97.75 136 ALA B N 1
ATOM 5579 C CA . ALA B 1 136 ? 0.572 10.531 20.531 1 97.75 136 ALA B CA 1
ATOM 5580 C C . ALA B 1 136 ? 0.371 9.031 20.297 1 97.75 136 ALA B C 1
ATOM 5582 O O . ALA B 1 136 ? 1.338 8.266 20.266 1 97.75 136 ALA B O 1
ATOM 5583 N N . MET B 1 137 ? -0.877 8.625 20.203 1 96.12 137 MET B N 1
ATOM 5584 C CA . MET B 1 137 ? -1.159 7.211 19.938 1 96.12 137 MET B CA 1
ATOM 5585 C C . MET B 1 137 ? -0.598 6.781 18.594 1 96.12 137 MET B C 1
ATOM 5587 O O . MET B 1 137 ? -0.027 5.699 18.469 1 96.12 137 MET B O 1
ATOM 5591 N N . VAL B 1 138 ? -0.79 7.582 17.531 1 96.38 138 VAL B N 1
ATOM 5592 C CA . VAL B 1 138 ? -0.228 7.309 16.219 1 96.38 138 VAL B CA 1
ATOM 5593 C C . VAL B 1 138 ? 1.295 7.246 16.312 1 96.38 138 VAL B C 1
ATOM 5595 O O . VAL B 1 138 ? 1.915 6.305 15.805 1 96.38 138 VAL B O 1
ATOM 5598 N N . LEU B 1 139 ? 1.884 8.219 17 1 97.38 139 LEU B N 1
ATOM 5599 C CA . LEU B 1 139 ? 3.334 8.32 17.125 1 97.38 139 LEU B CA 1
ATOM 5600 C C . LEU B 1 139 ? 3.887 7.148 17.938 1 97.38 139 LEU B C 1
ATOM 5602 O O . LEU B 1 139 ? 4.98 6.652 17.656 1 97.38 139 LEU B O 1
ATOM 5606 N N . ARG B 1 140 ? 3.162 6.734 19 1 95.5 140 ARG B N 1
ATOM 5607 C CA . ARG B 1 140 ? 3.578 5.582 19.781 1 95.5 140 ARG B CA 1
ATOM 5608 C C . ARG B 1 140 ? 3.652 4.324 18.922 1 95.5 140 ARG B C 1
ATOM 5610 O O . ARG B 1 140 ? 4.551 3.502 19.094 1 95.5 140 ARG B O 1
ATOM 5617 N N . THR B 1 141 ? 2.689 4.191 18.094 1 92.31 141 THR B N 1
ATOM 5618 C CA . THR B 1 141 ? 2.699 3.057 17.172 1 92.31 141 THR B CA 1
ATOM 5619 C C . THR B 1 141 ? 3.938 3.094 16.281 1 92.31 141 THR B C 1
ATOM 5621 O O . THR B 1 141 ? 4.578 2.066 16.062 1 92.31 141 THR B O 1
ATOM 5624 N N . LEU B 1 142 ? 4.297 4.219 15.703 1 94.38 142 LEU B N 1
ATOM 5625 C CA . LEU B 1 142 ? 5.512 4.375 14.906 1 94.38 142 LEU B CA 1
ATOM 5626 C C . LEU B 1 142 ? 6.75 4.074 15.75 1 94.38 142 LEU B C 1
ATOM 5628 O O . LEU B 1 142 ? 7.699 3.459 15.258 1 94.38 142 LEU B O 1
ATOM 5632 N N . TYR B 1 143 ? 6.762 4.539 17.016 1 94.75 143 TYR B N 1
ATOM 5633 C CA . TYR B 1 143 ? 7.863 4.266 17.922 1 94.75 143 TYR B CA 1
ATOM 5634 C C . TYR B 1 143 ? 8.07 2.766 18.094 1 94.75 143 TYR B C 1
ATOM 5636 O O . TYR B 1 143 ? 9.203 2.283 18.078 1 94.75 143 TYR B O 1
ATOM 5644 N N . ASN B 1 144 ? 6.992 2.08 18.281 1 90.12 144 ASN B N 1
ATOM 5645 C CA . ASN B 1 144 ? 7.07 0.633 18.453 1 90.12 144 ASN B CA 1
ATOM 5646 C C . ASN B 1 144 ? 7.633 -0.049 17.203 1 90.12 144 ASN B C 1
ATOM 5648 O O . ASN B 1 144 ? 8.398 -1.011 17.312 1 90.12 144 ASN B O 1
ATOM 5652 N N . ILE B 1 145 ? 7.242 0.38 16.047 1 87.81 145 ILE B N 1
ATOM 5653 C CA . ILE B 1 145 ? 7.773 -0.145 14.789 1 87.81 145 ILE B CA 1
ATOM 5654 C C . ILE B 1 145 ? 9.273 0.106 14.719 1 87.81 145 ILE B C 1
ATOM 5656 O O . ILE B 1 145 ? 10.047 -0.781 14.336 1 87.81 145 ILE B O 1
ATOM 5660 N N . LEU B 1 146 ? 9.695 1.277 15.109 1 92.38 146 LEU B N 1
ATOM 5661 C CA . LEU B 1 146 ? 11.102 1.666 15.117 1 92.38 146 LEU B CA 1
ATOM 5662 C C . LEU B 1 146 ? 11.914 0.76 16.031 1 92.38 146 LEU B C 1
ATOM 5664 O O . LEU B 1 146 ? 12.953 0.233 15.633 1 92.38 146 LEU B O 1
ATOM 5668 N N . VAL B 1 147 ? 11.453 0.601 17.234 1 90 147 VAL B N 1
ATOM 5669 C CA . VAL B 1 147 ? 12.188 -0.159 18.25 1 90 147 VAL B CA 1
ATOM 5670 C C . VAL B 1 147 ? 12.344 -1.606 17.781 1 90 147 VAL B C 1
ATOM 5672 O O . VAL B 1 147 ? 13.406 -2.211 17.969 1 90 147 VAL B O 1
ATOM 5675 N N . LYS B 1 148 ? 11.352 -2.1 17.203 1 81.75 148 LYS B N 1
ATOM 5676 C CA . LYS B 1 148 ? 11.422 -3.465 16.688 1 81.75 148 LYS B CA 1
ATOM 5677 C C . LYS B 1 148 ? 12.438 -3.574 15.562 1 81.75 148 LYS B C 1
ATOM 5679 O O . LYS B 1 148 ? 13.141 -4.582 15.445 1 81.75 148 LYS B O 1
ATOM 5684 N N . ARG B 1 149 ? 12.516 -2.623 14.711 1 81.38 149 ARG B N 1
ATOM 5685 C CA . ARG B 1 149 ? 13.406 -2.621 13.555 1 81.38 149 ARG B CA 1
ATOM 5686 C C . ARG B 1 149 ? 14.859 -2.467 13.992 1 81.38 149 ARG B C 1
ATOM 5688 O O . ARG B 1 149 ? 15.75 -3.119 13.445 1 81.38 149 ARG B O 1
ATOM 5695 N N . ILE B 1 150 ? 15.117 -1.605 15.008 1 87.5 150 ILE B N 1
ATOM 5696 C CA . ILE B 1 150 ? 16.5 -1.226 15.281 1 87.5 150 ILE B CA 1
ATOM 5697 C C . ILE B 1 150 ? 17.062 -2.086 16.406 1 87.5 150 ILE B C 1
ATOM 5699 O O . ILE B 1 150 ? 18.266 -2.113 16.641 1 87.5 150 ILE B O 1
ATOM 5703 N N . GLY B 1 151 ? 16.172 -2.773 17.109 1 81.19 151 GLY B N 1
ATOM 5704 C CA . GLY B 1 151 ? 16.625 -3.609 18.219 1 81.19 151 GLY B CA 1
ATOM 5705 C C . GLY B 1 151 ? 17.25 -2.818 19.344 1 81.19 151 GLY B C 1
ATOM 5706 O O . GLY B 1 151 ? 16.656 -1.878 19.859 1 81.19 151 GLY B O 1
ATOM 5707 N N . ASN B 1 152 ? 18.594 -3.174 19.531 1 82.19 152 ASN B N 1
ATOM 5708 C CA . ASN B 1 152 ? 19.281 -2.6 20.688 1 82.19 152 ASN B CA 1
ATOM 5709 C C . ASN B 1 152 ? 20.125 -1.395 20.297 1 82.19 152 ASN B C 1
ATOM 5711 O O . ASN B 1 152 ? 20.891 -0.867 21.125 1 82.19 152 ASN B O 1
ATOM 5715 N N . ARG B 1 153 ? 19.969 -0.93 19.172 1 87.44 153 ARG B N 1
ATOM 5716 C CA . ARG B 1 153 ? 20.734 0.249 18.766 1 87.44 153 ARG B CA 1
ATOM 5717 C C . ARG B 1 153 ? 20.203 1.504 19.453 1 87.44 153 ARG B C 1
ATOM 5719 O O . ARG B 1 153 ? 19.016 1.612 19.734 1 87.44 153 ARG B O 1
ATOM 5726 N N . LYS B 1 154 ? 21.016 2.432 19.641 1 91.06 154 LYS B N 1
ATOM 5727 C CA . LYS B 1 154 ? 20.641 3.668 20.312 1 91.06 154 LYS B CA 1
ATOM 5728 C C . LYS B 1 154 ? 19.969 4.645 19.359 1 91.06 154 LYS B C 1
ATOM 5730 O O . LYS B 1 154 ? 20.391 4.785 18.203 1 91.06 154 LYS B O 1
ATOM 5735 N N . ILE B 1 155 ? 18.984 5.301 19.922 1 95.19 155 ILE B N 1
ATOM 5736 C CA . ILE B 1 155 ? 18.297 6.359 19.172 1 95.19 155 ILE B CA 1
ATOM 5737 C C . ILE B 1 155 ? 18.984 7.699 19.453 1 95.19 155 ILE B C 1
ATOM 5739 O O . ILE B 1 155 ? 19.188 8.078 20.609 1 95.19 155 ILE B O 1
ATOM 5743 N N . GLY B 1 156 ? 19.391 8.359 18.422 1 95.75 156 GLY B N 1
ATOM 5744 C CA . GLY B 1 156 ? 20 9.68 18.547 1 95.75 156 GLY B CA 1
ATOM 5745 C C . GLY B 1 156 ? 18.984 10.805 18.453 1 95.75 156 GLY B C 1
ATOM 5746 O O . GLY B 1 156 ? 17.969 10.789 19.172 1 95.75 156 GLY B O 1
ATOM 5747 N N . LYS B 1 157 ? 19.266 11.719 17.578 1 95.81 157 LYS B N 1
ATOM 5748 C CA . LYS B 1 157 ? 18.391 12.875 17.391 1 95.81 157 LYS B CA 1
ATOM 5749 C C . LYS B 1 157 ? 17.125 12.492 16.656 1 95.81 157 LYS B C 1
ATOM 5751 O O . LYS B 1 157 ? 17.141 11.602 15.805 1 95.81 157 LYS B O 1
ATOM 5756 N N . VAL B 1 158 ? 16.031 13.172 17.031 1 97.56 158 VAL B N 1
ATOM 5757 C CA . VAL B 1 158 ? 14.734 12.945 16.406 1 97.56 158 VAL B CA 1
ATOM 5758 C C . VAL B 1 158 ? 14.203 14.258 15.82 1 97.56 158 VAL B C 1
ATOM 5760 O O . VAL B 1 158 ? 14.195 15.289 16.5 1 97.56 158 VAL B O 1
ATOM 5763 N N . VAL B 1 159 ? 13.812 14.219 14.594 1 96.06 159 VAL B N 1
ATOM 5764 C CA . VAL B 1 159 ? 13.203 15.383 13.961 1 96.06 159 VAL B CA 1
ATOM 5765 C C . VAL B 1 159 ? 11.789 15.039 13.5 1 96.06 159 VAL B C 1
ATOM 5767 O O . VAL B 1 159 ? 11.578 14.078 12.766 1 96.06 159 VAL B O 1
ATOM 5770 N N . ILE B 1 160 ? 10.805 15.734 13.906 1 97.38 160 ILE B N 1
ATOM 5771 C CA . ILE B 1 160 ? 9.43 15.578 13.453 1 97.38 160 ILE B CA 1
ATOM 5772 C C . ILE B 1 160 ? 9.047 16.766 12.562 1 97.38 160 ILE B C 1
ATOM 5774 O O . ILE B 1 160 ? 9.383 17.906 12.859 1 97.38 160 ILE B O 1
ATOM 5778 N N . THR B 1 161 ? 8.398 16.469 11.477 1 95.81 161 THR B N 1
ATOM 5779 C CA . THR B 1 161 ? 8.086 17.531 10.523 1 95.81 161 THR B CA 1
ATOM 5780 C C . THR B 1 161 ? 6.734 18.156 10.852 1 95.81 161 THR B C 1
ATOM 5782 O O . THR B 1 161 ? 5.871 17.516 11.461 1 95.81 161 THR B O 1
ATOM 5785 N N . VAL B 1 162 ? 6.582 19.391 10.484 1 92.19 162 VAL B N 1
ATOM 5786 C CA . VAL B 1 162 ? 5.348 20.156 10.664 1 92.19 162 VAL B CA 1
ATOM 5787 C C . VAL B 1 162 ? 5.086 21.016 9.43 1 92.19 162 VAL B C 1
ATOM 5789 O O . VAL B 1 162 ? 6.02 21.391 8.719 1 92.19 162 VAL B O 1
ATOM 5792 N N . PRO B 1 163 ? 3.809 21.281 9.164 1 90.38 163 PRO B N 1
ATOM 5793 C CA . PRO B 1 163 ? 3.521 22.219 8.07 1 90.38 163 PRO B CA 1
ATOM 5794 C C . PRO B 1 163 ? 4.098 23.609 8.312 1 90.38 163 PRO B C 1
ATOM 5796 O O . PRO B 1 163 ? 4.258 24.016 9.461 1 90.38 163 PRO B O 1
ATOM 5799 N N . VAL B 1 164 ? 4.309 24.375 7.258 1 82.31 164 VAL B N 1
ATOM 5800 C CA . VAL B 1 164 ? 4.855 25.719 7.363 1 82.31 164 VAL B CA 1
ATOM 5801 C C . VAL B 1 164 ? 3.844 26.641 8.047 1 82.31 164 VAL B C 1
ATOM 5803 O O . VAL B 1 164 ? 4.223 27.609 8.688 1 82.31 164 VAL B O 1
ATOM 5806 N N . SER B 1 165 ? 2.611 26.281 7.996 1 78.75 165 SER B N 1
ATOM 5807 C CA . SER B 1 165 ? 1.532 27.125 8.492 1 78.75 165 SER B CA 1
ATOM 5808 C C . SER B 1 165 ? 1.322 26.938 9.992 1 78.75 165 SER B C 1
ATOM 5810 O O . SER B 1 165 ? 0.56 27.688 10.617 1 78.75 165 SER B O 1
ATOM 5812 N N . PHE B 1 166 ? 1.946 25.953 10.602 1 85.31 166 PHE B N 1
ATOM 5813 C CA . PHE B 1 166 ? 1.708 25.656 12.008 1 85.31 166 PHE B CA 1
ATOM 5814 C C . PHE B 1 166 ? 2.127 26.828 12.883 1 85.31 166 PHE B C 1
ATOM 5816 O O . PHE B 1 166 ? 3.193 27.422 12.688 1 85.31 166 PHE B O 1
ATOM 5823 N N . THR B 1 167 ? 1.305 27.156 13.828 1 77.38 167 THR B N 1
ATOM 5824 C CA . THR B 1 167 ? 1.614 28.156 14.852 1 77.38 167 THR B CA 1
ATOM 5825 C C . THR B 1 167 ? 2.611 27.594 15.867 1 77.38 167 THR B C 1
ATOM 5827 O O . THR B 1 167 ? 2.832 26.391 15.922 1 77.38 167 THR B O 1
ATOM 5830 N N . PRO B 1 168 ? 3.213 28.438 16.578 1 75.12 168 PRO B N 1
ATOM 5831 C CA . PRO B 1 168 ? 4.137 27.953 17.609 1 75.12 168 PRO B CA 1
ATOM 5832 C C . PRO B 1 168 ? 3.482 26.984 18.578 1 75.12 168 PRO B C 1
ATOM 5834 O O . PRO B 1 168 ? 4.121 26.016 19.016 1 75.12 168 PRO B O 1
ATOM 5837 N N . LYS B 1 169 ? 2.223 27.266 18.906 1 79.75 169 LYS B N 1
ATOM 5838 C CA . LYS B 1 169 ? 1.513 26.344 19.797 1 79.75 169 LYS B CA 1
ATOM 5839 C C . LYS B 1 169 ? 1.336 24.984 19.156 1 79.75 169 LYS B C 1
ATOM 5841 O O . LYS B 1 169 ? 1.529 23.953 19.797 1 79.75 169 LYS B O 1
ATOM 5846 N N . GLN B 1 170 ? 0.954 24.984 17.906 1 87.25 170 GLN B N 1
ATOM 5847 C CA . GLN B 1 170 ? 0.781 23.734 17.156 1 87.25 170 GLN B CA 1
ATOM 5848 C C . GLN B 1 170 ? 2.094 22.953 17.078 1 87.25 170 GLN B C 1
ATOM 5850 O O . GLN B 1 170 ? 2.109 21.734 17.234 1 87.25 170 GLN B O 1
ATOM 5855 N N . LYS B 1 171 ? 3.17 23.656 16.844 1 86.12 171 LYS B N 1
ATOM 5856 C CA . LYS B 1 171 ? 4.492 23.031 16.781 1 86.12 171 LYS B CA 1
ATOM 5857 C C . LYS B 1 171 ? 4.871 22.422 18.125 1 86.12 171 LYS B C 1
ATOM 5859 O O . LYS B 1 171 ? 5.32 21.281 18.188 1 86.12 171 LYS B O 1
ATOM 5864 N N . LYS B 1 172 ? 4.684 23.234 19.156 1 84.75 172 LYS B N 1
ATOM 5865 C CA . LYS B 1 172 ? 5.035 22.781 20.5 1 84.75 172 LYS B CA 1
ATOM 5866 C C . LYS B 1 172 ? 4.23 21.531 20.891 1 84.75 172 LYS B C 1
ATOM 5868 O O . LYS B 1 172 ? 4.781 20.578 21.422 1 84.75 172 LYS B O 1
ATOM 5873 N N . GLU B 1 173 ? 2.93 21.562 20.641 1 91.81 173 GLU B N 1
ATOM 5874 C CA . GLU B 1 173 ? 2.086 20.422 21 1 91.81 173 GLU B CA 1
ATOM 5875 C C . GLU B 1 173 ? 2.455 19.188 20.172 1 91.81 173 GLU B C 1
ATOM 5877 O O . GLU B 1 173 ? 2.332 18.062 20.656 1 91.81 173 GLU B O 1
ATOM 5882 N N . THR B 1 174 ? 2.871 19.375 18.938 1 94.94 174 THR B N 1
ATOM 5883 C CA . THR B 1 174 ? 3.336 18.266 18.125 1 94.94 174 THR B CA 1
ATOM 5884 C C . THR B 1 174 ? 4.578 17.625 18.75 1 94.94 174 THR B C 1
ATOM 5886 O O . THR B 1 174 ? 4.684 16.406 18.828 1 94.94 174 THR B O 1
ATOM 5889 N N . ILE B 1 175 ? 5.535 18.453 19.219 1 92.38 175 ILE B N 1
ATOM 5890 C CA . ILE B 1 175 ? 6.738 17.953 19.875 1 92.38 175 ILE B CA 1
ATOM 5891 C C . ILE B 1 175 ? 6.359 17.219 21.156 1 92.38 175 ILE B C 1
ATOM 5893 O O . ILE B 1 175 ? 6.906 16.156 21.469 1 92.38 175 ILE B O 1
ATOM 5897 N N . GLN B 1 176 ? 5.426 17.812 21.875 1 94 176 GLN B N 1
ATOM 5898 C CA . GLN B 1 176 ? 4.977 17.203 23.125 1 94 176 GLN B CA 1
ATOM 5899 C C . GLN B 1 176 ? 4.309 15.859 22.859 1 94 176 GLN B C 1
ATOM 5901 O O . GLN B 1 176 ? 4.473 14.922 23.641 1 94 176 GLN B O 1
ATOM 5906 N N . ALA B 1 177 ? 3.486 15.758 21.812 1 97.12 177 ALA B N 1
ATOM 5907 C CA . ALA B 1 177 ? 2.895 14.477 21.438 1 97.12 177 ALA B CA 1
ATOM 5908 C C . ALA B 1 177 ? 3.973 13.43 21.172 1 97.12 177 ALA B C 1
ATOM 5910 O O . ALA B 1 177 ? 3.818 12.266 21.547 1 97.12 177 ALA B O 1
ATOM 5911 N N . CYS B 1 178 ? 5 13.867 20.516 1 97.06 178 CYS B N 1
ATOM 5912 C CA . CYS B 1 178 ? 6.133 13 20.219 1 97.06 178 CYS B CA 1
ATOM 5913 C C . CYS B 1 178 ? 6.793 12.516 21.516 1 97.06 178 CYS B C 1
ATOM 5915 O O . CYS B 1 178 ? 7.16 11.344 21.625 1 97.06 178 CYS B O 1
ATOM 5917 N N . LYS B 1 179 ? 6.953 13.391 22.453 1 95.5 179 LYS B N 1
ATOM 5918 C CA . LYS B 1 179 ? 7.508 13.039 23.766 1 95.5 179 LYS B CA 1
ATOM 5919 C C . LYS B 1 179 ? 6.613 12.031 24.484 1 95.5 179 LYS B C 1
ATOM 5921 O O . LYS B 1 179 ? 7.105 11.062 25.062 1 95.5 179 LYS B O 1
ATOM 5926 N N . MET B 1 180 ? 5.352 12.305 24.469 1 95.75 180 MET B N 1
ATOM 5927 C CA . MET B 1 180 ? 4.391 11.414 25.109 1 95.75 180 MET B CA 1
ATOM 5928 C C . MET B 1 180 ? 4.457 10.016 24.5 1 95.75 180 MET B C 1
ATOM 5930 O O . MET B 1 180 ? 4.137 9.031 25.172 1 95.75 180 MET B O 1
ATOM 5934 N N . ALA B 1 181 ? 4.832 9.945 23.203 1 96.06 181 ALA B N 1
ATOM 5935 C CA . ALA B 1 181 ? 4.898 8.68 22.484 1 96.06 181 ALA B CA 1
ATOM 5936 C C . ALA B 1 181 ? 6.141 7.883 22.875 1 96.06 181 ALA B C 1
ATOM 5938 O O . ALA B 1 181 ? 6.234 6.688 22.594 1 96.06 181 ALA B O 1
ATOM 5939 N N . GLY B 1 182 ? 7.176 8.539 23.484 1 94.31 182 GLY B N 1
ATOM 5940 C CA . GLY B 1 182 ? 8.352 7.832 23.969 1 94.31 182 GLY B CA 1
ATOM 5941 C C . GLY B 1 182 ? 9.641 8.336 23.344 1 94.31 182 GLY B C 1
ATOM 5942 O O . GLY B 1 182 ? 10.734 7.914 23.734 1 94.31 182 GLY B O 1
ATOM 5943 N N . PHE B 1 183 ? 9.531 9.242 22.422 1 96.88 183 PHE B N 1
ATOM 5944 C CA . PHE B 1 183 ? 10.727 9.789 21.781 1 96.88 183 PHE B CA 1
ATOM 5945 C C . PHE B 1 183 ? 11.406 10.812 22.688 1 96.88 183 PHE B C 1
ATOM 5947 O O . PHE B 1 183 ? 10.758 11.422 23.531 1 96.88 183 PHE B O 1
ATOM 5954 N N . GLU B 1 184 ? 12.695 11 22.453 1 94.81 184 GLU B N 1
ATOM 5955 C CA . GLU B 1 184 ? 13.492 11.992 23.172 1 94.81 184 GLU B CA 1
ATOM 5956 C C . GLU B 1 184 ? 14.352 12.805 22.203 1 94.81 184 GLU B C 1
ATOM 5958 O O . GLU B 1 184 ? 14.477 12.453 21.031 1 94.81 184 GLU B O 1
ATOM 5963 N N . ASP B 1 185 ? 14.867 14.008 22.734 1 93.56 185 ASP B N 1
ATOM 5964 C CA . ASP B 1 185 ? 15.742 14.883 21.953 1 93.56 185 ASP B CA 1
ATOM 5965 C C . ASP B 1 185 ? 15.117 15.242 20.609 1 93.56 185 ASP B C 1
ATOM 5967 O O . ASP B 1 185 ? 15.711 15.016 19.562 1 93.56 185 ASP B O 1
ATOM 5971 N N . ILE B 1 186 ? 13.953 15.82 20.688 1 95 186 ILE B N 1
ATOM 5972 C CA . ILE B 1 186 ? 13.102 16.047 19.531 1 95 186 ILE B CA 1
ATOM 5973 C C . ILE B 1 186 ? 13.234 17.5 19.078 1 95 186 ILE B C 1
ATOM 5975 O O . ILE B 1 186 ? 13.219 18.422 19.891 1 95 186 ILE B O 1
ATOM 5979 N N . THR B 1 187 ? 13.398 17.688 17.812 1 89.31 187 THR B N 1
ATOM 5980 C CA . THR B 1 187 ? 13.305 19 17.188 1 89.31 187 THR B CA 1
ATOM 5981 C C . THR B 1 187 ? 12.297 18.969 16.031 1 89.31 187 THR B C 1
ATOM 5983 O O . THR B 1 187 ? 11.969 17.891 15.523 1 89.31 187 THR B O 1
ATOM 5986 N N . SER B 1 188 ? 11.711 20.031 15.695 1 89.88 188 SER B N 1
ATOM 5987 C CA . SER B 1 188 ? 10.766 20.078 14.578 1 89.88 188 SER B CA 1
ATOM 5988 C C . SER B 1 188 ? 11.406 20.719 13.352 1 89.88 188 SER B C 1
ATOM 5990 O O . SER B 1 188 ? 12.391 21.453 13.461 1 89.88 188 SER B O 1
ATOM 5992 N N . LEU B 1 189 ? 10.922 20.375 12.234 1 89.19 189 LEU B N 1
ATOM 5993 C CA . LEU B 1 189 ? 11.352 20.891 10.945 1 89.19 189 LEU B CA 1
ATOM 5994 C C . LEU B 1 189 ? 10.164 21.094 10.008 1 89.19 189 LEU B C 1
ATOM 5996 O O . LEU B 1 189 ? 9.258 20.25 9.969 1 89.19 189 LEU B O 1
ATOM 6000 N N . GLU B 1 190 ? 10.195 22.172 9.273 1 88.81 190 GLU B N 1
ATOM 6001 C CA . GLU B 1 190 ? 9.109 22.391 8.328 1 88.81 190 GLU B CA 1
ATOM 6002 C C . GLU B 1 190 ? 9.148 21.359 7.199 1 88.81 190 GLU B C 1
ATOM 6004 O O . GLU B 1 190 ? 10.227 21.016 6.711 1 88.81 190 GLU B O 1
ATOM 6009 N N . GLU B 1 191 ? 7.977 20.875 6.762 1 93.12 191 GLU B N 1
ATOM 6010 C CA . GLU B 1 191 ? 7.844 19.797 5.785 1 93.12 191 GLU B CA 1
ATOM 6011 C C . GLU B 1 191 ? 8.523 20.172 4.469 1 93.12 191 GLU B C 1
ATOM 6013 O O . GLU B 1 191 ? 9.312 19.375 3.93 1 93.12 191 GLU B O 1
ATOM 6018 N N . PRO B 1 192 ? 8.305 21.359 3.871 1 92.06 192 PRO B N 1
ATOM 6019 C CA . PRO B 1 192 ? 8.969 21.672 2.6 1 92.06 192 PRO B CA 1
ATOM 6020 C C . PRO B 1 192 ? 10.492 21.672 2.709 1 92.06 192 PRO B C 1
ATOM 6022 O O . PRO B 1 192 ? 11.18 21.234 1.784 1 92.06 192 PRO B O 1
ATOM 6025 N N . PHE B 1 193 ? 10.961 22.141 3.791 1 89.06 193 PHE B N 1
ATOM 6026 C CA . PHE B 1 193 ? 12.406 22.188 3.971 1 89.06 193 PHE B CA 1
ATOM 6027 C C . PHE B 1 193 ? 12.984 20.781 4.055 1 89.06 193 PHE B C 1
ATOM 6029 O O . PHE B 1 193 ? 14.047 20.516 3.5 1 89.06 193 PHE B O 1
ATOM 6036 N N . ALA B 1 194 ? 12.305 19.969 4.812 1 93.12 194 ALA B N 1
ATOM 6037 C CA . ALA B 1 194 ? 12.742 18.578 4.906 1 93.12 194 ALA B CA 1
ATOM 6038 C C . ALA B 1 194 ? 12.875 17.953 3.523 1 93.12 194 ALA B C 1
ATOM 6040 O O . ALA B 1 194 ? 13.844 17.234 3.246 1 93.12 194 ALA B O 1
ATOM 6041 N N . SER B 1 195 ? 11.93 18.172 2.703 1 93.31 195 SER B N 1
ATOM 6042 C CA . SER B 1 195 ? 11.945 17.625 1.349 1 93.31 195 SER B CA 1
ATOM 6043 C C . SER B 1 195 ? 13.133 18.172 0.555 1 93.31 195 SER B C 1
ATOM 6045 O O . SER B 1 195 ? 13.812 17.422 -0.149 1 93.31 195 SER B O 1
ATOM 6047 N N . ILE B 1 196 ? 13.398 19.453 0.616 1 91.06 196 ILE B N 1
ATOM 6048 C CA . ILE B 1 196 ? 14.508 20.062 -0.093 1 91.06 196 ILE B CA 1
ATOM 6049 C C . ILE B 1 196 ? 15.828 19.438 0.369 1 91.06 196 ILE B C 1
ATOM 6051 O O . ILE B 1 196 ? 16.719 19.188 -0.444 1 91.06 196 ILE B O 1
ATOM 6055 N N . LEU B 1 197 ? 15.93 19.188 1.658 1 90.62 197 LEU B N 1
ATOM 6056 C CA . LEU B 1 197 ? 17.141 18.594 2.205 1 90.62 197 LEU B CA 1
ATOM 6057 C C . LEU B 1 197 ? 17.406 17.219 1.584 1 90.62 197 LEU B C 1
ATOM 6059 O O . LEU B 1 197 ? 18.547 16.875 1.311 1 90.62 197 LEU B O 1
ATOM 6063 N N . GLU B 1 198 ? 16.344 16.438 1.455 1 91.69 198 GLU B N 1
ATOM 6064 C CA . GLU B 1 198 ? 16.5 15.117 0.835 1 91.69 198 GLU B CA 1
ATOM 6065 C C . GLU B 1 198 ? 16.984 15.242 -0.607 1 91.69 198 GLU B C 1
ATOM 6067 O O . GLU B 1 198 ? 17.859 14.492 -1.04 1 91.69 198 GLU B O 1
ATOM 6072 N N . TYR B 1 199 ? 16.422 16.156 -1.374 1 88 199 TYR B N 1
ATOM 6073 C CA . TYR B 1 199 ? 16.812 16.328 -2.77 1 88 199 TYR B CA 1
ATOM 6074 C C . TYR B 1 199 ? 18.203 16.922 -2.883 1 88 199 TYR B C 1
ATOM 6076 O O . TYR B 1 199 ? 18.922 16.688 -3.861 1 88 199 TYR B O 1
ATOM 6084 N N . GLN B 1 200 ? 18.562 17.688 -1.905 1 84.69 200 GLN B N 1
ATOM 6085 C CA . GLN B 1 200 ? 19.938 18.156 -1.83 1 84.69 200 GLN B CA 1
ATOM 6086 C C . GLN B 1 200 ? 20.906 17 -1.564 1 84.69 200 GLN B C 1
ATOM 6088 O O . GLN B 1 200 ? 21.953 16.922 -2.193 1 84.69 200 GLN B O 1
ATOM 6093 N N . ARG B 1 201 ? 20.562 16.234 -0.641 1 84.31 201 ARG B N 1
ATOM 6094 C CA . ARG B 1 201 ? 21.391 15.086 -0.281 1 84.31 201 ARG B CA 1
ATOM 6095 C C . ARG B 1 201 ? 21.625 14.18 -1.486 1 84.31 201 ARG B C 1
ATOM 6097 O O . ARG B 1 201 ? 22.719 13.648 -1.663 1 84.31 201 ARG B O 1
ATOM 6104 N N . GLU B 1 202 ? 20.594 14.055 -2.275 1 78.88 202 GLU B N 1
ATOM 6105 C CA . GLU B 1 202 ? 20.672 13.172 -3.438 1 78.88 202 GLU B CA 1
ATOM 6106 C C . GLU B 1 202 ? 21.25 13.898 -4.645 1 78.88 202 GLU B C 1
ATOM 6108 O O . GLU B 1 202 ? 21.344 13.336 -5.738 1 78.88 202 GLU B O 1
ATOM 6113 N N . HIS B 1 203 ? 21.594 15.172 -4.5 1 70 203 HIS B N 1
ATOM 6114 C CA . HIS B 1 203 ? 22.234 16 -5.512 1 70 203 HIS B CA 1
ATOM 6115 C C . HIS B 1 203 ? 21.312 16.234 -6.703 1 70 203 HIS B C 1
ATOM 6117 O O . HIS B 1 203 ? 21.766 16.266 -7.848 1 70 203 HIS B O 1
ATOM 6123 N N . HIS B 1 204 ? 20.094 16.359 -6.367 1 72.5 204 HIS B N 1
ATOM 6124 C CA . HIS B 1 204 ? 19.125 16.578 -7.43 1 72.5 204 HIS B CA 1
ATOM 6125 C C . HIS B 1 204 ? 18.828 18.062 -7.598 1 72.5 204 HIS B C 1
ATOM 6127 O O . HIS B 1 204 ? 18.156 18.469 -8.555 1 72.5 204 HIS B O 1
ATOM 6133 N N . VAL B 1 205 ? 19.266 18.969 -6.664 1 79.38 205 VAL B N 1
ATOM 6134 C CA . VAL B 1 205 ? 19.047 20.406 -6.758 1 79.38 205 VAL B CA 1
ATOM 6135 C C . VAL B 1 205 ? 20.391 21.125 -6.723 1 79.38 205 VAL B C 1
ATOM 6137 O O . VAL B 1 205 ? 21.297 20.75 -5.977 1 79.38 205 VAL B O 1
ATOM 6140 N N . LYS B 1 206 ? 20.516 22.062 -7.566 1 81.56 206 LYS B N 1
ATOM 6141 C CA . LYS B 1 206 ? 21.75 22.828 -7.691 1 81.56 206 LYS B CA 1
ATOM 6142 C C . LYS B 1 206 ? 21.766 24.016 -6.734 1 81.56 206 LYS B C 1
ATOM 6144 O O . LYS B 1 206 ? 20.734 24.406 -6.203 1 81.56 206 LYS B O 1
ATOM 6149 N N . ASP B 1 207 ? 23 24.531 -6.609 1 80 207 ASP B N 1
ATOM 6150 C CA . ASP B 1 207 ? 23.141 25.766 -5.836 1 80 207 ASP B CA 1
ATOM 6151 C C . ASP B 1 207 ? 22.578 26.969 -6.59 1 80 207 ASP B C 1
ATOM 6153 O O . ASP B 1 207 ? 22.5 26.953 -7.82 1 80 207 ASP B O 1
ATOM 6157 N N . LYS B 1 208 ? 22.156 27.938 -5.91 1 85.5 208 LYS B N 1
ATOM 6158 C CA . LYS B 1 208 ? 21.609 29.156 -6.461 1 85.5 208 LYS B CA 1
ATOM 6159 C C . LYS B 1 208 ? 20.344 28.875 -7.281 1 85.5 208 LYS B C 1
ATOM 6161 O O . LYS B 1 208 ? 20.234 29.328 -8.422 1 85.5 208 LYS B O 1
ATOM 6166 N N . SER B 1 209 ? 19.578 28 -6.734 1 92.19 209 SER B N 1
ATOM 6167 C CA . SER B 1 209 ? 18.359 27.641 -7.43 1 92.19 209 SER B CA 1
ATOM 6168 C C . SER B 1 209 ? 17.125 28.141 -6.676 1 92.19 209 SER B C 1
ATOM 6170 O O . SER B 1 209 ? 17.156 28.25 -5.449 1 92.19 209 SER B O 1
ATOM 6172 N N . LYS B 1 210 ? 16.156 28.578 -7.441 1 95.06 210 LYS B N 1
ATOM 6173 C CA . LYS B 1 210 ? 14.828 28.922 -6.934 1 95.06 210 LYS B CA 1
ATOM 6174 C C . LYS B 1 210 ? 13.891 27.719 -6.977 1 95.06 210 LYS B C 1
ATOM 6176 O O . LYS B 1 210 ? 13.648 27.156 -8.047 1 95.06 210 LYS B O 1
ATOM 6181 N N . ILE B 1 211 ? 13.375 27.375 -5.773 1 94.94 211 ILE B N 1
ATOM 6182 C CA . ILE B 1 211 ? 12.594 26.156 -5.652 1 94.94 211 ILE B CA 1
ATOM 6183 C C . ILE B 1 211 ? 11.203 26.484 -5.113 1 94.94 211 ILE B C 1
ATOM 6185 O O . ILE B 1 211 ? 11.062 27.219 -4.137 1 94.94 211 ILE B O 1
ATOM 6189 N N . ILE B 1 212 ? 10.195 26.031 -5.734 1 96.31 212 ILE B N 1
ATOM 6190 C CA . ILE B 1 212 ? 8.844 26.078 -5.191 1 96.31 212 ILE B CA 1
ATOM 6191 C C . ILE B 1 212 ? 8.43 24.688 -4.715 1 96.31 212 ILE B C 1
ATOM 6193 O O . ILE B 1 212 ? 8.578 23.703 -5.438 1 96.31 212 ILE B O 1
ATOM 6197 N N . VAL B 1 213 ? 8.016 24.594 -3.477 1 95.62 213 VAL B N 1
ATOM 6198 C CA . VAL B 1 213 ? 7.516 23.328 -2.916 1 95.62 213 VAL B CA 1
ATOM 6199 C C . VAL B 1 213 ? 5.996 23.391 -2.789 1 95.62 213 VAL B C 1
ATOM 6201 O O . VAL B 1 213 ? 5.449 24.328 -2.213 1 95.62 213 VAL B O 1
ATOM 6204 N N . ILE B 1 214 ? 5.328 22.453 -3.354 1 96.75 214 ILE B N 1
ATOM 6205 C CA . ILE B 1 214 ? 3.871 22.375 -3.314 1 96.75 214 ILE B CA 1
ATOM 6206 C C . ILE B 1 214 ? 3.443 21.141 -2.518 1 96.75 214 ILE B C 1
ATOM 6208 O O . ILE B 1 214 ? 3.623 20.016 -2.969 1 96.75 214 ILE B O 1
ATOM 6212 N N . ASP B 1 215 ? 2.855 21.359 -1.373 1 95.69 215 ASP B N 1
ATOM 6213 C CA . ASP B 1 215 ? 2.396 20.281 -0.504 1 95.69 215 ASP B CA 1
ATOM 6214 C C . ASP B 1 215 ? 0.872 20.25 -0.421 1 95.69 215 ASP B C 1
ATOM 6216 O O . ASP B 1 215 ? 0.28 20.891 0.449 1 95.69 215 ASP B O 1
ATOM 6220 N N . CYS B 1 216 ? 0.289 19.516 -1.307 1 95.38 216 CYS B N 1
ATOM 6221 C CA . CYS B 1 216 ? -1.137 19.219 -1.194 1 95.38 216 CYS B CA 1
ATOM 6222 C C . CYS B 1 216 ? -1.374 17.922 -0.429 1 95.38 216 CYS B C 1
ATOM 6224 O O . CYS B 1 216 ? -1.412 16.844 -1.023 1 95.38 216 CYS B O 1
ATOM 6226 N N . GLY B 1 217 ? -1.682 18.062 0.83 1 92.56 217 GLY B N 1
ATOM 6227 C CA . GLY B 1 217 ? -1.868 16.906 1.688 1 92.56 217 GLY B CA 1
ATOM 6228 C C . GLY B 1 217 ? -3.316 16.469 1.794 1 92.56 217 GLY B C 1
ATOM 6229 O O . GLY B 1 217 ? -4.105 16.672 0.87 1 92.56 217 GLY B O 1
ATOM 6230 N N . GLY B 1 218 ? -3.6 15.789 2.865 1 90.38 218 GLY B N 1
ATOM 6231 C CA . GLY B 1 218 ? -4.957 15.312 3.074 1 90.38 218 GLY B CA 1
ATOM 6232 C C . GLY B 1 218 ? -5.926 16.422 3.463 1 90.38 218 GLY B C 1
ATOM 6233 O O . GLY B 1 218 ? -7.082 16.406 3.039 1 90.38 218 GLY B O 1
ATOM 6234 N N . GLY B 1 219 ? -5.418 17.359 4.277 1 89 219 GLY B N 1
ATOM 6235 C CA . GLY B 1 219 ? -6.336 18.375 4.793 1 89 219 GLY B CA 1
ATOM 6236 C C . GLY B 1 219 ? -5.949 19.781 4.41 1 89 219 GLY B C 1
ATOM 6237 O O . GLY B 1 219 ? -6.781 20.688 4.457 1 89 219 GLY B O 1
ATOM 6238 N N . THR B 1 220 ? -4.723 19.984 4.062 1 91.56 220 THR B N 1
ATOM 6239 C CA . THR B 1 220 ? -4.238 21.328 3.807 1 91.56 220 THR B CA 1
ATOM 6240 C C . THR B 1 220 ? -3.402 21.375 2.527 1 91.56 220 THR B C 1
ATOM 6242 O O . THR B 1 220 ? -2.912 20.344 2.068 1 91.56 220 THR B O 1
ATOM 6245 N N . THR B 1 221 ? -3.318 22.5 1.962 1 95.25 221 THR B N 1
ATOM 6246 C CA . THR B 1 221 ? -2.396 22.797 0.872 1 95.25 221 THR B CA 1
ATOM 6247 C C . THR B 1 221 ? -1.425 23.906 1.276 1 95.25 221 THR B C 1
ATOM 6249 O O . THR B 1 221 ? -1.844 24.984 1.666 1 95.25 221 THR B O 1
ATOM 6252 N N . ASP B 1 222 ? -0.174 23.594 1.271 1 94 222 ASP B N 1
ATOM 6253 C CA . ASP B 1 222 ? 0.901 24.531 1.601 1 94 222 ASP B CA 1
ATOM 6254 C C . ASP B 1 222 ? 1.852 24.703 0.419 1 94 222 ASP B C 1
ATOM 6256 O O . ASP B 1 222 ? 2.316 23.734 -0.168 1 94 222 ASP B O 1
ATOM 6260 N N . VAL B 1 223 ? 2.105 25.938 0.086 1 95.25 223 VAL B N 1
ATOM 6261 C CA . VAL B 1 223 ? 3.068 26.266 -0.966 1 95.25 223 VAL B CA 1
ATOM 6262 C C . VAL B 1 223 ? 4.133 27.219 -0.425 1 95.25 223 VAL B C 1
ATOM 6264 O O . VAL B 1 223 ? 3.822 28.125 0.342 1 95.25 223 VAL B O 1
ATOM 6267 N N . ALA B 1 224 ? 5.383 26.969 -0.786 1 93.25 224 ALA B N 1
ATOM 6268 C CA . ALA B 1 224 ? 6.469 27.812 -0.288 1 93.25 224 ALA B CA 1
ATOM 6269 C C . ALA B 1 224 ? 7.551 27.984 -1.349 1 93.25 224 ALA B C 1
ATOM 6271 O O . ALA B 1 224 ? 7.832 27.078 -2.123 1 93.25 224 ALA B O 1
ATOM 6272 N N . CYS B 1 225 ? 8.148 29.156 -1.376 1 92.94 225 CYS B N 1
ATOM 6273 C CA . CYS B 1 225 ? 9.258 29.484 -2.256 1 92.94 225 CYS B CA 1
ATOM 6274 C C . CYS B 1 225 ? 10.57 29.531 -1.481 1 92.94 225 CYS B C 1
ATOM 6276 O O . CYS B 1 225 ? 10.656 30.172 -0.428 1 92.94 225 CYS B O 1
ATOM 6278 N N . TYR B 1 226 ? 11.508 28.812 -2.008 1 91.5 226 TYR B N 1
ATOM 6279 C CA . TYR B 1 226 ? 12.82 28.766 -1.386 1 91.5 226 TYR B CA 1
ATOM 6280 C C . TYR B 1 226 ? 13.906 29.219 -2.363 1 91.5 226 TYR B C 1
ATOM 6282 O O . TYR B 1 226 ? 13.828 28.922 -3.557 1 91.5 226 TYR B O 1
ATOM 6290 N N . PHE B 1 227 ? 14.914 29.906 -1.867 1 90.75 227 PHE B N 1
ATOM 6291 C CA . PHE B 1 227 ? 16.094 30.297 -2.637 1 90.75 227 PHE B CA 1
ATOM 6292 C C . PHE B 1 227 ? 17.359 29.75 -2 1 90.75 227 PHE B C 1
ATOM 6294 O O . PHE B 1 227 ? 17.625 29.984 -0.822 1 90.75 227 PHE B O 1
ATOM 6301 N N . ARG B 1 228 ? 18.031 28.922 -2.754 1 87.44 228 ARG B N 1
ATOM 6302 C CA . ARG B 1 228 ? 19.312 28.391 -2.297 1 87.44 228 ARG B CA 1
ATOM 6303 C C . ARG B 1 228 ? 20.453 29.344 -2.631 1 87.44 228 ARG B C 1
ATOM 6305 O O . ARG B 1 228 ? 20.844 29.453 -3.791 1 87.44 228 ARG B O 1
ATOM 6312 N N . LYS B 1 229 ? 20.969 30.141 -1.697 1 78.19 229 LYS B N 1
ATOM 6313 C CA . LYS B 1 229 ? 21.953 31.188 -1.921 1 78.19 229 LYS B CA 1
ATOM 6314 C C . LYS B 1 229 ? 23.328 30.766 -1.431 1 78.19 229 LYS B C 1
ATOM 6316 O O . LYS B 1 229 ? 23.453 30.078 -0.415 1 78.19 229 LYS B O 1
ATOM 6321 N N . GLN B 1 230 ? 24.312 30.906 -2.342 1 64.94 230 GLN B N 1
ATOM 6322 C CA . GLN B 1 230 ? 25.688 30.781 -1.878 1 64.94 230 GLN B CA 1
ATOM 6323 C C . GLN B 1 230 ? 26.047 31.922 -0.932 1 64.94 230 GLN B C 1
ATOM 6325 O O . GLN B 1 230 ? 25.688 33.094 -1.177 1 64.94 230 GLN B O 1
ATOM 6330 N N . GLN B 1 231 ? 26.328 31.594 0.28 1 54.84 231 GLN B N 1
ATOM 6331 C CA . GLN B 1 231 ? 26.734 32.688 1.167 1 54.84 231 GLN B CA 1
ATOM 6332 C C . GLN B 1 231 ? 27.953 33.406 0.62 1 54.84 231 GLN B C 1
ATOM 6334 O O . GLN B 1 231 ? 28.734 32.844 -0.146 1 54.84 231 GLN B O 1
ATOM 6339 N N . GLU B 1 232 ? 28.125 34.75 0.78 1 47.56 232 GLU B N 1
ATOM 6340 C CA . GLU B 1 232 ? 29.234 35.594 0.363 1 47.56 232 GLU B CA 1
ATOM 6341 C C . GLU B 1 232 ? 30.578 34.906 0.568 1 47.56 232 GLU B C 1
ATOM 6343 O O . GLU B 1 232 ? 30.703 34.031 1.435 1 47.56 232 GLU B O 1
ATOM 6348 N N . PRO B 1 233 ? 31.672 35.375 -0.33 1 45.28 233 PRO B N 1
ATOM 6349 C CA . PRO B 1 233 ? 33.031 34.781 -0.476 1 45.28 233 PRO B CA 1
ATOM 6350 C C . PRO B 1 233 ? 33.719 34.562 0.865 1 45.28 233 PRO B C 1
ATOM 6352 O O . PRO B 1 233 ? 34.594 33.719 0.964 1 45.28 233 PRO B O 1
ATOM 6355 N N . ASN B 1 234 ? 33.812 35.5 1.708 1 45 234 ASN B N 1
ATOM 6356 C CA . ASN B 1 234 ? 34.688 35.281 2.855 1 45 234 ASN B CA 1
ATOM 6357 C C . ASN B 1 234 ? 34.188 34.125 3.736 1 45 234 ASN B C 1
ATOM 6359 O O . ASN B 1 234 ? 34.844 33.781 4.711 1 45 234 ASN B O 1
ATOM 6363 N N . ALA B 1 235 ? 32.969 34.031 3.787 1 41.22 235 ALA B N 1
ATOM 6364 C CA . ALA B 1 235 ? 32.469 33 4.684 1 41.22 235 ALA B CA 1
ATOM 6365 C C . ALA B 1 235 ? 32.5 31.641 4.023 1 41.22 235 ALA B C 1
ATOM 6367 O O . ALA B 1 235 ? 32.406 31.516 2.801 1 41.22 235 ALA B O 1
ATOM 6368 N N . LEU B 1 236 ? 32.875 30.641 4.59 1 44.28 236 LEU B N 1
ATOM 6369 C CA . LEU B 1 236 ? 32.969 29.219 4.242 1 44.28 236 LEU B CA 1
ATOM 6370 C C . LEU B 1 236 ? 31.797 28.797 3.369 1 44.28 236 LEU B C 1
ATOM 6372 O O . LEU B 1 236 ? 30.672 29.266 3.559 1 44.28 236 LEU B O 1
ATOM 6376 N N . ASN B 1 237 ? 31.953 28.328 2.072 1 49.81 237 ASN B N 1
ATOM 6377 C CA . ASN B 1 237 ? 31.266 27.688 0.957 1 49.81 237 ASN B CA 1
ATOM 6378 C C . ASN B 1 237 ? 29.969 27.016 1.416 1 49.81 237 ASN B C 1
ATOM 6380 O O . ASN B 1 237 ? 29.656 25.906 0.959 1 49.81 237 ASN B O 1
ATOM 6384 N N . GLU B 1 238 ? 29.312 27.719 2.395 1 61.03 238 GLU B N 1
ATOM 6385 C CA . GLU B 1 238 ? 28.141 26.984 2.879 1 61.03 238 GLU B CA 1
ATOM 6386 C C . GLU B 1 238 ? 26.875 27.469 2.184 1 61.03 238 GLU B C 1
ATOM 6388 O O . GLU B 1 238 ? 26.656 28.672 2.031 1 61.03 238 GLU B O 1
ATOM 6393 N N . ILE B 1 239 ? 26.219 26.781 1.426 1 67.12 239 ILE B N 1
ATOM 6394 C CA . ILE B 1 239 ? 24.953 27 0.745 1 67.12 239 ILE B CA 1
ATOM 6395 C C . ILE B 1 239 ? 23.797 26.938 1.754 1 67.12 239 ILE B C 1
ATOM 6397 O O . ILE B 1 239 ? 23.703 25.984 2.523 1 67.12 239 ILE B O 1
ATOM 6401 N N . LYS B 1 240 ? 23.172 28.219 1.884 1 77.62 240 LYS B N 1
ATOM 6402 C CA . LYS B 1 240 ? 22.016 28.25 2.762 1 77.62 240 LYS B CA 1
ATOM 6403 C C . LYS B 1 240 ? 20.719 28.312 1.954 1 77.62 240 LYS B C 1
ATOM 6405 O O . LYS B 1 240 ? 20.656 28.969 0.913 1 77.62 240 LYS B O 1
ATOM 6410 N N . THR B 1 241 ? 19.672 27.578 2.342 1 84.69 241 THR B N 1
ATOM 6411 C CA . THR B 1 241 ? 18.344 27.609 1.743 1 84.69 241 THR B CA 1
ATOM 6412 C C . THR B 1 241 ? 17.422 28.516 2.535 1 84.69 241 THR B C 1
ATOM 6414 O O . THR B 1 241 ? 17.219 28.328 3.734 1 84.69 241 THR B O 1
ATOM 6417 N N . GLU B 1 242 ? 16.906 29.578 1.893 1 83.19 242 GLU B N 1
ATOM 6418 C CA . GLU B 1 242 ? 16.078 30.578 2.555 1 83.19 242 GLU B CA 1
ATOM 6419 C C . GLU B 1 242 ? 14.633 30.5 2.064 1 83.19 242 GLU B C 1
ATOM 6421 O O . GLU B 1 242 ? 14.383 30.453 0.859 1 83.19 242 GLU B O 1
ATOM 6426 N N . CYS B 1 243 ? 13.727 30.484 3.004 1 85.75 243 CYS B N 1
ATOM 6427 C CA . CYS B 1 243 ? 12.32 30.609 2.645 1 85.75 243 CYS B CA 1
ATOM 6428 C C . CYS B 1 243 ? 11.961 32.062 2.322 1 85.75 243 CYS B C 1
ATOM 6430 O O . CYS B 1 243 ? 12.102 32.938 3.17 1 85.75 243 CYS B O 1
ATOM 6432 N N . ILE B 1 244 ? 11.484 32.312 1.133 1 84.88 244 ILE B N 1
ATOM 6433 C CA . ILE B 1 244 ? 11.203 33.688 0.675 1 84.88 244 ILE B CA 1
ATOM 6434 C C . ILE B 1 244 ? 9.758 34.031 0.999 1 84.88 244 ILE B C 1
ATOM 6436 O O . ILE B 1 244 ? 9.469 35.156 1.414 1 84.88 244 ILE B O 1
ATOM 6440 N N . CYS B 1 245 ? 8.922 33.125 0.735 1 83.44 245 CYS B N 1
ATOM 6441 C CA . CYS B 1 245 ? 7.492 33.344 0.933 1 83.44 245 CYS B CA 1
ATOM 6442 C C . CYS B 1 245 ? 6.742 32 1.046 1 83.44 245 CYS B C 1
ATOM 6444 O O . CYS B 1 245 ? 7.207 30.984 0.546 1 83.44 245 CYS B O 1
ATOM 6446 N N . ASN B 1 246 ? 5.625 32.031 1.752 1 87.62 246 ASN B N 1
ATOM 6447 C CA . ASN B 1 246 ? 4.762 30.844 1.833 1 87.62 246 ASN B CA 1
ATOM 6448 C C . ASN B 1 246 ? 3.287 31.234 1.837 1 87.62 246 ASN B C 1
ATOM 6450 O O . ASN B 1 246 ? 2.938 32.375 2.168 1 87.62 246 ASN B O 1
ATOM 6454 N N . GLU B 1 247 ? 2.473 30.406 1.358 1 87.25 247 GLU B N 1
ATOM 6455 C CA . GLU B 1 247 ? 1.018 30.516 1.322 1 87.25 247 GLU B CA 1
ATOM 6456 C C . GLU B 1 247 ? 0.352 29.188 1.655 1 87.25 247 GLU B C 1
ATOM 6458 O O . GLU B 1 247 ? 0.838 28.125 1.258 1 87.25 247 GLU B O 1
ATOM 6463 N N . SER B 1 248 ? -0.766 29.312 2.504 1 89.69 248 SER B N 1
ATOM 6464 C CA . SER B 1 248 ? -1.451 28.078 2.873 1 89.69 248 SER B CA 1
ATOM 6465 C C . SER B 1 248 ? -2.961 28.203 2.703 1 89.69 248 SER B C 1
ATOM 6467 O O . SER B 1 248 ? -3.527 29.266 2.951 1 89.69 248 SER B O 1
ATOM 6469 N N . ASP B 1 249 ? -3.551 27.203 2.164 1 91.56 249 ASP B N 1
ATOM 6470 C CA . ASP B 1 249 ? -4.988 26.984 2.285 1 91.56 249 ASP B CA 1
ATOM 6471 C C . ASP B 1 249 ? -5.285 25.875 3.295 1 91.56 249 ASP B C 1
ATOM 6473 O O . ASP B 1 249 ? -5.156 24.688 2.98 1 91.56 249 ASP B O 1
ATOM 6477 N N . LEU B 1 250 ? -5.773 26.25 4.445 1 86.94 250 LEU B N 1
ATOM 6478 C CA . LEU B 1 250 ? -5.898 25.344 5.582 1 86.94 250 LEU B CA 1
ATOM 6479 C C . LEU B 1 250 ? -7.117 24.438 5.426 1 86.94 250 LEU B C 1
ATOM 6481 O O . LEU B 1 250 ? -7.285 23.484 6.184 1 86.94 250 LEU B O 1
ATOM 6485 N N . ASN B 1 251 ? -7.918 24.672 4.41 1 88.31 251 ASN B N 1
ATOM 6486 C CA . ASN B 1 251 ? -9.141 23.906 4.242 1 88.31 251 ASN B CA 1
ATOM 6487 C C . ASN B 1 251 ? -9.172 23.188 2.895 1 88.31 251 ASN B C 1
ATOM 6489 O O . ASN B 1 251 ? -10.242 22.859 2.383 1 88.31 251 ASN B O 1
ATOM 6493 N N . LEU B 1 252 ? -8.047 23.094 2.369 1 92.81 252 LEU B N 1
ATOM 6494 C CA . LEU B 1 252 ? -7.973 22.438 1.073 1 92.81 252 LEU B CA 1
ATOM 6495 C C . LEU B 1 252 ? -6.969 21.281 1.107 1 92.81 252 LEU B C 1
ATOM 6497 O O . LEU B 1 252 ? -5.801 21.484 1.442 1 92.81 252 LEU B O 1
ATOM 6501 N N . GLY B 1 253 ? -7.445 20.141 0.765 1 92.94 253 GLY B N 1
ATOM 6502 C CA . GLY B 1 253 ? -6.594 18.969 0.656 1 92.94 253 GLY B CA 1
ATOM 6503 C C . GLY B 1 253 ? -7.301 17.766 0.039 1 92.94 253 GLY B C 1
ATOM 6504 O O . GLY B 1 253 ? -8.344 17.922 -0.595 1 92.94 253 GLY B O 1
ATOM 6505 N N . GLY B 1 254 ? -6.699 16.609 0.157 1 93.44 254 GLY B N 1
ATOM 6506 C CA . GLY B 1 254 ? -7.23 15.383 -0.427 1 93.44 254 GLY B CA 1
ATOM 6507 C C . GLY B 1 254 ? -8.648 15.07 0.024 1 93.44 254 GLY B C 1
ATOM 6508 O O . GLY B 1 254 ? -9.43 14.477 -0.725 1 93.44 254 GLY B O 1
ATOM 6509 N N . ASN B 1 255 ? -9 15.484 1.214 1 90.69 255 ASN B N 1
ATOM 6510 C CA . ASN B 1 255 ? -10.344 15.242 1.737 1 90.69 255 ASN B CA 1
ATOM 6511 C C . ASN B 1 255 ? -11.406 15.93 0.892 1 90.69 255 ASN B C 1
ATOM 6513 O O . ASN B 1 255 ? -12.516 15.414 0.746 1 90.69 255 ASN B O 1
ATOM 6517 N N . ASN B 1 256 ? -11.086 17.094 0.398 1 93.12 256 ASN B N 1
ATOM 6518 C CA . ASN B 1 256 ? -12.023 17.797 -0.469 1 93.12 256 ASN B CA 1
ATOM 6519 C C . ASN B 1 256 ? -12.242 17.047 -1.783 1 93.12 256 ASN B C 1
ATOM 6521 O O . ASN B 1 256 ? -13.352 17.031 -2.32 1 93.12 256 ASN B O 1
ATOM 6525 N N . PHE B 1 257 ? -11.18 16.469 -2.264 1 96.12 257 PHE B N 1
ATOM 6526 C CA . PHE B 1 257 ? -11.297 15.664 -3.473 1 96.12 257 PHE B CA 1
ATOM 6527 C C . PHE B 1 257 ? -12.133 14.422 -3.207 1 96.12 257 PHE B C 1
ATOM 6529 O O . PHE B 1 257 ? -12.922 14 -4.059 1 96.12 257 PHE B O 1
ATOM 6536 N N . ASP B 1 258 ? -11.945 13.82 -2.059 1 94.38 258 ASP B N 1
ATOM 6537 C CA . ASP B 1 258 ? -12.805 12.711 -1.658 1 94.38 258 ASP B CA 1
ATOM 6538 C C . ASP B 1 258 ? -14.273 13.125 -1.65 1 94.38 258 ASP B C 1
ATOM 6540 O O . ASP B 1 258 ? -15.141 12.367 -2.09 1 94.38 258 ASP B O 1
ATOM 6544 N N . ASP B 1 259 ? -14.523 14.328 -1.131 1 92.94 259 ASP B N 1
ATOM 6545 C CA . ASP B 1 259 ? -15.891 14.836 -1.059 1 92.94 259 ASP B CA 1
ATOM 6546 C C . ASP B 1 259 ? -16.5 14.953 -2.451 1 92.94 259 ASP B C 1
ATOM 6548 O O . ASP B 1 259 ? -17.688 14.68 -2.635 1 92.94 259 ASP B O 1
ATOM 6552 N N . SER B 1 260 ? -15.695 15.422 -3.404 1 95.5 260 SER B N 1
ATOM 6553 C CA . SER B 1 260 ? -16.172 15.5 -4.781 1 95.5 260 SER B CA 1
ATOM 6554 C C . SER B 1 260 ? -16.594 14.133 -5.301 1 95.5 260 SER B C 1
ATOM 6556 O O . SER B 1 260 ? -17.609 14.008 -5.98 1 95.5 260 SER B O 1
ATOM 6558 N N . LEU B 1 261 ? -15.789 13.125 -5.008 1 95.88 261 LEU B N 1
ATOM 6559 C CA . LEU B 1 261 ? -16.109 11.773 -5.438 1 95.88 261 LEU B CA 1
ATOM 6560 C C . LEU B 1 261 ? -17.344 11.25 -4.711 1 95.88 261 LEU B C 1
ATOM 6562 O O . LEU B 1 261 ? -18.172 10.547 -5.305 1 95.88 261 LEU B O 1
ATOM 6566 N N . ILE B 1 262 ? -17.453 11.531 -3.416 1 94.38 262 ILE B N 1
ATOM 6567 C CA . ILE B 1 262 ? -18.609 11.117 -2.625 1 94.38 262 ILE B CA 1
ATOM 6568 C C . ILE B 1 262 ? -19.891 11.672 -3.248 1 94.38 262 ILE B C 1
ATOM 6570 O O . ILE B 1 262 ? -20.891 10.961 -3.363 1 94.38 262 ILE B O 1
ATOM 6574 N N . LYS B 1 263 ? -19.859 12.914 -3.67 1 94.38 263 LYS B N 1
ATOM 6575 C CA . LYS B 1 263 ? -21 13.539 -4.324 1 94.38 263 LYS B CA 1
ATOM 6576 C C . LYS B 1 263 ? -21.406 12.758 -5.57 1 94.38 263 LYS B C 1
ATOM 6578 O O . LYS B 1 263 ? -22.594 12.484 -5.777 1 94.38 263 LYS B O 1
ATOM 6583 N N . ILE B 1 264 ? -20.438 12.391 -6.391 1 96.69 264 ILE B N 1
ATOM 6584 C CA . ILE B 1 264 ? -20.703 11.641 -7.613 1 96.69 264 ILE B CA 1
ATOM 6585 C C . ILE B 1 264 ? -21.344 10.297 -7.266 1 96.69 264 ILE B C 1
ATOM 6587 O O . ILE B 1 264 ? -22.328 9.898 -7.883 1 96.69 264 ILE B O 1
ATOM 6591 N N . ILE B 1 265 ? -20.75 9.617 -6.293 1 95.38 265 ILE B N 1
ATOM 6592 C CA . ILE B 1 265 ? -21.203 8.281 -5.91 1 95.38 265 ILE B CA 1
ATOM 6593 C C . ILE B 1 265 ? -22.625 8.352 -5.383 1 95.38 265 ILE B C 1
ATOM 6595 O O . ILE B 1 265 ? -23.484 7.57 -5.793 1 95.38 265 ILE B O 1
ATOM 6599 N N . LEU B 1 266 ? -22.906 9.344 -4.523 1 94.25 266 LEU B N 1
ATOM 6600 C CA . LEU B 1 266 ? -24.25 9.492 -3.953 1 94.25 266 LEU B CA 1
ATOM 6601 C C . LEU B 1 266 ? -25.266 9.828 -5.035 1 94.25 266 LEU B C 1
ATOM 6603 O O . LEU B 1 266 ? -26.391 9.312 -5.012 1 94.25 266 LEU B O 1
ATOM 6607 N N . ASP B 1 267 ? -24.891 10.711 -5.961 1 95.25 267 ASP B N 1
ATOM 6608 C CA . ASP B 1 267 ? -25.781 11.055 -7.062 1 95.25 267 ASP B CA 1
ATOM 6609 C C . ASP B 1 267 ? -26.125 9.82 -7.898 1 95.25 267 ASP B C 1
ATOM 6611 O O . ASP B 1 267 ? -27.281 9.617 -8.266 1 95.25 267 ASP B O 1
ATOM 6615 N N . LYS B 1 268 ? -25.172 9.031 -8.164 1 94.62 268 LYS B N 1
ATOM 6616 C CA . LYS B 1 268 ? -25.391 7.836 -8.969 1 94.62 268 LYS B CA 1
ATOM 6617 C C . LYS B 1 268 ? -26.219 6.805 -8.211 1 94.62 268 LYS B C 1
ATOM 6619 O O . LYS B 1 268 ? -27.031 6.098 -8.812 1 94.62 268 LYS B O 1
ATOM 6624 N N . ILE B 1 269 ? -25.969 6.688 -6.906 1 93.94 269 ILE B N 1
ATOM 6625 C CA . ILE B 1 269 ? -26.781 5.785 -6.098 1 93.94 269 ILE B CA 1
ATOM 6626 C C . ILE B 1 269 ? -28.234 6.258 -6.102 1 93.94 269 ILE B C 1
ATOM 6628 O O . ILE B 1 269 ? -29.156 5.453 -6.234 1 93.94 269 ILE B O 1
ATOM 6632 N N . LYS B 1 270 ? -28.422 7.535 -5.957 1 93.5 270 LYS B N 1
ATOM 6633 C CA . LYS B 1 270 ? -29.75 8.117 -5.949 1 93.5 270 LYS B CA 1
ATOM 6634 C C . LYS B 1 270 ? -30.5 7.801 -7.238 1 93.5 270 LYS B C 1
ATOM 6636 O O . LYS B 1 270 ? -31.719 7.586 -7.223 1 93.5 270 LYS B O 1
ATOM 6641 N N . GLU B 1 271 ? -29.781 7.734 -8.312 1 92.12 271 GLU B N 1
ATOM 6642 C CA . GLU B 1 271 ? -30.359 7.434 -9.617 1 92.12 271 GLU B CA 1
ATOM 6643 C C . GLU B 1 271 ? -30.688 5.945 -9.742 1 92.12 271 GLU B C 1
ATOM 6645 O O . GLU B 1 271 ? -31.562 5.559 -10.523 1 92.12 271 GLU B O 1
ATOM 6650 N N . SER B 1 272 ? -30.016 5.172 -8.977 1 88.31 272 SER B N 1
ATOM 6651 C CA . SER B 1 272 ? -30.094 3.729 -9.172 1 88.31 272 SER B CA 1
ATOM 6652 C C . SER B 1 272 ? -31.125 3.102 -8.227 1 88.31 272 SER B C 1
ATOM 6654 O O . SER B 1 272 ? -31.547 1.962 -8.43 1 88.31 272 SER B O 1
ATOM 6656 N N . VAL B 1 273 ? -31.547 3.885 -7.199 1 88.94 273 VAL B N 1
ATOM 6657 C CA . VAL B 1 273 ? -32.469 3.309 -6.223 1 88.94 273 VAL B CA 1
ATOM 6658 C C . VAL B 1 273 ? -33.656 4.262 -5.996 1 88.94 273 VAL B C 1
ATOM 6660 O O . VAL B 1 273 ? -33.594 5.418 -6.422 1 88.94 273 VAL B O 1
ATOM 6663 N N . ASP B 1 274 ? -34.688 3.727 -5.328 1 90.69 274 ASP B N 1
ATOM 6664 C CA . ASP B 1 274 ? -35.844 4.586 -5.027 1 90.69 274 ASP B CA 1
ATOM 6665 C C . ASP B 1 274 ? -35.531 5.535 -3.873 1 90.69 274 ASP B C 1
ATOM 6667 O O . ASP B 1 274 ? -34.625 5.262 -3.061 1 90.69 274 ASP B O 1
ATOM 6671 N N . ASP B 1 275 ? -36.25 6.602 -3.768 1 90 275 ASP B N 1
ATOM 6672 C CA . ASP B 1 275 ? -36 7.664 -2.795 1 90 275 ASP B CA 1
ATOM 6673 C C . ASP B 1 275 ? -36.094 7.133 -1.366 1 90 275 ASP B C 1
ATOM 6675 O O . ASP B 1 275 ? -35.344 7.574 -0.484 1 90 275 ASP B O 1
ATOM 6679 N N . SER B 1 276 ? -36.938 6.293 -1.224 1 89.94 276 SER B N 1
ATOM 6680 C CA . SER B 1 276 ? -37.125 5.754 0.117 1 89.94 276 SER B CA 1
ATOM 6681 C C . SER B 1 276 ? -35.906 4.996 0.596 1 89.94 276 SER B C 1
ATOM 6683 O O . SER B 1 276 ? -35.469 5.172 1.733 1 89.94 276 SER B O 1
ATOM 6685 N N . THR B 1 277 ? -35.375 4.203 -0.263 1 90.56 277 THR B N 1
ATOM 6686 C CA . THR B 1 277 ? -34.188 3.447 0.051 1 90.56 277 THR B CA 1
ATOM 6687 C C . THR B 1 277 ? -33 4.383 0.261 1 90.56 277 THR B C 1
ATOM 6689 O O . THR B 1 277 ? -32.219 4.207 1.204 1 90.56 277 THR B O 1
ATOM 6692 N N . PHE B 1 278 ? -32.938 5.344 -0.584 1 92.62 278 PHE B N 1
ATOM 6693 C CA . PHE B 1 278 ? -31.828 6.301 -0.474 1 92.62 278 PHE B CA 1
ATOM 6694 C C . PHE B 1 278 ? -31.891 7.039 0.856 1 92.62 278 PHE B C 1
ATOM 6696 O O . PHE B 1 278 ? -30.891 7.145 1.562 1 92.62 278 PHE B O 1
ATOM 6703 N N . ASN B 1 279 ? -33.031 7.535 1.218 1 89.38 279 ASN B N 1
ATOM 6704 C CA . ASN B 1 279 ? -33.188 8.305 2.447 1 89.38 279 ASN B CA 1
ATOM 6705 C C . ASN B 1 279 ? -32.938 7.445 3.684 1 89.38 279 ASN B C 1
ATOM 6707 O O . ASN B 1 279 ? -32.406 7.926 4.676 1 89.38 279 ASN B O 1
ATOM 6711 N N . LYS B 1 280 ? -33.344 6.281 3.592 1 88 280 LYS B N 1
ATOM 6712 C CA . LYS B 1 280 ? -33.156 5.344 4.695 1 88 280 LYS B CA 1
ATOM 6713 C C . LYS B 1 280 ? -31.688 5.109 4.984 1 88 280 LYS B C 1
ATOM 6715 O O . LYS B 1 280 ? -31.297 4.941 6.141 1 88 280 LYS B O 1
ATOM 6720 N N . LEU B 1 281 ? -30.906 5.207 3.967 1 88.31 281 LEU B N 1
ATOM 6721 C CA . LEU B 1 281 ? -29.516 4.805 4.109 1 88.31 281 LEU B CA 1
ATOM 6722 C C . LEU B 1 281 ? -28.609 6.02 4.309 1 88.31 281 LEU B C 1
ATOM 6724 O O . LEU B 1 281 ? -27.578 5.93 4.98 1 88.31 281 LEU B O 1
ATOM 6728 N N . PHE B 1 282 ? -28.969 7.207 3.777 1 88.25 282 PHE B N 1
ATOM 6729 C CA . PHE B 1 282 ? -27.938 8.234 3.648 1 88.25 282 PHE B CA 1
ATOM 6730 C C . PHE B 1 282 ? -28.422 9.562 4.227 1 88.25 282 PHE B C 1
ATOM 6732 O O . PHE B 1 282 ? -27.672 10.523 4.316 1 88.25 282 PHE B O 1
ATOM 6739 N N . VAL B 1 283 ? -29.672 9.633 4.605 1 86.38 283 VAL B N 1
ATOM 6740 C CA . VAL B 1 283 ? -30.188 10.875 5.164 1 86.38 283 VAL B CA 1
ATOM 6741 C C . VAL B 1 283 ? -30.469 10.703 6.652 1 86.38 283 VAL B C 1
ATOM 6743 O O . VAL B 1 283 ? -31.359 9.953 7.035 1 86.38 283 VAL B O 1
ATOM 6746 N N . VAL B 1 284 ? -29.594 11.375 7.441 1 82.12 284 VAL B N 1
ATOM 6747 C CA . VAL B 1 284 ? -29.781 11.305 8.891 1 82.12 284 VAL B CA 1
ATOM 6748 C C . VAL B 1 284 ? -30.922 12.234 9.312 1 82.12 284 VAL B C 1
ATOM 6750 O O . VAL B 1 284 ? -30.922 13.414 8.961 1 82.12 284 VAL B O 1
ATOM 6753 N N . LYS B 1 285 ? -31.938 11.781 10.141 1 81.88 285 LYS B N 1
ATOM 6754 C CA . LYS B 1 285 ? -33.062 12.555 10.648 1 81.88 285 LYS B CA 1
ATOM 6755 C C . LYS B 1 285 ? -33 12.672 12.172 1 81.88 285 LYS B C 1
ATOM 6757 O O . LYS B 1 285 ? -32.438 11.82 12.844 1 81.88 285 LYS B O 1
ATOM 6762 N N . ASN B 1 286 ? -33.469 13.672 12.609 1 81.56 286 ASN B N 1
ATOM 6763 C CA . ASN B 1 286 ? -33.531 13.875 14.055 1 81.56 286 ASN B CA 1
ATOM 6764 C C . ASN B 1 286 ? -34.312 12.766 14.734 1 81.56 286 ASN B C 1
ATOM 6766 O O . ASN B 1 286 ? -34.031 12.422 15.891 1 81.56 286 ASN B O 1
ATOM 6770 N N . SER B 1 287 ? -35.25 12.18 14.023 1 86.94 287 SER B N 1
ATOM 6771 C CA . SER B 1 287 ? -36.125 11.156 14.57 1 86.94 287 SER B CA 1
ATOM 6772 C C . SER B 1 287 ? -35.469 9.781 14.555 1 86.94 287 SER B C 1
ATOM 6774 O O . SER B 1 287 ? -36 8.82 15.109 1 86.94 287 SER B O 1
ATOM 6776 N N . ASP B 1 288 ? -34.219 9.695 14.008 1 86.5 288 ASP B N 1
ATOM 6777 C CA . ASP B 1 288 ? -33.531 8.406 13.93 1 86.5 288 ASP B CA 1
ATOM 6778 C C . ASP B 1 288 ? -33.125 7.922 15.32 1 86.5 288 ASP B C 1
ATOM 6780 O O . ASP B 1 288 ? -32.719 8.719 16.172 1 86.5 288 ASP B O 1
ATOM 6784 N N . THR B 1 289 ? -33.312 6.691 15.523 1 85.19 289 THR B N 1
ATOM 6785 C CA . THR B 1 289 ? -32.781 6.086 16.734 1 85.19 289 THR B CA 1
ATOM 6786 C C . THR B 1 289 ? -31.25 6.098 16.703 1 85.19 289 THR B C 1
ATOM 6788 O O . THR B 1 289 ? -30.641 6.316 15.641 1 85.19 289 THR B O 1
ATOM 6791 N N . LYS B 1 290 ? -30.672 5.891 17.828 1 78.06 290 LYS B N 1
ATOM 6792 C CA . LYS B 1 290 ? -29.219 5.84 17.906 1 78.06 290 LYS B CA 1
ATOM 6793 C C . LYS B 1 290 ? -28.656 4.754 16.984 1 78.06 290 LYS B C 1
ATOM 6795 O O . LYS B 1 290 ? -27.625 4.941 16.359 1 78.06 290 LYS B O 1
ATOM 6800 N N . LYS B 1 291 ? -29.297 3.672 16.953 1 76.38 291 LYS B N 1
ATOM 6801 C CA . LYS B 1 291 ? -28.875 2.545 16.125 1 76.38 291 LYS B CA 1
ATOM 6802 C C . LYS B 1 291 ? -28.938 2.887 14.648 1 76.38 291 LYS B C 1
ATOM 6804 O O . LYS B 1 291 ? -28.031 2.562 13.883 1 76.38 291 LYS B O 1
ATOM 6809 N N . THR B 1 292 ? -30 3.471 14.289 1 82.31 292 THR B N 1
ATOM 6810 C CA . THR B 1 292 ? -30.203 3.857 12.898 1 82.31 292 THR B CA 1
ATOM 6811 C C . THR B 1 292 ? -29.156 4.895 12.469 1 82.31 292 THR B C 1
ATOM 6813 O O . THR B 1 292 ? -28.641 4.836 11.359 1 82.31 292 THR B O 1
ATOM 6816 N N . LYS B 1 293 ? -28.922 5.797 13.336 1 80.56 293 LYS B N 1
ATOM 6817 C CA . LYS B 1 293 ? -27.906 6.809 13.047 1 80.56 293 LYS B CA 1
ATOM 6818 C C . LYS B 1 293 ? -26.547 6.176 12.844 1 80.56 293 LYS B C 1
ATOM 6820 O O . LYS B 1 293 ? -25.812 6.555 11.922 1 80.56 293 LYS B O 1
ATOM 6825 N N . LYS B 1 294 ? -26.281 5.238 13.664 1 77.25 294 LYS B N 1
ATOM 6826 C CA . LYS B 1 294 ? -25 4.543 13.57 1 77.25 294 LYS B CA 1
ATOM 6827 C C . LYS B 1 294 ? -24.875 3.799 12.242 1 77.25 294 LYS B C 1
ATOM 6829 O O . LYS B 1 294 ? -23.812 3.775 11.641 1 77.25 294 LYS B O 1
ATOM 6834 N N . MET B 1 295 ? -25.938 3.195 11.852 1 79.81 295 MET B N 1
ATOM 6835 C CA . MET B 1 295 ? -25.938 2.455 10.594 1 79.81 295 MET B CA 1
ATOM 6836 C C . MET B 1 295 ? -25.719 3.393 9.406 1 79.81 295 MET B C 1
ATOM 6838 O O . MET B 1 295 ? -24.984 3.061 8.477 1 79.81 295 MET B O 1
ATOM 6842 N N . LYS B 1 296 ? -26.344 4.496 9.469 1 82.69 296 LYS B N 1
ATOM 6843 C CA . LYS B 1 296 ? -26.203 5.473 8.391 1 82.69 296 LYS B CA 1
ATOM 6844 C C . LYS B 1 296 ? -24.781 6.035 8.344 1 82.69 296 LYS B C 1
ATOM 6846 O O . LYS B 1 296 ? -24.219 6.227 7.262 1 82.69 296 LYS B O 1
ATOM 6851 N N . LEU B 1 297 ? -24.203 6.234 9.531 1 79.62 297 LEU B N 1
ATOM 6852 C CA . LEU B 1 297 ? -22.844 6.746 9.602 1 79.62 297 LEU B CA 1
ATOM 6853 C C . LEU B 1 297 ? -21.844 5.715 9.07 1 79.62 297 LEU B C 1
ATOM 6855 O O . LEU B 1 297 ? -20.859 6.074 8.445 1 79.62 297 LEU B O 1
ATOM 6859 N N . LYS B 1 298 ? -22.141 4.531 9.344 1 81.12 298 LYS B N 1
ATOM 6860 C CA . LYS B 1 298 ? -21.281 3.463 8.836 1 81.12 298 LYS B CA 1
ATOM 6861 C C . LYS B 1 298 ? -21.312 3.404 7.309 1 81.12 298 LYS B C 1
ATOM 6863 O O . LYS B 1 298 ? -20.297 3.186 6.664 1 81.12 298 LYS B O 1
ATOM 6868 N N . ALA B 1 299 ? -22.5 3.527 6.77 1 85.44 299 ALA B N 1
ATOM 6869 C CA . ALA B 1 299 ? -22.641 3.539 5.316 1 85.44 299 ALA B CA 1
ATOM 6870 C C . ALA B 1 299 ? -21.875 4.703 4.699 1 85.44 299 ALA B C 1
ATOM 6872 O O . ALA B 1 299 ? -21.219 4.547 3.662 1 85.44 299 ALA B O 1
ATOM 6873 N N . MET B 1 300 ? -21.969 5.785 5.328 1 85.56 300 MET B N 1
ATOM 6874 C CA . MET B 1 300 ? -21.281 6.969 4.828 1 85.56 300 MET B CA 1
ATOM 6875 C C . MET B 1 300 ? -19.766 6.797 4.938 1 85.56 300 MET B C 1
ATOM 6877 O O . MET B 1 300 ? -19.016 7.238 4.059 1 85.56 300 MET B O 1
ATOM 6881 N N . LYS B 1 301 ? -19.312 6.254 6.012 1 83.44 301 LYS B N 1
ATOM 6882 C CA . LYS B 1 301 ? -17.891 5.961 6.168 1 83.44 301 LYS B CA 1
ATOM 6883 C C . LYS B 1 301 ? -17.406 5.031 5.062 1 83.44 301 LYS B C 1
ATOM 6885 O O . LYS B 1 301 ? -16.297 5.199 4.547 1 83.44 301 LYS B O 1
ATOM 6890 N N . GLN B 1 302 ? -18.219 4.059 4.75 1 86 302 GLN B N 1
ATOM 6891 C CA . GLN B 1 302 ? -17.859 3.137 3.678 1 86 302 GLN B CA 1
ATOM 6892 C C . GLN B 1 302 ? -17.719 3.865 2.344 1 86 302 GLN B C 1
ATOM 6894 O O . GLN B 1 302 ? -16.828 3.572 1.554 1 86 302 GLN B O 1
ATOM 6899 N N . ILE B 1 303 ? -18.625 4.742 2.098 1 90.5 303 ILE B N 1
ATOM 6900 C CA . ILE B 1 303 ? -18.578 5.52 0.865 1 90.5 303 ILE B CA 1
ATOM 6901 C C . ILE B 1 303 ? -17.281 6.34 0.833 1 90.5 303 ILE B C 1
ATOM 6903 O O . ILE B 1 303 ? -16.656 6.469 -0.216 1 90.5 303 ILE B O 1
ATOM 6907 N N . ARG B 1 304 ? -16.953 6.883 1.924 1 89.81 304 ARG B N 1
ATOM 6908 C CA . ARG B 1 304 ? -15.719 7.668 1.987 1 89.81 304 ARG B CA 1
ATOM 6909 C C . ARG B 1 304 ? -14.5 6.797 1.711 1 89.81 304 ARG B C 1
ATOM 6911 O O . ARG B 1 304 ? -13.586 7.211 0.988 1 89.81 304 ARG B O 1
ATOM 6918 N N . ASN B 1 305 ? -14.438 5.648 2.314 1 87.75 305 ASN B N 1
ATOM 6919 C CA . ASN B 1 305 ? -13.336 4.723 2.057 1 87.75 305 ASN B CA 1
ATOM 6920 C C . ASN B 1 305 ? -13.25 4.355 0.578 1 87.75 305 ASN B C 1
ATOM 6922 O O . ASN B 1 305 ? -12.156 4.312 0.01 1 87.75 305 ASN B O 1
ATOM 6926 N N . ILE B 1 306 ? -14.367 4.082 0.026 1 91.25 306 ILE B N 1
ATOM 6927 C CA . ILE B 1 306 ? -14.438 3.736 -1.39 1 91.25 306 ILE B CA 1
ATOM 6928 C C . ILE B 1 306 ? -13.961 4.918 -2.232 1 91.25 306 ILE B C 1
ATOM 6930 O O . ILE B 1 306 ? -13.195 4.742 -3.186 1 91.25 306 ILE B O 1
ATOM 6934 N N . ALA B 1 307 ? -14.438 6.109 -1.876 1 93.31 307 ALA B N 1
ATOM 6935 C CA . ALA B 1 307 ? -14.039 7.312 -2.6 1 93.31 307 ALA B CA 1
ATOM 6936 C C . ALA B 1 307 ? -12.523 7.488 -2.578 1 93.31 307 ALA B C 1
ATOM 6938 O O . ALA B 1 307 ? -11.914 7.832 -3.596 1 93.31 307 ALA B O 1
ATOM 6939 N N . GLU B 1 308 ? -11.906 7.32 -1.465 1 91.12 308 GLU B N 1
ATOM 6940 C CA . GLU B 1 308 ? -10.461 7.441 -1.357 1 91.12 308 GLU B CA 1
ATOM 6941 C C . GLU B 1 308 ? -9.758 6.383 -2.205 1 91.12 308 GLU B C 1
ATOM 6943 O O . GLU B 1 308 ? -8.773 6.68 -2.887 1 91.12 308 GLU B O 1
ATOM 6948 N N . ASP B 1 309 ? -10.273 5.16 -2.146 1 89.25 309 ASP B N 1
ATOM 6949 C CA . ASP B 1 309 ? -9.688 4.086 -2.943 1 89.25 309 ASP B CA 1
ATOM 6950 C C . ASP B 1 309 ? -9.773 4.398 -4.438 1 89.25 309 ASP B C 1
ATOM 6952 O O . ASP B 1 309 ? -8.828 4.152 -5.184 1 89.25 309 ASP B O 1
ATOM 6956 N N . VAL B 1 310 ? -10.906 4.836 -4.848 1 92.19 310 VAL B N 1
ATOM 6957 C CA . VAL B 1 310 ? -11.125 5.18 -6.246 1 92.19 310 VAL B CA 1
ATOM 6958 C C . VAL B 1 310 ? -10.203 6.324 -6.648 1 92.19 310 VAL B C 1
ATOM 6960 O O . VAL B 1 310 ? -9.586 6.289 -7.719 1 92.19 310 VAL B O 1
ATOM 6963 N N . LYS B 1 311 ? -10.109 7.34 -5.781 1 92.81 311 LYS B N 1
ATOM 6964 C CA . LYS B 1 311 ? -9.211 8.461 -6.035 1 92.81 311 LYS B CA 1
ATOM 6965 C C . LYS B 1 311 ? -7.773 7.98 -6.23 1 92.81 311 LYS B C 1
ATOM 6967 O O . LYS B 1 311 ? -7.094 8.406 -7.164 1 92.81 311 LYS B O 1
ATOM 6972 N N . LYS B 1 312 ? -7.309 7.133 -5.363 1 88.19 312 LYS B N 1
ATOM 6973 C CA . LYS B 1 312 ? -5.957 6.594 -5.461 1 88.19 312 LYS B CA 1
ATOM 6974 C C . LYS B 1 312 ? -5.781 5.777 -6.742 1 88.19 312 LYS B C 1
ATOM 6976 O O . LYS B 1 312 ? -4.727 5.824 -7.371 1 88.19 312 LYS B O 1
ATOM 6981 N N . SER B 1 313 ? -6.828 5.051 -7.078 1 85.12 313 SER B N 1
ATOM 6982 C CA . SER B 1 313 ? -6.773 4.25 -8.297 1 85.12 313 SER B CA 1
ATOM 6983 C C . SER B 1 313 ? -6.668 5.137 -9.539 1 85.12 313 SER B C 1
ATOM 6985 O O . SER B 1 313 ? -5.977 4.793 -10.492 1 85.12 313 SER B O 1
ATOM 6987 N N . PHE B 1 314 ? -7.387 6.219 -9.523 1 87.81 314 PHE B N 1
ATOM 6988 C CA . PHE B 1 314 ? -7.336 7.16 -10.633 1 87.81 314 PHE B CA 1
ATOM 6989 C C . PHE B 1 314 ? -5.957 7.797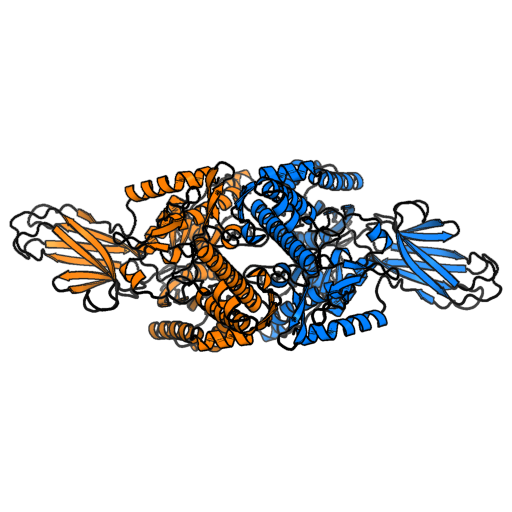 -10.742 1 87.81 314 PHE B C 1
ATOM 6991 O O . PHE B 1 314 ? -5.539 8.211 -11.828 1 87.81 314 PHE B O 1
ATOM 6998 N N . SER B 1 315 ? -5.297 7.957 -9.633 1 83.31 315 SER B N 1
ATOM 6999 C CA . SER B 1 315 ? -3.957 8.531 -9.625 1 83.31 315 SER B CA 1
ATOM 7000 C C . SER B 1 315 ? -2.943 7.582 -10.25 1 83.31 315 SER B C 1
ATOM 7002 O O . SER B 1 315 ? -1.861 8 -10.664 1 83.31 315 SER B O 1
ATOM 7004 N N . GLY B 1 316 ? -3.158 6.406 -10.273 1 71.25 316 GLY B N 1
ATOM 7005 C CA . GLY B 1 316 ? -2.283 5.445 -10.93 1 71.25 316 GLY B CA 1
ATOM 7006 C C . GLY B 1 316 ? -2.545 5.316 -12.414 1 71.25 316 GLY B C 1
ATOM 7007 O O . GLY B 1 316 ? -1.713 5.715 -13.234 1 71.25 316 GLY B O 1
ATOM 7008 N N . ASN B 1 317 ? -3.617 4.477 -12.797 1 66.88 317 ASN B N 1
ATOM 7009 C CA . ASN B 1 317 ? -3.729 4.273 -14.242 1 66.88 317 ASN B CA 1
ATOM 7010 C C . ASN B 1 317 ? -5.164 3.961 -14.656 1 66.88 317 ASN B C 1
ATOM 7012 O O . ASN B 1 317 ? -5.457 3.818 -15.844 1 66.88 317 ASN B O 1
ATOM 7016 N N . LEU B 1 318 ? -5.922 4.082 -13.742 1 76.88 318 LEU B N 1
ATOM 7017 C CA . LEU B 1 318 ? -7.273 3.672 -14.109 1 76.88 318 LEU B CA 1
ATOM 7018 C C . LEU B 1 318 ? -8.102 4.875 -14.547 1 76.88 318 LEU B C 1
ATOM 7020 O O . LEU B 1 318 ? -8 5.949 -13.953 1 76.88 318 LEU B O 1
ATOM 7024 N N . SER B 1 319 ? -8.844 4.684 -15.602 1 84 319 SER B N 1
ATOM 7025 C CA . SER B 1 319 ? -9.703 5.754 -16.094 1 84 319 SER B CA 1
ATOM 7026 C C . SER B 1 319 ? -11.133 5.586 -15.617 1 84 319 SER B C 1
ATOM 7028 O O . SER B 1 319 ? -11.945 6.504 -15.734 1 84 319 SER B O 1
ATOM 7030 N N . TYR B 1 320 ? -11.438 4.449 -15.109 1 89 320 TYR B N 1
ATOM 7031 C CA . TYR B 1 320 ? -12.758 4.184 -14.547 1 89 320 TYR B CA 1
ATOM 7032 C C . TYR B 1 320 ? -12.672 3.193 -13.391 1 89 320 TYR B C 1
ATOM 7034 O O . TYR B 1 320 ? -11.664 2.498 -13.234 1 89 320 TYR B O 1
ATOM 7042 N N . SER B 1 321 ? -13.641 3.197 -12.609 1 90.12 321 SER B N 1
ATOM 7043 C CA . SER B 1 321 ? -13.703 2.273 -11.477 1 90.12 321 SER B CA 1
ATOM 7044 C C . SER B 1 321 ? -15.141 1.822 -11.211 1 90.12 321 SER B C 1
ATOM 7046 O O . SER B 1 321 ? -16.047 2.65 -11.102 1 90.12 321 SER B O 1
ATOM 7048 N N . PRO B 1 322 ? -15.359 0.511 -11.203 1 91.31 322 PRO B N 1
ATOM 7049 C CA . PRO B 1 322 ? -16.656 0.015 -10.719 1 91.31 322 PRO B CA 1
ATOM 7050 C C . PRO B 1 322 ? -16.781 0.09 -9.203 1 91.31 322 PRO B C 1
ATOM 7052 O O . PRO B 1 322 ? -15.797 -0.105 -8.484 1 91.31 322 PRO B O 1
ATOM 7055 N N . ILE B 1 323 ? -17.906 0.433 -8.758 1 91.5 323 ILE B N 1
ATOM 7056 C CA . ILE B 1 323 ? -18.219 0.42 -7.336 1 91.5 323 ILE B CA 1
ATOM 7057 C C . ILE B 1 323 ? -19.359 -0.552 -7.062 1 91.5 323 ILE B C 1
ATOM 7059 O O . ILE B 1 323 ? -20.469 -0.395 -7.602 1 91.5 323 ILE B O 1
ATOM 7063 N N . ASP B 1 324 ? -19.078 -1.558 -6.273 1 87.5 324 ASP B N 1
ATOM 7064 C CA . ASP B 1 324 ? -20.125 -2.502 -5.855 1 87.5 324 ASP B CA 1
ATOM 7065 C C . ASP B 1 324 ? -21 -1.902 -4.762 1 87.5 324 ASP B C 1
ATOM 7067 O O . ASP B 1 324 ? -20.516 -1.589 -3.672 1 87.5 324 ASP B O 1
ATOM 7071 N N . LEU B 1 325 ? -22.234 -1.849 -5.008 1 87.62 325 LEU B N 1
ATOM 7072 C CA . LEU B 1 325 ? -23.141 -1.168 -4.094 1 87.62 325 LEU B CA 1
ATOM 7073 C C . LEU B 1 325 ? -23.391 -2.004 -2.844 1 87.62 325 LEU B C 1
ATOM 7075 O O . LEU B 1 325 ? -23.688 -1.462 -1.776 1 87.62 325 LEU B O 1
ATOM 7079 N N . TYR B 1 326 ? -23.25 -3.283 -2.971 1 81.62 326 TYR B N 1
ATOM 7080 C CA . TYR B 1 326 ? -23.422 -4.16 -1.819 1 81.62 326 TYR B CA 1
ATOM 7081 C C . TYR B 1 326 ? -22.375 -3.859 -0.744 1 81.62 326 TYR B C 1
ATOM 7083 O O . TYR B 1 326 ? -22.641 -4.035 0.448 1 81.62 326 TYR B O 1
ATOM 7091 N N . SER B 1 327 ? -21.25 -3.447 -1.159 1 82.19 327 SER B N 1
ATOM 7092 C CA . SER B 1 327 ? -20.188 -3.127 -0.214 1 82.19 327 SER B CA 1
ATOM 7093 C C . SER B 1 327 ? -20.547 -1.923 0.645 1 82.19 327 SER B C 1
ATOM 7095 O O . SER B 1 327 ? -19.984 -1.724 1.722 1 82.19 327 SER B O 1
ATOM 7097 N N . ILE B 1 328 ? -21.422 -1.122 0.171 1 86.5 328 ILE B N 1
ATOM 7098 C CA . ILE B 1 328 ? -21.875 0.057 0.901 1 86.5 328 ILE B CA 1
ATOM 7099 C C . ILE B 1 328 ? -22.984 -0.333 1.879 1 86.5 328 ILE B C 1
ATOM 7101 O O . ILE B 1 328 ? -22.953 0.064 3.047 1 86.5 328 ILE B O 1
ATOM 7105 N N . SER B 1 329 ? -23.938 -1.084 1.346 1 86.81 329 SER B N 1
ATOM 7106 C CA . SER B 1 329 ? -25.031 -1.598 2.158 1 86.81 329 SER B CA 1
ATOM 7107 C C . SER B 1 329 ? -25.609 -2.869 1.553 1 86.81 329 SER B C 1
ATOM 7109 O O . SER B 1 329 ? -25.75 -2.98 0.332 1 86.81 329 SER B O 1
ATOM 7111 N N . GLU B 1 330 ? -26.031 -3.762 2.404 1 82.62 330 GLU B N 1
ATOM 7112 C CA . GLU B 1 330 ? -26.625 -5.012 1.945 1 82.62 330 GLU B CA 1
ATOM 7113 C C . GLU B 1 330 ? -27.984 -4.766 1.279 1 82.62 330 GLU B C 1
ATOM 7115 O O . GLU B 1 330 ? -28.5 -5.633 0.576 1 82.62 330 GLU B O 1
ATOM 7120 N N . GLU B 1 331 ? -28.516 -3.582 1.489 1 84.19 331 GLU B N 1
ATOM 7121 C CA . GLU B 1 331 ? -29.812 -3.221 0.904 1 84.19 331 GLU B CA 1
ATOM 7122 C C . GLU B 1 331 ? -29.656 -2.814 -0.558 1 84.19 331 GLU B C 1
ATOM 7124 O O . GLU B 1 331 ? -30.641 -2.715 -1.287 1 84.19 331 GLU B O 1
ATOM 7129 N N . LEU B 1 332 ? -28.484 -2.58 -0.89 1 86.38 332 LEU B N 1
ATOM 7130 C CA . LEU B 1 332 ? -28.219 -2.137 -2.254 1 86.38 332 LEU B CA 1
ATOM 7131 C C . LEU B 1 332 ? -27.703 -3.287 -3.105 1 86.38 332 LEU B C 1
ATOM 7133 O O . LEU B 1 332 ? -27.016 -4.184 -2.598 1 86.38 332 LEU B O 1
ATOM 7137 N N . ASP B 1 333 ? -28.062 -3.316 -4.363 1 79.62 333 ASP B N 1
ATOM 7138 C CA . ASP B 1 333 ? -27.594 -4.328 -5.305 1 79.62 333 ASP B CA 1
ATOM 7139 C C . ASP B 1 333 ? -27.094 -3.686 -6.598 1 79.62 333 ASP B C 1
ATOM 7141 O O . ASP B 1 333 ? -27.516 -2.58 -6.949 1 79.62 333 ASP B O 1
ATOM 7145 N N . GLY B 1 334 ? -26.141 -4.406 -7.129 1 80.75 334 GLY B N 1
ATOM 7146 C CA . GLY B 1 334 ? -25.641 -3.922 -8.398 1 80.75 334 GLY B CA 1
ATOM 7147 C C . GLY B 1 334 ? -24.359 -3.123 -8.258 1 80.75 334 GLY B C 1
ATOM 7148 O O . GLY B 1 334 ? -23.641 -3.238 -7.254 1 80.75 334 GLY B O 1
ATOM 7149 N N . SER B 1 335 ? -23.984 -2.457 -9.352 1 87 335 SER B N 1
ATOM 7150 C CA . SER B 1 335 ? -22.75 -1.686 -9.383 1 87 335 SER B CA 1
ATOM 7151 C C . SER B 1 335 ? -22.938 -0.375 -10.141 1 87 335 SER B C 1
ATOM 7153 O O . SER B 1 335 ? -23.844 -0.249 -10.961 1 87 335 SER B O 1
ATOM 7155 N N . ILE B 1 336 ? -22.219 0.57 -9.781 1 90.75 336 ILE B N 1
ATOM 7156 C CA . ILE B 1 336 ? -22.109 1.812 -10.539 1 90.75 336 ILE B CA 1
ATOM 7157 C C . ILE B 1 336 ? -20.672 2.018 -11.016 1 90.75 336 ILE B C 1
ATOM 7159 O O . ILE B 1 336 ? -19.75 1.362 -10.523 1 90.75 336 ILE B O 1
ATOM 7163 N N . GLU B 1 337 ? -20.547 2.818 -12.047 1 92.06 337 GLU B N 1
ATOM 7164 C CA . GLU B 1 337 ? -19.234 3.133 -12.594 1 92.06 337 GLU B CA 1
ATOM 7165 C C . GLU B 1 337 ? -18.922 4.621 -12.461 1 92.06 337 GLU B C 1
ATOM 7167 O O . GLU B 1 337 ? -19.766 5.469 -12.75 1 92.06 337 GLU B O 1
ATOM 7172 N N . VAL B 1 338 ? -17.797 4.891 -11.93 1 94.19 338 VAL B N 1
ATOM 7173 C CA . VAL B 1 338 ? -17.297 6.258 -11.867 1 94.19 338 VAL B CA 1
ATOM 7174 C C . VAL B 1 338 ? -16.078 6.402 -12.789 1 94.19 338 VAL B C 1
ATOM 7176 O O . VAL B 1 338 ? -15.234 5.508 -12.852 1 94.19 338 VAL B O 1
ATOM 7179 N N . THR B 1 339 ? -16.016 7.496 -13.516 1 92.94 339 THR B N 1
ATOM 7180 C CA . THR B 1 339 ? -14.891 7.699 -14.43 1 92.94 339 THR B CA 1
ATOM 7181 C C . THR B 1 339 ? -13.992 8.82 -13.93 1 92.94 339 THR B C 1
ATOM 7183 O O . THR B 1 339 ? -14.422 9.672 -13.148 1 92.94 339 THR B O 1
ATOM 7186 N N . ARG B 1 340 ? -12.75 8.773 -14.352 1 92.94 340 ARG B N 1
ATOM 7187 C CA . ARG B 1 340 ? -11.805 9.828 -14.016 1 92.94 340 ARG B CA 1
ATOM 7188 C C . ARG B 1 340 ? -12.273 11.172 -14.555 1 92.94 340 ARG B C 1
ATOM 7190 O O . ARG B 1 340 ? -12.109 12.203 -13.898 1 92.94 340 ARG B O 1
ATOM 7197 N N . GLU B 1 341 ? -12.859 11.18 -15.758 1 94.31 341 GLU B N 1
ATOM 7198 C CA . GLU B 1 341 ? -13.367 12.398 -16.375 1 94.31 341 GLU B CA 1
ATOM 7199 C C . GLU B 1 341 ? -14.453 13.047 -15.508 1 94.31 341 GLU B C 1
ATOM 7201 O O . GLU B 1 341 ? -14.422 14.258 -15.273 1 94.31 341 GLU B O 1
ATOM 7206 N N . GLU B 1 342 ? -15.375 12.234 -15.039 1 96 342 GLU B N 1
ATOM 7207 C CA . GLU B 1 342 ? -16.422 12.734 -14.148 1 96 342 GLU B CA 1
ATOM 7208 C C . GLU B 1 342 ? -15.82 13.336 -12.883 1 96 342 GLU B C 1
ATOM 7210 O O . GLU B 1 342 ? -16.281 14.383 -12.414 1 96 342 GLU B O 1
ATOM 7215 N N . PHE B 1 343 ? -14.852 12.68 -12.367 1 96.62 343 PHE B N 1
ATOM 7216 C CA . PHE B 1 343 ? -14.18 13.117 -11.148 1 96.62 343 PHE B CA 1
ATOM 7217 C C . PHE B 1 343 ? -13.484 14.461 -11.359 1 96.62 343 PHE B C 1
ATOM 7219 O O . PHE B 1 343 ? -13.68 15.391 -10.57 1 96.62 343 PHE B O 1
ATOM 7226 N N . GLU B 1 344 ? -12.742 14.539 -12.43 1 96.81 344 GLU B N 1
ATOM 7227 C CA . GLU B 1 344 ? -12.023 15.773 -12.727 1 96.81 344 GLU B CA 1
ATOM 7228 C C . GLU B 1 344 ? -12.984 16.938 -12.969 1 96.81 344 GLU B C 1
ATOM 7230 O O . GLU B 1 344 ? -12.734 18.062 -12.531 1 96.81 344 GLU B O 1
ATOM 7235 N N . GLU B 1 345 ? -14.078 16.625 -13.648 1 97.38 345 GLU B N 1
ATOM 7236 C CA . GLU B 1 345 ? -15.086 17.656 -13.898 1 97.38 345 GLU B CA 1
ATOM 7237 C C . GLU B 1 345 ? -15.703 18.156 -12.594 1 97.38 345 GLU B C 1
ATOM 7239 O O . GLU B 1 345 ? -15.891 19.359 -12.414 1 97.38 345 GLU B O 1
ATOM 7244 N N . GLN B 1 346 ? -16.016 17.281 -11.727 1 97.44 346 GLN B N 1
ATOM 7245 C CA . GLN B 1 346 ? -16.609 17.641 -10.445 1 97.44 346 GLN B CA 1
ATOM 7246 C C . GLN B 1 346 ? -15.633 18.469 -9.609 1 97.44 346 GLN B C 1
ATOM 7248 O O . GLN B 1 346 ? -16.031 19.422 -8.938 1 97.44 346 GLN B O 1
ATOM 7253 N N . CYS B 1 347 ? -14.367 18.078 -9.57 1 97.5 347 CYS B N 1
ATOM 7254 C CA . CYS B 1 347 ? -13.344 18.812 -8.836 1 97.5 347 CYS B CA 1
ATOM 7255 C C . CYS B 1 347 ? -13.242 20.25 -9.32 1 97.5 347 CYS B C 1
ATOM 7257 O O . CYS B 1 347 ? -13.078 21.172 -8.516 1 97.5 347 CYS B O 1
ATOM 7259 N N . GLN B 1 348 ? -13.344 20.422 -10.633 1 97.06 348 GLN B N 1
ATOM 7260 C CA . GLN B 1 348 ? -13.297 21.766 -11.219 1 97.06 348 GLN B CA 1
ATOM 7261 C C . GLN B 1 348 ? -14.531 22.578 -10.836 1 97.06 348 GLN B C 1
ATOM 7263 O O . GLN B 1 348 ? -14.414 23.75 -10.469 1 97.06 348 GLN B O 1
ATOM 7268 N N . LYS B 1 349 ? -15.672 21.953 -10.891 1 96.94 349 LYS B N 1
ATOM 7269 C CA . LYS B 1 349 ? -16.922 22.609 -10.516 1 96.94 349 LYS B CA 1
ATOM 7270 C C . LYS B 1 349 ? -16.891 23.047 -9.055 1 96.94 349 LYS B C 1
ATOM 7272 O O . LYS B 1 349 ? -17.453 24.078 -8.695 1 96.94 349 LYS B O 1
ATOM 7277 N N . ASP B 1 350 ? -16.234 22.25 -8.258 1 96.19 350 ASP B N 1
ATOM 7278 C CA . ASP B 1 350 ? -16.156 22.531 -6.824 1 96.19 350 ASP B CA 1
ATOM 7279 C C . ASP B 1 350 ? -15.102 23.594 -6.539 1 96.19 350 ASP B C 1
ATOM 7281 O O . ASP B 1 350 ? -14.938 24.031 -5.395 1 96.19 350 ASP B O 1
ATOM 7285 N N . GLY B 1 351 ? -14.352 24.016 -7.496 1 97.19 351 GLY B N 1
ATOM 7286 C CA . GLY B 1 351 ? -13.398 25.109 -7.379 1 97.19 351 GLY B CA 1
ATOM 7287 C C . GLY B 1 351 ? -12.086 24.688 -6.746 1 97.19 351 GLY B C 1
ATOM 7288 O O . GLY B 1 351 ? -11.312 25.531 -6.289 1 97.19 351 GLY B O 1
ATOM 7289 N N . LEU B 1 352 ? -11.797 23.422 -6.664 1 97.44 352 LEU B N 1
ATOM 7290 C CA . LEU B 1 352 ? -10.625 22.922 -5.949 1 97.44 352 LEU B CA 1
ATOM 7291 C C . LEU B 1 352 ? -9.344 23.297 -6.684 1 97.44 352 LEU B C 1
ATOM 7293 O O . LEU B 1 352 ? -8.359 23.703 -6.059 1 97.44 352 LEU B O 1
ATOM 7297 N N . ILE B 1 353 ? -9.336 23.188 -8.031 1 97.81 353 ILE B N 1
ATOM 7298 C CA . ILE B 1 353 ? -8.148 23.453 -8.836 1 97.81 353 ILE B CA 1
ATOM 7299 C C . ILE B 1 353 ? -7.84 24.938 -8.82 1 97.81 353 ILE B C 1
ATOM 7301 O O . ILE B 1 353 ? -6.676 25.344 -8.711 1 97.81 353 ILE B O 1
ATOM 7305 N N . GLU B 1 354 ? -8.852 25.734 -8.906 1 97.69 354 GLU B N 1
ATOM 7306 C CA . GLU B 1 354 ? -8.672 27.172 -8.859 1 97.69 354 GLU B CA 1
ATOM 7307 C C . GLU B 1 354 ? -8.055 27.609 -7.535 1 97.69 354 GLU B C 1
ATOM 7309 O O . GLU B 1 354 ? -7.242 28.547 -7.496 1 97.69 354 GLU B O 1
ATOM 7314 N N . ARG B 1 355 ? -8.453 27 -6.516 1 96.88 355 ARG B N 1
ATOM 7315 C CA . ARG B 1 355 ? -7.918 27.328 -5.199 1 96.88 355 ARG B CA 1
ATOM 7316 C C . ARG B 1 355 ? -6.434 26.969 -5.109 1 96.88 355 ARG B C 1
ATOM 7318 O O . ARG B 1 355 ? -5.648 27.719 -4.516 1 96.88 355 ARG B O 1
ATOM 7325 N N . ILE B 1 356 ? -6.047 25.828 -5.652 1 97.19 356 ILE B N 1
ATOM 7326 C CA . ILE B 1 356 ? -4.641 25.438 -5.68 1 97.19 356 ILE B CA 1
ATOM 7327 C C . ILE B 1 356 ? -3.836 26.438 -6.492 1 97.19 356 ILE B C 1
ATOM 7329 O O . ILE B 1 356 ? -2.777 26.891 -6.055 1 97.19 356 ILE B O 1
ATOM 7333 N N . LYS B 1 357 ? -4.363 26.844 -7.66 1 97.5 357 LYS B N 1
ATOM 7334 C CA . LYS B 1 357 ? -3.695 27.812 -8.516 1 97.5 357 LYS B CA 1
ATOM 7335 C C . LYS B 1 357 ? -3.508 29.141 -7.797 1 97.5 357 LYS B C 1
ATOM 7337 O O . LYS B 1 357 ? -2.447 29.766 -7.898 1 97.5 357 LYS B O 1
ATOM 7342 N N . ARG B 1 358 ? -4.52 29.516 -7.145 1 96.69 358 ARG B N 1
ATOM 7343 C CA . ARG B 1 358 ? -4.465 30.766 -6.418 1 96.69 358 ARG B CA 1
ATOM 7344 C C . ARG B 1 358 ? -3.363 30.75 -5.359 1 96.69 358 ARG B C 1
ATOM 7346 O O . ARG B 1 358 ? -2.639 31.734 -5.188 1 96.69 358 ARG B O 1
ATOM 7353 N N . CYS B 1 359 ? -3.264 29.672 -4.633 1 95.44 359 CYS B N 1
ATOM 7354 C CA . CYS B 1 359 ? -2.215 29.531 -3.629 1 95.44 359 CYS B CA 1
ATOM 7355 C C . CYS B 1 359 ? -0.835 29.672 -4.258 1 95.44 359 CYS B C 1
ATOM 7357 O O . CYS B 1 359 ? 0.03 30.359 -3.715 1 95.44 359 CYS B O 1
ATOM 7359 N N . ILE B 1 360 ? -0.647 29 -5.414 1 97.06 360 ILE B N 1
ATOM 7360 C CA . ILE B 1 360 ? 0.632 29.031 -6.113 1 97.06 360 ILE B CA 1
ATOM 7361 C C . ILE B 1 360 ? 0.905 30.453 -6.625 1 97.06 360 ILE B C 1
ATOM 7363 O O . ILE B 1 360 ? 2.008 30.969 -6.461 1 97.06 360 ILE B O 1
ATOM 7367 N N . GLU B 1 361 ? -0.072 31.078 -7.164 1 96.75 361 GLU B N 1
ATOM 7368 C CA . GLU B 1 361 ? 0.076 32.438 -7.699 1 96.75 361 GLU B CA 1
ATOM 7369 C C . GLU B 1 361 ? 0.377 33.438 -6.594 1 96.75 361 GLU B C 1
ATOM 7371 O O . GLU B 1 361 ? 1.217 34.312 -6.762 1 96.75 361 GLU B O 1
ATOM 7376 N N . ASN B 1 362 ? -0.304 33.312 -5.488 1 93.56 362 ASN B N 1
ATOM 7377 C CA . ASN B 1 362 ? -0.104 34.25 -4.367 1 93.56 362 ASN B CA 1
ATOM 7378 C C . ASN B 1 362 ? 1.317 34.156 -3.82 1 93.56 362 ASN B C 1
ATOM 7380 O O . ASN B 1 362 ? 1.924 35.188 -3.49 1 93.56 362 ASN B O 1
ATOM 7384 N N . VAL B 1 363 ? 1.775 32.938 -3.711 1 92.88 363 VAL B N 1
ATOM 7385 C CA . VAL B 1 363 ? 3.115 32.75 -3.154 1 92.88 363 VAL B CA 1
ATOM 7386 C C . VAL B 1 363 ? 4.148 33.312 -4.129 1 92.88 363 VAL B C 1
ATOM 7388 O O . VAL B 1 363 ? 5.141 33.938 -3.715 1 92.88 363 VAL B O 1
ATOM 7391 N N . MET B 1 364 ? 3.961 33.125 -5.379 1 95.19 364 MET B N 1
ATOM 7392 C CA . MET B 1 364 ? 4.871 33.656 -6.398 1 95.19 364 MET B CA 1
ATOM 7393 C C . MET B 1 364 ? 4.855 35.188 -6.414 1 95.19 364 MET B C 1
ATOM 7395 O O . MET B 1 364 ? 5.902 35.812 -6.543 1 95.19 364 MET B O 1
ATOM 7399 N N . LYS B 1 365 ? 3.699 35.75 -6.309 1 94.19 365 LYS B N 1
ATOM 7400 C CA . LYS B 1 365 ? 3.574 37.188 -6.227 1 94.19 365 LYS B CA 1
ATOM 7401 C C . LYS B 1 365 ? 4.309 37.75 -5.008 1 94.19 365 LYS B C 1
ATOM 7403 O O . LYS B 1 365 ? 4.992 38.75 -5.094 1 94.19 365 LYS B O 1
ATOM 7408 N N . GLY B 1 366 ? 4.121 37.031 -3.914 1 88.5 366 GLY B N 1
ATOM 7409 C CA . GLY B 1 366 ? 4.82 37.438 -2.705 1 88.5 366 GLY B CA 1
ATOM 7410 C C . GLY B 1 366 ? 6.332 37.375 -2.834 1 88.5 366 GLY B C 1
ATOM 7411 O O . GLY B 1 366 ? 7.047 38.219 -2.275 1 88.5 366 GLY B O 1
ATOM 7412 N N . ALA B 1 367 ? 6.773 36.406 -3.51 1 90.69 367 ALA B N 1
ATOM 7413 C CA . ALA B 1 367 ? 8.211 36.219 -3.725 1 90.69 367 ALA B CA 1
ATOM 7414 C C . ALA B 1 367 ? 8.703 37.125 -4.852 1 90.69 367 ALA B C 1
ATOM 7416 O O . ALA B 1 367 ? 9.914 37.25 -5.051 1 90.69 367 ALA B O 1
ATOM 7417 N N . ARG B 1 368 ? 7.781 37.688 -5.652 1 94.44 368 ARG B N 1
ATOM 7418 C CA . ARG B 1 368 ? 8.086 38.469 -6.844 1 94.44 368 ARG B CA 1
ATOM 7419 C C . ARG B 1 368 ? 8.812 37.625 -7.883 1 94.44 368 ARG B C 1
ATOM 7421 O O . ARG B 1 368 ? 9.844 38.031 -8.422 1 94.44 368 ARG B O 1
ATOM 7428 N N . TRP B 1 369 ? 8.398 36.406 -7.988 1 95.75 369 TRP B N 1
ATOM 7429 C CA . TRP B 1 369 ? 8.945 35.469 -8.969 1 95.75 369 TRP B CA 1
ATOM 7430 C C . TRP B 1 369 ? 7.992 35.312 -10.156 1 95.75 369 TRP B C 1
ATOM 7432 O O . TRP B 1 369 ? 6.77 35.312 -9.984 1 95.75 369 TRP B O 1
ATOM 7442 N N . ASN B 1 370 ? 8.562 35.156 -11.328 1 95.75 370 ASN B N 1
ATOM 7443 C CA . ASN B 1 370 ? 7.844 34.656 -12.5 1 95.75 370 ASN B CA 1
ATOM 7444 C C . ASN B 1 370 ? 8.133 33.188 -12.734 1 95.75 370 ASN B C 1
ATOM 7446 O O . ASN B 1 370 ? 9.047 32.625 -12.133 1 95.75 370 ASN B O 1
ATOM 7450 N N . VAL B 1 371 ? 7.285 32.594 -13.555 1 95.62 371 VAL B N 1
ATOM 7451 C CA . VAL B 1 371 ? 7.422 31.172 -13.828 1 95.62 371 VAL B CA 1
ATOM 7452 C C . VAL B 1 371 ? 8.828 30.875 -14.344 1 95.62 371 VAL B C 1
ATOM 7454 O O . VAL B 1 371 ? 9.414 29.844 -14.016 1 95.62 371 VAL B O 1
ATOM 7457 N N . SER B 1 372 ? 9.391 31.781 -15.094 1 95 372 SER B N 1
ATOM 7458 C CA . SER B 1 372 ? 10.711 31.594 -15.688 1 95 372 SER B CA 1
ATOM 7459 C C . SER B 1 372 ? 11.805 31.625 -14.633 1 95 372 SER B C 1
ATOM 7461 O O . SER B 1 372 ? 12.891 31.078 -14.836 1 95 372 SER B O 1
ATOM 7463 N N . ASP B 1 373 ? 11.555 32.25 -13.523 1 95.06 373 ASP B N 1
ATOM 7464 C CA . ASP B 1 373 ? 12.531 32.375 -12.445 1 95.06 373 ASP B CA 1
ATOM 7465 C C . ASP B 1 373 ? 12.695 31.062 -11.703 1 95.06 373 ASP B C 1
ATOM 7467 O O . ASP B 1 373 ? 13.734 30.812 -11.094 1 95.06 373 ASP B O 1
ATOM 7471 N N . VAL B 1 374 ? 11.672 30.266 -11.719 1 96.5 374 VAL B N 1
ATOM 7472 C CA . VAL B 1 374 ? 11.648 29.031 -10.93 1 96.5 374 VAL B CA 1
ATOM 7473 C C . VAL B 1 374 ? 12.508 27.969 -11.617 1 96.5 374 VAL B C 1
ATOM 7475 O O . VAL B 1 374 ? 12.336 27.703 -12.805 1 96.5 374 VAL B O 1
ATOM 7478 N N . ASP B 1 375 ? 13.383 27.359 -10.859 1 95.5 375 ASP B N 1
ATOM 7479 C CA . ASP B 1 375 ? 14.266 26.328 -11.406 1 95.5 375 ASP B CA 1
ATOM 7480 C C . ASP B 1 375 ? 13.68 24.938 -11.18 1 95.5 375 ASP B C 1
ATOM 7482 O O . ASP B 1 375 ? 13.758 24.078 -12.062 1 95.5 375 ASP B O 1
ATOM 7486 N N . TYR B 1 376 ? 13.164 24.781 -9.961 1 94.62 376 TYR B N 1
ATOM 7487 C CA . TYR B 1 376 ? 12.641 23.469 -9.602 1 94.62 376 TYR B CA 1
ATOM 7488 C C . TYR B 1 376 ? 11.273 23.594 -8.938 1 94.62 376 TYR B C 1
ATOM 7490 O O . TYR B 1 376 ? 11.031 24.531 -8.172 1 94.62 376 TYR B O 1
ATOM 7498 N N . VAL B 1 377 ? 10.398 22.703 -9.227 1 95.56 377 VAL B N 1
ATOM 7499 C CA . VAL B 1 377 ? 9.117 22.547 -8.555 1 95.56 377 VAL B CA 1
ATOM 7500 C C . VAL B 1 377 ? 9.062 21.188 -7.863 1 95.56 377 VAL B C 1
ATOM 7502 O O . VAL B 1 377 ? 9.305 20.156 -8.492 1 95.56 377 VAL B O 1
ATOM 7505 N N . LEU B 1 378 ? 8.758 21.219 -6.602 1 94.5 378 LEU B N 1
ATOM 7506 C CA . LEU B 1 378 ? 8.742 19.984 -5.809 1 94.5 378 LEU B CA 1
ATOM 7507 C C . LEU B 1 378 ? 7.34 19.734 -5.254 1 94.5 378 LEU B C 1
ATOM 7509 O O . LEU B 1 378 ? 7.027 20.125 -4.133 1 94.5 378 LEU B O 1
ATOM 7513 N N . PRO B 1 379 ? 6.539 18.953 -5.961 1 94.81 379 PRO B N 1
ATOM 7514 C CA . PRO B 1 379 ? 5.262 18.5 -5.398 1 94.81 379 PRO B CA 1
ATOM 7515 C C . PRO B 1 379 ? 5.426 17.391 -4.363 1 94.81 379 PRO B C 1
ATOM 7517 O O . PRO B 1 379 ? 5.832 16.281 -4.711 1 94.81 379 PRO B O 1
ATOM 7520 N N . ILE B 1 380 ? 5.078 17.594 -3.104 1 92.62 380 ILE B N 1
ATOM 7521 C CA . ILE B 1 380 ? 5.449 16.609 -2.088 1 92.62 380 ILE B CA 1
ATOM 7522 C C . ILE B 1 380 ? 4.199 16.109 -1.38 1 92.62 380 ILE B C 1
ATOM 7524 O O . ILE B 1 380 ? 4.254 15.117 -0.642 1 92.62 380 ILE B O 1
ATOM 7528 N N . GLY B 1 381 ? 3.049 16.625 -1.509 1 91 381 GLY B N 1
ATOM 7529 C CA . GLY B 1 381 ? 1.829 16.094 -0.917 1 91 381 GLY B CA 1
ATOM 7530 C C . GLY B 1 381 ? 1.224 14.961 -1.715 1 91 381 GLY B C 1
ATOM 7531 O O . GLY B 1 381 ? 1.291 14.953 -2.945 1 91 381 GLY B O 1
ATOM 7532 N N . GLY B 1 382 ? 0.589 14.039 -1.001 1 89.12 382 GLY B N 1
ATOM 7533 C CA . GLY B 1 382 ? -0.008 12.891 -1.67 1 89.12 382 GLY B CA 1
ATOM 7534 C C . GLY B 1 382 ? -1.04 13.281 -2.711 1 89.12 382 GLY B C 1
ATOM 7535 O O . GLY B 1 382 ? -1.183 12.609 -3.732 1 89.12 382 GLY B O 1
ATOM 7536 N N . SER B 1 383 ? -1.734 14.336 -2.457 1 93 383 SER B N 1
ATOM 7537 C CA . SER B 1 383 ? -2.811 14.75 -3.354 1 93 383 SER B CA 1
ATOM 7538 C C . SER B 1 383 ? -2.258 15.391 -4.621 1 93 383 SER B C 1
ATOM 7540 O O . SER B 1 383 ? -2.996 15.617 -5.582 1 93 383 SER B O 1
ATOM 7542 N N . CYS B 1 384 ? -0.965 15.68 -4.672 1 92.44 384 CYS B N 1
ATOM 7543 C CA . CYS B 1 384 ? -0.335 16.141 -5.902 1 92.44 384 CYS B CA 1
ATOM 7544 C C . CYS B 1 384 ? -0.329 15.055 -6.961 1 92.44 384 CYS B C 1
ATOM 7546 O O . CYS B 1 384 ? -0.125 15.328 -8.148 1 92.44 384 CYS B O 1
ATOM 7548 N N . CYS B 1 385 ? -0.616 13.859 -6.531 1 88.06 385 CYS B N 1
ATOM 7549 C CA . CYS B 1 385 ? -0.597 12.727 -7.449 1 88.06 385 CYS B CA 1
ATOM 7550 C C . CYS B 1 385 ? -1.904 12.633 -8.227 1 88.06 385 CYS B C 1
ATOM 7552 O O . CYS B 1 385 ? -1.987 11.922 -9.227 1 88.06 385 CYS B O 1
ATOM 7554 N N . ILE B 1 386 ? -2.916 13.352 -7.73 1 91.19 386 ILE B N 1
ATOM 7555 C CA . ILE B 1 386 ? -4.156 13.391 -8.492 1 91.19 386 ILE B CA 1
ATOM 7556 C C . ILE B 1 386 ? -3.877 13.93 -9.898 1 91.19 386 ILE B C 1
ATOM 7558 O O . ILE B 1 386 ? -3.289 15 -10.055 1 91.19 386 ILE B O 1
ATOM 7562 N N . PRO B 1 387 ? -4.281 13.227 -10.93 1 89.06 387 PRO B N 1
ATOM 7563 C CA . PRO B 1 387 ? -3.893 13.586 -12.289 1 89.06 387 PRO B CA 1
ATOM 7564 C C . PRO B 1 387 ? -4.246 15.031 -12.648 1 89.06 387 PRO B C 1
ATOM 7566 O O . PRO B 1 387 ? -3.449 15.727 -13.281 1 89.06 387 PRO B O 1
ATOM 7569 N N . LEU B 1 388 ? -5.383 15.438 -12.242 1 94.25 388 LEU B N 1
ATOM 7570 C CA . LEU B 1 388 ? -5.801 16.812 -12.523 1 94.25 388 LEU B CA 1
ATOM 7571 C C . LEU B 1 388 ? -4.875 17.812 -11.852 1 94.25 388 LEU B C 1
ATOM 7573 O O . LEU B 1 388 ? -4.547 18.844 -12.43 1 94.25 388 LEU B O 1
ATOM 7577 N N . VAL B 1 389 ? -4.445 17.578 -10.648 1 95 389 VAL B N 1
ATOM 7578 C CA . VAL B 1 389 ? -3.531 18.438 -9.914 1 95 389 VAL B CA 1
ATOM 7579 C C . VAL B 1 389 ? -2.152 18.422 -10.57 1 95 389 VAL B C 1
ATOM 7581 O O . VAL B 1 389 ? -1.538 19.469 -10.773 1 95 389 VAL B O 1
ATOM 7584 N N . LYS B 1 390 ? -1.729 17.234 -10.867 1 91.38 390 LYS B N 1
ATOM 7585 C CA . LYS B 1 390 ? -0.448 17.062 -11.547 1 91.38 390 LYS B CA 1
ATOM 7586 C C . LYS B 1 390 ? -0.415 17.844 -12.859 1 91.38 390 LYS B C 1
ATOM 7588 O O . LYS B 1 390 ? 0.556 18.547 -13.148 1 91.38 390 LYS B O 1
ATOM 7593 N N . LYS B 1 391 ? -1.463 17.703 -13.641 1 92.94 391 LYS B N 1
ATOM 7594 C CA . LYS B 1 391 ? -1.565 18.406 -14.914 1 92.94 391 LYS B CA 1
ATOM 7595 C C . LYS B 1 391 ? -1.519 19.922 -14.711 1 92.94 391 LYS B C 1
ATOM 7597 O O . LYS B 1 391 ? -0.866 20.641 -15.477 1 92.94 391 LYS B O 1
ATOM 7602 N N . THR B 1 392 ? -2.186 20.375 -13.758 1 96 392 THR B N 1
ATOM 7603 C CA . THR B 1 392 ? -2.23 21.812 -13.453 1 96 392 THR B CA 1
ATOM 7604 C C . THR B 1 392 ? -0.836 22.344 -13.133 1 96 392 THR B C 1
ATOM 7606 O O . THR B 1 392 ? -0.425 23.375 -13.656 1 96 392 THR B O 1
ATOM 7609 N N . ILE B 1 393 ? -0.124 21.656 -12.281 1 95.81 393 ILE B N 1
ATOM 7610 C CA . ILE B 1 393 ? 1.228 22.062 -11.898 1 95.81 393 ILE B CA 1
ATOM 7611 C C . ILE B 1 393 ? 2.139 22.031 -13.125 1 95.81 393 ILE B C 1
ATOM 7613 O O . ILE B 1 393 ? 2.908 22.969 -13.359 1 95.81 393 ILE B O 1
ATOM 7617 N N . CYS B 1 394 ? 2.025 21.016 -13.953 1 94 394 CYS B N 1
ATOM 7618 C CA . CYS B 1 394 ? 2.838 20.875 -15.156 1 94 394 CYS B CA 1
ATOM 7619 C C . CYS B 1 394 ? 2.531 21.984 -16.156 1 94 394 CYS B C 1
ATOM 7621 O O . CYS B 1 394 ? 3.439 22.516 -16.797 1 94 394 CYS B O 1
ATOM 7623 N N . ASP B 1 395 ? 1.275 22.25 -16.297 1 95.88 395 ASP B N 1
ATOM 7624 C CA . ASP B 1 395 ? 0.867 23.312 -17.219 1 95.88 395 ASP B CA 1
ATOM 7625 C C . ASP B 1 395 ? 1.416 24.656 -16.781 1 95.88 395 ASP B C 1
ATOM 7627 O O . ASP B 1 395 ? 1.771 25.5 -17.609 1 95.88 395 ASP B O 1
ATOM 7631 N N . MET B 1 396 ? 1.506 24.859 -15.555 1 96.31 396 MET B N 1
ATOM 7632 C CA . MET B 1 396 ? 1.93 26.156 -15.016 1 96.31 396 MET B CA 1
ATOM 7633 C C . MET B 1 396 ? 3.439 26.328 -15.141 1 96.31 396 MET B C 1
ATOM 7635 O O . MET B 1 396 ? 3.922 27.406 -15.461 1 96.31 396 MET B O 1
ATOM 7639 N N . PHE B 1 397 ? 4.199 25.266 -14.883 1 96.62 397 PHE B N 1
ATOM 7640 C CA . PHE B 1 397 ? 5.637 25.453 -14.727 1 96.62 397 PHE B CA 1
ATOM 7641 C C . PHE B 1 397 ? 6.398 24.719 -15.828 1 96.62 397 PHE B C 1
ATOM 7643 O O . PHE B 1 397 ? 7.582 24.984 -16.047 1 96.62 397 PHE B O 1
ATOM 7650 N N . GLY B 1 398 ? 5.73 23.75 -16.5 1 93 398 GLY B N 1
ATOM 7651 C CA . GLY B 1 398 ? 6.418 22.859 -17.422 1 93 398 GLY B CA 1
ATOM 7652 C C . GLY B 1 398 ? 6.945 21.609 -16.75 1 93 398 GLY B C 1
ATOM 7653 O O . GLY B 1 398 ? 7.457 21.672 -15.625 1 93 398 GLY B O 1
ATOM 7654 N N . GLU B 1 399 ? 6.922 20.516 -17.391 1 86.56 399 GLU B N 1
ATOM 7655 C CA . GLU B 1 399 ? 7.254 19.203 -16.844 1 86.56 399 GLU B CA 1
ATOM 7656 C C . GLU B 1 399 ? 8.734 19.109 -16.5 1 86.56 399 GLU B C 1
ATOM 7658 O O . GLU B 1 399 ? 9.117 18.406 -15.562 1 86.56 399 GLU B O 1
ATOM 7663 N N . LYS B 1 400 ? 9.531 19.828 -17.125 1 85.44 400 LYS B N 1
ATOM 7664 C CA . LYS B 1 400 ? 10.984 19.719 -16.984 1 85.44 400 LYS B CA 1
ATOM 7665 C C . LYS B 1 400 ? 11.445 20.25 -15.625 1 85.44 400 LYS B C 1
ATOM 7667 O O . LYS B 1 400 ? 12.469 19.797 -15.102 1 85.44 400 LYS B O 1
ATOM 7672 N N . LYS B 1 401 ? 10.711 21.141 -15.109 1 92.12 401 LYS B N 1
ATOM 7673 C CA . LYS B 1 401 ? 11.102 21.781 -13.852 1 92.12 401 LYS B CA 1
ATOM 7674 C C . LYS B 1 401 ? 10.656 20.938 -12.656 1 92.12 401 LYS B C 1
ATOM 7676 O O . LYS B 1 401 ? 11.086 21.188 -11.523 1 92.12 401 LYS B O 1
ATOM 7681 N N . ILE B 1 402 ? 9.859 19.984 -12.922 1 90.25 402 ILE B N 1
ATOM 7682 C CA . ILE B 1 402 ? 9.273 19.203 -11.844 1 90.25 402 ILE B CA 1
ATOM 7683 C C . ILE B 1 402 ? 10.219 18.047 -11.469 1 90.25 402 ILE B C 1
ATOM 7685 O O . ILE B 1 402 ? 10.547 17.219 -12.305 1 90.25 402 ILE B O 1
ATOM 7689 N N . ILE B 1 403 ? 10.688 17.906 -10.242 1 81.5 403 ILE B N 1
ATOM 7690 C CA . ILE B 1 403 ? 11.664 16.891 -9.859 1 81.5 403 ILE B CA 1
ATOM 7691 C C . ILE B 1 403 ? 11.07 15.992 -8.766 1 81.5 403 ILE B C 1
ATOM 7693 O O . ILE B 1 403 ? 11.789 15.211 -8.141 1 81.5 403 ILE B O 1
ATOM 7697 N N . GLY B 1 404 ? 9.844 15.93 -8.648 1 73.94 404 GLY B N 1
ATOM 7698 C CA . GLY B 1 404 ? 9.289 15.094 -7.598 1 73.94 404 GLY B CA 1
ATOM 7699 C C . GLY B 1 404 ? 7.809 14.828 -7.77 1 73.94 404 GLY B C 1
ATOM 7700 O O . GLY B 1 404 ? 7.043 15.734 -8.102 1 73.94 404 GLY B O 1
ATOM 7701 N N . PHE B 1 405 ? 7.426 13.5 -8.039 1 69.12 405 PHE B N 1
ATOM 7702 C CA . PHE B 1 405 ? 6.039 13.055 -7.93 1 69.12 405 PHE B CA 1
ATOM 7703 C C . PHE B 1 405 ? 5.965 11.688 -7.262 1 69.12 405 PHE B C 1
ATOM 7705 O O . PHE B 1 405 ? 6.965 10.969 -7.195 1 69.12 405 PHE B O 1
ATOM 7712 N N . GLY B 1 406 ? 4.879 11.508 -6.645 1 69.81 406 GLY B N 1
ATOM 7713 C CA . GLY B 1 406 ? 4.645 10.188 -6.098 1 69.81 406 GLY B CA 1
ATOM 7714 C C . GLY B 1 406 ? 5.449 9.906 -4.844 1 69.81 406 GLY B C 1
ATOM 7715 O O . GLY B 1 406 ? 5.582 10.766 -3.977 1 69.81 406 GLY B O 1
ATOM 7716 N N . SER B 1 407 ? 5.945 8.727 -4.777 1 68 407 SER B N 1
ATOM 7717 C CA . SER B 1 407 ? 6.652 8.305 -3.57 1 68 407 SER B CA 1
ATOM 7718 C C . SER B 1 407 ? 7.945 9.086 -3.385 1 68 407 SER B C 1
ATOM 7720 O O . SER B 1 407 ? 8.367 9.344 -2.254 1 68 407 SER B O 1
ATOM 7722 N N . ASP B 1 408 ? 8.477 9.562 -4.441 1 73.81 408 ASP B N 1
ATOM 7723 C CA . ASP B 1 408 ? 9.695 10.352 -4.332 1 73.81 408 ASP B CA 1
ATOM 7724 C C . ASP B 1 408 ? 9.422 11.695 -3.664 1 73.81 408 ASP B C 1
ATOM 7726 O O . ASP B 1 408 ? 10.266 12.227 -2.938 1 73.81 408 ASP B O 1
ATOM 7730 N N . GLY B 1 409 ? 8.234 12.117 -3.953 1 80.62 409 GLY B N 1
ATOM 7731 C CA . GLY B 1 409 ? 7.871 13.398 -3.377 1 80.62 409 GLY B CA 1
ATOM 7732 C C . GLY B 1 409 ? 7.449 13.305 -1.923 1 80.62 409 GLY B C 1
ATOM 7733 O O . GLY B 1 409 ? 8.086 13.883 -1.045 1 80.62 409 GLY B O 1
ATOM 7734 N N . TYR B 1 410 ? 6.508 12.453 -1.708 1 83.69 410 TYR B N 1
ATOM 7735 C CA . TYR B 1 410 ? 5.941 12.547 -0.368 1 83.69 410 TYR B CA 1
ATOM 7736 C C . TYR B 1 410 ? 6.84 11.859 0.654 1 83.69 410 TYR B C 1
ATOM 7738 O O . TYR B 1 410 ? 6.871 12.25 1.823 1 83.69 410 TYR B O 1
ATOM 7746 N N . LEU B 1 411 ? 7.645 10.875 0.269 1 88.56 411 LEU B N 1
ATOM 7747 C CA . LEU B 1 411 ? 8.547 10.242 1.229 1 88.56 411 LEU B CA 1
ATOM 7748 C C . LEU B 1 411 ? 9.812 11.07 1.417 1 88.56 411 LEU B C 1
ATOM 7750 O O . LEU B 1 411 ? 10.586 10.828 2.346 1 88.56 411 LEU B O 1
ATOM 7754 N N . SER B 1 412 ? 10.016 12.039 0.518 1 92.5 412 SER B N 1
ATOM 7755 C CA . SER B 1 412 ? 11.18 12.906 0.673 1 92.5 412 SER B CA 1
ATOM 7756 C C . SER B 1 412 ? 11.117 13.688 1.979 1 92.5 412 SER B C 1
ATOM 7758 O O . SER B 1 412 ? 12.148 14.039 2.547 1 92.5 412 SER B O 1
ATOM 7760 N N . VAL B 1 413 ? 9.898 13.906 2.432 1 95 413 VAL B N 1
ATOM 7761 C CA . VAL B 1 413 ? 9.719 14.68 3.656 1 95 413 VAL B CA 1
ATOM 7762 C C . VAL B 1 413 ? 10.328 13.93 4.84 1 95 413 VAL B C 1
ATOM 7764 O O . VAL B 1 413 ? 11.172 14.461 5.555 1 95 413 VAL B O 1
ATOM 7767 N N . VAL B 1 414 ? 9.914 12.664 5 1 97.12 414 VAL B N 1
ATOM 7768 C CA . VAL B 1 414 ? 10.375 11.891 6.148 1 97.12 414 VAL B CA 1
ATOM 7769 C C . VAL B 1 414 ? 11.852 11.547 5.98 1 97.12 414 VAL B C 1
ATOM 7771 O O . VAL B 1 414 ? 12.594 11.477 6.961 1 97.12 414 VAL B O 1
ATOM 7774 N N . LYS B 1 415 ? 12.32 11.336 4.801 1 95.62 415 LYS B N 1
ATOM 7775 C CA . LYS B 1 415 ? 13.734 11.086 4.531 1 95.62 415 LYS B CA 1
ATOM 7776 C C . LYS B 1 415 ? 14.586 12.305 4.883 1 95.62 415 LYS B C 1
ATOM 7778 O O . LYS B 1 415 ? 15.625 12.172 5.535 1 95.62 415 LYS B O 1
ATOM 7783 N N . GLY B 1 416 ? 14.133 13.422 4.43 1 95.56 416 GLY B N 1
ATOM 7784 C CA . GLY B 1 416 ? 14.836 14.656 4.754 1 95.56 416 GLY B CA 1
ATOM 7785 C C . GLY B 1 416 ? 14.906 14.93 6.246 1 95.56 416 GLY B C 1
ATOM 7786 O O . GLY B 1 416 ? 15.914 15.445 6.738 1 95.56 416 GLY B O 1
ATOM 7787 N N . ALA B 1 417 ? 13.82 14.617 6.898 1 96.75 417 ALA B N 1
ATOM 7788 C CA . ALA B 1 417 ? 13.789 14.805 8.344 1 96.75 417 ALA B CA 1
ATOM 7789 C C . ALA B 1 417 ? 14.836 13.93 9.031 1 96.75 417 ALA B C 1
ATOM 7791 O O . ALA B 1 417 ? 15.5 14.375 9.977 1 96.75 417 ALA B O 1
ATOM 7792 N N . SER B 1 418 ? 14.984 12.672 8.609 1 97.5 418 SER B N 1
ATOM 7793 C CA . SER B 1 418 ? 15.992 11.789 9.195 1 97.5 418 SER B CA 1
ATOM 7794 C C . SER B 1 418 ? 17.406 12.297 8.922 1 97.5 418 SER B C 1
ATOM 7796 O O . SER B 1 418 ? 18.281 12.211 9.789 1 97.5 418 SER B O 1
ATOM 7798 N N . TYR B 1 419 ? 17.609 12.82 7.773 1 94.62 419 TYR B N 1
ATOM 7799 C CA . TYR B 1 419 ? 18.906 13.406 7.422 1 94.62 419 TYR B CA 1
ATOM 7800 C C . TYR B 1 419 ? 19.203 14.617 8.289 1 94.62 419 TYR B C 1
ATOM 7802 O O . TYR B 1 419 ? 20.344 14.797 8.75 1 94.62 419 TYR B O 1
ATOM 7810 N N . ARG B 1 420 ? 18.219 15.438 8.484 1 93.25 420 ARG B N 1
ATOM 7811 C CA . ARG B 1 420 ? 18.406 16.594 9.352 1 93.25 420 ARG B CA 1
ATOM 7812 C C . ARG B 1 420 ? 18.781 16.172 10.766 1 93.25 420 ARG B C 1
ATOM 7814 O O . ARG B 1 420 ? 19.594 16.812 11.414 1 93.25 420 ARG B O 1
ATOM 7821 N N . ALA B 1 421 ? 18.094 15.156 11.227 1 95.75 421 ALA B N 1
ATOM 7822 C CA . ALA B 1 421 ? 18.422 14.633 12.547 1 95.75 421 ALA B CA 1
ATOM 7823 C C . ALA B 1 421 ? 19.891 14.266 12.656 1 95.75 421 ALA B C 1
ATOM 7825 O O . ALA B 1 421 ? 20.547 14.57 13.656 1 95.75 421 ALA B O 1
ATOM 7826 N N . TYR B 1 422 ? 20.406 13.664 11.656 1 94.56 422 TYR B N 1
ATOM 7827 C CA . TYR B 1 422 ? 21.828 13.344 11.594 1 94.56 422 TYR B CA 1
ATOM 7828 C C . TYR B 1 422 ? 22.672 14.609 11.594 1 94.56 422 TYR B C 1
ATOM 7830 O O . TYR B 1 422 ? 23.656 14.703 12.328 1 94.56 422 TYR B O 1
ATOM 7838 N N . GLN B 1 423 ? 22.312 15.594 10.812 1 90.62 423 GLN B N 1
ATOM 7839 C CA . GLN B 1 423 ? 23.062 16.844 10.734 1 90.62 423 GLN B CA 1
ATOM 7840 C C . GLN B 1 423 ? 23.156 17.516 12.102 1 90.62 423 GLN B C 1
ATOM 7842 O O . GLN B 1 423 ? 24.203 18.062 12.461 1 90.62 423 GLN B O 1
ATOM 7847 N N . ILE B 1 424 ? 22.031 17.453 12.773 1 90.19 424 ILE B N 1
ATOM 7848 C CA . ILE B 1 424 ? 21.984 18.047 14.102 1 90.19 424 ILE B CA 1
ATOM 7849 C C . ILE B 1 424 ? 22.969 17.328 15.023 1 90.19 424 ILE B C 1
ATOM 7851 O O . ILE B 1 424 ? 23.641 17.953 15.836 1 90.19 424 ILE B O 1
ATOM 7855 N N . SER B 1 425 ? 23.078 16.031 14.898 1 90.75 425 SER B N 1
ATOM 7856 C CA . SER B 1 425 ? 23.922 15.219 15.766 1 90.75 425 SER B CA 1
ATOM 7857 C C . SER B 1 425 ? 25.391 15.555 15.578 1 90.75 425 SER B C 1
ATOM 7859 O O . SER B 1 425 ? 26.203 15.391 16.5 1 90.75 425 SER B O 1
ATOM 7861 N N . ILE B 1 426 ? 25.781 15.992 14.414 1 89.44 426 ILE B N 1
ATOM 7862 C CA . ILE B 1 426 ? 27.172 16.312 14.164 1 89.44 426 ILE B CA 1
ATOM 7863 C C . ILE B 1 426 ? 27.375 17.828 14.219 1 89.44 426 ILE B C 1
ATOM 7865 O O . ILE B 1 426 ? 28.375 18.344 13.711 1 89.44 426 ILE B O 1
ATOM 7869 N N . ASN B 1 427 ? 26.469 18.578 14.656 1 81.12 427 ASN B N 1
ATOM 7870 C CA . ASN B 1 427 ? 26.484 20.016 14.906 1 81.12 427 ASN B CA 1
ATOM 7871 C C . ASN B 1 427 ? 26.641 20.797 13.609 1 81.12 427 ASN B C 1
ATOM 7873 O O . ASN B 1 427 ? 27.391 21.781 13.562 1 81.12 427 ASN B O 1
ATOM 7877 N N . LYS B 1 428 ? 26.062 20.172 12.648 1 79.31 428 LYS B N 1
ATOM 7878 C CA . LYS B 1 428 ? 26.016 20.953 11.414 1 79.31 428 LYS B CA 1
ATOM 7879 C C . LYS B 1 428 ? 24.984 22.062 11.508 1 79.31 428 LYS B C 1
ATOM 7881 O O . LYS B 1 428 ? 23.875 21.859 12.008 1 79.31 428 LYS B O 1
ATOM 7886 N N . GLU B 1 429 ? 25.469 23.281 11.188 1 65.81 429 GLU B N 1
ATOM 7887 C CA . GLU B 1 429 ? 24.578 24.438 11.266 1 65.81 429 GLU B CA 1
ATOM 7888 C C . GLU B 1 429 ? 23.422 24.297 10.281 1 65.81 429 GLU B C 1
ATOM 7890 O O . GLU B 1 429 ? 23.547 23.641 9.25 1 65.81 429 GLU B O 1
ATOM 7895 N N . ASP B 1 430 ? 22.359 24.812 10.695 1 62.34 430 ASP B N 1
ATOM 7896 C CA . ASP B 1 430 ? 21.141 24.766 9.906 1 62.34 430 ASP B CA 1
ATOM 7897 C C . ASP B 1 430 ? 21.297 25.547 8.609 1 62.34 430 ASP B C 1
ATOM 7899 O O . ASP B 1 430 ? 21.688 26.719 8.633 1 62.34 430 ASP B O 1
ATOM 7903 N N . ASP B 1 431 ? 21.297 24.812 7.5 1 63.34 431 ASP B N 1
ATOM 7904 C CA . ASP B 1 431 ? 21.391 25.438 6.184 1 63.34 431 ASP B CA 1
ATOM 7905 C C . ASP B 1 431 ? 20.109 26.203 5.855 1 63.34 431 ASP B C 1
ATOM 7907 O O . ASP B 1 431 ? 19.938 26.672 4.73 1 63.34 431 ASP B O 1
ATOM 7911 N N . ILE B 1 432 ? 19.266 26.297 6.875 1 62.66 432 ILE B N 1
ATOM 7912 C CA . ILE B 1 432 ? 17.984 26.828 6.438 1 62.66 432 ILE B CA 1
ATOM 7913 C C . ILE B 1 432 ? 17.625 28.062 7.262 1 62.66 432 ILE B C 1
ATOM 7915 O O . ILE B 1 432 ? 17.734 28.062 8.492 1 62.66 432 ILE B O 1
ATOM 7919 N N . THR B 1 433 ? 17.562 29.156 6.559 1 68.75 433 THR B N 1
ATOM 7920 C CA . THR B 1 433 ? 16.953 30.344 7.164 1 68.75 433 THR B CA 1
ATOM 7921 C C . THR B 1 433 ? 15.438 30.266 7.109 1 68.75 433 THR B C 1
ATOM 7923 O O . THR B 1 433 ? 14.859 30.156 6.027 1 68.75 433 THR B O 1
ATOM 7926 N N . GLN B 1 434 ? 14.891 30.094 8.258 1 68.81 434 GLN B N 1
ATOM 7927 C CA . GLN B 1 434 ? 13.43 30.078 8.344 1 68.81 434 GLN B CA 1
ATOM 7928 C C . GLN B 1 434 ? 12.867 31.484 8.5 1 68.81 434 GLN B C 1
ATOM 7930 O O . GLN B 1 434 ? 13.562 32.375 8.977 1 68.81 434 GLN B O 1
ATOM 7935 N N . VAL B 1 435 ? 11.742 31.672 7.926 1 71.5 435 VAL B N 1
ATOM 7936 C CA . VAL B 1 435 ? 11.078 32.969 8.086 1 71.5 435 VAL B CA 1
ATOM 7937 C C . VAL B 1 435 ? 9.766 32.781 8.836 1 71.5 435 VAL B C 1
ATOM 7939 O O . VAL B 1 435 ? 9.234 31.672 8.922 1 71.5 435 VAL B O 1
ATOM 7942 N N . MET B 1 436 ? 9.289 33.812 9.375 1 75.81 436 MET B N 1
ATOM 7943 C CA . MET B 1 436 ? 7.992 33.75 10.055 1 75.81 436 MET B CA 1
ATOM 7944 C C . MET B 1 436 ? 6.859 33.594 9.047 1 75.81 436 MET B C 1
ATOM 7946 O O . MET B 1 436 ? 6.711 34.375 8.125 1 75.81 436 MET B O 1
ATOM 7950 N N . PRO B 1 437 ? 6.156 32.562 9.219 1 71.56 437 PRO B N 1
ATOM 7951 C CA . PRO B 1 437 ? 5.055 32.312 8.281 1 71.56 437 PRO B CA 1
ATOM 7952 C C . PRO B 1 437 ? 3.887 33.281 8.484 1 71.56 437 PRO B C 1
ATOM 7954 O O . PRO B 1 437 ? 3.037 33.406 7.605 1 71.56 437 PRO B O 1
ATOM 7957 N N . TYR B 1 438 ? 3.801 33.875 9.586 1 73.38 438 TYR B N 1
ATOM 7958 C CA . TYR B 1 438 ? 2.754 34.844 9.93 1 73.38 438 TYR B CA 1
ATOM 7959 C C . TYR B 1 438 ? 3.301 35.938 10.836 1 73.38 438 TYR B C 1
ATOM 7961 O O . TYR B 1 438 ? 4.41 35.812 11.359 1 73.38 438 TYR B O 1
ATOM 7969 N N . THR B 1 439 ? 2.521 36.906 10.898 1 82.38 439 THR B N 1
ATOM 7970 C CA . THR B 1 439 ? 2.918 38.031 11.75 1 82.38 439 THR B CA 1
ATOM 7971 C C . THR B 1 439 ? 2.465 37.812 13.188 1 82.38 439 THR B C 1
ATOM 7973 O O . THR B 1 439 ? 1.341 37.375 13.43 1 82.38 439 THR B O 1
ATOM 7976 N N . LEU B 1 440 ? 3.363 37.969 14.07 1 85.25 440 LEU B N 1
ATOM 7977 C CA . LEU B 1 440 ? 3.039 37.938 15.492 1 85.25 440 LEU B CA 1
ATOM 7978 C C . LEU B 1 440 ? 3.236 39.344 16.125 1 85.25 440 LEU B C 1
ATOM 7980 O O . LEU B 1 440 ? 4.129 40.062 15.719 1 85.25 440 LEU B O 1
ATOM 7984 N N . GLY B 1 441 ? 2.412 39.656 17.016 1 87.88 441 GLY B N 1
ATOM 7985 C CA . GLY B 1 441 ? 2.535 40.906 17.75 1 87.88 441 GLY B CA 1
ATOM 7986 C C . GLY B 1 441 ? 1.827 40.906 19.094 1 87.88 441 GLY B C 1
ATOM 7987 O O . GLY B 1 441 ? 1.085 39.969 19.391 1 87.88 441 GLY B O 1
ATOM 7988 N N . PHE B 1 442 ? 2.104 41.906 19.938 1 87.5 442 PHE B N 1
ATOM 7989 C CA . PHE B 1 442 ? 1.468 42.062 21.234 1 87.5 442 PHE B CA 1
ATOM 7990 C C . PHE B 1 442 ? 0.175 42.875 21.109 1 87.5 442 PHE B C 1
ATOM 7992 O O . PHE B 1 442 ? 0.103 43.844 20.344 1 87.5 442 PHE B O 1
ATOM 7999 N N . GLY B 1 443 ? -0.763 42.344 21.734 1 87.19 443 GLY B N 1
ATOM 8000 C CA . GLY B 1 443 ? -1.96 43.156 21.922 1 87.19 443 GLY B CA 1
ATOM 8001 C C . GLY B 1 443 ? -1.847 44.156 23.047 1 87.19 443 GLY B C 1
ATOM 8002 O O . GLY B 1 443 ? -1.571 43.75 24.188 1 87.19 443 GLY B O 1
ATOM 8003 N N . MET B 1 444 ? -2.031 45.438 22.688 1 84.69 444 MET B N 1
ATOM 8004 C CA . MET B 1 444 ? -1.915 46.5 23.672 1 84.69 444 MET B CA 1
ATOM 8005 C C . MET B 1 444 ? -3.285 47.062 24.016 1 84.69 444 MET B C 1
ATOM 8007 O O . MET B 1 444 ? -4.301 46.625 23.469 1 84.69 444 MET B O 1
ATOM 8011 N N . VAL B 1 445 ? -3.209 47.969 24.984 1 82.38 445 VAL B N 1
ATOM 8012 C CA . VAL B 1 445 ? -4.43 48.656 25.375 1 82.38 445 VAL B CA 1
ATOM 8013 C C . VAL B 1 445 ? -5.047 49.344 24.141 1 82.38 445 VAL B C 1
ATOM 8015 O O . VAL B 1 445 ? -4.328 49.75 23.219 1 82.38 445 VAL B O 1
ATOM 8018 N N . ASN B 1 446 ? -6.406 49.438 24.047 1 83.12 446 ASN B N 1
ATOM 8019 C CA . ASN B 1 446 ? -7.148 50.031 22.969 1 83.12 446 ASN B CA 1
ATOM 8020 C C . ASN B 1 446 ? -6.996 49.25 21.672 1 83.12 446 ASN B C 1
ATOM 8022 O O . ASN B 1 446 ? -6.965 49.844 20.578 1 83.12 446 ASN B O 1
ATOM 8026 N N . ASN B 1 447 ? -6.629 47.938 21.719 1 88.5 447 ASN B N 1
ATOM 8027 C CA . ASN B 1 447 ? -6.566 47 20.625 1 88.5 447 ASN B CA 1
ATOM 8028 C C . ASN B 1 447 ? -5.402 47.281 19.688 1 88.5 447 ASN B C 1
ATOM 8030 O O . ASN B 1 447 ? -5.441 46.938 18.5 1 88.5 447 ASN B O 1
ATOM 8034 N N . LYS B 1 448 ? -4.496 48.094 20.266 1 88.38 448 LYS B N 1
ATOM 8035 C CA . LYS B 1 448 ? -3.312 48.312 19.453 1 88.38 448 LYS B CA 1
ATOM 8036 C C . LYS B 1 448 ? -2.51 47.031 19.25 1 88.38 448 LYS B C 1
ATOM 8038 O O . LYS B 1 448 ? -2.367 46.25 20.172 1 88.38 448 LYS B O 1
ATOM 8043 N N . TYR B 1 449 ? -2.031 46.781 18.031 1 90.75 449 TYR B N 1
ATOM 8044 C CA . TYR B 1 449 ? -1.239 45.625 17.625 1 90.75 449 TYR B CA 1
ATOM 8045 C C . TYR B 1 449 ? 0.219 46.031 17.406 1 90.75 449 TYR B C 1
ATOM 8047 O O . TYR B 1 449 ? 0.546 46.75 16.453 1 90.75 449 TYR B O 1
ATOM 8055 N N . ASP B 1 450 ? 1.104 45.688 18.375 1 89.75 450 ASP B N 1
ATOM 8056 C CA . ASP B 1 450 ? 2.531 45.969 18.266 1 89.75 450 ASP B CA 1
ATOM 8057 C C . ASP B 1 450 ? 3.289 44.781 17.719 1 89.75 450 ASP B C 1
ATOM 8059 O O . ASP B 1 450 ? 3.668 43.875 18.469 1 89.75 450 ASP B O 1
ATOM 8063 N N . VAL B 1 451 ? 3.6 44.812 16.422 1 90.62 451 VAL B N 1
ATOM 8064 C CA . VAL B 1 451 ? 4.195 43.688 15.711 1 90.62 451 VAL B CA 1
ATOM 8065 C C . VAL B 1 451 ? 5.641 43.5 16.172 1 90.62 451 VAL B C 1
ATOM 8067 O O . VAL B 1 451 ? 6.441 44.438 16.141 1 90.62 451 VAL B O 1
ATOM 8070 N N . PHE B 1 452 ? 5.965 42.312 16.688 1 88.56 452 PHE B N 1
ATOM 8071 C CA . PHE B 1 452 ? 7.352 42.031 17.062 1 88.56 452 PHE B CA 1
ATOM 8072 C C . PHE B 1 452 ? 7.984 41.031 16.109 1 88.56 452 PHE B C 1
ATOM 8074 O O . PHE B 1 452 ? 9.211 40.938 16.031 1 88.56 452 PHE B O 1
ATOM 8081 N N . ALA B 1 453 ? 7.195 40.281 15.391 1 86.75 453 ALA B N 1
ATOM 8082 C CA . ALA B 1 453 ? 7.688 39.312 14.398 1 86.75 453 ALA B CA 1
ATOM 8083 C C . ALA B 1 453 ? 6.836 39.344 13.133 1 86.75 453 ALA B C 1
ATOM 8085 O O . ALA B 1 453 ? 5.859 38.625 13.016 1 86.75 453 ALA B O 1
ATOM 8086 N N . PRO B 1 454 ? 7.172 40.188 12.156 1 85.19 454 PRO B N 1
ATOM 8087 C CA . PRO B 1 454 ? 6.383 40.281 10.93 1 85.19 454 PRO B CA 1
ATOM 8088 C C . PRO B 1 454 ? 6.539 39.031 10.031 1 85.19 454 PRO B C 1
ATOM 8090 O O . PRO B 1 454 ? 7.602 38.406 10.023 1 85.19 454 PRO B O 1
ATOM 8093 N N . LYS B 1 455 ? 5.477 38.75 9.352 1 79 455 LYS B N 1
ATOM 8094 C CA . LYS B 1 455 ? 5.512 37.656 8.359 1 79 455 LYS B CA 1
ATOM 8095 C C . LYS B 1 455 ? 6.676 37.875 7.391 1 79 455 LYS B C 1
ATOM 8097 O O . LYS B 1 455 ? 6.941 38.969 6.941 1 79 455 LYS B O 1
ATOM 8102 N N . GLY B 1 456 ? 7.43 36.781 7.172 1 71.38 456 GLY B N 1
ATOM 8103 C CA . GLY B 1 456 ? 8.516 36.812 6.203 1 71.38 456 GLY B CA 1
ATOM 8104 C C . GLY B 1 456 ? 9.859 37.156 6.82 1 71.38 456 GLY B C 1
ATOM 8105 O O . GLY B 1 456 ? 10.898 37 6.176 1 71.38 456 GLY B O 1
ATOM 8106 N N . ARG B 1 457 ? 9.812 37.594 8.062 1 77.88 457 ARG B N 1
ATOM 8107 C CA . ARG B 1 457 ? 11.062 37.938 8.734 1 77.88 457 ARG B CA 1
ATOM 8108 C C . ARG B 1 457 ? 11.867 36.656 9.039 1 77.88 457 ARG B C 1
ATOM 8110 O O . ARG B 1 457 ? 11.305 35.656 9.43 1 77.88 457 ARG B O 1
ATOM 8117 N N . LYS B 1 458 ? 13.156 36.781 8.844 1 75.75 458 LYS B N 1
ATOM 8118 C CA . LYS B 1 458 ? 14.062 35.656 9.055 1 75.75 458 LYS B CA 1
ATOM 8119 C C . LYS B 1 458 ? 14.164 35.312 10.539 1 75.75 458 LYS B C 1
ATOM 8121 O O . LYS B 1 458 ? 14.219 36.188 11.391 1 75.75 458 LYS B O 1
ATOM 8126 N N . LEU B 1 459 ? 14.133 34.062 10.828 1 75.25 459 LEU B N 1
ATOM 8127 C CA . LEU B 1 459 ? 14.336 33.562 12.188 1 75.25 459 LEU B CA 1
ATOM 8128 C C . LEU B 1 459 ? 15.812 33.281 12.453 1 75.25 459 LEU B C 1
ATOM 8130 O O . LEU B 1 459 ? 16.562 32.938 11.531 1 75.25 459 LEU B O 1
ATOM 8134 N N . PRO B 1 460 ? 16.328 33.531 13.656 1 78.81 460 PRO B N 1
ATOM 8135 C CA . PRO B 1 460 ? 15.562 33.938 14.836 1 78.81 460 PRO B CA 1
ATOM 8136 C C . PRO B 1 460 ? 15.289 35.438 14.883 1 78.81 460 PRO B C 1
ATOM 8138 O O . PRO B 1 460 ? 15.977 36.188 14.211 1 78.81 460 PRO B O 1
ATOM 8141 N N . ILE B 1 461 ? 14.258 35.812 15.547 1 85.12 461 ILE B N 1
ATOM 8142 C CA . ILE B 1 461 ? 13.883 37.188 15.742 1 85.12 461 ILE B CA 1
ATOM 8143 C C . ILE B 1 461 ? 13.992 37.562 17.219 1 85.12 461 ILE B C 1
ATOM 8145 O O . ILE B 1 461 ? 13.602 36.781 18.094 1 85.12 461 ILE B O 1
ATOM 8149 N N . THR B 1 462 ? 14.734 38.625 17.484 1 87.75 462 THR B N 1
ATOM 8150 C CA . THR B 1 462 ? 14.727 39.219 18.828 1 87.75 462 THR B CA 1
ATOM 8151 C C . THR B 1 462 ? 14.078 40.594 18.828 1 87.75 462 THR B C 1
ATOM 8153 O O . THR B 1 462 ? 14.406 41.438 18 1 87.75 462 THR B O 1
ATOM 8156 N N . PHE B 1 463 ? 13.148 40.75 19.609 1 88.06 463 PHE B N 1
ATOM 8157 C CA . PHE B 1 463 ? 12.414 42 19.766 1 88.06 463 PHE B CA 1
ATOM 8158 C C . PHE B 1 463 ? 12.469 42.5 21.203 1 88.06 463 PHE B C 1
ATOM 8160 O O . PHE B 1 463 ? 12.336 41.719 22.141 1 88.06 463 PHE B O 1
ATOM 8167 N N . GLU B 1 464 ? 12.914 43.688 21.328 1 86.88 464 GLU B N 1
ATOM 8168 C CA . GLU B 1 464 ? 12.891 44.312 22.641 1 86.88 464 GLU B CA 1
ATOM 8169 C C . GLU B 1 464 ? 11.945 45.5 22.672 1 86.88 464 GLU B C 1
ATOM 8171 O O . GLU B 1 464 ? 12.039 46.406 21.828 1 86.88 464 GLU B O 1
ATOM 8176 N N . GLY B 1 465 ? 11.016 45.469 23.484 1 83.5 465 GLY B N 1
ATOM 8177 C CA . GLY B 1 465 ? 10.062 46.562 23.641 1 83.5 465 GLY B CA 1
ATOM 8178 C C . GLY B 1 465 ? 9.898 47.031 25.078 1 83.5 465 GLY B C 1
ATOM 8179 O O . GLY B 1 465 ? 10.125 46.25 26 1 83.5 465 GLY B O 1
ATOM 8180 N N . GLU B 1 466 ? 9.617 48.312 25.156 1 82.06 466 GLU B N 1
ATOM 8181 C CA . GLU B 1 466 ? 9.336 48.906 26.453 1 82.06 466 GLU B CA 1
ATOM 8182 C C . GLU B 1 466 ? 7.836 49.125 26.641 1 82.06 466 GLU B C 1
ATOM 8184 O O . GLU B 1 466 ? 7.188 49.75 25.797 1 82.06 466 GLU B O 1
ATOM 8189 N N . TYR B 1 467 ? 7.395 48.562 27.719 1 83.75 467 TYR B N 1
ATOM 8190 C CA . TYR B 1 467 ? 5.969 48.719 28.016 1 83.75 467 TYR B CA 1
ATOM 8191 C C . TYR B 1 467 ? 5.746 49.219 29.438 1 83.75 467 TYR B C 1
ATOM 8193 O O . TYR B 1 467 ? 6.664 49.188 30.266 1 83.75 467 TYR B O 1
ATOM 8201 N N . PHE B 1 468 ? 4.551 49.719 29.641 1 82.25 468 PHE B N 1
ATOM 8202 C CA . PHE B 1 468 ? 4.203 50.281 30.938 1 82.25 468 PHE B CA 1
ATOM 8203 C C . PHE B 1 468 ? 2.855 49.75 31.422 1 82.25 468 PHE B C 1
ATOM 8205 O O . PHE B 1 468 ? 2.061 49.25 30.609 1 82.25 468 PHE B O 1
ATOM 8212 N N . ASN B 1 469 ? 2.676 49.781 32.75 1 83.06 469 ASN B N 1
ATOM 8213 C CA . ASN B 1 469 ? 1.332 49.5 33.25 1 83.06 469 ASN B CA 1
ATOM 8214 C C . ASN B 1 469 ? 0.311 50.5 32.719 1 83.06 469 ASN B C 1
ATOM 8216 O O . ASN B 1 469 ? 0.592 51.688 32.625 1 83.06 469 ASN B O 1
ATOM 8220 N N . ALA B 1 470 ? -0.779 50.062 32.406 1 83.88 470 ALA B N 1
ATOM 8221 C CA . ALA B 1 470 ? -1.74 50.875 31.656 1 83.88 470 ALA B CA 1
ATOM 8222 C C . ALA B 1 470 ? -2.723 51.562 32.594 1 83.88 470 ALA B C 1
ATOM 8224 O O . ALA B 1 470 ? -3.324 52.562 32.25 1 83.88 470 ALA B O 1
ATOM 8225 N N . PHE B 1 471 ? -2.922 51 33.812 1 87.25 471 PHE B N 1
ATOM 8226 C CA . PHE B 1 471 ? -3.975 51.5 34.688 1 87.25 471 PHE B CA 1
ATOM 8227 C C . PHE B 1 471 ? -3.43 51.781 36.062 1 87.25 471 PHE B C 1
ATOM 8229 O O . PHE B 1 471 ? -2.414 51.219 36.469 1 87.25 471 PHE B O 1
ATOM 8236 N N . ASP B 1 472 ? -4.148 52.688 36.688 1 86.12 472 ASP B N 1
ATOM 8237 C CA . ASP B 1 472 ? -3.836 52.969 38.094 1 86.12 472 ASP B CA 1
ATOM 8238 C C . ASP B 1 472 ? -4.109 51.719 38.969 1 86.12 472 ASP B C 1
ATOM 8240 O O . ASP B 1 472 ? -5.125 51.062 38.781 1 86.12 472 ASP B O 1
ATOM 8244 N N . ASN B 1 473 ? -3.199 51.5 39.844 1 84.12 473 ASN B N 1
ATOM 8245 C CA . ASN B 1 473 ? -3.318 50.406 40.812 1 84.12 473 ASN B CA 1
ATOM 8246 C C . ASN B 1 473 ? -3.436 49.062 40.125 1 84.12 473 ASN B C 1
ATOM 8248 O O . ASN B 1 473 ? -4.172 48.188 40.594 1 84.12 473 ASN B O 1
ATOM 8252 N N . GLN B 1 474 ? -2.828 48.969 38.969 1 82.06 474 GLN B N 1
ATOM 8253 C CA . GLN B 1 474 ? -2.824 47.688 38.219 1 82.06 474 GLN B CA 1
ATOM 8254 C C . GLN B 1 474 ? -2.051 46.625 39 1 82.06 474 GLN B C 1
ATOM 8256 O O . GLN B 1 474 ? -0.937 46.875 39.469 1 82.06 474 GLN B O 1
ATOM 8261 N N . SER B 1 475 ? -2.674 45.438 39.188 1 79.69 475 SER B N 1
ATOM 8262 C CA . SER B 1 475 ? -2.039 44.375 39.938 1 79.69 475 SER B CA 1
ATOM 8263 C C . SER B 1 475 ? -1.234 43.469 39.062 1 79.69 475 SER B C 1
ATOM 8265 O O . SER B 1 475 ? -0.244 42.875 39.5 1 79.69 475 SER B O 1
ATOM 8267 N N . ASP B 1 476 ? -1.741 43.25 37.812 1 78.19 476 ASP B N 1
ATOM 8268 C CA . ASP B 1 476 ? -1.074 42.344 36.875 1 78.19 476 ASP B CA 1
ATOM 8269 C C . ASP B 1 476 ? -1.039 42.906 35.469 1 78.19 476 ASP B C 1
ATOM 8271 O O . ASP B 1 476 ? -1.874 43.75 35.094 1 78.19 476 ASP B O 1
ATOM 8275 N N . ILE B 1 477 ? -0.025 42.625 34.812 1 74.94 477 ILE B N 1
ATOM 8276 C CA . ILE B 1 477 ? 0.06 42.938 33.406 1 74.94 477 ILE B CA 1
ATOM 8277 C C . ILE B 1 477 ? -0.101 41.688 32.562 1 74.94 477 ILE B C 1
ATOM 8279 O O . ILE B 1 477 ? 0.604 40.688 32.781 1 74.94 477 ILE B O 1
ATOM 8283 N N . VAL B 1 478 ? -1.085 41.656 31.719 1 74.19 478 VAL B N 1
ATOM 8284 C CA . VAL B 1 478 ? -1.314 40.562 30.812 1 74.19 478 VAL B CA 1
ATOM 8285 C C . VAL B 1 478 ? -0.878 40.938 29.391 1 74.19 478 VAL B C 1
ATOM 8287 O O . VAL B 1 478 ? -1.455 41.844 28.797 1 74.19 478 VAL B O 1
ATOM 8290 N N . ASP B 1 479 ? 0.222 40.312 28.984 1 74.38 479 ASP B N 1
ATOM 8291 C CA . ASP B 1 479 ? 0.659 40.469 27.594 1 74.38 479 ASP B CA 1
ATOM 8292 C C . ASP B 1 479 ? 0.01 39.406 26.688 1 74.38 479 ASP B C 1
ATOM 8294 O O . ASP B 1 479 ? 0.019 38.219 27.016 1 74.38 479 ASP B O 1
ATOM 8298 N N . THR B 1 480 ? -0.75 39.875 25.719 1 79.94 480 THR B N 1
ATOM 8299 C CA . THR B 1 480 ? -1.383 38.969 24.766 1 79.94 480 THR B CA 1
ATOM 8300 C C . THR B 1 480 ? -0.627 38.969 23.453 1 79.94 480 THR B C 1
ATOM 8302 O O . THR B 1 480 ? -0.162 40.031 22.984 1 79.94 480 THR B O 1
ATOM 8305 N N . ILE B 1 481 ? -0.362 37.812 22.969 1 79.94 481 ILE B N 1
ATOM 8306 C CA . ILE B 1 481 ? 0.275 37.656 21.656 1 79.94 481 ILE B CA 1
ATOM 8307 C C . ILE B 1 481 ? -0.77 37.281 20.609 1 79.94 481 ILE B C 1
ATOM 8309 O O . ILE B 1 481 ? -1.547 36.344 20.812 1 79.94 481 ILE B O 1
ATOM 8313 N N . TYR B 1 482 ? -0.817 38.062 19.562 1 80.94 482 TYR B N 1
ATOM 8314 C CA . TYR B 1 482 ? -1.742 37.812 18.469 1 80.94 482 TYR B CA 1
ATOM 8315 C C . TYR B 1 482 ? -0.991 37.438 17.188 1 80.94 482 TYR B C 1
ATOM 8317 O O . TYR B 1 482 ? 0.172 37.812 17.016 1 80.94 482 TYR B O 1
ATOM 8325 N N . LYS B 1 483 ? -1.676 36.625 16.422 1 81.56 483 LYS B N 1
ATOM 8326 C CA . LYS B 1 483 ? -1.279 36.312 15.047 1 81.56 483 LYS B CA 1
ATOM 8327 C C . LYS B 1 483 ? -2.234 36.969 14.047 1 81.56 483 LYS B C 1
ATOM 8329 O O . LYS B 1 483 ? -3.453 36.906 14.219 1 81.56 483 LYS B O 1
ATOM 8334 N N . GLY B 1 484 ? -1.731 37.625 13.086 1 79.38 484 GLY B N 1
ATOM 8335 C CA . GLY B 1 484 ? -2.574 38.219 12.047 1 79.38 484 GLY B CA 1
ATOM 8336 C C . GLY B 1 484 ? -1.928 39.406 11.344 1 79.38 484 GLY B C 1
ATOM 8337 O O . GLY B 1 484 ? -0.878 39.875 11.773 1 79.38 484 GLY B O 1
ATOM 8338 N N . GLU B 1 485 ? -2.545 39.812 10.258 1 79.12 485 GLU B N 1
ATOM 8339 C CA . GLU B 1 485 ? -1.991 40.906 9.453 1 79.12 485 GLU B CA 1
ATOM 8340 C C . GLU B 1 485 ? -2.758 42.219 9.664 1 79.12 485 GLU B C 1
ATOM 8342 O O . GLU B 1 485 ? -2.547 43.188 8.953 1 79.12 485 GLU B O 1
ATOM 8347 N N . GLY B 1 486 ? -3.609 42.25 10.609 1 81.19 486 GLY B N 1
ATOM 8348 C CA . GLY B 1 486 ? -4.383 43.438 10.891 1 81.19 486 GLY B CA 1
ATOM 8349 C C . GLY B 1 486 ? -3.582 44.531 11.602 1 81.19 486 GLY B C 1
ATOM 8350 O O . GLY B 1 486 ? -2.416 44.312 11.938 1 81.19 486 GLY B O 1
ATOM 8351 N N . GLN B 1 487 ? -4.246 45.719 11.734 1 82.94 487 GLN B N 1
ATOM 8352 C CA . GLN B 1 487 ? -3.629 46.812 12.453 1 82.94 487 GLN B CA 1
ATOM 8353 C C . GLN B 1 487 ? -4.055 46.844 13.914 1 82.94 487 GLN B C 1
ATOM 8355 O O . GLN B 1 487 ? -3.332 47.344 14.773 1 82.94 487 GLN B O 1
ATOM 8360 N N . LYS B 1 488 ? -5.25 46.281 14.148 1 90.38 488 LYS B N 1
ATOM 8361 C CA . LYS B 1 488 ? -5.789 46.188 15.5 1 90.38 488 LYS B CA 1
ATOM 8362 C C . LYS B 1 488 ? -6.117 44.75 15.859 1 90.38 488 LYS B C 1
ATOM 8364 O O . LYS B 1 488 ? -6.418 43.938 14.984 1 90.38 488 LYS B O 1
ATOM 8369 N N . THR B 1 489 ? -6.066 44.406 17.141 1 88.94 489 THR B N 1
ATOM 8370 C CA . THR B 1 489 ? -6.211 43.031 17.594 1 88.94 489 THR B CA 1
ATOM 8371 C C . THR B 1 489 ? -7.652 42.562 17.422 1 88.94 489 THR B C 1
ATOM 8373 O O . THR B 1 489 ? -7.918 41.344 17.406 1 88.94 489 THR B O 1
ATOM 8376 N N . ASN B 1 490 ? -8.594 43.469 17.328 1 85.06 490 ASN B N 1
ATOM 8377 C CA . ASN B 1 490 ? -10 43.062 17.234 1 85.06 490 ASN B CA 1
ATOM 8378 C C . ASN B 1 490 ? -10.469 42.969 15.789 1 85.06 490 ASN B C 1
ATOM 8380 O O . ASN B 1 490 ? -11.656 42.781 15.531 1 85.06 490 ASN B O 1
ATOM 8384 N N . GLU B 1 491 ? -9.602 43.125 14.891 1 84.12 491 GLU B N 1
ATOM 8385 C CA . GLU B 1 491 ? -9.945 43 13.46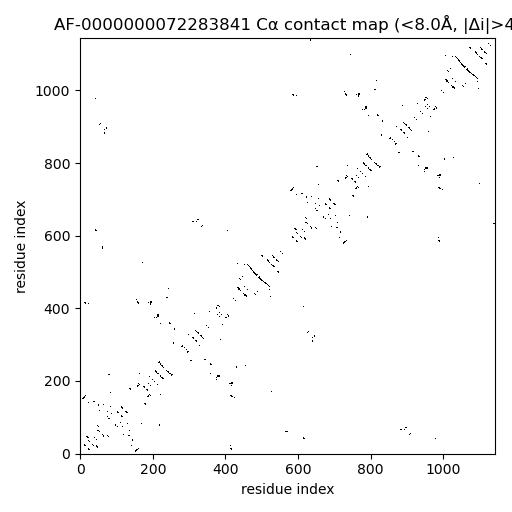9 1 84.12 491 GLU B CA 1
ATOM 8386 C C . GLU B 1 491 ? -10.172 41.562 13.055 1 84.12 491 GLU B C 1
ATOM 8388 O O . GLU B 1 491 ? -9.734 40.625 13.75 1 84.12 491 GLU B O 1
ATOM 8393 N N . GLU B 1 492 ? -10.914 41.469 11.984 1 75.94 492 GLU B N 1
ATOM 8394 C CA . GLU B 1 492 ? -11.133 40.156 11.406 1 75.94 492 GLU B CA 1
ATOM 8395 C C . GLU B 1 492 ? -9.812 39.531 10.969 1 75.94 492 GLU B C 1
ATOM 8397 O O . GLU B 1 492 ? -8.945 40.188 10.422 1 75.94 492 GLU B O 1
ATOM 8402 N N . GLY B 1 493 ? -9.633 38.312 11.289 1 72.19 493 GLY B N 1
ATOM 8403 C CA . GLY B 1 493 ? -8.438 37.594 10.883 1 72.19 493 GLY B CA 1
ATOM 8404 C C . GLY B 1 493 ? -7.371 37.531 11.961 1 72.19 493 GLY B C 1
ATOM 8405 O O . GLY B 1 493 ? -6.387 36.812 11.836 1 72.19 493 GLY B O 1
ATOM 8406 N N . MET B 1 494 ? -7.625 38.406 13.008 1 79.56 494 MET B N 1
ATOM 8407 C CA . MET B 1 494 ? -6.668 38.375 14.109 1 79.56 494 MET B CA 1
ATOM 8408 C C . MET B 1 494 ? -6.973 37.219 15.07 1 79.56 494 MET B C 1
ATOM 8410 O O . MET B 1 494 ? -8.133 36.969 15.406 1 79.56 494 MET B O 1
ATOM 8414 N N . GLU B 1 495 ? -5.824 36.5 15.367 1 75.31 495 GLU B N 1
ATOM 8415 C CA . GLU B 1 495 ? -5.98 35.312 16.234 1 75.31 495 GLU B CA 1
ATOM 8416 C C . GLU B 1 495 ? -5.145 35.438 17.5 1 75.31 495 GLU B C 1
ATOM 8418 O O . GLU B 1 495 ? -3.953 35.75 17.438 1 75.31 495 GLU B O 1
ATOM 8423 N N . LEU B 1 496 ? -5.824 35.375 18.688 1 74.75 496 LEU B N 1
ATOM 8424 C CA . LEU B 1 496 ? -5.082 35.312 19.938 1 74.75 496 LEU B CA 1
ATOM 8425 C C . LEU B 1 496 ? -4.273 34.031 20.031 1 74.75 496 LEU B C 1
ATOM 8427 O O . LEU B 1 496 ? -4.824 32.938 19.906 1 74.75 496 LEU B O 1
ATOM 8431 N N . VAL B 1 497 ? -2.996 34.156 20.047 1 71.12 497 VAL B N 1
ATOM 8432 C CA . VAL B 1 497 ? -2.104 33 20.109 1 71.12 497 VAL B CA 1
ATOM 8433 C C . VAL B 1 497 ? -1.924 32.562 21.547 1 71.12 497 VAL B C 1
ATOM 8435 O O . VAL B 1 497 ? -2.094 31.375 21.875 1 71.12 497 VAL B O 1
ATOM 8438 N N . THR B 1 498 ? -1.481 33.469 22.391 1 70.75 498 THR B N 1
ATOM 8439 C CA . THR B 1 498 ? -1.267 33.125 23.797 1 70.75 498 THR B CA 1
ATOM 8440 C C . THR B 1 498 ? -1.249 34.406 24.641 1 70.75 498 THR B C 1
ATOM 8442 O O . THR B 1 498 ? -1.343 35.5 24.109 1 70.75 498 THR B O 1
ATOM 8445 N N . LYS B 1 499 ? -1.368 34.156 26.031 1 70.62 499 LYS B N 1
ATOM 8446 C CA . LYS B 1 499 ? -1.291 35.219 27 1 70.62 499 LYS B CA 1
ATOM 8447 C C . LYS B 1 499 ? -0.138 35.031 27.969 1 70.62 499 LYS B C 1
ATOM 8449 O O . LYS B 1 499 ? 0.166 33.875 28.344 1 70.62 499 LYS B O 1
ATOM 8454 N N . VAL B 1 500 ? 0.562 36.031 28.141 1 67.38 500 VAL B N 1
ATOM 8455 C CA . VAL B 1 500 ? 1.608 36.031 29.156 1 67.38 500 VAL B CA 1
ATOM 8456 C C . VAL B 1 500 ? 1.239 37 30.281 1 67.38 500 VAL B C 1
ATOM 8458 O O . VAL B 1 500 ? 1.009 38.188 30.031 1 67.38 500 VAL B O 1
ATOM 8461 N N . THR B 1 501 ? 1.139 36.5 31.516 1 69 501 THR B N 1
ATOM 8462 C CA . THR B 1 501 ? 0.726 37.312 32.656 1 69 501 THR B CA 1
ATOM 8463 C C . THR B 1 501 ? 1.902 37.594 33.562 1 69 501 THR B C 1
ATOM 8465 O O . THR B 1 501 ? 2.619 36.688 33.969 1 69 501 THR B O 1
ATOM 8468 N N . ILE B 1 502 ? 2.111 38.812 33.812 1 69.06 502 ILE B N 1
ATOM 8469 C CA . ILE B 1 502 ? 3.041 39.25 34.844 1 69.06 502 ILE B CA 1
ATOM 8470 C C . ILE B 1 502 ? 2.268 39.656 36.094 1 69.06 502 ILE B C 1
ATOM 8472 O O . ILE B 1 502 ? 1.554 40.656 36.125 1 69.06 502 ILE B O 1
ATOM 8476 N N . GLU B 1 503 ? 2.508 38.875 37.062 1 69.56 503 GLU B N 1
ATOM 8477 C CA . GLU B 1 503 ? 1.746 39.094 38.281 1 69.56 503 GLU B CA 1
ATOM 8478 C C . GLU B 1 503 ? 2.578 39.844 39.312 1 69.56 503 GLU B C 1
ATOM 8480 O O . GLU B 1 503 ? 3.809 39.875 39.25 1 69.56 503 GLU B O 1
ATOM 8485 N N . GLY B 1 504 ? 1.892 40.5 40.312 1 70.94 504 GLY B N 1
ATOM 8486 C CA . GLY B 1 504 ? 2.506 41 41.531 1 70.94 504 GLY B CA 1
ATOM 8487 C C . GLY B 1 504 ? 3.107 42.406 41.344 1 70.94 504 GLY B C 1
ATOM 8488 O O . GLY B 1 504 ? 4.219 42.656 41.812 1 70.94 504 GLY B O 1
ATOM 8489 N N . LEU B 1 505 ? 2.475 43.188 40.656 1 74.38 505 LEU B N 1
ATOM 8490 C CA . LEU B 1 505 ? 2.926 44.562 40.562 1 74.38 505 LEU B CA 1
ATOM 8491 C C . LEU B 1 505 ? 2.762 45.281 41.906 1 74.38 505 LEU B C 1
ATOM 8493 O O . LEU B 1 505 ? 1.849 44.938 42.688 1 74.38 505 LEU B O 1
ATOM 8497 N N . PRO B 1 506 ? 3.775 46.188 42.219 1 76.5 506 PRO B N 1
ATOM 8498 C CA . PRO B 1 506 ? 3.641 46.906 43.469 1 76.5 506 PRO B CA 1
ATOM 8499 C C . PRO B 1 506 ? 2.338 47.719 43.562 1 76.5 506 PRO B C 1
ATOM 8501 O O . PRO B 1 506 ? 1.884 48.281 42.562 1 76.5 506 PRO B O 1
ATOM 8504 N N . PRO B 1 507 ? 1.73 47.688 44.719 1 80.31 507 PRO B N 1
ATOM 8505 C CA . PRO B 1 507 ? 0.491 48.438 44.906 1 80.31 507 PRO B CA 1
ATOM 8506 C C . PRO B 1 507 ? 0.703 49.969 44.781 1 80.31 507 PRO B C 1
ATOM 8508 O O . PRO B 1 507 ? 1.796 50.469 45.031 1 80.31 507 PRO B O 1
ATOM 8511 N N . GLY B 1 508 ? -0.28 50.688 44.375 1 80.19 508 GLY B N 1
ATOM 8512 C CA . GLY B 1 508 ? -0.281 52.156 44.375 1 80.19 508 GLY B CA 1
ATOM 8513 C C . GLY B 1 508 ? 0.376 52.75 43.156 1 80.19 508 GLY B C 1
ATOM 8514 O O . GLY B 1 508 ? 0.673 53.938 43.125 1 80.19 508 GLY B O 1
ATOM 8515 N N . LEU B 1 509 ? 0.659 51.906 42.188 1 79.81 509 LEU B N 1
ATOM 8516 C CA . LEU B 1 509 ? 1.31 52.406 40.969 1 79.81 509 LEU B CA 1
ATOM 8517 C C . LEU B 1 509 ? 0.328 53.188 40.094 1 79.81 509 LEU B C 1
ATOM 8519 O O . LEU B 1 509 ? -0.834 52.812 39.969 1 79.81 509 LEU B O 1
ATOM 8523 N N . LYS B 1 510 ? 0.759 54.375 39.719 1 86.75 510 LYS B N 1
ATOM 8524 C CA . LYS B 1 510 ? -0.018 55.094 38.719 1 86.75 510 LYS B CA 1
ATOM 8525 C C . LYS B 1 510 ? 0.246 54.562 37.312 1 86.75 510 LYS B C 1
ATOM 8527 O O . LYS B 1 510 ? 1.279 53.938 37.062 1 86.75 510 LYS B O 1
ATOM 8532 N N . ALA B 1 511 ? -0.692 54.781 36.469 1 86.75 511 ALA B N 1
ATOM 8533 C CA . ALA B 1 511 ? -0.51 54.406 35.062 1 86.75 511 ALA B CA 1
ATOM 8534 C C . ALA B 1 511 ? 0.775 54.969 34.5 1 86.75 511 ALA B C 1
ATOM 8536 O O . ALA B 1 511 ? 1.068 56.156 34.688 1 86.75 511 ALA B O 1
ATOM 8537 N N . GLY B 1 512 ? 1.585 54.062 33.875 1 84.81 512 GLY B N 1
ATOM 8538 C CA . GLY B 1 512 ? 2.795 54.531 33.219 1 84.81 512 GLY B CA 1
ATOM 8539 C C . GLY B 1 512 ? 4.008 54.531 34.125 1 84.81 512 GLY B C 1
ATOM 8540 O O . GLY B 1 512 ? 5.113 54.875 33.688 1 84.81 512 GLY B O 1
ATOM 8541 N N . GLU B 1 513 ? 3.82 54.188 35.312 1 80.31 513 GLU B N 1
ATOM 8542 C CA . GLU B 1 513 ? 4.895 54.312 36.281 1 80.31 513 GLU B CA 1
ATOM 8543 C C . GLU B 1 513 ? 5.781 53.062 36.281 1 80.31 513 GLU B C 1
ATOM 8545 O O . GLU B 1 513 ? 6.957 53.156 36.656 1 80.31 513 GLU B O 1
ATOM 8550 N N . PHE B 1 514 ? 5.164 51.969 36.062 1 77.69 514 PHE B N 1
ATOM 8551 C CA . PHE B 1 514 ? 5.906 50.719 36.094 1 77.69 514 PHE B CA 1
ATOM 8552 C C . PHE B 1 514 ? 6.367 50.344 34.688 1 77.69 514 PHE B C 1
ATOM 8554 O O . PHE B 1 514 ? 5.547 50.062 33.812 1 77.69 514 PHE B O 1
ATOM 8561 N N . LYS B 1 515 ? 7.676 50.375 34.562 1 79.44 515 LYS B N 1
ATOM 8562 C CA . LYS B 1 515 ? 8.273 50.062 33.281 1 79.44 515 LYS B CA 1
ATOM 8563 C C . LYS B 1 515 ? 8.711 48.594 33.188 1 79.44 515 LYS B C 1
ATOM 8565 O O . LYS B 1 515 ? 9.289 48.062 34.125 1 79.44 515 LYS B O 1
ATOM 8570 N N . ILE B 1 516 ? 8.305 48 32.062 1 78.25 516 ILE B N 1
ATOM 8571 C CA . ILE B 1 516 ? 8.703 46.625 31.781 1 78.25 516 ILE B CA 1
ATOM 8572 C C . ILE B 1 516 ? 9.445 46.562 30.453 1 78.25 516 ILE B C 1
ATOM 8574 O O . ILE B 1 516 ? 9.078 47.219 29.484 1 78.25 516 ILE B O 1
ATOM 8578 N N . ILE B 1 517 ? 10.602 45.906 30.531 1 78.62 517 ILE B N 1
ATOM 8579 C CA . ILE B 1 517 ? 11.312 45.594 29.297 1 78.62 517 ILE B CA 1
ATOM 8580 C C . ILE B 1 517 ? 11.031 44.156 28.891 1 78.62 517 ILE B C 1
ATOM 8582 O O . ILE B 1 517 ? 11.32 43.219 29.641 1 78.62 517 ILE B O 1
ATOM 8586 N N . ASP B 1 518 ? 10.305 44.094 27.766 1 79.19 518 ASP B N 1
ATOM 8587 C CA . ASP B 1 518 ? 9.984 42.781 27.203 1 79.19 518 ASP B CA 1
ATOM 8588 C C . ASP B 1 518 ? 10.992 42.406 26.125 1 79.19 518 ASP B C 1
ATOM 8590 O O . ASP B 1 518 ? 11.172 43.125 25.141 1 79.19 518 ASP B O 1
ATOM 8594 N N . LYS B 1 519 ? 11.68 41.281 26.453 1 81.94 519 LYS B N 1
ATOM 8595 C CA . LYS B 1 519 ? 12.555 40.688 25.438 1 81.94 519 LYS B CA 1
ATOM 8596 C C . LYS B 1 519 ? 11.953 39.406 24.875 1 81.94 519 LYS B C 1
ATOM 8598 O O . LYS B 1 519 ? 11.945 38.375 25.547 1 81.94 519 LYS B O 1
ATOM 8603 N N . THR B 1 520 ? 11.453 39.562 23.719 1 82.38 520 THR B N 1
ATOM 8604 C CA . THR B 1 520 ? 10.82 38.438 23.062 1 82.38 520 THR B CA 1
ATOM 8605 C C . THR B 1 520 ? 11.727 37.844 21.984 1 82.38 520 THR B C 1
ATOM 8607 O O . THR B 1 520 ? 12.25 38.594 21.141 1 82.38 520 THR B O 1
ATOM 8610 N N . THR B 1 521 ? 11.891 36.531 22.109 1 82.38 521 THR B N 1
ATOM 8611 C CA . THR B 1 521 ? 12.672 35.875 21.094 1 82.38 521 THR B CA 1
ATOM 8612 C C . THR B 1 521 ? 11.852 34.781 20.406 1 82.38 521 THR B C 1
ATOM 8614 O O . THR B 1 521 ? 11.086 34.062 21.062 1 82.38 521 THR B O 1
ATOM 8617 N N . VAL B 1 522 ? 11.906 34.781 19.109 1 77.69 522 VAL B N 1
ATOM 8618 C CA . VAL B 1 522 ? 11.414 33.656 18.328 1 77.69 522 VAL B CA 1
ATOM 8619 C C . VAL B 1 522 ? 12.594 32.844 17.766 1 77.69 522 VAL B C 1
ATOM 8621 O O . VAL B 1 522 ? 13.375 33.375 16.969 1 77.69 522 VAL B O 1
ATOM 8624 N N . ASN B 1 523 ? 12.688 31.656 18.266 1 73.88 523 ASN B N 1
ATOM 8625 C CA . ASN B 1 523 ? 13.859 30.906 17.844 1 73.88 523 ASN B CA 1
ATOM 8626 C C . ASN B 1 523 ? 13.672 30.297 16.453 1 73.88 523 ASN B C 1
ATOM 8628 O O . ASN B 1 523 ? 12.695 30.594 15.773 1 73.88 523 ASN B O 1
ATOM 8632 N N . ARG B 1 524 ? 14.633 29.5 16.078 1 66.19 524 ARG B N 1
ATOM 8633 C CA . ARG B 1 524 ? 14.672 28.969 14.719 1 66.19 524 ARG B CA 1
ATOM 8634 C C . ARG B 1 524 ? 13.547 27.953 14.5 1 66.19 524 ARG B C 1
ATOM 8636 O O . ARG B 1 524 ? 13.148 27.703 13.359 1 66.19 524 ARG B O 1
ATOM 8643 N N . SER B 1 525 ? 13.094 27.516 15.539 1 63.16 525 SER B N 1
ATOM 8644 C CA . SER B 1 525 ? 12.016 26.547 15.43 1 63.16 525 SER B CA 1
ATOM 8645 C C . SER B 1 525 ? 10.648 27.234 15.516 1 63.16 525 SER B C 1
ATOM 8647 O O . SER B 1 525 ? 9.617 26.562 15.469 1 63.16 525 SER B O 1
ATOM 8649 N N . GLY B 1 526 ? 10.742 28.516 15.648 1 64.06 526 GLY B N 1
ATOM 8650 C CA . GLY B 1 526 ? 9.516 29.297 15.711 1 64.06 526 GLY B CA 1
ATOM 8651 C C . GLY B 1 526 ? 8.914 29.359 17.109 1 64.06 526 GLY B C 1
ATOM 8652 O O . GLY B 1 526 ? 7.797 29.844 17.281 1 64.06 526 GLY B O 1
ATOM 8653 N N . LEU B 1 527 ? 9.641 28.875 17.984 1 68.31 527 LEU B N 1
ATOM 8654 C CA . LEU B 1 527 ? 9.156 28.938 19.359 1 68.31 527 LEU B CA 1
ATOM 8655 C C . LEU B 1 527 ? 9.359 30.344 19.938 1 68.31 527 LEU B C 1
ATOM 8657 O O . LEU B 1 527 ? 10.398 30.969 19.719 1 68.31 527 LEU B O 1
ATOM 8661 N N . VAL B 1 528 ? 8.367 30.906 20.625 1 72.5 528 VAL B N 1
ATOM 8662 C CA . VAL B 1 528 ? 8.406 32.25 21.156 1 72.5 528 VAL B CA 1
ATOM 8663 C C . VAL B 1 528 ? 8.758 32.219 22.641 1 72.5 528 VAL B C 1
ATOM 8665 O O . VAL B 1 528 ? 8.172 31.438 23.406 1 72.5 528 VAL B O 1
ATOM 8668 N N . GLU B 1 529 ? 9.773 32.844 22.906 1 73.44 529 GLU B N 1
ATOM 8669 C CA . GLU B 1 529 ? 10.172 33.031 24.297 1 73.44 529 GLU B CA 1
ATOM 8670 C C . GLU B 1 529 ? 10.086 34.5 24.703 1 73.44 529 GLU B C 1
ATOM 8672 O O . GLU B 1 529 ? 10.578 35.375 23.984 1 73.44 529 GLU B O 1
ATOM 8677 N N . VAL B 1 530 ? 9.383 34.781 25.797 1 72.81 530 VAL B N 1
ATOM 8678 C CA . VAL B 1 530 ? 9.234 36.156 26.281 1 72.81 530 VAL B CA 1
ATOM 8679 C C . VAL B 1 530 ? 9.914 36.281 27.641 1 72.81 530 VAL B C 1
ATOM 8681 O O . VAL B 1 530 ? 9.617 35.531 28.578 1 72.81 530 VAL B O 1
ATOM 8684 N N . GLU B 1 531 ? 10.906 37.062 27.578 1 72.56 531 GLU B N 1
ATOM 8685 C CA . GLU B 1 531 ? 11.562 37.438 28.828 1 72.56 531 GLU B CA 1
ATOM 8686 C C . GLU B 1 531 ? 11.164 38.844 29.25 1 72.56 531 GLU B C 1
ATOM 8688 O O . GLU B 1 531 ? 11.242 39.781 28.469 1 72.56 531 GLU B O 1
ATOM 8693 N N . ILE B 1 532 ? 10.641 38.938 30.453 1 71.69 532 ILE B N 1
ATOM 8694 C CA . ILE B 1 532 ? 10.211 40.219 30.984 1 71.69 532 ILE B CA 1
ATOM 8695 C C . ILE B 1 532 ? 11.133 40.656 32.125 1 71.69 532 ILE B C 1
ATOM 8697 O O . ILE B 1 532 ? 11.398 39.875 33.031 1 71.69 532 ILE B O 1
ATOM 8701 N N . VAL B 1 533 ? 11.805 41.75 31.859 1 66.88 533 VAL B N 1
ATOM 8702 C CA . VAL B 1 533 ? 12.648 42.312 32.906 1 66.88 533 VAL B CA 1
ATOM 8703 C C . VAL B 1 533 ? 11.961 43.5 33.562 1 66.88 533 VAL B C 1
ATOM 8705 O O . VAL B 1 533 ? 11.508 44.406 32.844 1 66.88 533 VAL B O 1
ATOM 8708 N N . LYS B 1 534 ? 11.703 43.375 34.906 1 64.94 534 LYS B N 1
ATOM 8709 C CA . LYS B 1 534 ? 11.148 44.469 35.688 1 64.94 534 LYS B CA 1
ATOM 8710 C C . LYS B 1 534 ? 12.211 45.531 36 1 64.94 534 LYS B C 1
ATOM 8712 O O . LYS B 1 534 ? 13.305 45.188 36.438 1 64.94 534 LYS B O 1
ATOM 8717 N N . LYS B 1 535 ? 12.234 46.625 35.344 1 56.31 535 LYS B N 1
ATOM 8718 C CA . LYS B 1 535 ? 13.195 47.656 35.688 1 56.31 535 LYS B CA 1
ATOM 8719 C C . LYS B 1 535 ? 12.648 48.562 36.781 1 56.31 535 LYS B C 1
ATOM 8721 O O . LYS B 1 535 ? 11.586 49.188 36.625 1 56.31 535 LYS B O 1
ATOM 8726 N N . GLU B 1 536 ? 12.852 48.219 38 1 51.66 536 GLU B N 1
ATOM 8727 C CA . GLU B 1 536 ? 12.555 49.188 39.031 1 51.66 536 GLU B CA 1
ATOM 8728 C C . GLU B 1 536 ? 13.539 50.344 39 1 51.66 536 GLU B C 1
ATOM 8730 O O . GLU B 1 536 ? 14.656 50.188 38.5 1 51.66 536 GLU B O 1
ATOM 8735 N N . THR B 1 537 ? 13.336 51.594 39.375 1 50.28 537 THR B N 1
ATOM 8736 C CA . THR B 1 537 ? 14.297 52.688 39.5 1 50.28 537 THR B CA 1
ATOM 8737 C C . THR B 1 537 ? 15.656 52.156 39.969 1 50.28 537 THR B C 1
ATOM 8739 O O . THR B 1 537 ? 16.703 52.656 39.5 1 50.28 537 THR B O 1
ATOM 8742 N N . GLY B 1 538 ? 16.016 51.781 41.219 1 45.56 538 GLY B N 1
ATOM 8743 C CA . GLY B 1 538 ? 17.297 51.375 41.781 1 45.56 538 GLY B CA 1
ATOM 8744 C C . GLY B 1 538 ? 17.656 49.938 41.469 1 45.56 538 GLY B C 1
ATOM 8745 O O . GLY B 1 538 ? 18.828 49.594 41.406 1 45.56 538 GLY B O 1
ATOM 8746 N N . LYS B 1 539 ? 17.094 48.938 42.25 1 42.91 539 LYS B N 1
ATOM 8747 C CA . LYS B 1 539 ? 17.531 47.562 42.375 1 42.91 539 LYS B CA 1
ATOM 8748 C C . LYS B 1 539 ? 17.062 46.75 41.156 1 42.91 539 LYS B C 1
ATOM 8750 O O . LYS B 1 539 ? 16.031 47.031 40.562 1 42.91 539 LYS B O 1
ATOM 8755 N N . TYR B 1 540 ? 18.047 45.969 40.562 1 41.56 540 TYR B N 1
ATOM 8756 C CA . TYR B 1 540 ? 18.016 45 39.469 1 41.56 540 TYR B CA 1
ATOM 8757 C C . TYR B 1 540 ? 16.781 44.125 39.562 1 41.56 540 TYR B C 1
ATOM 8759 O O . TYR B 1 540 ? 16.469 43.594 40.625 1 41.56 540 TYR B O 1
ATOM 8767 N N . LEU B 1 541 ? 15.883 44.25 38.688 1 45.41 541 LEU B N 1
ATOM 8768 C CA . LEU B 1 541 ? 14.586 43.625 38.406 1 45.41 541 LEU B CA 1
ATOM 8769 C C . LEU B 1 541 ? 14.75 42.156 38.062 1 45.41 541 LEU B C 1
ATOM 8771 O O . LEU B 1 541 ? 15.742 41.781 37.438 1 45.41 541 LEU B O 1
ATOM 8775 N N . GLU B 1 542 ? 14.094 41.375 38.844 1 46.5 542 GLU B N 1
ATOM 8776 C CA . GLU B 1 542 ? 13.992 39.938 38.719 1 46.5 542 GLU B CA 1
ATOM 8777 C C . GLU B 1 542 ? 13.508 39.562 37.312 1 46.5 542 GLU B C 1
ATOM 8779 O O . GLU B 1 542 ? 12.57 40.156 36.781 1 46.5 542 GLU B O 1
ATOM 8784 N N . LYS B 1 543 ? 14.414 39.094 36.531 1 50.69 543 LYS B N 1
ATOM 8785 C CA . LYS B 1 543 ? 14.125 38.469 35.25 1 50.69 543 LYS B CA 1
ATOM 8786 C C . LYS B 1 543 ? 12.984 37.469 35.375 1 50.69 543 LYS B C 1
ATOM 8788 O O . LYS B 1 543 ? 13.016 36.594 36.25 1 50.69 543 LYS B O 1
ATOM 8793 N N . MET B 1 544 ? 11.703 37.938 35.062 1 48.06 544 MET B N 1
ATOM 8794 C CA . MET B 1 544 ? 10.664 36.906 34.969 1 48.06 544 MET B CA 1
ATOM 8795 C C . MET B 1 544 ? 10.586 36.312 33.562 1 48.06 544 MET B C 1
ATOM 8797 O O . MET B 1 544 ? 10.5 37.031 32.594 1 48.06 544 MET B O 1
ATOM 8801 N N . LYS B 1 545 ? 11.281 35.219 33.344 1 48.19 545 LYS B N 1
ATOM 8802 C CA . LYS B 1 545 ? 11.109 34.469 32.094 1 48.19 545 LYS B CA 1
ATOM 8803 C C . LYS B 1 545 ? 9.672 34 31.953 1 48.19 545 LYS B C 1
ATOM 8805 O O . LYS B 1 545 ? 9.125 33.375 32.875 1 48.19 545 LYS B O 1
ATOM 8810 N N . ALA B 1 546 ? 8.875 34.75 31.297 1 47.28 546 ALA B N 1
ATOM 8811 C CA . ALA B 1 546 ? 7.578 34.188 30.969 1 47.28 546 ALA B CA 1
ATOM 8812 C C . ALA B 1 546 ? 7.664 33.312 29.703 1 47.28 546 ALA B C 1
ATOM 8814 O O . ALA B 1 546 ? 8.211 33.75 28.688 1 47.28 546 ALA B O 1
ATOM 8815 N N . PHE B 1 547 ? 7.898 32.094 29.906 1 45.97 547 PHE B N 1
ATOM 8816 C CA . PHE B 1 547 ? 7.832 31.188 28.766 1 45.97 547 PHE B CA 1
ATOM 8817 C C . PHE B 1 547 ? 6.398 31.062 28.266 1 45.97 547 PHE B C 1
ATOM 8819 O O . PHE B 1 547 ? 5.465 30.938 29.047 1 45.97 547 PHE B O 1
ATOM 8826 N N . VAL B 1 548 ? 6.098 31.812 27.25 1 49.72 548 VAL B N 1
ATOM 8827 C CA . VAL B 1 548 ? 4.809 31.531 26.625 1 49.72 548 VAL B CA 1
ATOM 8828 C C . VAL B 1 548 ? 4.625 30.031 26.469 1 49.72 548 VAL B C 1
ATOM 8830 O O . VAL B 1 548 ? 5.418 29.359 25.812 1 49.72 548 VAL B O 1
ATOM 8833 N N . ASN B 1 549 ? 4.148 29.5 27.562 1 51.97 549 ASN B N 1
ATOM 8834 C CA . ASN B 1 549 ? 3.867 28.078 27.438 1 51.97 549 ASN B CA 1
ATOM 8835 C C . ASN B 1 549 ? 2.908 27.781 26.281 1 51.97 549 ASN B C 1
ATOM 8837 O O . ASN B 1 549 ? 1.689 27.844 26.453 1 51.97 549 ASN B O 1
ATOM 8841 N N . LEU B 1 550 ? 3.311 27.953 25 1 62 550 LEU B N 1
ATOM 8842 C CA . LEU B 1 550 ? 2.51 27.734 23.812 1 62 550 LEU B CA 1
ATOM 8843 C C . LEU B 1 550 ? 1.914 26.328 23.797 1 62 550 LEU B C 1
ATOM 8845 O O . LEU B 1 550 ? 0.87 26.094 23.188 1 62 550 LEU B O 1
ATOM 8849 N N . GLY B 1 551 ? 2.188 25.516 24.812 1 69.5 551 GLY B N 1
ATOM 8850 C CA . GLY B 1 551 ? 1.706 24.141 24.906 1 69.5 551 GLY B CA 1
ATOM 8851 C C . GLY B 1 551 ? 1.242 23.75 26.297 1 69.5 551 GLY B C 1
ATOM 8852 O O . GLY B 1 551 ? 0.901 24.625 27.094 1 69.5 551 GLY B O 1
ATOM 8853 N N . PHE B 1 552 ? 0.937 22.484 26.406 1 80.62 552 PHE B N 1
ATOM 8854 C CA . PHE B 1 552 ? 0.527 21.984 27.703 1 80.62 552 PHE B CA 1
ATOM 8855 C C . PHE B 1 552 ? 1.679 22.047 28.703 1 80.62 552 PHE B C 1
ATOM 8857 O O . PHE B 1 552 ? 2.84 21.859 28.328 1 80.62 552 PHE B O 1
ATOM 8864 N N . ASP B 1 553 ? 1.407 22.516 29.875 1 80.38 553 ASP B N 1
ATOM 8865 C CA . ASP B 1 553 ? 2.447 22.484 30.891 1 80.38 553 ASP B CA 1
ATOM 8866 C C . ASP B 1 553 ? 2.768 21.062 31.312 1 80.38 553 ASP B C 1
ATOM 8868 O O . ASP B 1 553 ? 2.086 20.109 30.906 1 80.38 553 ASP B O 1
ATOM 8872 N N . GLU B 1 554 ? 3.762 20.906 32.094 1 82.06 554 GLU B N 1
ATOM 8873 C CA . GLU B 1 554 ? 4.273 19.578 32.438 1 82.06 554 GLU B CA 1
ATOM 8874 C C . GLU B 1 554 ? 3.252 18.797 33.25 1 82.06 554 GLU B C 1
ATOM 8876 O O . GLU B 1 554 ? 3.152 17.562 33.125 1 82.06 554 GLU B O 1
ATOM 8881 N N . ASP B 1 555 ? 2.535 19.453 34.125 1 84.44 555 ASP B N 1
ATOM 8882 C CA . ASP B 1 555 ? 1.542 18.781 34.938 1 84.44 555 ASP B CA 1
ATOM 8883 C C . ASP B 1 555 ? 0.403 18.234 34.094 1 84.44 555 ASP B C 1
ATOM 8885 O O . ASP B 1 555 ? -0.041 17.094 34.312 1 84.44 555 ASP B O 1
ATOM 8889 N N . MET B 1 556 ? -0.013 19.094 33.188 1 88.19 556 MET B N 1
ATOM 8890 C CA . MET B 1 556 ? -1.077 18.656 32.312 1 88.19 556 MET B CA 1
ATOM 8891 C C . MET B 1 556 ? -0.597 17.516 31.406 1 88.19 556 MET B C 1
ATOM 8893 O O . MET B 1 556 ? -1.353 16.578 31.125 1 88.19 556 MET B O 1
ATOM 8897 N N . LEU B 1 557 ? 0.575 17.609 30.891 1 91 557 LEU B N 1
ATOM 8898 C CA . LEU B 1 557 ? 1.127 16.547 30.047 1 91 557 LEU B CA 1
ATOM 8899 C C . LEU B 1 557 ? 1.16 15.219 30.812 1 91 557 LEU B C 1
ATOM 8901 O O . LEU B 1 557 ? 0.878 14.164 30.234 1 91 557 LEU B O 1
ATOM 8905 N N . LYS B 1 558 ? 1.536 15.258 32.062 1 91.88 558 LYS B N 1
ATOM 8906 C CA . LYS B 1 558 ? 1.551 14.055 32.906 1 91.88 558 LYS B CA 1
ATOM 8907 C C . LYS B 1 558 ? 0.148 13.477 33.031 1 91.88 558 LYS B C 1
ATOM 8909 O O . LYS B 1 558 ? -0.029 12.25 33.031 1 91.88 558 LYS B O 1
ATOM 8914 N N . LYS B 1 559 ? -0.795 14.344 33.219 1 93.38 559 LYS B N 1
ATOM 8915 C CA . LYS B 1 559 ? -2.184 13.906 33.312 1 93.38 559 LYS B CA 1
ATOM 8916 C C . LYS B 1 559 ? -2.639 13.227 32.031 1 93.38 559 LYS B C 1
ATOM 8918 O O . LYS B 1 559 ? -3.338 12.211 32.094 1 93.38 559 LYS B O 1
ATOM 8923 N N . LEU B 1 560 ? -2.309 13.844 30.922 1 94.62 560 LEU B N 1
ATOM 8924 C CA . LEU B 1 560 ? -2.678 13.273 29.625 1 94.62 560 LEU B CA 1
ATOM 8925 C C . LEU B 1 560 ? -2.01 11.922 29.422 1 94.62 560 LEU B C 1
ATOM 8927 O O . LEU B 1 560 ? -2.629 10.992 28.906 1 94.62 560 LEU B O 1
ATOM 8931 N N . GLN B 1 561 ? -0.797 11.812 29.844 1 93.25 561 GLN B N 1
ATOM 8932 C CA . GLN B 1 561 ? -0.076 10.547 29.75 1 93.25 561 GLN B CA 1
ATOM 8933 C C . GLN B 1 561 ? -0.749 9.477 30.609 1 93.25 561 GLN B C 1
ATOM 8935 O O . GLN B 1 561 ? -0.843 8.32 30.188 1 93.25 561 GLN B O 1
ATOM 8940 N N . GLN B 1 562 ? -1.164 9.828 31.797 1 93.31 562 GLN B N 1
ATOM 8941 C CA . GLN B 1 562 ? -1.854 8.898 32.688 1 93.31 562 GLN B CA 1
ATOM 8942 C C . GLN B 1 562 ? -3.174 8.438 32.062 1 93.31 562 GLN B C 1
ATOM 8944 O O . GLN B 1 562 ? -3.564 7.273 32.219 1 93.31 562 GLN B O 1
ATOM 8949 N N . HIS B 1 563 ? -3.801 9.344 31.422 1 93.62 563 HIS B N 1
ATOM 8950 C CA . HIS B 1 563 ? -5.047 9.008 30.75 1 93.62 563 HIS B CA 1
ATOM 8951 C C . HIS B 1 563 ? -4.816 7.965 29.656 1 93.62 563 HIS B C 1
ATOM 8953 O O . HIS B 1 563 ? -5.648 7.078 29.453 1 93.62 563 HIS B O 1
ATOM 8959 N N . LEU B 1 564 ? -3.686 8.016 28.922 1 93.62 564 LEU B N 1
ATOM 8960 C CA . LEU B 1 564 ? -3.389 7.133 27.797 1 93.62 564 LEU B CA 1
ATOM 8961 C C . LEU B 1 564 ? -2.811 5.809 28.281 1 93.62 564 LEU B C 1
ATOM 8963 O O . LEU B 1 564 ? -2.818 4.812 27.547 1 93.62 564 LEU B O 1
ATOM 8967 N N . GLU B 1 565 ? -2.307 5.809 29.5 1 90.44 565 GLU B N 1
ATOM 8968 C CA . GLU B 1 565 ? -1.529 4.684 30.016 1 90.44 565 GLU B CA 1
ATOM 8969 C C . GLU B 1 565 ? -2.32 3.383 29.922 1 90.44 565 GLU B C 1
ATOM 8971 O O . GLU B 1 565 ? -1.791 2.355 29.5 1 90.44 565 GLU B O 1
ATOM 8976 N N . PRO B 1 566 ? -3.604 3.402 30.312 1 86.81 566 PRO B N 1
ATOM 8977 C CA . PRO B 1 566 ? -4.344 2.143 30.203 1 86.81 566 PRO B CA 1
ATOM 8978 C C . PRO B 1 566 ? -4.449 1.637 28.766 1 86.81 566 PRO B C 1
ATOM 8980 O O . PRO B 1 566 ? -4.352 0.431 28.531 1 86.81 566 PRO B O 1
ATOM 8983 N N . TYR B 1 567 ? -4.625 2.535 27.844 1 87.44 567 TYR B N 1
ATOM 8984 C CA . TYR B 1 567 ? -4.719 2.152 26.438 1 87.44 567 TYR B CA 1
ATOM 8985 C C . TYR B 1 567 ? -3.396 1.587 25.938 1 87.44 567 TYR B C 1
ATOM 8987 O O . TYR B 1 567 ? -3.371 0.565 25.25 1 87.44 567 TYR B O 1
ATOM 8995 N N . ILE B 1 568 ? -2.336 2.211 26.344 1 86.62 568 ILE B N 1
ATOM 8996 C CA . ILE B 1 568 ? -1.005 1.83 25.875 1 86.62 568 ILE B CA 1
ATOM 8997 C C . ILE B 1 568 ? -0.61 0.49 26.5 1 86.62 568 ILE B C 1
ATOM 8999 O O . ILE B 1 568 ? -0.162 -0.417 25.781 1 86.62 568 ILE B O 1
ATOM 9003 N N . LYS B 1 569 ? -0.827 0.354 27.766 1 82.81 569 LYS B N 1
ATOM 9004 C CA . LYS B 1 569 ? -0.461 -0.868 28.484 1 82.81 569 LYS B CA 1
ATOM 9005 C C . LYS B 1 569 ? -1.25 -2.064 27.953 1 82.81 569 LYS B C 1
ATOM 9007 O O . LYS B 1 569 ? -0.7 -3.156 27.797 1 82.81 569 LYS B O 1
ATOM 9012 N N . ASN B 1 570 ? -2.461 -1.776 27.672 1 78.19 570 ASN B N 1
ATOM 9013 C CA . ASN B 1 570 ? -3.338 -2.861 27.234 1 78.19 570 ASN B CA 1
ATOM 9014 C C . ASN B 1 570 ? -3.104 -3.229 25.781 1 78.19 570 ASN B C 1
ATOM 9016 O O . ASN B 1 570 ? -3.576 -4.266 25.312 1 78.19 570 ASN B O 1
ATOM 9020 N N . SER B 1 571 ? -2.363 -2.373 25.031 1 73.19 571 SER B N 1
ATOM 9021 C CA . SER B 1 571 ? -2.188 -2.574 23.594 1 73.19 571 SER B CA 1
ATOM 9022 C C . SER B 1 571 ? -0.762 -3.006 23.266 1 73.19 571 SER B C 1
ATOM 9024 O O . SER B 1 571 ? -0.392 -3.107 22.094 1 73.19 571 SER B O 1
ATOM 9026 N N . GLU B 1 572 ? 0.15 -2.979 24.047 1 71.44 572 GLU B N 1
ATOM 9027 C CA . GLU B 1 572 ? 1.53 -3.4 23.828 1 71.44 572 GLU B CA 1
ATOM 9028 C C . GLU B 1 572 ? 1.812 -4.738 24.516 1 71.44 572 GLU B C 1
ATOM 9030 O O . GLU B 1 572 ? 1.214 -5.051 25.547 1 71.44 572 GLU B O 1
#

Sequence (1144 aa):
MSLQELTEVPIHIGIDLGTTYSSIAIYSENETNPVEVLQISNNEFSIPSWVEIFKGGDGLKKYNVGLIAKKNGGICLHDSKRLIGETVKHYNEQKNLLPTFTSFEVSTDNNEIKMCVDDPLDSSKQESFYPIEVSAMVLRTLYNILVKRIGNRKIGKVVITVPVSFTPKQKKETIQACKMAGFEDITSLEEPFASILEYQREHHVKDKSKIIVIDCGGGTTDVACYFRKQQEPNALNEIKTECICNESDLNLGGNNFDDSLIKIILDKIKESVDDSTFNKLFVVKNSDTKKTKKMKLKAMKQIRNIAEDVKKSFSGNLSYSPIDLYSISEELDGSIEVTREEFEEQCQKDGLIERIKRCIENVMKGARWNVSDVDYVLPIGGSCCIPLVKKTICDMFGEKKIIGFGSDGYLSVVKGASYRAYQISINKEDDITQVMPYTLGFGMVNNKYDVFAPKGRKLPITFEGEYFNAFDNQSDIVDTIYKGEGQKTNEEGMELVTKVTIEGLPPGLKAGEFKIIDKTTVNRSGLVEVEIVKKETGKYLEKMKAFVNLGFDEDMLKKLQQHLEPYIKNSEMSLQELTEVPIHIGIDLGTTYSSIAIYSENETNPVEVLQISNNEFSIPSWVEIFKGGDGLKKYNVGLIAKKNGGICLHDSKRLIGETVKHYNEQKNLLPTFTSFEVSTDNNEIKMCVDDPLDSSKQESFYPIEVSAMVLRTLYNILVKRIGNRKIGKVVITVPVSFTPKQKKETIQACKMAGFEDITSLEEPFASILEYQREHHVKDKSKIIVIDCGGGTTDVACYFRKQQEPNALNEIKTECICNESDLNLGGNNFDDSLIKIILDKIKESVDDSTFNKLFVVKNSDTKKTKKMKLKAMKQIRNIAEDVKKSFSGNLSYSPIDLYSISEELDGSIEVTREEFEEQCQKDGLIERIKRCIENVMKGARWNVSDVDYVLPIGGSCCIPLVKKTICDMFGEKKIIGFGSDGYLSVVKGASYRAYQISINKEDDITQVMPYTLGFGMVNNKYDVFAPKGRKLPITFEGEYFNAFDNQSDIVDTIYKGEGQKTNEEGMELVTKVTIEGLPPGLKAGEFKIIDKTTVNRSGLVEVEIVKKETGKYLEKMKAFVNLGFDEDMLKKLQQHLEPYIKNSE

InterPro domains:
  IPR013126 Heat shock protein 70 family [PF00012] (13-562)
  IPR013126 Heat shock protein 70 family [PTHR19375] (13-540)
  IPR018181 Heat shock protein 70, conserved site [PS00297] (15-22)
  IPR029047 Heat shock protein 70kD, peptide-binding domain superfamily [G3DSA:2.60.34.10] (427-572)
  IPR029047 Heat shock protein 70kD, peptide-binding domain superfamily [SSF100920] (432-541)
  IPR043129 ATPase, nucleotide binding domain [SSF53067] (11-200)
  IPR043129 ATPase, nucleotide binding domain [SSF53067] (206-423)

Solvent-accessible surface area (backbone atoms only — not comparable to full-atom values): 58708 Å² total; per-residue (Å²): 126,54,76,70,60,56,47,70,51,54,34,10,28,6,29,29,75,38,42,48,42,25,34,43,17,36,24,35,87,93,41,96,67,32,64,44,71,46,67,47,32,90,58,26,53,52,37,40,38,21,37,19,50,38,53,38,84,86,71,42,59,26,55,44,67,13,65,60,27,60,69,35,71,59,46,33,47,61,46,30,65,76,46,34,60,52,49,48,67,60,52,69,70,42,88,58,75,62,75,91,75,62,62,46,46,79,42,55,63,96,71,36,62,30,45,31,34,66,27,62,87,43,73,91,40,72,39,75,37,46,28,43,57,57,45,14,53,49,43,27,53,52,46,53,47,47,46,66,74,54,57,85,43,43,76,44,33,26,19,38,40,39,62,69,81,56,46,46,25,26,50,43,32,50,52,49,16,40,41,72,29,67,54,58,70,72,46,70,42,43,36,64,58,18,27,50,47,32,37,44,73,70,64,73,55,67,81,66,32,30,34,37,31,37,33,28,26,40,49,29,28,39,31,37,33,34,39,28,40,68,51,64,85,90,48,76,92,47,62,32,37,31,50,58,28,65,30,73,41,78,68,35,25,37,54,57,55,30,49,42,41,39,52,52,52,50,53,52,48,53,73,73,44,56,68,66,61,44,42,70,45,71,53,88,55,90,85,49,49,73,68,54,45,50,53,27,51,44,30,50,44,40,45,49,54,50,24,47,52,50,52,36,40,43,38,41,70,39,60,58,45,76,43,40,34,42,75,46,34,83,89,38,77,60,66,49,60,49,42,43,67,58,46,52,52,43,35,53,73,71,41,54,57,60,52,54,50,47,40,52,50,50,24,29,58,68,54,71,50,53,69,85,62,50,55,36,35,38,35,31,18,69,40,39,41,33,53,68,49,37,50,51,54,30,70,68,61,40,64,84,31,47,78,33,59,56,60,64,13,42,49,20,28,18,45,9,22,4,49,48,13,44,36,53,71,70,68,47,73,76,43,56,44,40,37,33,76,48,21,32,21,36,44,43,81,94,36,34,47,50,71,64,40,52,53,53,39,59,41,58,40,79,31,77,45,82,44,53,43,81,42,65,54,42,49,60,48,72,44,32,34,30,33,39,87,57,71,35,49,83,37,85,76,41,37,82,71,50,69,40,73,45,74,75,44,65,81,78,35,49,52,60,65,49,44,34,40,38,40,35,33,30,42,74,76,48,44,55,38,35,34,36,32,41,54,52,94,83,63,88,40,65,70,42,72,42,63,47,67,54,39,77,51,71,69,54,47,51,51,53,48,58,68,44,41,58,32,49,61,63,54,102,124,54,76,70,60,57,46,69,51,55,36,12,28,5,29,29,75,38,42,48,43,26,35,43,16,38,24,36,86,92,40,98,68,31,67,44,70,46,68,48,32,89,56,26,53,53,36,41,38,21,37,19,49,38,55,37,84,84,71,42,60,27,53,45,66,12,64,61,27,60,69,36,72,60,46,33,46,63,45,29,66,76,47,34,61,51,47,49,66,61,52,70,70,41,90,57,74,62,75,92,76,61,63,47,46,78,41,55,64,94,73,36,62,30,44,31,34,65,26,63,89,44,72,90,42,75,40,74,38,45,28,44,55,57,46,14,54,51,41,27,54,52,45,54,48,48,46,66,72,55,57,86,41,42,77,44,32,26,18,37,39,38,62,70,79,55,48,46,27,26,50,44,31,52,54,48,16,40,41,73,28,68,53,60,70,72,44,70,41,43,36,65,56,19,28,50,48,32,37,44,73,69,63,74,56,66,82,66,32,31,34,37,31,37,32,26,27,40,48,30,28,40,30,37,35,32,39,29,40,69,51,63,85,88,48,77,92,47,63,33,39,31,49,58,28,65,31,71,41,77,68,36,26,37,54,57,54,30,49,41,39,39,52,53,51,50,53,52,48,51,72,72,45,57,68,68,59,44,41,70,46,70,53,89,53,91,84,49,49,73,66,56,45,49,52,27,49,42,30,49,44,39,43,49,52,49,24,46,51,50,52,38,40,42,38,40,71,37,59,58,44,77,42,40,34,43,75,47,34,83,88,39,75,60,65,50,59,48,42,44,66,59,46,52,53,43,36,53,75,70,42,54,58,60,51,53,49,48,39,51,51,52,25,29,57,68,53,71,50,53,68,85,60,50,54,36,34,36,34,30,18,71,41,39,40,33,54,68,49,38,50,51,54,30,70,67,62,38,65,85,30,47,78,33,62,57,59,62,14,42,50,21,27,20,46,10,21,4,50,47,14,44,37,54,71,72,68,46,75,77,44,56,43,40,38,33,75,49,22,33,22,35,44,44,83,93,37,34,47,50,70,62,40,51,53,52,40,60,41,59,40,78,30,77,46,82,45,56,41,80,41,65,54,43,47,59,48,69,45,32,34,31,34,38,88,56,70,34,51,81,37,84,75,40,37,81,71,49,69,43,74,46,73,75,46,65,81,78,36,49,51,60,64,49,44,33,38,38,38,36,35,29,39,74,80,47,43,56,38,36,34,36,33,41,55,51,96,82,61,89,40,66,71,42,71,42,63,50,68,56,41,76,51,71,70,56,47,52,51,53,48,59,66,44,42,57,32,50,60,63,54,103

Secondary structure (DSSP, 8-state):
--HHHHHHSPEEEEEE--SSEEEEEEE-TTSSS-EEEPP-BTTB--EE-EEEEEE-TTS-EEEEESHHHHHS-SEEEE-GGGTTT--HHHHHH-SSSS-S--SSEEE-GGG--EEEEE-SS-TTSEEEE-HHHHHHHHHHHHHHHHHHHHTTPPEEEEEEEE-TT--HHHHHHHHHHHHHHT--SEEEEEHHHHHHHHHHHTT-S-SS-EEEEEEE-SS-EEEEEEEEEE--TTS-S-EEEEEEEEEEETT-SHHHHHHHHHHHHHHHHHHHS-HHHHHHHH---TT--HHHHHHHHHHHHHHHHHHHHHHHHHHHT-SEEEEEGGGT-TT--SEEEEEHHHHHHHHHHTTHHHHHHHHHHHHHHHHT--GGG--EEEE-SGGGGSHHHHHHHHHHH-GGGB---THHHHHHHHHHHHHHHHHHHTT----EE-B-SS-EEEE-GGGBEEEEE-TTPBSSEEEEEEEE--STT--EEEEEEEESS-SBTTSTT-EEEEEEEEE-PPTTPPTT-SEEEEEEEE-TT--EEEEEEEE-SSS---EEEE----S--HHHHHHHHHHHHHHHHHH-/--HHHHHHSPEEEEEE--SSEEEEEEE-TTSSS-EEEPP-BTTB--EE-EEEEEE-TTS-EEEEESHHHHHS-SEEEE-GGGTTT--HHHHHH-SSSS-S--SSEEE-GGG--EEEEE-SS-TTSEEEE-HHHHHHHHHHHHHHHHHHHHTTPPEEEEEEEE-TT--HHHHHHHHHHHHHHT--SEEEEEHHHHHHHHHHHTT-S-SS-EEEEEEE-SS-EEEEEEEEEE--TTS-S-EEEEEEEEEEETT-SHHHHHHHHHHHHHHHHHHHS-HHHHHHHH---TT--HHHHHHHHHHHHHHHHHHHHHHHHHHHT-SEEEEEGGGT-TT--SEEEEEHHHHHHHHHHTTHHHHHHHHHHHHHHHHT--GGG--EEEE-SGGGGSHHHHHHHHHHH-GGGB---THHHHHHHHHHHHHHHHHHHTT----EE-B-SS-EEEE-GGGBEEEEE-TTPBSSEEEEEEEE--STT--EEEEEEEESS-SBTTSTT-EEEEEEEEE-PPTTPPTT-SEEEEEEEE-TT--EEEEEEEE-SSS---EEEEE---S--HHHHHHHHHHHHHHHHHH-